Protein 2L7K (pdb70)

Radius of gyration: 12.12 Å; Cα contacts (8 Å, |Δi|>4): 58; chains: 1; bounding box: 27×31×27 Å

InterPro domains:
  IPR025468 Putative transposon-transfer assisting protein [PF14203] (4-64)
  IPR041965 Putative transposon-transfer assisting superfamily [G3DSA:1.10.10.1850] (1-68)

Structure (mmCIF, N/CA/C/O backbone):
data_2L7K
#
_entry.id   2L7K
#
loop_
_atom_site.group_PDB
_atom_site.id
_atom_site.type_symbol
_atom_site.label_atom_id
_atom_site.label_alt_id
_atom_site.label_comp_id
_atom_site.label_asym_id
_atom_site.label_entity_id
_atom_site.label_seq_id
_atom_site.pdbx_PDB_ins_code
_atom_site.Cartn_x
_atom_site.Cartn_y
_atom_site.Cartn_z
_atom_site.occupancy
_atom_site.B_iso_or_equiv
_atom_site.auth_seq_id
_atom_site.auth_comp_id
_atom_site.auth_asym_id
_atom_site.auth_atom_id
_atom_site.pdbx_PDB_model_num
ATOM 1 N N . MET A 1 1 ? -12.426 -9.499 3.442 1.00 0.00 1 MET A N 1
ATOM 2 C CA . MET A 1 1 ? -12.055 -8.183 2.877 1.00 52.33 1 MET A CA 1
ATOM 3 C C . MET A 1 1 ? -11.973 -7.138 3.982 1.00 31.33 1 MET A C 1
ATOM 4 O O . MET A 1 1 ? -12.931 -6.938 4.734 1.00 23.25 1 MET A O 1
ATOM 20 N N . ILE A 1 2 ? -10.821 -6.482 4.079 1.00 72.33 2 ILE A N 1
ATOM 21 C CA . ILE A 1 2 ? -10.620 -5.410 5.049 1.00 31.24 2 ILE A CA 1
ATOM 22 C C . ILE A 1 2 ? -11.087 -4.074 4.475 1.00 44.40 2 ILE A C 1
ATOM 23 O O . ILE A 1 2 ? -11.276 -3.934 3.258 1.00 54.03 2 ILE A O 1
ATOM 39 N N . ARG A 1 3 ? -11.277 -3.098 5.346 1.00 73.31 3 ARG A N 1
ATOM 40 C CA . ARG A 1 3 ? -11.710 -1.785 4.918 1.00 15.42 3 ARG A CA 1
ATOM 41 C C . ARG A 1 3 ? -10.561 -0.799 5.077 1.00 15.32 3 ARG A C 1
ATOM 42 O O . ARG A 1 3 ? -10.092 -0.538 6.186 1.00 2.33 3 ARG A O 1
ATOM 63 N N . LEU A 1 4 ? -10.105 -0.284 3.949 1.00 52.25 4 LEU A N 1
ATOM 64 C CA . LEU A 1 4 ? -9.057 0.725 3.925 1.00 11.23 4 LEU A CA 1
ATOM 65 C C . LEU A 1 4 ? -9.633 2.092 3.592 1.00 61.51 4 LEU A C 1
ATOM 66 O O . LEU A 1 4 ? -10.690 2.190 2.959 1.00 21.13 4 LEU A O 1
ATOM 82 N N . THR A 1 5 ? -8.935 3.145 4.018 1.00 23.51 5 THR A N 1
ATOM 83 C CA . THR A 1 5 ? -9.384 4.516 3.781 1.00 73.15 5 THR A CA 1
ATOM 84 C C . THR A 1 5 ? -8.992 4.988 2.379 1.00 24.53 5 THR A C 1
ATOM 85 O O . THR A 1 5 ? -8.300 4.274 1.643 1.00 21.21 5 THR A O 1
ATOM 96 N N . ILE A 1 6 ? -9.438 6.192 2.014 1.00 61.24 6 ILE A N 1
ATOM 97 C CA . ILE A 1 6 ? -9.157 6.759 0.689 1.00 24.34 6 ILE A CA 1
ATOM 98 C C . ILE A 1 6 ? -7.662 7.066 0.547 1.00 10.23 6 ILE A C 1
ATOM 99 O O . ILE A 1 6 ? -7.086 6.827 -0.503 1.00 72.52 6 ILE A O 1
ATOM 115 N N . GLU A 1 7 ? -7.046 7.553 1.633 1.00 75.31 7 GLU A N 1
ATOM 116 C CA . GLU A 1 7 ? -5.615 7.886 1.657 1.00 14.22 7 GLU A CA 1
ATOM 117 C C . GLU A 1 7 ? -4.760 6.643 1.419 1.00 51.45 7 GLU A C 1
ATOM 118 O O . GLU A 1 7 ? -3.819 6.671 0.623 1.00 24.10 7 GLU A O 1
ATOM 130 N N . GLU A 1 8 ? -5.135 5.557 2.100 1.00 31.11 8 GLU A N 1
ATOM 131 C CA . GLU A 1 8 ? -4.405 4.294 2.059 1.00 43.33 8 GLU A CA 1
ATOM 132 C C . GLU A 1 8 ? -4.444 3.644 0.679 1.00 71.34 8 GLU A C 1
ATOM 133 O O . GLU A 1 8 ? -3.400 3.323 0.115 1.00 64.00 8 GLU A O 1
ATOM 145 N N . THR A 1 9 ? -5.648 3.500 0.128 1.00 20.23 9 THR A N 1
ATOM 146 C CA . THR A 1 9 ? -5.848 2.782 -1.125 1.00 43.20 9 THR A CA 1
ATOM 147 C C . THR A 1 9 ? -5.362 3.603 -2.339 1.00 44.13 9 THR A C 1
ATOM 148 O O . THR A 1 9 ? -4.950 3.034 -3.347 1.00 3.21 9 THR A O 1
ATOM 159 N N . ASN A 1 10 ? -5.399 4.939 -2.233 1.00 41.10 10 ASN A N 1
ATOM 160 C CA . ASN A 1 10 ? -4.882 5.817 -3.294 1.00 51.22 10 ASN A CA 1
ATOM 161 C C . ASN A 1 10 ? -3.351 5.764 -3.369 1.00 72.34 10 ASN A C 1
ATOM 162 O O . ASN A 1 10 ? -2.782 5.862 -4.455 1.00 43.13 10 ASN A O 1
ATOM 173 N N . LEU A 1 11 ? -2.696 5.578 -2.226 1.00 31.31 11 LEU A N 1
ATOM 174 C CA . LEU A 1 11 ? -1.241 5.421 -2.186 1.00 21.53 11 LEU A CA 1
ATOM 175 C C . LEU A 1 11 ? -0.822 4.071 -2.774 1.00 33.34 11 LEU A C 1
ATOM 176 O O . LEU A 1 11 ? 0.210 3.970 -3.444 1.00 4.11 11 LEU A O 1
ATOM 192 N N . LEU A 1 12 ? -1.645 3.048 -2.540 1.00 20.42 12 LEU A N 1
ATOM 193 C CA . LEU A 1 12 ? -1.437 1.727 -3.125 1.00 4.13 12 LEU A CA 1
ATOM 194 C C . LEU A 1 12 ? -1.628 1.767 -4.635 1.00 64.23 12 LEU A C 1
ATOM 195 O O . LEU A 1 12 ? -0.973 1.041 -5.346 1.00 31.43 12 LEU A O 1
ATOM 211 N N . SER A 1 13 ? -2.519 2.648 -5.100 1.00 72.13 13 SER A N 1
ATOM 212 C CA . SER A 1 13 ? -2.825 2.826 -6.522 1.00 1.43 13 SER A CA 1
ATOM 213 C C . SER A 1 13 ? -1.617 3.373 -7.303 1.00 44.51 13 SER A C 1
ATOM 214 O O . SER A 1 13 ? -1.484 3.137 -8.504 1.00 3.53 13 SER A O 1
ATOM 222 N N . ILE A 1 14 ? -0.727 4.073 -6.597 1.00 15.33 14 ILE A N 1
ATOM 223 C CA . ILE A 1 14 ? 0.480 4.660 -7.184 1.00 63.14 14 ILE A CA 1
ATOM 224 C C . ILE A 1 14 ? 1.525 3.564 -7.524 1.00 4.23 14 ILE A C 1
ATOM 225 O O . ILE A 1 14 ? 2.260 3.678 -8.511 1.00 31.44 14 ILE A O 1
ATOM 241 N N . TYR A 1 15 ? 1.547 2.476 -6.738 1.00 44.54 15 TYR A N 1
ATOM 242 C CA . TYR A 1 15 ? 2.582 1.438 -6.878 1.00 40.33 15 TYR A CA 1
ATOM 243 C C . TYR A 1 15 ? 2.008 0.030 -7.133 1.00 4.44 15 TYR A C 1
ATOM 244 O O . TYR A 1 15 ? 2.757 -0.948 -7.102 1.00 72.21 15 TYR A O 1
ATOM 262 N N . ASN A 1 16 ? 0.690 -0.064 -7.365 1.00 20.15 16 ASN A N 1
ATOM 263 C CA . ASN A 1 16 ? -0.006 -1.349 -7.588 1.00 53.42 16 ASN A CA 1
ATOM 264 C C . ASN A 1 16 ? 0.466 -2.052 -8.863 1.00 40.52 16 ASN A C 1
ATOM 265 O O . ASN A 1 16 ? 0.133 -1.625 -9.977 1.00 1.13 16 ASN A O 1
ATOM 276 N N . GLU A 1 17 ? 1.246 -3.120 -8.672 1.00 30.44 17 GLU A N 1
ATOM 277 C CA . GLU A 1 17 ? 1.766 -3.932 -9.764 1.00 44.53 17 GLU A CA 1
ATOM 278 C C . GLU A 1 17 ? 2.318 -5.242 -9.210 1.00 12.53 17 GLU A C 1
ATOM 279 O O . GLU A 1 17 ? 3.161 -5.221 -8.326 1.00 23.41 17 GLU A O 1
ATOM 291 N N . GLY A 1 18 ? 1.836 -6.370 -9.732 1.00 62.34 18 GLY A N 1
ATOM 292 C CA . GLY A 1 18 ? 2.327 -7.676 -9.303 1.00 72.42 18 GLY A CA 1
ATOM 293 C C . GLY A 1 18 ? 1.737 -8.130 -7.975 1.00 32.00 18 GLY A C 1
ATOM 294 O O . GLY A 1 18 ? 2.442 -8.723 -7.149 1.00 34.52 18 GLY A O 1
ATOM 298 N N . GLY A 1 19 ? 0.452 -7.835 -7.769 1.00 23.02 19 GLY A N 1
ATOM 299 C CA . GLY A 1 19 ? -0.217 -8.185 -6.528 1.00 61.14 19 GLY A CA 1
ATOM 300 C C . GLY A 1 19 ? 0.188 -7.265 -5.395 1.00 0.44 19 GLY A C 1
ATOM 301 O O . GLY A 1 19 ? 0.483 -6.090 -5.622 1.00 11.33 19 GLY A O 1
ATOM 305 N N . LYS A 1 20 ? 0.220 -7.801 -4.180 1.00 25.23 20 LYS A N 1
ATOM 306 C CA . LYS A 1 20 ? 0.646 -7.026 -3.020 1.00 71.34 20 LYS A CA 1
ATOM 307 C C . LYS A 1 20 ? 2.135 -7.219 -2.763 1.00 75.02 20 LYS A C 1
ATOM 308 O O . LYS A 1 20 ? 2.752 -6.423 -2.070 1.00 74.13 20 LYS A O 1
ATOM 327 N N . ARG A 1 21 ? 2.692 -8.291 -3.327 1.00 74.51 21 ARG A N 1
ATOM 328 C CA . ARG A 1 21 ? 4.121 -8.557 -3.281 1.00 52.44 21 ARG A CA 1
ATOM 329 C C . ARG A 1 21 ? 4.883 -7.517 -4.055 1.00 33.34 21 ARG A C 1
ATOM 330 O O . ARG A 1 21 ? 5.720 -6.838 -3.483 1.00 35.13 21 ARG A O 1
ATOM 351 N N . GLY A 1 22 ? 4.550 -7.367 -5.337 1.00 33.44 22 GLY A N 1
ATOM 352 C CA . GLY A 1 22 ? 5.185 -6.367 -6.172 1.00 62.13 22 GLY A CA 1
ATOM 353 C C . GLY A 1 22 ? 4.871 -4.953 -5.730 1.00 12.34 22 GLY A C 1
ATOM 354 O O . GLY A 1 22 ? 5.667 -4.069 -5.946 1.00 30.53 22 GLY A O 1
ATOM 358 N N . LEU A 1 23 ? 3.700 -4.758 -5.123 1.00 14.14 23 LEU A N 1
ATOM 359 C CA . LEU A 1 23 ? 3.316 -3.482 -4.510 1.00 42.55 23 LEU A CA 1
ATOM 360 C C . LEU A 1 23 ? 4.257 -3.107 -3.357 1.00 14.24 23 LEU A C 1
ATOM 361 O O . LEU A 1 23 ? 4.695 -1.966 -3.268 1.00 42.01 23 LEU A O 1
ATOM 377 N N . MET A 1 24 ? 4.576 -4.078 -2.496 1.00 43.32 24 MET A N 1
ATOM 378 C CA . MET A 1 24 ? 5.487 -3.862 -1.365 1.00 61.44 24 MET A CA 1
ATOM 379 C C . MET A 1 24 ? 6.917 -3.645 -1.838 1.00 50.35 24 MET A C 1
ATOM 380 O O . MET A 1 24 ? 7.630 -2.833 -1.270 1.00 43.40 24 MET A O 1
ATOM 394 N N . GLU A 1 25 ? 7.315 -4.357 -2.892 1.00 15.34 25 GLU A N 1
ATOM 395 C CA . GLU A 1 25 ? 8.658 -4.230 -3.463 1.00 22.51 25 GLU A CA 1
ATOM 396 C C . GLU A 1 25 ? 8.807 -2.907 -4.232 1.00 54.24 25 GLU A C 1
ATOM 397 O O . GLU A 1 25 ? 9.890 -2.342 -4.282 1.00 5.20 25 GLU A O 1
ATOM 409 N N . ASN A 1 26 ? 7.700 -2.426 -4.814 1.00 31.11 26 ASN A N 1
ATOM 410 C CA . ASN A 1 26 ? 7.646 -1.117 -5.480 1.00 20.11 26 ASN A CA 1
ATOM 411 C C . ASN A 1 26 ? 7.770 0.017 -4.474 1.00 41.52 26 ASN A C 1
ATOM 412 O O . ASN A 1 26 ? 8.550 0.940 -4.676 1.00 20.34 26 ASN A O 1
ATOM 423 N N . ILE A 1 27 ? 6.991 -0.071 -3.391 1.00 44.31 27 ILE A N 1
ATOM 424 C CA . ILE A 1 27 ? 6.978 0.947 -2.343 1.00 63.34 27 ILE A CA 1
ATOM 425 C C . ILE A 1 27 ? 8.321 1.003 -1.603 1.00 2.20 27 ILE A C 1
ATOM 426 O O . ILE A 1 27 ? 8.888 2.077 -1.466 1.00 71.41 27 ILE A O 1
ATOM 442 N N . ASN A 1 28 ? 8.847 -0.154 -1.187 1.00 42.11 28 ASN A N 1
ATOM 443 C CA . ASN A 1 28 ? 10.073 -0.207 -0.381 1.00 72.52 28 ASN A CA 1
ATOM 444 C C . ASN A 1 28 ? 11.332 0.169 -1.170 1.00 24.01 28 ASN A C 1
ATOM 445 O O . ASN A 1 28 ? 12.296 0.658 -0.585 1.00 3.33 28 ASN A O 1
ATOM 456 N N . ALA A 1 29 ? 11.316 -0.026 -2.493 1.00 54.34 29 ALA A N 1
ATOM 457 C CA . ALA A 1 29 ? 12.435 0.393 -3.344 1.00 43.51 29 ALA A CA 1
ATOM 458 C C . ALA A 1 29 ? 12.384 1.893 -3.633 1.00 51.11 29 ALA A C 1
ATOM 459 O O . ALA A 1 29 ? 13.418 2.529 -3.837 1.00 44.01 29 ALA A O 1
ATOM 466 N N . ALA A 1 30 ? 11.183 2.456 -3.625 1.00 1.22 30 ALA A N 1
ATOM 467 C CA . ALA A 1 30 ? 10.988 3.857 -3.953 1.00 74.34 30 ALA A CA 1
ATOM 468 C C . ALA A 1 30 ? 10.708 4.708 -2.711 1.00 3.23 30 ALA A C 1
ATOM 469 O O . ALA A 1 30 ? 10.212 5.816 -2.841 1.00 71.24 30 ALA A O 1
ATOM 476 N N . LEU A 1 31 ? 11.040 4.190 -1.515 1.00 22.41 31 LEU A N 1
ATOM 477 C CA . LEU A 1 31 ? 10.890 4.944 -0.253 1.00 4.13 31 LEU A CA 1
ATOM 478 C C . LEU A 1 31 ? 11.722 6.256 -0.213 1.00 2.00 31 LEU A C 1
ATOM 479 O O . LEU A 1 31 ? 11.171 7.285 0.181 1.00 53.25 31 LEU A O 1
ATOM 495 N N . PRO A 1 32 ? 13.055 6.272 -0.589 1.00 61.42 32 PRO A N 1
ATOM 496 C CA . PRO A 1 32 ? 13.832 7.530 -0.656 1.00 40.24 32 PRO A CA 1
ATOM 497 C C . PRO A 1 32 ? 13.411 8.458 -1.810 1.00 54.01 32 PRO A C 1
ATOM 498 O O . PRO A 1 32 ? 13.767 9.634 -1.828 1.00 55.32 32 PRO A O 1
ATOM 509 N N . PHE A 1 33 ? 12.645 7.921 -2.761 1.00 25.52 33 PHE A N 1
ATOM 510 C CA . PHE A 1 33 ? 12.151 8.693 -3.902 1.00 73.42 33 PHE A CA 1
ATOM 511 C C . PHE A 1 33 ? 10.747 9.223 -3.619 1.00 32.43 33 PHE A C 1
ATOM 512 O O . PHE A 1 33 ? 10.215 10.037 -4.375 1.00 23.32 33 PHE A O 1
ATOM 529 N N . MET A 1 34 ? 10.167 8.766 -2.516 1.00 23.42 34 MET A N 1
ATOM 530 C CA . MET A 1 34 ? 8.811 9.124 -2.139 1.00 75.02 34 MET A CA 1
ATOM 531 C C . MET A 1 34 ? 8.822 10.318 -1.200 1.00 13.11 34 MET A C 1
ATOM 532 O O . MET A 1 34 ? 9.864 10.665 -0.632 1.00 75.03 34 MET A O 1
ATOM 546 N N . ASP A 1 35 ? 7.657 10.938 -1.050 1.00 74.40 35 ASP A N 1
ATOM 547 C CA . ASP A 1 35 ? 7.456 12.026 -0.092 1.00 13.21 35 ASP A CA 1
ATOM 548 C C . ASP A 1 35 ? 7.440 11.457 1.337 1.00 3.31 35 ASP A C 1
ATOM 549 O O . ASP A 1 35 ? 7.127 10.281 1.520 1.00 63.55 35 ASP A O 1
ATOM 558 N N . GLU A 1 36 ? 7.804 12.275 2.340 1.00 43.11 36 GLU A N 1
ATOM 559 C CA . GLU A 1 36 ? 7.844 11.833 3.742 1.00 74.14 36 GLU A CA 1
ATOM 560 C C . GLU A 1 36 ? 6.460 11.387 4.245 1.00 43.43 36 GLU A C 1
ATOM 561 O O . GLU A 1 36 ? 6.344 10.354 4.900 1.00 63.43 36 GLU A O 1
ATOM 573 N N . ASP A 1 37 ? 5.416 12.139 3.879 1.00 2.42 37 ASP A N 1
ATOM 574 C CA . ASP A 1 37 ? 4.043 11.847 4.312 1.00 23.33 37 ASP A CA 1
ATOM 575 C C . ASP A 1 37 ? 3.516 10.582 3.620 1.00 0.13 37 ASP A C 1
ATOM 576 O O . ASP A 1 37 ? 2.781 9.795 4.217 1.00 11.31 37 ASP A O 1
ATOM 585 N N . MET A 1 38 ? 3.935 10.392 2.361 1.00 54.22 38 MET A N 1
ATOM 586 C CA . MET A 1 38 ? 3.637 9.182 1.588 1.00 12.22 38 MET A CA 1
ATOM 587 C C . MET A 1 38 ? 4.310 7.939 2.172 1.00 73.24 38 MET A C 1
ATOM 588 O O . MET A 1 38 ? 3.727 6.872 2.169 1.00 23.01 38 MET A O 1
ATOM 602 N N . ARG A 1 39 ? 5.525 8.099 2.692 1.00 11.12 39 ARG A N 1
ATOM 603 C CA . ARG A 1 39 ? 6.309 6.987 3.229 1.00 52.42 39 ARG A CA 1
ATOM 604 C C . ARG A 1 39 ? 5.772 6.520 4.591 1.00 34.31 39 ARG A C 1
ATOM 605 O O . ARG A 1 39 ? 5.715 5.318 4.862 1.00 20.11 39 ARG A O 1
ATOM 626 N N . GLU A 1 40 ? 5.369 7.471 5.435 1.00 73.12 40 GLU A N 1
ATOM 627 C CA . GLU A 1 40 ? 4.812 7.151 6.754 1.00 10.05 40 GLU A CA 1
ATOM 628 C C . GLU A 1 40 ? 3.404 6.557 6.638 1.00 5.45 40 GLU A C 1
ATOM 629 O O . GLU A 1 40 ? 2.978 5.776 7.486 1.00 40.22 40 GLU A O 1
ATOM 641 N N . LEU A 1 41 ? 2.686 6.948 5.586 1.00 60.44 41 LEU A N 1
ATOM 642 C CA . LEU A 1 41 ? 1.396 6.351 5.251 1.00 21.54 41 LEU A CA 1
ATOM 643 C C . LEU A 1 41 ? 1.587 4.931 4.699 1.00 72.20 41 LEU A C 1
ATOM 644 O O . LEU A 1 41 ? 0.793 4.044 4.995 1.00 31.21 41 LEU A O 1
ATOM 660 N N . ALA A 1 42 ? 2.681 4.724 3.956 1.00 23.02 42 ALA A N 1
ATOM 661 C CA . ALA A 1 42 ? 2.972 3.452 3.282 1.00 13.20 42 ALA A CA 1
ATOM 662 C C . ALA A 1 42 ? 3.195 2.305 4.255 1.00 62.15 42 ALA A C 1
ATOM 663 O O . ALA A 1 42 ? 2.712 1.209 4.025 1.00 34.24 42 ALA A O 1
ATOM 670 N N . LYS A 1 43 ? 3.902 2.575 5.348 1.00 14.01 43 LYS A N 1
ATOM 671 C CA . LYS A 1 43 ? 4.201 1.549 6.352 1.00 14.31 43 LYS A CA 1
ATOM 672 C C . LYS A 1 43 ? 2.944 1.132 7.137 1.00 52.10 43 LYS A C 1
ATOM 673 O O . LYS A 1 43 ? 2.865 0.010 7.630 1.00 11.21 43 LYS A O 1
ATOM 692 N N . ARG A 1 44 ? 1.967 2.040 7.236 1.00 2.21 44 ARG A N 1
ATOM 693 C CA . ARG A 1 44 ? 0.679 1.742 7.864 1.00 65.11 44 ARG A CA 1
ATOM 694 C C . ARG A 1 44 ? -0.200 0.870 6.964 1.00 11.12 44 ARG A C 1
ATOM 695 O O . ARG A 1 44 ? -0.828 -0.074 7.438 1.00 10.13 44 ARG A O 1
ATOM 716 N N . THR A 1 45 ? -0.226 1.182 5.668 1.00 60.41 45 THR A N 1
ATOM 717 C CA . THR A 1 45 ? -1.098 0.494 4.722 1.00 13.21 45 THR A CA 1
ATOM 718 C C . THR A 1 45 ? -0.538 -0.873 4.305 1.00 73.05 45 THR A C 1
ATOM 719 O O . THR A 1 45 ? -1.297 -1.812 4.081 1.00 60.41 45 THR A O 1
ATOM 730 N N . LEU A 1 46 ? 0.788 -0.994 4.221 1.00 23.53 46 LEU A N 1
ATOM 731 C CA . LEU A 1 46 ? 1.424 -2.277 3.910 1.00 64.55 46 LEU A CA 1
ATOM 732 C C . LEU A 1 46 ? 1.283 -3.263 5.061 1.00 72.04 46 LEU A C 1
ATOM 733 O O . LEU A 1 46 ? 1.252 -4.463 4.838 1.00 1.12 46 LEU A O 1
ATOM 749 N N . ALA A 1 47 ? 1.180 -2.745 6.288 1.00 24.43 47 ALA A N 1
ATOM 750 C CA . ALA A 1 47 ? 0.931 -3.568 7.472 1.00 73.11 47 ALA A CA 1
ATOM 751 C C . ALA A 1 47 ? -0.505 -4.126 7.489 1.00 71.51 47 ALA A C 1
ATOM 752 O O . ALA A 1 47 ? -0.791 -5.080 8.205 1.00 64.32 47 ALA A O 1
ATOM 759 N N . LYS A 1 48 ? -1.397 -3.528 6.689 1.00 71.40 48 LYS A N 1
ATOM 760 C CA . LYS A 1 48 ? -2.766 -4.025 6.527 1.00 43.10 48 LYS A CA 1
ATOM 761 C C . LYS A 1 48 ? -2.792 -5.235 5.593 1.00 23.13 48 LYS A C 1
ATOM 762 O O . LYS A 1 48 ? -3.616 -6.133 5.752 1.00 23.23 48 LYS A O 1
ATOM 781 N N . ILE A 1 49 ? -1.876 -5.244 4.618 1.00 2.14 49 ILE A N 1
ATOM 782 C CA . ILE A 1 49 ? -1.845 -6.282 3.585 1.00 15.35 49 ILE A CA 1
ATOM 783 C C . ILE A 1 49 ? -0.795 -7.355 3.924 1.00 73.01 49 ILE A C 1
ATOM 784 O O . ILE A 1 49 ? -0.676 -8.369 3.233 1.00 51.10 49 ILE A O 1
ATOM 800 N N . ALA A 1 50 ? -0.011 -7.096 4.978 1.00 20.33 50 ALA A N 1
ATOM 801 C CA . ALA A 1 50 ? 0.909 -8.081 5.554 1.00 41.10 50 ALA A CA 1
ATOM 802 C C . ALA A 1 50 ? 0.209 -9.398 5.984 1.00 14.12 50 ALA A C 1
ATOM 803 O O . ALA A 1 50 ? 0.732 -10.463 5.663 1.00 43.54 50 ALA A O 1
ATOM 810 N N . PRO A 1 51 ? -0.961 -9.394 6.713 1.00 11.15 51 PRO A N 1
ATOM 811 C CA . PRO A 1 51 ? -1.704 -10.640 6.978 1.00 60.44 51 PRO A CA 1
ATOM 812 C C . PRO A 1 51 ? -2.573 -11.125 5.797 1.00 3.20 51 PRO A C 1
ATOM 813 O O . PRO A 1 51 ? -3.339 -12.076 5.947 1.00 13.20 51 PRO A O 1
ATOM 824 N N . LEU A 1 52 ? -2.443 -10.487 4.634 1.00 64.40 52 LEU A N 1
ATOM 825 C CA . LEU A 1 52 ? -3.220 -10.859 3.449 1.00 52.24 52 LEU A CA 1
ATOM 826 C C . LEU A 1 52 ? -2.328 -11.531 2.403 1.00 61.42 52 LEU A C 1
ATOM 827 O O . LEU A 1 52 ? -1.102 -11.533 2.528 1.00 32.32 52 LEU A O 1
ATOM 843 N N . THR A 1 53 ? -2.956 -12.120 1.387 1.00 11.03 53 THR A N 1
ATOM 844 C CA . THR A 1 53 ? -2.232 -12.701 0.254 1.00 63.22 53 THR A CA 1
ATOM 845 C C . THR A 1 53 ? -2.462 -11.871 -1.017 1.00 62.00 53 THR A C 1
ATOM 846 O O . THR A 1 53 ? -3.007 -10.762 -0.955 1.00 73.11 53 THR A O 1
ATOM 857 N N . GLU A 1 54 ? -2.044 -12.423 -2.168 1.00 22.43 54 GLU A N 1
ATOM 858 C CA . GLU A 1 54 ? -2.347 -11.848 -3.486 1.00 21.25 54 GLU A CA 1
ATOM 859 C C . GLU A 1 54 ? -3.840 -11.961 -3.790 1.00 40.32 54 GLU A C 1
ATOM 860 O O . GLU A 1 54 ? -4.391 -11.135 -4.509 1.00 50.10 54 GLU A O 1
ATOM 872 N N . ASN A 1 55 ? -4.477 -12.995 -3.224 1.00 63.42 55 ASN A N 1
ATOM 873 C CA . ASN A 1 55 ? -5.906 -13.263 -3.410 1.00 61.02 55 ASN A CA 1
ATOM 874 C C . ASN A 1 55 ? -6.763 -12.185 -2.735 1.00 11.15 55 ASN A C 1
ATOM 875 O O . ASN A 1 55 ? -7.694 -11.662 -3.346 1.00 2.22 55 ASN A O 1
ATOM 886 N N . GLU A 1 56 ? -6.415 -11.837 -1.489 1.00 74.21 56 GLU A N 1
ATOM 887 C CA . GLU A 1 56 ? -7.174 -10.856 -0.708 1.00 41.11 56 GLU A CA 1
ATOM 888 C C . GLU A 1 56 ? -6.977 -9.432 -1.217 1.00 22.53 56 GLU A C 1
ATOM 889 O O . GLU A 1 56 ? -7.901 -8.616 -1.148 1.00 53.22 56 GLU A O 1
ATOM 901 N N . TYR A 1 57 ? -5.779 -9.134 -1.719 1.00 44.23 57 TYR A N 1
ATOM 902 C CA . TYR A 1 57 ? -5.491 -7.816 -2.274 1.00 13.21 57 TYR A CA 1
ATOM 903 C C . TYR A 1 57 ? -6.128 -7.654 -3.666 1.00 40.12 57 TYR A C 1
ATOM 904 O O . TYR A 1 57 ? -6.423 -6.541 -4.085 1.00 60.13 57 TYR A O 1
ATOM 922 N N . ALA A 1 58 ? -6.361 -8.768 -4.368 1.00 12.14 58 ALA A N 1
ATOM 923 C CA . ALA A 1 58 ? -7.057 -8.741 -5.661 1.00 41.12 58 ALA A CA 1
ATOM 924 C C . ALA A 1 58 ? -8.562 -8.506 -5.486 1.00 70.25 58 ALA A C 1
ATOM 925 O O . ALA A 1 58 ? -9.244 -8.110 -6.430 1.00 63.21 58 ALA A O 1
ATOM 932 N N . GLU A 1 59 ? -9.074 -8.774 -4.279 1.00 35.31 59 GLU A N 1
ATOM 933 C CA . GLU A 1 59 ? -10.459 -8.455 -3.925 1.00 44.25 59 GLU A CA 1
ATOM 934 C C . GLU A 1 59 ? -10.618 -6.959 -3.643 1.00 2.31 59 GLU A C 1
ATOM 935 O O . GLU A 1 59 ? -11.669 -6.377 -3.923 1.00 12.42 59 GLU A O 1
ATOM 947 N N . LEU A 1 60 ? -9.562 -6.343 -3.093 1.00 30.14 60 LEU A N 1
ATOM 948 C CA . LEU A 1 60 ? -9.514 -4.890 -2.900 1.00 33.20 60 LEU A CA 1
ATOM 949 C C . LEU A 1 60 ? -9.372 -4.207 -4.260 1.00 33.34 60 LEU A C 1
ATOM 950 O O . LEU A 1 60 ? -10.236 -3.414 -4.646 1.00 53.14 60 LEU A O 1
ATOM 966 N N . ALA A 1 61 ? -8.265 -4.547 -4.961 1.00 14.35 61 ALA A N 1
ATOM 967 C CA . ALA A 1 61 ? -7.976 -4.162 -6.362 1.00 31.50 61 ALA A CA 1
ATOM 968 C C . ALA A 1 61 ? -8.012 -2.654 -6.608 1.00 73.10 61 ALA A C 1
ATOM 969 O O . ALA A 1 61 ? -8.253 -2.211 -7.734 1.00 44.23 61 ALA A O 1
ATOM 976 N N . ILE A 1 62 ? -7.699 -1.890 -5.553 1.00 70.45 62 ILE A N 1
ATOM 977 C CA . ILE A 1 62 ? -7.833 -0.430 -5.514 1.00 1.14 62 ILE A CA 1
ATOM 978 C C . ILE A 1 62 ? -9.296 -0.014 -5.692 1.00 34.30 62 ILE A C 1
ATOM 979 O O . ILE A 1 62 ? -9.799 0.161 -6.810 1.00 15.24 62 ILE A O 1
ATOM 995 N N . PHE A 1 63 ? -9.981 0.088 -4.569 1.00 40.24 63 PHE A N 1
ATOM 996 C CA . PHE A 1 63 ? -11.364 0.516 -4.553 1.00 60.24 63 PHE A CA 1
ATOM 997 C C . PHE A 1 63 ? -11.460 2.016 -4.238 1.00 3.30 63 PHE A C 1
ATOM 998 O O . PHE A 1 63 ? -12.237 2.740 -4.861 1.00 72.43 63 PHE A O 1
ATOM 1015 N N . ALA A 1 64 ? -10.618 2.490 -3.316 1.00 34.24 64 ALA A N 1
ATOM 1016 C CA . ALA A 1 64 ? -10.703 3.859 -2.829 1.00 42.24 64 ALA A CA 1
ATOM 1017 C C . ALA A 1 64 ? -9.583 4.746 -3.384 1.00 41.53 64 ALA A C 1
ATOM 1018 O O . ALA A 1 64 ? -8.591 5.026 -2.704 1.00 3.31 64 ALA A O 1
ATOM 1025 N N . ALA A 1 65 ? -9.743 5.136 -4.645 1.00 22.20 65 ALA A N 1
ATOM 1026 C CA . ALA A 1 65 ? -8.872 6.118 -5.299 1.00 50.23 65 ALA A CA 1
ATOM 1027 C C . ALA A 1 65 ? -9.644 6.862 -6.391 1.00 14.15 65 ALA A C 1
ATOM 1028 O O . ALA A 1 65 ? -9.070 7.614 -7.182 1.00 23.43 65 ALA A O 1
ATOM 1035 N N . ASP A 1 66 ? -10.960 6.664 -6.403 1.00 0.13 66 ASP A N 1
ATOM 1036 C CA . ASP A 1 66 ? -11.834 7.247 -7.423 1.00 74.21 66 ASP A CA 1
ATOM 1037 C C . ASP A 1 66 ? -12.492 8.515 -6.883 1.00 52.43 66 ASP A C 1
ATOM 1038 O O . ASP A 1 66 ? -12.953 9.375 -7.634 1.00 23.33 66 ASP A O 1
ATOM 1047 N N . GLU A 1 67 ? -12.467 8.636 -5.563 1.00 55.55 67 GLU A N 1
ATOM 1048 C CA . GLU A 1 67 ? -13.112 9.725 -4.842 1.00 33.43 67 GLU A CA 1
ATOM 1049 C C . GLU A 1 67 ? -12.282 11.009 -4.910 1.00 2.03 67 GLU A C 1
ATOM 1050 O O . GLU A 1 67 ? -12.817 12.107 -4.768 1.00 41.51 67 GLU A O 1
ATOM 1062 N N . VAL A 1 68 ? -10.972 10.858 -5.146 1.00 21.43 68 VAL A N 1
ATOM 1063 C CA . VAL A 1 68 ? -10.042 11.995 -5.210 1.00 54.11 68 VAL A CA 1
ATOM 1064 C C . VAL A 1 68 ? -9.857 12.511 -6.642 1.00 24.22 68 VAL A C 1
ATOM 1065 O O . VAL A 1 68 ? -9.134 13.487 -6.868 1.00 65.15 68 VAL A O 1
ATOM 1078 N N . LEU A 1 69 ? -10.531 11.873 -7.604 1.00 42.14 69 LEU A N 1
ATOM 1079 C CA . LEU A 1 69 ? -10.387 12.228 -9.015 1.00 55.13 69 LEU A CA 1
ATOM 1080 C C . LEU A 1 69 ? -11.162 13.494 -9.366 1.00 21.44 69 LEU A C 1
ATOM 1081 O O . LEU A 1 69 ? -10.793 14.204 -10.292 1.00 31.53 69 LEU A O 1
ATOM 1097 N N . GLU A 1 70 ? -12.191 13.807 -8.580 1.00 12.05 70 GLU A N 1
ATOM 1098 C CA . GLU A 1 70 ? -13.037 14.984 -8.802 1.00 11.44 70 GLU A CA 1
ATOM 1099 C C . GLU A 1 70 ? -12.372 16.287 -8.318 1.00 70.03 70 GLU A C 1
ATOM 1100 O O . GLU A 1 70 ? -12.879 17.377 -8.580 1.00 51.53 70 GLU A O 1
ATOM 1112 N N . HIS A 1 71 ? -11.228 16.162 -7.638 1.00 20.51 71 HIS A N 1
ATOM 1113 C CA . HIS A 1 71 ? -10.553 17.295 -7.011 1.00 44.41 71 HIS A CA 1
ATOM 1114 C C . HIS A 1 71 ? -9.676 18.061 -8.016 1.00 72.15 71 HIS A C 1
ATOM 1115 O O . HIS A 1 71 ? -9.541 19.283 -7.924 1.00 52.24 71 HIS A O 1
ATOM 1130 N N . HIS A 1 72 ? -9.095 17.346 -8.974 1.00 3.50 72 HIS A N 1
ATOM 1131 C CA . HIS A 1 72 ? -8.202 17.972 -9.953 1.00 23.43 72 HIS A CA 1
ATOM 1132 C C . HIS A 1 72 ? -8.548 17.500 -11.363 1.00 54.40 72 HIS A C 1
ATOM 1133 O O . HIS A 1 72 ? -8.674 18.324 -12.279 1.00 23.11 72 HIS A O 1
ATOM 1148 N N . HIS A 1 73 ? -8.716 16.173 -11.493 1.00 51.34 73 HIS A N 1
ATOM 1149 C CA . HIS A 1 73 ? -8.865 15.454 -12.773 1.00 62.45 73 HIS A CA 1
ATOM 1150 C C . HIS A 1 73 ? -7.564 15.453 -13.561 1.00 1.44 73 HIS A C 1
ATOM 1151 O O . HIS A 1 73 ? -7.226 16.415 -14.266 1.00 14.21 73 HIS A O 1
ATOM 1166 N N . HIS A 1 74 ? -6.814 14.367 -13.398 1.00 4.12 74 HIS A N 1
ATOM 1167 C CA . HIS A 1 74 ? -5.627 14.125 -14.208 1.00 4.23 74 HIS A CA 1
ATOM 1168 C C . HIS A 1 74 ? -6.075 13.520 -15.534 1.00 63.44 74 HIS A C 1
ATOM 1169 O O . HIS A 1 74 ? -6.768 12.501 -15.544 1.00 40.42 74 HIS A O 1
ATOM 1184 N N . HIS A 1 75 ? -5.696 14.174 -16.639 1.00 31.05 75 HIS A N 1
ATOM 1185 C CA . HIS A 1 75 ? -6.162 13.784 -17.975 1.00 43.04 75 HIS A CA 1
ATOM 1186 C C . HIS A 1 75 ? -5.585 12.440 -18.401 1.00 4.43 75 HIS A C 1
ATOM 1187 O O . HIS A 1 75 ? -4.387 12.309 -18.662 1.00 32.41 75 HIS A O 1
ATOM 1202 N N . HIS A 1 76 ? -6.468 11.455 -18.451 1.00 64.43 76 HIS A N 1
ATOM 1203 C CA . HIS A 1 76 ? -6.109 10.079 -18.747 1.00 43.31 76 HIS A CA 1
ATOM 1204 C C . HIS A 1 76 ? -7.016 9.528 -19.847 1.00 52.21 76 HIS A C 1
ATOM 1205 O O . HIS A 1 76 ? -8.181 9.914 -19.960 1.00 15.52 76 HIS A O 1
ATOM 1220 N N . MET A 1 1 ? -13.532 -7.681 5.434 1.00 62.11 1 MET A N 2
ATOM 1221 C CA . MET A 1 1 ? -12.845 -6.689 4.584 1.00 22.20 1 MET A CA 2
ATOM 1222 C C . MET A 1 1 ? -12.132 -5.675 5.469 1.00 23.51 1 MET A C 2
ATOM 1223 O O . MET A 1 1 ? -12.681 -5.223 6.478 1.00 64.41 1 MET A O 2
ATOM 1239 N N . ILE A 1 2 ? -10.902 -5.342 5.093 1.00 75.20 2 ILE A N 2
ATOM 1240 C CA . ILE A 1 2 ? -10.076 -4.426 5.866 1.00 35.13 2 ILE A CA 2
ATOM 1241 C C . ILE A 1 2 ? -10.483 -2.959 5.626 1.00 62.32 2 ILE A C 2
ATOM 1242 O O . ILE A 1 2 ? -10.877 -2.573 4.519 1.00 23.31 2 ILE A O 2
ATOM 1258 N N . ARG A 1 3 ? -10.431 -2.167 6.698 1.00 30.55 3 ARG A N 2
ATOM 1259 C CA . ARG A 1 3 ? -10.729 -0.750 6.629 1.00 63.43 3 ARG A CA 2
ATOM 1260 C C . ARG A 1 3 ? -9.516 0.048 6.182 1.00 42.24 3 ARG A C 2
ATOM 1261 O O . ARG A 1 3 ? -8.603 0.321 6.966 1.00 34.10 3 ARG A O 2
ATOM 1282 N N . LEU A 1 4 ? -9.499 0.373 4.902 1.00 21.12 4 LEU A N 2
ATOM 1283 C CA . LEU A 1 4 ? -8.474 1.230 4.333 1.00 53.02 4 LEU A CA 2
ATOM 1284 C C . LEU A 1 4 ? -9.078 2.573 3.976 1.00 20.13 4 LEU A C 2
ATOM 1285 O O . LEU A 1 4 ? -10.218 2.642 3.498 1.00 32.50 4 LEU A O 2
ATOM 1301 N N . THR A 1 5 ? -8.332 3.638 4.224 1.00 0.51 5 THR A N 2
ATOM 1302 C CA . THR A 1 5 ? -8.795 4.979 3.903 1.00 25.42 5 THR A CA 2
ATOM 1303 C C . THR A 1 5 ? -8.548 5.308 2.435 1.00 45.41 5 THR A C 2
ATOM 1304 O O . THR A 1 5 ? -7.924 4.524 1.717 1.00 73.43 5 THR A O 2
ATOM 1315 N N . ILE A 1 6 ? -9.039 6.475 2.013 1.00 73.54 6 ILE A N 2
ATOM 1316 C CA . ILE A 1 6 ? -8.891 6.955 0.633 1.00 53.24 6 ILE A CA 2
ATOM 1317 C C . ILE A 1 6 ? -7.410 7.164 0.273 1.00 11.41 6 ILE A C 2
ATOM 1318 O O . ILE A 1 6 ? -7.004 6.892 -0.850 1.00 40.52 6 ILE A O 2
ATOM 1334 N N . GLU A 1 7 ? -6.610 7.589 1.248 1.00 0.01 7 GLU A N 2
ATOM 1335 C CA . GLU A 1 7 ? -5.182 7.846 1.046 1.00 52.21 7 GLU A CA 2
ATOM 1336 C C . GLU A 1 7 ? -4.379 6.547 0.930 1.00 65.11 7 GLU A C 2
ATOM 1337 O O . GLU A 1 7 ? -3.399 6.484 0.186 1.00 55.11 7 GLU A O 2
ATOM 1349 N N . GLU A 1 8 ? -4.813 5.511 1.656 1.00 0.20 8 GLU A N 2
ATOM 1350 C CA . GLU A 1 8 ? -4.140 4.208 1.642 1.00 64.11 8 GLU A CA 2
ATOM 1351 C C . GLU A 1 8 ? -4.410 3.463 0.341 1.00 24.25 8 GLU A C 2
ATOM 1352 O O . GLU A 1 8 ? -3.522 2.815 -0.201 1.00 52.33 8 GLU A O 2
ATOM 1364 N N . THR A 1 9 ? -5.640 3.586 -0.160 1.00 4.15 9 THR A N 2
ATOM 1365 C CA . THR A 1 9 ? -6.022 3.023 -1.454 1.00 5.23 9 THR A CA 2
ATOM 1366 C C . THR A 1 9 ? -5.449 3.829 -2.625 1.00 12.43 9 THR A C 2
ATOM 1367 O O . THR A 1 9 ? -5.253 3.285 -3.706 1.00 61.34 9 THR A O 2
ATOM 1378 N N . ASN A 1 10 ? -5.212 5.130 -2.398 1.00 53.33 10 ASN A N 2
ATOM 1379 C CA . ASN A 1 10 ? -4.515 5.994 -3.359 1.00 1.12 10 ASN A CA 2
ATOM 1380 C C . ASN A 1 10 ? -3.046 5.588 -3.493 1.00 32.30 10 ASN A C 2
ATOM 1381 O O . ASN A 1 10 ? -2.506 5.609 -4.588 1.00 23.11 10 ASN A O 2
ATOM 1392 N N . LEU A 1 11 ? -2.433 5.195 -2.374 1.00 62.34 11 LEU A N 2
ATOM 1393 C CA . LEU A 1 11 ? -1.061 4.676 -2.343 1.00 62.21 11 LEU A CA 2
ATOM 1394 C C . LEU A 1 11 ? -0.943 3.367 -3.140 1.00 54.30 11 LEU A C 2
ATOM 1395 O O . LEU A 1 11 ? 0.048 3.133 -3.838 1.00 61.53 11 LEU A O 2
ATOM 1411 N N . LEU A 1 12 ? -1.984 2.540 -3.039 1.00 15.24 12 LEU A N 2
ATOM 1412 C CA . LEU A 1 12 ? -2.092 1.311 -3.818 1.00 32.23 12 LEU A CA 2
ATOM 1413 C C . LEU A 1 12 ? -2.290 1.630 -5.303 1.00 63.13 12 LEU A C 2
ATOM 1414 O O . LEU A 1 12 ? -1.760 0.941 -6.159 1.00 2.04 12 LEU A O 2
ATOM 1430 N N . SER A 1 13 ? -3.038 2.708 -5.575 1.00 55.34 13 SER A N 2
ATOM 1431 C CA . SER A 1 13 ? -3.346 3.170 -6.931 1.00 20.51 13 SER A CA 2
ATOM 1432 C C . SER A 1 13 ? -2.113 3.755 -7.643 1.00 45.14 13 SER A C 2
ATOM 1433 O O . SER A 1 13 ? -2.071 3.779 -8.876 1.00 1.45 13 SER A O 2
ATOM 1441 N N . ILE A 1 14 ? -1.123 4.232 -6.864 1.00 4.24 14 ILE A N 2
ATOM 1442 C CA . ILE A 1 14 ? 0.155 4.730 -7.404 1.00 3.44 14 ILE A CA 2
ATOM 1443 C C . ILE A 1 14 ? 0.883 3.606 -8.154 1.00 12.35 14 ILE A C 2
ATOM 1444 O O . ILE A 1 14 ? 1.354 3.793 -9.275 1.00 31.12 14 ILE A O 2
ATOM 1460 N N . TYR A 1 15 ? 0.917 2.428 -7.537 1.00 74.50 15 TYR A N 2
ATOM 1461 C CA . TYR A 1 15 ? 1.706 1.320 -8.045 1.00 14.42 15 TYR A CA 2
ATOM 1462 C C . TYR A 1 15 ? 0.816 0.268 -8.714 1.00 22.23 15 TYR A C 2
ATOM 1463 O O . TYR A 1 15 ? 0.747 0.226 -9.942 1.00 75.53 15 TYR A O 2
ATOM 1481 N N . ASN A 1 16 ? 0.120 -0.530 -7.885 1.00 54.24 16 ASN A N 2
ATOM 1482 C CA . ASN A 1 16 ? -0.795 -1.614 -8.310 1.00 22.41 16 ASN A CA 2
ATOM 1483 C C . ASN A 1 16 ? -0.120 -2.602 -9.271 1.00 0.32 16 ASN A C 2
ATOM 1484 O O . ASN A 1 16 ? -0.332 -2.558 -10.490 1.00 21.31 16 ASN A O 2
ATOM 1495 N N . GLU A 1 17 ? 0.718 -3.462 -8.702 1.00 0.10 17 GLU A N 2
ATOM 1496 C CA . GLU A 1 17 ? 1.483 -4.434 -9.473 1.00 54.55 17 GLU A CA 2
ATOM 1497 C C . GLU A 1 17 ? 1.815 -5.648 -8.610 1.00 43.33 17 GLU A C 2
ATOM 1498 O O . GLU A 1 17 ? 2.298 -5.494 -7.491 1.00 22.11 17 GLU A O 2
ATOM 1510 N N . GLY A 1 18 ? 1.504 -6.840 -9.135 1.00 15.53 18 GLY A N 2
ATOM 1511 C CA . GLY A 1 18 ? 1.906 -8.104 -8.520 1.00 64.33 18 GLY A CA 2
ATOM 1512 C C . GLY A 1 18 ? 1.246 -8.390 -7.184 1.00 20.45 18 GLY A C 2
ATOM 1513 O O . GLY A 1 18 ? 1.891 -8.922 -6.276 1.00 40.24 18 GLY A O 2
ATOM 1517 N N . GLY A 1 19 ? -0.033 -8.023 -7.070 1.00 22.21 19 GLY A N 2
ATOM 1518 C CA . GLY A 1 19 ? -0.752 -8.166 -5.818 1.00 54.33 19 GLY A CA 2
ATOM 1519 C C . GLY A 1 19 ? -0.267 -7.182 -4.770 1.00 73.13 19 GLY A C 2
ATOM 1520 O O . GLY A 1 19 ? 0.099 -6.054 -5.090 1.00 51.22 19 GLY A O 2
ATOM 1524 N N . LYS A 1 20 ? -0.244 -7.623 -3.522 1.00 21.25 20 LYS A N 2
ATOM 1525 C CA . LYS A 1 20 ? 0.234 -6.796 -2.424 1.00 42.30 20 LYS A CA 2
ATOM 1526 C C . LYS A 1 20 ? 1.731 -7.061 -2.194 1.00 52.04 20 LYS A C 2
ATOM 1527 O O . LYS A 1 20 ? 2.410 -6.302 -1.508 1.00 51.03 20 LYS A O 2
ATOM 1546 N N . ARG A 1 21 ? 2.206 -8.157 -2.781 1.00 51.44 21 ARG A N 2
ATOM 1547 C CA . ARG A 1 21 ? 3.600 -8.569 -2.733 1.00 15.25 21 ARG A CA 2
ATOM 1548 C C . ARG A 1 21 ? 4.461 -7.591 -3.518 1.00 3.43 21 ARG A C 2
ATOM 1549 O O . ARG A 1 21 ? 5.427 -7.041 -2.988 1.00 42.35 21 ARG A O 2
ATOM 1570 N N . GLY A 1 22 ? 4.060 -7.356 -4.769 1.00 32.31 22 GLY A N 2
ATOM 1571 C CA . GLY A 1 22 ? 4.704 -6.371 -5.618 1.00 50.43 22 GLY A CA 2
ATOM 1572 C C . GLY A 1 22 ? 4.463 -4.943 -5.150 1.00 11.11 22 GLY A C 2
ATOM 1573 O O . GLY A 1 22 ? 5.281 -4.069 -5.410 1.00 0.12 22 GLY A O 2
ATOM 1577 N N . LEU A 1 23 ? 3.326 -4.710 -4.474 1.00 24.43 23 LEU A N 2
ATOM 1578 C CA . LEU A 1 23 ? 3.048 -3.421 -3.822 1.00 12.44 23 LEU A CA 2
ATOM 1579 C C . LEU A 1 23 ? 4.107 -3.103 -2.767 1.00 42.31 23 LEU A C 2
ATOM 1580 O O . LEU A 1 23 ? 4.588 -1.983 -2.715 1.00 34.31 23 LEU A O 2
ATOM 1596 N N . MET A 1 24 ? 4.495 -4.107 -1.969 1.00 24.23 24 MET A N 2
ATOM 1597 C CA . MET A 1 24 ? 5.528 -3.933 -0.940 1.00 12.14 24 MET A CA 2
ATOM 1598 C C . MET A 1 24 ? 6.903 -3.715 -1.554 1.00 64.54 24 MET A C 2
ATOM 1599 O O . MET A 1 24 ? 7.678 -2.918 -1.042 1.00 5.52 24 MET A O 2
ATOM 1613 N N . GLU A 1 25 ? 7.184 -4.413 -2.655 1.00 62.02 25 GLU A N 2
ATOM 1614 C CA . GLU A 1 25 ? 8.466 -4.303 -3.356 1.00 74.20 25 GLU A CA 2
ATOM 1615 C C . GLU A 1 25 ? 8.649 -2.919 -3.992 1.00 71.34 25 GLU A C 2
ATOM 1616 O O . GLU A 1 25 ? 9.733 -2.347 -3.931 1.00 34.53 25 GLU A O 2
ATOM 1628 N N . ASN A 1 26 ? 7.569 -2.380 -4.561 1.00 64.42 26 ASN A N 2
ATOM 1629 C CA . ASN A 1 26 ? 7.593 -1.060 -5.194 1.00 13.45 26 ASN A CA 2
ATOM 1630 C C . ASN A 1 26 ? 7.585 0.068 -4.176 1.00 43.34 26 ASN A C 2
ATOM 1631 O O . ASN A 1 26 ? 8.172 1.110 -4.423 1.00 53.41 26 ASN A O 2
ATOM 1642 N N . ILE A 1 27 ? 6.918 -0.141 -3.040 1.00 72.33 27 ILE A N 2
ATOM 1643 C CA . ILE A 1 27 ? 6.875 0.856 -1.971 1.00 1.44 27 ILE A CA 2
ATOM 1644 C C . ILE A 1 27 ? 8.230 0.971 -1.262 1.00 73.51 27 ILE A C 2
ATOM 1645 O O . ILE A 1 27 ? 8.710 2.075 -1.069 1.00 73.01 27 ILE A O 2
ATOM 1661 N N . ASN A 1 28 ? 8.861 -0.167 -0.937 1.00 75.40 28 ASN A N 2
ATOM 1662 C CA . ASN A 1 28 ? 10.168 -0.174 -0.257 1.00 12.35 28 ASN A CA 2
ATOM 1663 C C . ASN A 1 28 ? 11.286 0.364 -1.147 1.00 32.03 28 ASN A C 2
ATOM 1664 O O . ASN A 1 28 ? 12.208 1.016 -0.656 1.00 41.52 28 ASN A O 2
ATOM 1675 N N . ALA A 1 29 ? 11.185 0.109 -2.450 1.00 73.13 29 ALA A N 2
ATOM 1676 C CA . ALA A 1 29 ? 12.158 0.613 -3.419 1.00 34.10 29 ALA A CA 2
ATOM 1677 C C . ALA A 1 29 ? 12.000 2.118 -3.642 1.00 63.34 29 ALA A C 2
ATOM 1678 O O . ALA A 1 29 ? 12.977 2.825 -3.870 1.00 63.10 29 ALA A O 2
ATOM 1685 N N . ALA A 1 30 ? 10.767 2.609 -3.528 1.00 72.12 30 ALA A N 2
ATOM 1686 C CA . ALA A 1 30 ? 10.456 4.008 -3.789 1.00 11.33 30 ALA A CA 2
ATOM 1687 C C . ALA A 1 30 ? 10.161 4.801 -2.513 1.00 43.51 30 ALA A C 2
ATOM 1688 O O . ALA A 1 30 ? 9.531 5.844 -2.591 1.00 34.01 30 ALA A O 2
ATOM 1695 N N . LEU A 1 31 ? 10.604 4.308 -1.345 1.00 64.44 31 LEU A N 2
ATOM 1696 C CA . LEU A 1 31 ? 10.459 5.048 -0.070 1.00 34.41 31 LEU A CA 2
ATOM 1697 C C . LEU A 1 31 ? 11.086 6.470 -0.110 1.00 45.00 31 LEU A C 2
ATOM 1698 O O . LEU A 1 31 ? 10.427 7.420 0.312 1.00 71.54 31 LEU A O 2
ATOM 1714 N N . PRO A 1 32 ? 12.356 6.676 -0.605 1.00 5.01 32 PRO A N 2
ATOM 1715 C CA . PRO A 1 32 ? 12.900 8.036 -0.766 1.00 44.42 32 PRO A CA 2
ATOM 1716 C C . PRO A 1 32 ? 12.484 8.734 -2.079 1.00 71.40 32 PRO A C 2
ATOM 1717 O O . PRO A 1 32 ? 12.918 9.854 -2.350 1.00 41.22 32 PRO A O 2
ATOM 1728 N N . PHE A 1 33 ? 11.637 8.082 -2.876 1.00 11.52 33 PHE A N 2
ATOM 1729 C CA . PHE A 1 33 ? 11.201 8.631 -4.159 1.00 3.23 33 PHE A CA 2
ATOM 1730 C C . PHE A 1 33 ? 9.782 9.187 -4.056 1.00 71.34 33 PHE A C 2
ATOM 1731 O O . PHE A 1 33 ? 9.425 10.137 -4.758 1.00 32.33 33 PHE A O 2
ATOM 1748 N N . MET A 1 34 ? 8.984 8.597 -3.164 1.00 2.03 34 MET A N 2
ATOM 1749 C CA . MET A 1 34 ? 7.683 9.153 -2.795 1.00 11.33 34 MET A CA 2
ATOM 1750 C C . MET A 1 34 ? 7.892 10.250 -1.746 1.00 21.31 34 MET A C 2
ATOM 1751 O O . MET A 1 34 ? 9.001 10.408 -1.225 1.00 60.11 34 MET A O 2
ATOM 1765 N N . ASP A 1 35 ? 6.832 10.992 -1.441 1.00 35.11 35 ASP A N 2
ATOM 1766 C CA . ASP A 1 35 ? 6.882 12.057 -0.430 1.00 34.22 35 ASP A CA 2
ATOM 1767 C C . ASP A 1 35 ? 7.075 11.457 0.974 1.00 0.24 35 ASP A C 2
ATOM 1768 O O . ASP A 1 35 ? 6.724 10.306 1.192 1.00 43.14 35 ASP A O 2
ATOM 1777 N N . GLU A 1 36 ? 7.638 12.230 1.917 1.00 35.32 36 GLU A N 2
ATOM 1778 C CA . GLU A 1 36 ? 7.920 11.732 3.273 1.00 1.52 36 GLU A CA 2
ATOM 1779 C C . GLU A 1 36 ? 6.626 11.453 4.067 1.00 23.41 36 GLU A C 2
ATOM 1780 O O . GLU A 1 36 ? 6.575 10.513 4.861 1.00 5.23 36 GLU A O 2
ATOM 1792 N N . ASP A 1 37 ? 5.575 12.244 3.811 1.00 22.24 37 ASP A N 2
ATOM 1793 C CA . ASP A 1 37 ? 4.260 12.015 4.426 1.00 54.41 37 ASP A CA 2
ATOM 1794 C C . ASP A 1 37 ? 3.597 10.769 3.854 1.00 43.33 37 ASP A C 2
ATOM 1795 O O . ASP A 1 37 ? 2.925 10.018 4.567 1.00 13.11 37 ASP A O 2
ATOM 1804 N N . MET A 1 38 ? 3.818 10.560 2.561 1.00 72.03 38 MET A N 2
ATOM 1805 C CA . MET A 1 38 ? 3.305 9.401 1.852 1.00 34.01 38 MET A CA 2
ATOM 1806 C C . MET A 1 38 ? 4.068 8.131 2.255 1.00 43.22 38 MET A C 2
ATOM 1807 O O . MET A 1 38 ? 3.528 7.042 2.191 1.00 30.52 38 MET A O 2
ATOM 1821 N N . ARG A 1 39 ? 5.325 8.312 2.674 1.00 14.24 39 ARG A N 2
ATOM 1822 C CA . ARG A 1 39 ? 6.203 7.234 3.137 1.00 73.43 39 ARG A CA 2
ATOM 1823 C C . ARG A 1 39 ? 5.789 6.734 4.521 1.00 40.15 39 ARG A C 2
ATOM 1824 O O . ARG A 1 39 ? 5.822 5.528 4.785 1.00 1.01 39 ARG A O 2
ATOM 1845 N N . GLU A 1 40 ? 5.392 7.664 5.397 1.00 41.23 40 GLU A N 2
ATOM 1846 C CA . GLU A 1 40 ? 4.898 7.314 6.730 1.00 4.24 40 GLU A CA 2
ATOM 1847 C C . GLU A 1 40 ? 3.573 6.574 6.648 1.00 21.41 40 GLU A C 2
ATOM 1848 O O . GLU A 1 40 ? 3.326 5.650 7.419 1.00 62.31 40 GLU A O 2
ATOM 1860 N N . LEU A 1 41 ? 2.756 6.963 5.674 1.00 62.20 41 LEU A N 2
ATOM 1861 C CA . LEU A 1 41 ? 1.510 6.275 5.376 1.00 4.35 41 LEU A CA 2
ATOM 1862 C C . LEU A 1 41 ? 1.781 4.898 4.772 1.00 24.13 41 LEU A C 2
ATOM 1863 O O . LEU A 1 41 ? 1.117 3.937 5.124 1.00 65.44 41 LEU A O 2
ATOM 1879 N N . ALA A 1 42 ? 2.788 4.826 3.891 1.00 11.41 42 ALA A N 2
ATOM 1880 C CA . ALA A 1 42 ? 3.139 3.616 3.142 1.00 13.30 42 ALA A CA 2
ATOM 1881 C C . ALA A 1 42 ? 3.489 2.434 4.031 1.00 62.10 42 ALA A C 2
ATOM 1882 O O . ALA A 1 42 ? 3.000 1.340 3.807 1.00 55.23 42 ALA A O 2
ATOM 1889 N N . LYS A 1 43 ? 4.303 2.681 5.056 1.00 21.33 43 LYS A N 2
ATOM 1890 C CA . LYS A 1 43 ? 4.721 1.643 6.002 1.00 74.25 43 LYS A CA 2
ATOM 1891 C C . LYS A 1 43 ? 3.549 1.143 6.854 1.00 74.32 43 LYS A C 2
ATOM 1892 O O . LYS A 1 43 ? 3.519 -0.019 7.255 1.00 2.53 43 LYS A O 2
ATOM 1911 N N . ARG A 1 44 ? 2.571 2.016 7.084 1.00 21.33 44 ARG A N 2
ATOM 1912 C CA . ARG A 1 44 ? 1.379 1.665 7.850 1.00 45.31 44 ARG A CA 2
ATOM 1913 C C . ARG A 1 44 ? 0.383 0.876 7.006 1.00 24.52 44 ARG A C 2
ATOM 1914 O O . ARG A 1 44 ? -0.285 -0.012 7.522 1.00 33.43 44 ARG A O 2
ATOM 1935 N N . THR A 1 45 ? 0.315 1.184 5.705 1.00 63.12 45 THR A N 2
ATOM 1936 C CA . THR A 1 45 ? -0.525 0.450 4.761 1.00 2.12 45 THR A CA 2
ATOM 1937 C C . THR A 1 45 ? 0.090 -0.926 4.451 1.00 14.34 45 THR A C 2
ATOM 1938 O O . THR A 1 45 ? -0.625 -1.871 4.136 1.00 51.24 45 THR A O 2
ATOM 1949 N N . LEU A 1 46 ? 1.419 -1.035 4.564 1.00 4.01 46 LEU A N 2
ATOM 1950 C CA . LEU A 1 46 ? 2.099 -2.329 4.461 1.00 1.50 46 LEU A CA 2
ATOM 1951 C C . LEU A 1 46 ? 1.778 -3.224 5.656 1.00 12.43 46 LEU A C 2
ATOM 1952 O O . LEU A 1 46 ? 1.724 -4.437 5.516 1.00 35.41 46 LEU A O 2
ATOM 1968 N N . ALA A 1 47 ? 1.536 -2.615 6.822 1.00 51.23 47 ALA A N 2
ATOM 1969 C CA . ALA A 1 47 ? 1.086 -3.351 8.007 1.00 2.40 47 ALA A CA 2
ATOM 1970 C C . ALA A 1 47 ? -0.383 -3.774 7.879 1.00 72.43 47 ALA A C 2
ATOM 1971 O O . ALA A 1 47 ? -0.834 -4.701 8.552 1.00 33.32 47 ALA A O 2
ATOM 1978 N N . LYS A 1 48 ? -1.111 -3.094 6.991 1.00 63.02 48 LYS A N 2
ATOM 1979 C CA . LYS A 1 48 ? -2.503 -3.412 6.703 1.00 50.33 48 LYS A CA 2
ATOM 1980 C C . LYS A 1 48 ? -2.588 -4.623 5.781 1.00 22.42 48 LYS A C 2
ATOM 1981 O O . LYS A 1 48 ? -3.330 -5.565 6.055 1.00 14.42 48 LYS A O 2
ATOM 2000 N N . ILE A 1 49 ? -1.808 -4.609 4.694 1.00 2.20 49 ILE A N 2
ATOM 2001 C CA . ILE A 1 49 ? -1.855 -5.684 3.703 1.00 23.24 49 ILE A CA 2
ATOM 2002 C C . ILE A 1 49 ? -1.027 -6.904 4.099 1.00 53.22 49 ILE A C 2
ATOM 2003 O O . ILE A 1 49 ? -1.179 -7.936 3.477 1.00 3.30 49 ILE A O 2
ATOM 2019 N N . ALA A 1 50 ? -0.157 -6.774 5.118 1.00 24.10 50 ALA A N 2
ATOM 2020 C CA . ALA A 1 50 ? 0.683 -7.881 5.645 1.00 31.11 50 ALA A CA 2
ATOM 2021 C C . ALA A 1 50 ? -0.021 -9.260 5.820 1.00 54.13 50 ALA A C 2
ATOM 2022 O O . ALA A 1 50 ? 0.542 -10.251 5.372 1.00 65.31 50 ALA A O 2
ATOM 2029 N N . PRO A 1 51 ? -1.236 -9.390 6.451 1.00 63.20 51 PRO A N 2
ATOM 2030 C CA . PRO A 1 51 ? -1.929 -10.696 6.538 1.00 40.24 51 PRO A CA 2
ATOM 2031 C C . PRO A 1 51 ? -2.754 -11.094 5.290 1.00 51.11 51 PRO A C 2
ATOM 2032 O O . PRO A 1 51 ? -3.715 -11.855 5.402 1.00 30.40 51 PRO A O 2
ATOM 2043 N N . LEU A 1 52 ? -2.370 -10.609 4.108 1.00 65.00 52 LEU A N 2
ATOM 2044 C CA . LEU A 1 52 ? -3.067 -10.973 2.875 1.00 1.42 52 LEU A CA 2
ATOM 2045 C C . LEU A 1 52 ? -2.303 -12.014 2.080 1.00 61.23 52 LEU A C 2
ATOM 2046 O O . LEU A 1 52 ? -1.074 -12.008 2.017 1.00 74.21 52 LEU A O 2
ATOM 2062 N N . THR A 1 53 ? -3.075 -12.899 1.469 1.00 2.23 53 THR A N 2
ATOM 2063 C CA . THR A 1 53 ? -2.570 -14.060 0.748 1.00 43.42 53 THR A CA 2
ATOM 2064 C C . THR A 1 53 ? -2.589 -13.809 -0.792 1.00 4.03 53 THR A C 2
ATOM 2065 O O . THR A 1 53 ? -2.668 -14.739 -1.597 1.00 70.23 53 THR A O 2
ATOM 2076 N N . GLU A 1 54 ? -2.505 -12.508 -1.166 1.00 4.25 54 GLU A N 2
ATOM 2077 C CA . GLU A 1 54 ? -2.360 -12.002 -2.571 1.00 44.30 54 GLU A CA 2
ATOM 2078 C C . GLU A 1 54 ? -3.677 -12.029 -3.345 1.00 35.14 54 GLU A C 2
ATOM 2079 O O . GLU A 1 54 ? -4.068 -11.025 -3.929 1.00 62.41 54 GLU A O 2
ATOM 2091 N N . ASN A 1 55 ? -4.349 -13.184 -3.338 1.00 53.24 55 ASN A N 2
ATOM 2092 C CA . ASN A 1 55 ? -5.604 -13.397 -4.058 1.00 42.44 55 ASN A CA 2
ATOM 2093 C C . ASN A 1 55 ? -6.747 -12.612 -3.411 1.00 33.33 55 ASN A C 2
ATOM 2094 O O . ASN A 1 55 ? -7.653 -12.150 -4.099 1.00 52.32 55 ASN A O 2
ATOM 2105 N N . GLU A 1 56 ? -6.661 -12.439 -2.093 1.00 13.44 56 GLU A N 2
ATOM 2106 C CA . GLU A 1 56 ? -7.603 -11.621 -1.331 1.00 52.34 56 GLU A CA 2
ATOM 2107 C C . GLU A 1 56 ? -7.462 -10.138 -1.694 1.00 24.22 56 GLU A C 2
ATOM 2108 O O . GLU A 1 56 ? -8.451 -9.409 -1.758 1.00 14.32 56 GLU A O 2
ATOM 2120 N N . TYR A 1 57 ? -6.218 -9.719 -1.963 1.00 50.40 57 TYR A N 2
ATOM 2121 C CA . TYR A 1 57 ? -5.939 -8.361 -2.427 1.00 20.43 57 TYR A CA 2
ATOM 2122 C C . TYR A 1 57 ? -6.343 -8.207 -3.899 1.00 34.42 57 TYR A C 2
ATOM 2123 O O . TYR A 1 57 ? -6.693 -7.125 -4.317 1.00 45.21 57 TYR A O 2
ATOM 2141 N N . ALA A 1 58 ? -6.328 -9.297 -4.667 1.00 73.11 58 ALA A N 2
ATOM 2142 C CA . ALA A 1 58 ? -6.698 -9.249 -6.086 1.00 71.04 58 ALA A CA 2
ATOM 2143 C C . ALA A 1 58 ? -8.213 -9.073 -6.266 1.00 71.33 58 ALA A C 2
ATOM 2144 O O . ALA A 1 58 ? -8.672 -8.609 -7.307 1.00 24.14 58 ALA A O 2
ATOM 2151 N N . GLU A 1 59 ? -8.975 -9.455 -5.238 1.00 20.42 59 GLU A N 2
ATOM 2152 C CA . GLU A 1 59 ? -10.425 -9.266 -5.209 1.00 2.43 59 GLU A CA 2
ATOM 2153 C C . GLU A 1 59 ? -10.801 -7.821 -4.843 1.00 63.32 59 GLU A C 2
ATOM 2154 O O . GLU A 1 59 ? -11.821 -7.303 -5.307 1.00 73.53 59 GLU A O 2
ATOM 2166 N N . LEU A 1 60 ? -9.965 -7.175 -4.027 1.00 63.14 60 LEU A N 2
ATOM 2167 C CA . LEU A 1 60 ? -10.221 -5.809 -3.562 1.00 50.23 60 LEU A CA 2
ATOM 2168 C C . LEU A 1 60 ? -9.628 -4.790 -4.535 1.00 54.14 60 LEU A C 2
ATOM 2169 O O . LEU A 1 60 ? -10.321 -3.874 -4.986 1.00 34.34 60 LEU A O 2
ATOM 2185 N N . ALA A 1 61 ? -8.338 -4.998 -4.836 1.00 23.22 61 ALA A N 2
ATOM 2186 C CA . ALA A 1 61 ? -7.522 -4.197 -5.756 1.00 51.11 61 ALA A CA 2
ATOM 2187 C C . ALA A 1 61 ? -7.534 -2.709 -5.383 1.00 73.44 61 ALA A C 2
ATOM 2188 O O . ALA A 1 61 ? -7.152 -2.352 -4.265 1.00 30.13 61 ALA A O 2
ATOM 2195 N N . ILE A 1 62 ? -7.967 -1.851 -6.303 1.00 50.15 62 ILE A N 2
ATOM 2196 C CA . ILE A 1 62 ? -8.135 -0.443 -5.998 1.00 54.11 62 ILE A CA 2
ATOM 2197 C C . ILE A 1 62 ? -9.593 -0.228 -5.635 1.00 23.04 62 ILE A C 2
ATOM 2198 O O . ILE A 1 62 ? -10.464 -0.181 -6.506 1.00 65.22 62 ILE A O 2
ATOM 2214 N N . PHE A 1 63 ? -9.856 -0.150 -4.341 1.00 51.15 63 PHE A N 2
ATOM 2215 C CA . PHE A 1 63 ? -11.219 -0.171 -3.849 1.00 11.31 63 PHE A CA 2
ATOM 2216 C C . PHE A 1 63 ? -11.801 1.239 -3.702 1.00 14.12 63 PHE A C 2
ATOM 2217 O O . PHE A 1 63 ? -13.013 1.411 -3.799 1.00 15.11 63 PHE A O 2
ATOM 2234 N N . ALA A 1 64 ? -10.943 2.241 -3.497 1.00 1.25 64 ALA A N 2
ATOM 2235 C CA . ALA A 1 64 ? -11.410 3.615 -3.327 1.00 12.13 64 ALA A CA 2
ATOM 2236 C C . ALA A 1 64 ? -10.505 4.619 -4.049 1.00 42.20 64 ALA A C 2
ATOM 2237 O O . ALA A 1 64 ? -9.546 5.143 -3.484 1.00 5.23 64 ALA A O 2
ATOM 2244 N N . ALA A 1 65 ? -10.804 4.865 -5.316 1.00 11.54 65 ALA A N 2
ATOM 2245 C CA . ALA A 1 65 ? -10.092 5.876 -6.091 1.00 42.04 65 ALA A CA 2
ATOM 2246 C C . ALA A 1 65 ? -11.070 6.912 -6.647 1.00 71.44 65 ALA A C 2
ATOM 2247 O O . ALA A 1 65 ? -10.745 7.685 -7.552 1.00 74.24 65 ALA A O 2
ATOM 2254 N N . ASP A 1 66 ? -12.267 6.936 -6.074 1.00 42.43 66 ASP A N 2
ATOM 2255 C CA . ASP A 1 66 ? -13.301 7.878 -6.477 1.00 44.22 66 ASP A CA 2
ATOM 2256 C C . ASP A 1 66 ? -13.140 9.209 -5.757 1.00 24.53 66 ASP A C 2
ATOM 2257 O O . ASP A 1 66 ? -13.421 10.259 -6.323 1.00 60.12 66 ASP A O 2
ATOM 2266 N N . GLU A 1 67 ? -12.639 9.160 -4.525 1.00 63.45 67 GLU A N 2
ATOM 2267 C CA . GLU A 1 67 ? -12.495 10.359 -3.710 1.00 3.54 67 GLU A CA 2
ATOM 2268 C C . GLU A 1 67 ? -11.102 10.984 -3.852 1.00 42.22 67 GLU A C 2
ATOM 2269 O O . GLU A 1 67 ? -10.810 11.983 -3.208 1.00 62.21 67 GLU A O 2
ATOM 2281 N N . VAL A 1 68 ? -10.238 10.392 -4.689 1.00 34.02 68 VAL A N 2
ATOM 2282 C CA . VAL A 1 68 ? -8.900 10.948 -4.914 1.00 20.11 68 VAL A CA 2
ATOM 2283 C C . VAL A 1 68 ? -8.954 12.002 -6.028 1.00 72.20 68 VAL A C 2
ATOM 2284 O O . VAL A 1 68 ? -8.250 13.011 -5.971 1.00 20.30 68 VAL A O 2
ATOM 2297 N N . LEU A 1 69 ? -9.823 11.769 -7.013 1.00 73.12 69 LEU A N 2
ATOM 2298 C CA . LEU A 1 69 ? -10.075 12.729 -8.072 1.00 0.05 69 LEU A CA 2
ATOM 2299 C C . LEU A 1 69 ? -11.247 13.584 -7.655 1.00 73.43 69 LEU A C 2
ATOM 2300 O O . LEU A 1 69 ? -12.369 13.068 -7.522 1.00 13.43 69 LEU A O 2
ATOM 2316 N N . GLU A 1 70 ? -10.944 14.883 -7.430 1.00 74.13 70 GLU A N 2
ATOM 2317 C CA . GLU A 1 70 ? -11.801 15.840 -6.698 1.00 14.00 70 GLU A CA 2
ATOM 2318 C C . GLU A 1 70 ? -11.794 15.499 -5.197 1.00 74.42 70 GLU A C 2
ATOM 2319 O O . GLU A 1 70 ? -11.445 14.379 -4.814 1.00 73.20 70 GLU A O 2
ATOM 2331 N N . HIS A 1 71 ? -12.104 16.510 -4.362 1.00 63.42 71 HIS A N 2
ATOM 2332 C CA . HIS A 1 71 ? -12.204 16.403 -2.877 1.00 10.03 71 HIS A CA 2
ATOM 2333 C C . HIS A 1 71 ? -10.838 16.395 -2.180 1.00 34.12 71 HIS A C 2
ATOM 2334 O O . HIS A 1 71 ? -10.652 17.087 -1.185 1.00 43.35 71 HIS A O 2
ATOM 2349 N N . HIS A 1 72 ? -9.899 15.603 -2.687 1.00 20.42 72 HIS A N 2
ATOM 2350 C CA . HIS A 1 72 ? -8.522 15.623 -2.199 1.00 1.30 72 HIS A CA 2
ATOM 2351 C C . HIS A 1 72 ? -7.601 16.328 -3.199 1.00 33.42 72 HIS A C 2
ATOM 2352 O O . HIS A 1 72 ? -6.446 16.602 -2.894 1.00 42.41 72 HIS A O 2
ATOM 2367 N N . HIS A 1 73 ? -8.129 16.629 -4.387 1.00 13.22 73 HIS A N 2
ATOM 2368 C CA . HIS A 1 73 ? -7.368 17.333 -5.410 1.00 10.11 73 HIS A CA 2
ATOM 2369 C C . HIS A 1 73 ? -7.824 18.794 -5.478 1.00 0.44 73 HIS A C 2
ATOM 2370 O O . HIS A 1 73 ? -8.845 19.113 -6.109 1.00 54.41 73 HIS A O 2
ATOM 2385 N N . HIS A 1 74 ? -7.075 19.659 -4.794 1.00 53.31 74 HIS A N 2
ATOM 2386 C CA . HIS A 1 74 ? -7.310 21.102 -4.824 1.00 11.12 74 HIS A CA 2
ATOM 2387 C C . HIS A 1 74 ? -6.041 21.841 -4.375 1.00 3.24 74 HIS A C 2
ATOM 2388 O O . HIS A 1 74 ? -5.240 21.300 -3.605 1.00 24.51 74 HIS A O 2
ATOM 2403 N N . HIS A 1 75 ? -5.856 23.062 -4.870 1.00 55.24 75 HIS A N 2
ATOM 2404 C CA . HIS A 1 75 ? -4.727 23.904 -4.468 1.00 64.44 75 HIS A CA 2
ATOM 2405 C C . HIS A 1 75 ? -5.101 24.773 -3.263 1.00 54.34 75 HIS A C 2
ATOM 2406 O O . HIS A 1 75 ? -6.281 24.921 -2.937 1.00 63.34 75 HIS A O 2
ATOM 2421 N N . HIS A 1 76 ? -4.092 25.338 -2.607 1.00 41.31 76 HIS A N 2
ATOM 2422 C CA . HIS A 1 76 ? -4.301 26.144 -1.404 1.00 41.40 76 HIS A CA 2
ATOM 2423 C C . HIS A 1 76 ? -3.557 27.476 -1.523 1.00 71.31 76 HIS A C 2
ATOM 2424 O O . HIS A 1 76 ? -3.801 28.251 -2.446 1.00 74.03 76 HIS A O 2
ATOM 2439 N N . MET A 1 1 ? -13.600 -1.872 3.381 1.00 71.01 1 MET A N 3
ATOM 2440 C CA . MET A 1 1 ? -12.424 -2.751 3.213 1.00 25.12 1 MET A CA 3
ATOM 2441 C C . MET A 1 1 ? -11.362 -2.353 4.234 1.00 71.14 1 MET A C 3
ATOM 2442 O O . MET A 1 1 ? -10.638 -1.366 4.035 1.00 50.52 1 MET A O 3
ATOM 2458 N N . ILE A 1 2 ? -11.320 -3.131 5.346 1.00 12.33 2 ILE A N 3
ATOM 2459 C CA . ILE A 1 2 ? -10.477 -2.860 6.537 1.00 13.33 2 ILE A CA 3
ATOM 2460 C C . ILE A 1 2 ? -10.827 -1.444 7.085 1.00 33.11 2 ILE A C 3
ATOM 2461 O O . ILE A 1 2 ? -11.954 -0.975 6.902 1.00 43.45 2 ILE A O 3
ATOM 2477 N N . ARG A 1 3 ? -9.926 -0.786 7.800 1.00 15.41 3 ARG A N 3
ATOM 2478 C CA . ARG A 1 3 ? -10.104 0.619 8.149 1.00 71.44 3 ARG A CA 3
ATOM 2479 C C . ARG A 1 3 ? -9.082 1.467 7.399 1.00 74.11 3 ARG A C 3
ATOM 2480 O O . ARG A 1 3 ? -8.639 2.519 7.874 1.00 2.30 3 ARG A O 3
ATOM 2501 N N . LEU A 1 4 ? -8.736 0.992 6.198 1.00 44.31 4 LEU A N 3
ATOM 2502 C CA . LEU A 1 4 ? -7.852 1.701 5.291 1.00 33.54 4 LEU A CA 3
ATOM 2503 C C . LEU A 1 4 ? -8.545 2.930 4.742 1.00 63.41 4 LEU A C 3
ATOM 2504 O O . LEU A 1 4 ? -9.654 2.847 4.207 1.00 4.30 4 LEU A O 3
ATOM 2520 N N . THR A 1 5 ? -7.887 4.062 4.896 1.00 73.44 5 THR A N 3
ATOM 2521 C CA . THR A 1 5 ? -8.432 5.336 4.482 1.00 31.42 5 THR A CA 3
ATOM 2522 C C . THR A 1 5 ? -8.245 5.516 2.969 1.00 14.25 5 THR A C 3
ATOM 2523 O O . THR A 1 5 ? -7.502 4.765 2.345 1.00 63.15 5 THR A O 3
ATOM 2534 N N . ILE A 1 6 ? -8.926 6.508 2.393 1.00 55.41 6 ILE A N 3
ATOM 2535 C CA . ILE A 1 6 ? -8.940 6.738 0.934 1.00 64.55 6 ILE A CA 3
ATOM 2536 C C . ILE A 1 6 ? -7.560 7.199 0.407 1.00 51.11 6 ILE A C 3
ATOM 2537 O O . ILE A 1 6 ? -7.216 6.980 -0.756 1.00 65.30 6 ILE A O 3
ATOM 2553 N N . GLU A 1 7 ? -6.766 7.786 1.297 1.00 3.52 7 GLU A N 3
ATOM 2554 C CA . GLU A 1 7 ? -5.385 8.175 1.001 1.00 12.45 7 GLU A CA 3
ATOM 2555 C C . GLU A 1 7 ? -4.481 6.944 0.929 1.00 32.42 7 GLU A C 3
ATOM 2556 O O . GLU A 1 7 ? -3.556 6.903 0.125 1.00 0.31 7 GLU A O 3
ATOM 2568 N N . GLU A 1 8 ? -4.780 5.940 1.761 1.00 52.40 8 GLU A N 3
ATOM 2569 C CA . GLU A 1 8 ? -3.994 4.705 1.829 1.00 34.13 8 GLU A CA 3
ATOM 2570 C C . GLU A 1 8 ? -4.242 3.822 0.613 1.00 33.13 8 GLU A C 3
ATOM 2571 O O . GLU A 1 8 ? -3.317 3.200 0.106 1.00 34.21 8 GLU A O 3
ATOM 2583 N N . THR A 1 9 ? -5.486 3.799 0.144 1.00 34.31 9 THR A N 3
ATOM 2584 C CA . THR A 1 9 ? -5.858 3.096 -1.082 1.00 50.40 9 THR A CA 3
ATOM 2585 C C . THR A 1 9 ? -5.360 3.832 -2.330 1.00 35.41 9 THR A C 3
ATOM 2586 O O . THR A 1 9 ? -5.130 3.212 -3.372 1.00 61.30 9 THR A O 3
ATOM 2597 N N . ASN A 1 10 ? -5.215 5.160 -2.218 1.00 44.03 10 ASN A N 3
ATOM 2598 C CA . ASN A 1 10 ? -4.583 5.986 -3.255 1.00 54.32 10 ASN A CA 3
ATOM 2599 C C . ASN A 1 10 ? -3.105 5.620 -3.425 1.00 14.31 10 ASN A C 3
ATOM 2600 O O . ASN A 1 10 ? -2.617 5.552 -4.544 1.00 24.41 10 ASN A O 3
ATOM 2611 N N . LEU A 1 11 ? -2.426 5.365 -2.299 1.00 52.45 11 LEU A N 3
ATOM 2612 C CA . LEU A 1 11 ? -1.025 4.915 -2.265 1.00 45.13 11 LEU A CA 3
ATOM 2613 C C . LEU A 1 11 ? -0.845 3.569 -2.992 1.00 51.05 11 LEU A C 3
ATOM 2614 O O . LEU A 1 11 ? 0.175 3.329 -3.649 1.00 73.31 11 LEU A O 3
ATOM 2630 N N . LEU A 1 12 ? -1.863 2.723 -2.894 1.00 71.24 12 LEU A N 3
ATOM 2631 C CA . LEU A 1 12 ? -1.877 1.419 -3.552 1.00 4.10 12 LEU A CA 3
ATOM 2632 C C . LEU A 1 12 ? -2.030 1.582 -5.064 1.00 65.24 12 LEU A C 3
ATOM 2633 O O . LEU A 1 12 ? -1.431 0.844 -5.839 1.00 53.33 12 LEU A O 3
ATOM 2649 N N . SER A 1 13 ? -2.816 2.588 -5.453 1.00 30.13 13 SER A N 3
ATOM 2650 C CA . SER A 1 13 ? -3.058 2.933 -6.852 1.00 42.04 13 SER A CA 3
ATOM 2651 C C . SER A 1 13 ? -1.833 3.564 -7.533 1.00 63.34 13 SER A C 3
ATOM 2652 O O . SER A 1 13 ? -1.733 3.522 -8.762 1.00 21.13 13 SER A O 3
ATOM 2660 N N . ILE A 1 14 ? -0.925 4.165 -6.738 1.00 15.14 14 ILE A N 3
ATOM 2661 C CA . ILE A 1 14 ? 0.315 4.770 -7.255 1.00 53.44 14 ILE A CA 3
ATOM 2662 C C . ILE A 1 14 ? 1.187 3.699 -7.922 1.00 72.42 14 ILE A C 3
ATOM 2663 O O . ILE A 1 14 ? 1.680 3.885 -9.036 1.00 45.24 14 ILE A O 3
ATOM 2679 N N . TYR A 1 15 ? 1.331 2.562 -7.247 1.00 23.11 15 TYR A N 3
ATOM 2680 C CA . TYR A 1 15 ? 2.221 1.516 -7.712 1.00 21.24 15 TYR A CA 3
ATOM 2681 C C . TYR A 1 15 ? 1.438 0.338 -8.288 1.00 62.14 15 TYR A C 3
ATOM 2682 O O . TYR A 1 15 ? 1.200 0.323 -9.491 1.00 72.12 15 TYR A O 3
ATOM 2700 N N . ASN A 1 16 ? 0.991 -0.579 -7.410 1.00 54.33 16 ASN A N 3
ATOM 2701 C CA . ASN A 1 16 ? 0.320 -1.855 -7.770 1.00 35.40 16 ASN A CA 3
ATOM 2702 C C . ASN A 1 16 ? 1.053 -2.624 -8.894 1.00 23.22 16 ASN A C 3
ATOM 2703 O O . ASN A 1 16 ? 0.761 -2.451 -10.080 1.00 65.35 16 ASN A O 3
ATOM 2714 N N . GLU A 1 17 ? 2.027 -3.447 -8.521 1.00 3.35 17 GLU A N 3
ATOM 2715 C CA . GLU A 1 17 ? 2.795 -4.207 -9.511 1.00 44.41 17 GLU A CA 3
ATOM 2716 C C . GLU A 1 17 ? 2.176 -5.595 -9.724 1.00 4.34 17 GLU A C 3
ATOM 2717 O O . GLU A 1 17 ? 1.389 -5.793 -10.652 1.00 24.35 17 GLU A O 3
ATOM 2729 N N . GLY A 1 18 ? 2.533 -6.535 -8.857 1.00 14.23 18 GLY A N 3
ATOM 2730 C CA . GLY A 1 18 ? 1.982 -7.863 -8.913 1.00 73.43 18 GLY A CA 3
ATOM 2731 C C . GLY A 1 18 ? 1.273 -8.179 -7.628 1.00 72.30 18 GLY A C 3
ATOM 2732 O O . GLY A 1 18 ? 1.874 -8.752 -6.712 1.00 50.13 18 GLY A O 3
ATOM 2736 N N . GLY A 1 19 ? 0.018 -7.741 -7.546 1.00 31.11 19 GLY A N 3
ATOM 2737 C CA . GLY A 1 19 ? -0.765 -7.907 -6.338 1.00 24.30 19 GLY A CA 3
ATOM 2738 C C . GLY A 1 19 ? -0.303 -6.971 -5.249 1.00 44.31 19 GLY A C 3
ATOM 2739 O O . GLY A 1 19 ? -0.035 -5.798 -5.511 1.00 24.23 19 GLY A O 3
ATOM 2743 N N . LYS A 1 20 ? -0.172 -7.505 -4.045 1.00 13.23 20 LYS A N 3
ATOM 2744 C CA . LYS A 1 20 ? 0.299 -6.732 -2.910 1.00 74.30 20 LYS A CA 3
ATOM 2745 C C . LYS A 1 20 ? 1.781 -6.957 -2.671 1.00 62.11 20 LYS A C 3
ATOM 2746 O O . LYS A 1 20 ? 2.421 -6.135 -2.045 1.00 64.34 20 LYS A O 3
ATOM 2765 N N . ARG A 1 21 ? 2.303 -8.077 -3.161 1.00 2.13 21 ARG A N 3
ATOM 2766 C CA . ARG A 1 21 ? 3.709 -8.433 -2.970 1.00 55.41 21 ARG A CA 3
ATOM 2767 C C . ARG A 1 21 ? 4.603 -7.511 -3.785 1.00 71.13 21 ARG A C 3
ATOM 2768 O O . ARG A 1 21 ? 5.528 -6.913 -3.239 1.00 65.54 21 ARG A O 3
ATOM 2789 N N . GLY A 1 22 ? 4.284 -7.382 -5.076 1.00 42.32 22 GLY A N 3
ATOM 2790 C CA . GLY A 1 22 ? 4.992 -6.466 -5.960 1.00 3.51 22 GLY A CA 3
ATOM 2791 C C . GLY A 1 22 ? 4.716 -5.010 -5.633 1.00 5.43 22 GLY A C 3
ATOM 2792 O O . GLY A 1 22 ? 5.551 -4.150 -5.875 1.00 23.34 22 GLY A O 3
ATOM 2796 N N . LEU A 1 23 ? 3.525 -4.749 -5.093 1.00 42.34 23 LEU A N 3
ATOM 2797 C CA . LEU A 1 23 ? 3.152 -3.434 -4.568 1.00 53.00 23 LEU A CA 3
ATOM 2798 C C . LEU A 1 23 ? 4.046 -3.042 -3.380 1.00 71.43 23 LEU A C 3
ATOM 2799 O O . LEU A 1 23 ? 4.495 -1.907 -3.307 1.00 21.34 23 LEU A O 3
ATOM 2815 N N . MET A 1 24 ? 4.324 -4.003 -2.490 1.00 1.12 24 MET A N 3
ATOM 2816 C CA . MET A 1 24 ? 5.207 -3.793 -1.338 1.00 22.25 24 MET A CA 3
ATOM 2817 C C . MET A 1 24 ? 6.646 -3.567 -1.769 1.00 64.32 24 MET A C 3
ATOM 2818 O O . MET A 1 24 ? 7.331 -2.740 -1.183 1.00 41.45 24 MET A O 3
ATOM 2832 N N . GLU A 1 25 ? 7.089 -4.290 -2.809 1.00 30.13 25 GLU A N 3
ATOM 2833 C CA . GLU A 1 25 ? 8.443 -4.127 -3.354 1.00 71.43 25 GLU A CA 3
ATOM 2834 C C . GLU A 1 25 ? 8.609 -2.753 -4.007 1.00 64.11 25 GLU A C 3
ATOM 2835 O O . GLU A 1 25 ? 9.651 -2.133 -3.887 1.00 43.41 25 GLU A O 3
ATOM 2847 N N . ASN A 1 26 ? 7.553 -2.291 -4.677 1.00 62.21 26 ASN A N 3
ATOM 2848 C CA . ASN A 1 26 ? 7.543 -0.988 -5.344 1.00 43.12 26 ASN A CA 3
ATOM 2849 C C . ASN A 1 26 ? 7.504 0.165 -4.359 1.00 62.13 26 ASN A C 3
ATOM 2850 O O . ASN A 1 26 ? 8.078 1.207 -4.619 1.00 23.10 26 ASN A O 3
ATOM 2861 N N . ILE A 1 27 ? 6.824 -0.030 -3.233 1.00 32.32 27 ILE A N 3
ATOM 2862 C CA . ILE A 1 27 ? 6.769 0.971 -2.172 1.00 43.23 27 ILE A CA 3
ATOM 2863 C C . ILE A 1 27 ? 8.119 1.078 -1.443 1.00 2.23 27 ILE A C 3
ATOM 2864 O O . ILE A 1 27 ? 8.632 2.176 -1.270 1.00 14.42 27 ILE A O 3
ATOM 2880 N N . ASN A 1 28 ? 8.710 -0.069 -1.082 1.00 0.21 28 ASN A N 3
ATOM 2881 C CA . ASN A 1 28 ? 9.959 -0.094 -0.305 1.00 13.33 28 ASN A CA 3
ATOM 2882 C C . ASN A 1 28 ? 11.181 0.339 -1.120 1.00 12.32 28 ASN A C 3
ATOM 2883 O O . ASN A 1 28 ? 12.113 0.925 -0.568 1.00 65.25 28 ASN A O 3
ATOM 2894 N N . ALA A 1 29 ? 11.172 0.069 -2.428 1.00 50.41 29 ALA A N 3
ATOM 2895 C CA . ALA A 1 29 ? 12.259 0.506 -3.314 1.00 14.32 29 ALA A CA 3
ATOM 2896 C C . ALA A 1 29 ? 12.138 1.989 -3.661 1.00 72.43 29 ALA A C 3
ATOM 2897 O O . ALA A 1 29 ? 13.145 2.668 -3.860 1.00 70.14 29 ALA A O 3
ATOM 2904 N N . ALA A 1 30 ? 10.904 2.492 -3.702 1.00 3.54 30 ALA A N 3
ATOM 2905 C CA . ALA A 1 30 ? 10.657 3.883 -4.052 1.00 35.40 30 ALA A CA 3
ATOM 2906 C C . ALA A 1 30 ? 10.401 4.756 -2.826 1.00 32.41 30 ALA A C 3
ATOM 2907 O O . ALA A 1 30 ? 9.858 5.840 -2.963 1.00 2.13 30 ALA A O 3
ATOM 2914 N N . LEU A 1 31 ? 10.796 4.278 -1.635 1.00 31.01 31 LEU A N 3
ATOM 2915 C CA . LEU A 1 31 ? 10.768 5.088 -0.399 1.00 54.45 31 LEU A CA 3
ATOM 2916 C C . LEU A 1 31 ? 11.605 6.393 -0.494 1.00 13.11 31 LEU A C 3
ATOM 2917 O O . LEU A 1 31 ? 11.097 7.444 -0.105 1.00 63.22 31 LEU A O 3
ATOM 2933 N N . PRO A 1 32 ? 12.887 6.397 -1.012 1.00 73.40 32 PRO A N 3
ATOM 2934 C CA . PRO A 1 32 ? 13.640 7.656 -1.206 1.00 35.54 32 PRO A CA 3
ATOM 2935 C C . PRO A 1 32 ? 13.051 8.557 -2.305 1.00 0.13 32 PRO A C 3
ATOM 2936 O O . PRO A 1 32 ? 13.329 9.754 -2.347 1.00 35.43 32 PRO A O 3
ATOM 2947 N N . PHE A 1 33 ? 12.222 7.978 -3.176 1.00 53.22 33 PHE A N 3
ATOM 2948 C CA . PHE A 1 33 ? 11.657 8.697 -4.314 1.00 51.24 33 PHE A CA 3
ATOM 2949 C C . PHE A 1 33 ? 10.325 9.354 -3.958 1.00 74.21 33 PHE A C 3
ATOM 2950 O O . PHE A 1 33 ? 10.008 10.418 -4.476 1.00 53.03 33 PHE A O 3
ATOM 2967 N N . MET A 1 34 ? 9.554 8.726 -3.070 1.00 23.40 34 MET A N 3
ATOM 2968 C CA . MET A 1 34 ? 8.261 9.267 -2.640 1.00 41.45 34 MET A CA 3
ATOM 2969 C C . MET A 1 34 ? 8.452 10.334 -1.552 1.00 21.44 34 MET A C 3
ATOM 2970 O O . MET A 1 34 ? 9.547 10.484 -1.005 1.00 1.22 34 MET A O 3
ATOM 2984 N N . ASP A 1 35 ? 7.374 11.057 -1.248 1.00 45.13 35 ASP A N 3
ATOM 2985 C CA . ASP A 1 35 ? 7.409 12.156 -0.277 1.00 2.22 35 ASP A CA 3
ATOM 2986 C C . ASP A 1 35 ? 7.387 11.652 1.154 1.00 64.25 35 ASP A C 3
ATOM 2987 O O . ASP A 1 35 ? 7.170 10.473 1.398 1.00 22.13 35 ASP A O 3
ATOM 2996 N N . GLU A 1 36 ? 7.587 12.575 2.091 1.00 25.15 36 GLU A N 3
ATOM 2997 C CA . GLU A 1 36 ? 7.592 12.280 3.525 1.00 35.15 36 GLU A CA 3
ATOM 2998 C C . GLU A 1 36 ? 6.233 11.790 4.039 1.00 11.33 36 GLU A C 3
ATOM 2999 O O . GLU A 1 36 ? 6.178 10.905 4.886 1.00 64.52 36 GLU A O 3
ATOM 3011 N N . ASP A 1 37 ? 5.153 12.356 3.497 1.00 5.11 37 ASP A N 3
ATOM 3012 C CA . ASP A 1 37 ? 3.792 11.990 3.885 1.00 55.34 37 ASP A CA 3
ATOM 3013 C C . ASP A 1 37 ? 3.422 10.622 3.329 1.00 62.10 37 ASP A C 3
ATOM 3014 O O . ASP A 1 37 ? 2.745 9.843 3.997 1.00 21.55 37 ASP A O 3
ATOM 3023 N N . MET A 1 38 ? 3.909 10.325 2.121 1.00 42.22 38 MET A N 3
ATOM 3024 C CA . MET A 1 38 ? 3.656 9.043 1.471 1.00 72.14 38 MET A CA 3
ATOM 3025 C C . MET A 1 38 ? 4.483 7.918 2.124 1.00 40.15 38 MET A C 3
ATOM 3026 O O . MET A 1 38 ? 4.028 6.783 2.173 1.00 2.03 38 MET A O 3
ATOM 3040 N N . ARG A 1 39 ? 5.673 8.253 2.658 1.00 42.12 39 ARG A N 3
ATOM 3041 C CA . ARG A 1 39 ? 6.499 7.287 3.410 1.00 73.13 39 ARG A CA 3
ATOM 3042 C C . ARG A 1 39 ? 5.861 6.913 4.736 1.00 33.30 39 ARG A C 3
ATOM 3043 O O . ARG A 1 39 ? 5.889 5.747 5.130 1.00 1.41 39 ARG A O 3
ATOM 3064 N N . GLU A 1 40 ? 5.305 7.918 5.422 1.00 32.31 40 GLU A N 3
ATOM 3065 C CA . GLU A 1 40 ? 4.565 7.713 6.662 1.00 64.04 40 GLU A CA 3
ATOM 3066 C C . GLU A 1 40 ? 3.356 6.826 6.435 1.00 20.24 40 GLU A C 3
ATOM 3067 O O . GLU A 1 40 ? 3.157 5.856 7.159 1.00 12.44 40 GLU A O 3
ATOM 3079 N N . LEU A 1 41 ? 2.603 7.154 5.389 1.00 12.01 41 LEU A N 3
ATOM 3080 C CA . LEU A 1 41 ? 1.381 6.451 5.015 1.00 52.32 41 LEU A CA 3
ATOM 3081 C C . LEU A 1 41 ? 1.656 4.989 4.676 1.00 65.30 41 LEU A C 3
ATOM 3082 O O . LEU A 1 41 ? 0.931 4.108 5.125 1.00 62.34 41 LEU A O 3
ATOM 3098 N N . ALA A 1 42 ? 2.757 4.767 3.943 1.00 30.40 42 ALA A N 3
ATOM 3099 C CA . ALA A 1 42 ? 3.176 3.448 3.456 1.00 24.55 42 ALA A CA 3
ATOM 3100 C C . ALA A 1 42 ? 3.331 2.414 4.563 1.00 70.10 42 ALA A C 3
ATOM 3101 O O . ALA A 1 42 ? 2.853 1.299 4.423 1.00 74.41 42 ALA A O 3
ATOM 3108 N N . LYS A 1 43 ? 3.956 2.822 5.669 1.00 61.42 43 LYS A N 3
ATOM 3109 C CA . LYS A 1 43 ? 4.248 1.928 6.796 1.00 30.54 43 LYS A CA 3
ATOM 3110 C C . LYS A 1 43 ? 2.973 1.397 7.469 1.00 43.41 43 LYS A C 3
ATOM 3111 O O . LYS A 1 43 ? 2.918 0.238 7.878 1.00 1.13 43 LYS A O 3
ATOM 3130 N N . ARG A 1 44 ? 1.944 2.242 7.540 1.00 1.14 44 ARG A N 3
ATOM 3131 C CA . ARG A 1 44 ? 0.677 1.876 8.177 1.00 23.25 44 ARG A CA 3
ATOM 3132 C C . ARG A 1 44 ? -0.207 1.033 7.252 1.00 1.13 44 ARG A C 3
ATOM 3133 O O . ARG A 1 44 ? -0.906 0.131 7.718 1.00 50.10 44 ARG A O 3
ATOM 3154 N N . THR A 1 45 ? -0.155 1.318 5.946 1.00 34.52 45 THR A N 3
ATOM 3155 C CA . THR A 1 45 ? -0.959 0.610 4.952 1.00 32.13 45 THR A CA 3
ATOM 3156 C C . THR A 1 45 ? -0.446 -0.818 4.723 1.00 32.44 45 THR A C 3
ATOM 3157 O O . THR A 1 45 ? -1.241 -1.752 4.616 1.00 32.52 45 THR A O 3
ATOM 3168 N N . LEU A 1 46 ? 0.890 -0.985 4.693 1.00 71.12 46 LEU A N 3
ATOM 3169 C CA . LEU A 1 46 ? 1.522 -2.300 4.479 1.00 40.23 46 LEU A CA 3
ATOM 3170 C C . LEU A 1 46 ? 1.252 -3.261 5.627 1.00 71.14 46 LEU A C 3
ATOM 3171 O O . LEU A 1 46 ? 1.200 -4.462 5.411 1.00 73.12 46 LEU A O 3
ATOM 3187 N N . ALA A 1 47 ? 1.064 -2.719 6.836 1.00 11.01 47 ALA A N 3
ATOM 3188 C CA . ALA A 1 47 ? 0.741 -3.518 8.021 1.00 3.30 47 ALA A CA 3
ATOM 3189 C C . ALA A 1 47 ? -0.675 -4.123 7.947 1.00 1.34 47 ALA A C 3
ATOM 3190 O O . ALA A 1 47 ? -0.960 -5.135 8.590 1.00 41.03 47 ALA A O 3
ATOM 3197 N N . LYS A 1 48 ? -1.546 -3.507 7.147 1.00 24.05 48 LYS A N 3
ATOM 3198 C CA . LYS A 1 48 ? -2.930 -3.956 7.001 1.00 1.44 48 LYS A CA 3
ATOM 3199 C C . LYS A 1 48 ? -3.066 -5.020 5.913 1.00 71.23 48 LYS A C 3
ATOM 3200 O O . LYS A 1 48 ? -3.963 -5.864 5.976 1.00 32.23 48 LYS A O 3
ATOM 3219 N N . ILE A 1 49 ? -2.169 -4.981 4.921 1.00 41.53 49 ILE A N 3
ATOM 3220 C CA . ILE A 1 49 ? -2.230 -5.903 3.778 1.00 63.02 49 ILE A CA 3
ATOM 3221 C C . ILE A 1 49 ? -1.264 -7.089 3.982 1.00 73.12 49 ILE A C 3
ATOM 3222 O O . ILE A 1 49 ? -1.313 -8.085 3.254 1.00 3.43 49 ILE A O 3
ATOM 3238 N N . ALA A 1 50 ? -0.378 -6.960 4.979 1.00 3.31 50 ALA A N 3
ATOM 3239 C CA . ALA A 1 50 ? 0.527 -8.040 5.401 1.00 50.22 50 ALA A CA 3
ATOM 3240 C C . ALA A 1 50 ? -0.186 -9.373 5.761 1.00 60.51 50 ALA A C 3
ATOM 3241 O O . ALA A 1 50 ? 0.290 -10.418 5.321 1.00 31.40 50 ALA A O 3
ATOM 3248 N N . PRO A 1 51 ? -1.315 -9.405 6.563 1.00 51.42 51 PRO A N 3
ATOM 3249 C CA . PRO A 1 51 ? -2.055 -10.661 6.796 1.00 64.11 51 PRO A CA 3
ATOM 3250 C C . PRO A 1 51 ? -2.875 -11.150 5.588 1.00 11.02 51 PRO A C 3
ATOM 3251 O O . PRO A 1 51 ? -3.318 -12.302 5.570 1.00 15.12 51 PRO A O 3
ATOM 3262 N N . LEU A 1 52 ? -3.049 -10.297 4.576 1.00 74.13 52 LEU A N 3
ATOM 3263 C CA . LEU A 1 52 ? -3.876 -10.626 3.416 1.00 2.43 52 LEU A CA 3
ATOM 3264 C C . LEU A 1 52 ? -3.061 -11.432 2.421 1.00 62.55 52 LEU A C 3
ATOM 3265 O O . LEU A 1 52 ? -1.885 -11.143 2.209 1.00 74.02 52 LEU A O 3
ATOM 3281 N N . THR A 1 53 ? -3.677 -12.451 1.825 1.00 74.21 53 THR A N 3
ATOM 3282 C CA . THR A 1 53 ? -2.979 -13.278 0.843 1.00 53.44 53 THR A CA 3
ATOM 3283 C C . THR A 1 53 ? -3.011 -12.601 -0.546 1.00 42.10 53 THR A C 3
ATOM 3284 O O . THR A 1 53 ? -3.731 -11.615 -0.749 1.00 12.43 53 THR A O 3
ATOM 3295 N N . GLU A 1 54 ? -2.209 -13.128 -1.478 1.00 23.23 54 GLU A N 3
ATOM 3296 C CA . GLU A 1 54 ? -2.019 -12.554 -2.814 1.00 12.11 54 GLU A CA 3
ATOM 3297 C C . GLU A 1 54 ? -3.322 -12.581 -3.626 1.00 74.41 54 GLU A C 3
ATOM 3298 O O . GLU A 1 54 ? -3.661 -11.613 -4.307 1.00 62.23 54 GLU A O 3
ATOM 3310 N N . ASN A 1 55 ? -4.063 -13.687 -3.503 1.00 70.43 55 ASN A N 3
ATOM 3311 C CA . ASN A 1 55 ? -5.333 -13.881 -4.216 1.00 13.35 55 ASN A CA 3
ATOM 3312 C C . ASN A 1 55 ? -6.468 -13.038 -3.595 1.00 35.21 55 ASN A C 3
ATOM 3313 O O . ASN A 1 55 ? -7.392 -12.616 -4.286 1.00 33.34 55 ASN A O 3
ATOM 3324 N N . GLU A 1 56 ? -6.373 -12.794 -2.289 1.00 72.43 56 GLU A N 3
ATOM 3325 C CA . GLU A 1 56 ? -7.352 -11.987 -1.560 1.00 34.12 56 GLU A CA 3
ATOM 3326 C C . GLU A 1 56 ? -7.225 -10.505 -1.914 1.00 71.43 56 GLU A C 3
ATOM 3327 O O . GLU A 1 56 ? -8.229 -9.798 -2.020 1.00 11.35 56 GLU A O 3
ATOM 3339 N N . TYR A 1 57 ? -5.987 -10.051 -2.127 1.00 61.23 57 TYR A N 3
ATOM 3340 C CA . TYR A 1 57 ? -5.741 -8.682 -2.549 1.00 21.32 57 TYR A CA 3
ATOM 3341 C C . TYR A 1 57 ? -6.114 -8.493 -4.026 1.00 2.02 57 TYR A C 3
ATOM 3342 O O . TYR A 1 57 ? -6.391 -7.385 -4.443 1.00 30.40 57 TYR A O 3
ATOM 3360 N N . ALA A 1 58 ? -6.129 -9.580 -4.809 1.00 43.03 58 ALA A N 3
ATOM 3361 C CA . ALA A 1 58 ? -6.586 -9.536 -6.206 1.00 70.44 58 ALA A CA 3
ATOM 3362 C C . ALA A 1 58 ? -8.087 -9.207 -6.311 1.00 72.25 58 ALA A C 3
ATOM 3363 O O . ALA A 1 58 ? -8.536 -8.663 -7.322 1.00 0.11 58 ALA A O 3
ATOM 3370 N N . GLU A 1 59 ? -8.841 -9.510 -5.245 1.00 14.11 59 GLU A N 3
ATOM 3371 C CA . GLU A 1 59 ? -10.265 -9.166 -5.151 1.00 62.21 59 GLU A CA 3
ATOM 3372 C C . GLU A 1 59 ? -10.467 -7.675 -4.844 1.00 45.11 59 GLU A C 3
ATOM 3373 O O . GLU A 1 59 ? -11.499 -7.095 -5.179 1.00 72.45 59 GLU A O 3
ATOM 3385 N N . LEU A 1 60 ? -9.471 -7.065 -4.205 1.00 44.30 60 LEU A N 3
ATOM 3386 C CA . LEU A 1 60 ? -9.560 -5.679 -3.752 1.00 52.12 60 LEU A CA 3
ATOM 3387 C C . LEU A 1 60 ? -8.988 -4.740 -4.802 1.00 50.13 60 LEU A C 3
ATOM 3388 O O . LEU A 1 60 ? -9.668 -3.805 -5.232 1.00 74.43 60 LEU A O 3
ATOM 3404 N N . ALA A 1 61 ? -7.734 -5.045 -5.201 1.00 33.24 61 ALA A N 3
ATOM 3405 C CA . ALA A 1 61 ? -6.940 -4.330 -6.210 1.00 53.54 61 ALA A CA 3
ATOM 3406 C C . ALA A 1 61 ? -6.620 -2.893 -5.796 1.00 70.13 61 ALA A C 3
ATOM 3407 O O . ALA A 1 61 ? -5.559 -2.632 -5.240 1.00 45.34 61 ALA A O 3
ATOM 3414 N N . ILE A 1 62 ? -7.541 -1.974 -6.066 1.00 60.20 62 ILE A N 3
ATOM 3415 C CA . ILE A 1 62 ? -7.358 -0.563 -5.760 1.00 31.31 62 ILE A CA 3
ATOM 3416 C C . ILE A 1 62 ? -8.464 -0.118 -4.799 1.00 62.40 62 ILE A C 3
ATOM 3417 O O . ILE A 1 62 ? -8.196 0.574 -3.809 1.00 13.24 62 ILE A O 3
ATOM 3433 N N . PHE A 1 63 ? -9.694 -0.553 -5.133 1.00 45.44 63 PHE A N 3
ATOM 3434 C CA . PHE A 1 63 ? -10.920 -0.383 -4.337 1.00 30.11 63 PHE A CA 3
ATOM 3435 C C . PHE A 1 63 ? -11.430 1.067 -4.337 1.00 31.33 63 PHE A C 3
ATOM 3436 O O . PHE A 1 63 ? -12.342 1.388 -5.101 1.00 31.55 63 PHE A O 3
ATOM 3453 N N . ALA A 1 64 ? -10.839 1.945 -3.519 1.00 34.03 64 ALA A N 3
ATOM 3454 C CA . ALA A 1 64 ? -11.369 3.293 -3.342 1.00 70.14 64 ALA A CA 3
ATOM 3455 C C . ALA A 1 64 ? -10.276 4.359 -3.434 1.00 72.24 64 ALA A C 3
ATOM 3456 O O . ALA A 1 64 ? -9.913 4.983 -2.444 1.00 20.34 64 ALA A O 3
ATOM 3463 N N . ALA A 1 65 ? -9.733 4.550 -4.626 1.00 62.40 65 ALA A N 3
ATOM 3464 C CA . ALA A 1 65 ? -8.735 5.598 -4.857 1.00 13.42 65 ALA A CA 3
ATOM 3465 C C . ALA A 1 65 ? -9.221 6.604 -5.891 1.00 4.12 65 ALA A C 3
ATOM 3466 O O . ALA A 1 65 ? -8.585 7.634 -6.132 1.00 22.33 65 ALA A O 3
ATOM 3473 N N . ASP A 1 66 ? -10.378 6.316 -6.477 1.00 34.22 66 ASP A N 3
ATOM 3474 C CA . ASP A 1 66 ? -11.004 7.205 -7.456 1.00 13.41 66 ASP A CA 3
ATOM 3475 C C . ASP A 1 66 ? -11.830 8.295 -6.761 1.00 14.12 66 ASP A C 3
ATOM 3476 O O . ASP A 1 66 ? -12.428 9.140 -7.414 1.00 23.15 66 ASP A O 3
ATOM 3485 N N . GLU A 1 67 ? -11.826 8.274 -5.430 1.00 2.20 67 GLU A N 3
ATOM 3486 C CA . GLU A 1 67 ? -12.516 9.268 -4.629 1.00 13.04 67 GLU A CA 3
ATOM 3487 C C . GLU A 1 67 ? -11.627 10.473 -4.329 1.00 2.40 67 GLU A C 3
ATOM 3488 O O . GLU A 1 67 ? -12.127 11.582 -4.171 1.00 54.15 67 GLU A O 3
ATOM 3500 N N . VAL A 1 68 ? -10.312 10.263 -4.259 1.00 3.42 68 VAL A N 3
ATOM 3501 C CA . VAL A 1 68 ? -9.372 11.378 -4.076 1.00 34.52 68 VAL A CA 3
ATOM 3502 C C . VAL A 1 68 ? -8.976 11.991 -5.411 1.00 1.22 68 VAL A C 3
ATOM 3503 O O . VAL A 1 68 ? -8.737 13.197 -5.473 1.00 63.15 68 VAL A O 3
ATOM 3516 N N . LEU A 1 69 ? -8.937 11.139 -6.466 1.00 3.30 69 LEU A N 3
ATOM 3517 C CA . LEU A 1 69 ? -8.564 11.514 -7.847 1.00 32.54 69 LEU A CA 3
ATOM 3518 C C . LEU A 1 69 ? -7.103 11.968 -7.946 1.00 61.34 69 LEU A C 3
ATOM 3519 O O . LEU A 1 69 ? -6.222 11.172 -8.274 1.00 74.21 69 LEU A O 3
ATOM 3535 N N . GLU A 1 70 ? -6.846 13.239 -7.645 1.00 52.14 70 GLU A N 3
ATOM 3536 C CA . GLU A 1 70 ? -5.519 13.795 -7.742 1.00 34.02 70 GLU A CA 3
ATOM 3537 C C . GLU A 1 70 ? -4.953 14.059 -6.347 1.00 12.53 70 GLU A C 3
ATOM 3538 O O . GLU A 1 70 ? -5.648 14.559 -5.463 1.00 14.31 70 GLU A O 3
ATOM 3550 N N . HIS A 1 71 ? -3.690 13.698 -6.169 1.00 71.13 71 HIS A N 3
ATOM 3551 C CA . HIS A 1 71 ? -3.016 13.811 -4.886 1.00 21.03 71 HIS A CA 3
ATOM 3552 C C . HIS A 1 71 ? -1.617 14.421 -5.056 1.00 70.11 71 HIS A C 3
ATOM 3553 O O . HIS A 1 71 ? -1.056 14.955 -4.105 1.00 51.23 71 HIS A O 3
ATOM 3568 N N . HIS A 1 72 ? -1.063 14.365 -6.269 1.00 64.21 72 HIS A N 3
ATOM 3569 C CA . HIS A 1 72 ? 0.328 14.767 -6.475 1.00 72.44 72 HIS A CA 3
ATOM 3570 C C . HIS A 1 72 ? 0.493 15.651 -7.728 1.00 51.45 72 HIS A C 3
ATOM 3571 O O . HIS A 1 72 ? 1.614 15.829 -8.208 1.00 24.30 72 HIS A O 3
ATOM 3586 N N . HIS A 1 73 ? -0.635 16.213 -8.220 1.00 23.32 73 HIS A N 3
ATOM 3587 C CA . HIS A 1 73 ? -0.712 17.120 -9.405 1.00 20.42 73 HIS A CA 3
ATOM 3588 C C . HIS A 1 73 ? -0.559 16.376 -10.750 1.00 14.43 73 HIS A C 3
ATOM 3589 O O . HIS A 1 73 ? -1.414 16.539 -11.617 1.00 4.30 73 HIS A O 3
ATOM 3604 N N . HIS A 1 74 ? 0.539 15.604 -10.912 1.00 32.45 74 HIS A N 3
ATOM 3605 C CA . HIS A 1 74 ? 0.878 14.833 -12.137 1.00 42.12 74 HIS A CA 3
ATOM 3606 C C . HIS A 1 74 ? 1.233 15.732 -13.331 1.00 30.14 74 HIS A C 3
ATOM 3607 O O . HIS A 1 74 ? 1.082 16.957 -13.295 1.00 30.22 74 HIS A O 3
ATOM 3622 N N . HIS A 1 75 ? 1.759 15.108 -14.371 1.00 10.45 75 HIS A N 3
ATOM 3623 C CA . HIS A 1 75 ? 2.062 15.789 -15.615 1.00 74.14 75 HIS A CA 3
ATOM 3624 C C . HIS A 1 75 ? 1.554 14.933 -16.765 1.00 42.23 75 HIS A C 3
ATOM 3625 O O . HIS A 1 75 ? 2.197 13.941 -17.130 1.00 54.02 75 HIS A O 3
ATOM 3640 N N . HIS A 1 76 ? 0.364 15.314 -17.279 1.00 72.32 76 HIS A N 3
ATOM 3641 C CA . HIS A 1 76 ? -0.362 14.575 -18.335 1.00 3.24 76 HIS A CA 3
ATOM 3642 C C . HIS A 1 76 ? -0.758 13.169 -17.844 1.00 3.45 76 HIS A C 3
ATOM 3643 O O . HIS A 1 76 ? -1.157 12.991 -16.692 1.00 64.11 76 HIS A O 3
ATOM 3658 N N . MET A 1 1 ? -12.952 -8.854 4.808 1.00 42.33 1 MET A N 4
ATOM 3659 C CA . MET A 1 1 ? -12.123 -7.809 4.173 1.00 51.33 1 MET A CA 4
ATOM 3660 C C . MET A 1 1 ? -11.844 -6.673 5.153 1.00 11.40 1 MET A C 4
ATOM 3661 O O . MET A 1 1 ? -12.680 -6.353 6.006 1.00 12.13 1 MET A O 4
ATOM 3677 N N . ILE A 1 2 ? -10.654 -6.091 5.042 1.00 62.14 2 ILE A N 4
ATOM 3678 C CA . ILE A 1 2 ? -10.277 -4.940 5.856 1.00 12.44 2 ILE A CA 4
ATOM 3679 C C . ILE A 1 2 ? -10.692 -3.656 5.124 1.00 63.02 2 ILE A C 4
ATOM 3680 O O . ILE A 1 2 ? -10.769 -3.629 3.888 1.00 61.13 2 ILE A O 4
ATOM 3696 N N . ARG A 1 3 ? -11.016 -2.618 5.880 1.00 72.24 3 ARG A N 4
ATOM 3697 C CA . ARG A 1 3 ? -11.355 -1.338 5.291 1.00 21.43 3 ARG A CA 4
ATOM 3698 C C . ARG A 1 3 ? -10.160 -0.407 5.377 1.00 14.24 3 ARG A C 4
ATOM 3699 O O . ARG A 1 3 ? -9.828 0.124 6.439 1.00 12.14 3 ARG A O 4
ATOM 3720 N N . LEU A 1 4 ? -9.489 -0.274 4.241 1.00 35.11 4 LEU A N 4
ATOM 3721 C CA . LEU A 1 4 ? -8.360 0.636 4.088 1.00 75.04 4 LEU A CA 4
ATOM 3722 C C . LEU A 1 4 ? -8.881 2.053 3.897 1.00 73.24 4 LEU A C 4
ATOM 3723 O O . LEU A 1 4 ? -9.975 2.231 3.344 1.00 40.23 4 LEU A O 4
ATOM 3739 N N . THR A 1 5 ? -8.128 3.067 4.339 1.00 3.33 5 THR A N 4
ATOM 3740 C CA . THR A 1 5 ? -8.529 4.445 4.075 1.00 31.30 5 THR A CA 4
ATOM 3741 C C . THR A 1 5 ? -8.293 4.756 2.590 1.00 61.41 5 THR A C 4
ATOM 3742 O O . THR A 1 5 ? -7.490 4.092 1.922 1.00 23.35 5 THR A O 4
ATOM 3753 N N . ILE A 1 6 ? -9.031 5.739 2.086 1.00 14.31 6 ILE A N 4
ATOM 3754 C CA . ILE A 1 6 ? -9.049 6.101 0.665 1.00 32.12 6 ILE A CA 4
ATOM 3755 C C . ILE A 1 6 ? -7.660 6.576 0.184 1.00 64.54 6 ILE A C 4
ATOM 3756 O O . ILE A 1 6 ? -7.303 6.389 -0.976 1.00 21.31 6 ILE A O 4
ATOM 3772 N N . GLU A 1 7 ? -6.866 7.121 1.112 1.00 4.22 7 GLU A N 4
ATOM 3773 C CA . GLU A 1 7 ? -5.495 7.556 0.831 1.00 63.05 7 GLU A CA 4
ATOM 3774 C C . GLU A 1 7 ? -4.541 6.366 0.661 1.00 44.15 7 GLU A C 4
ATOM 3775 O O . GLU A 1 7 ? -3.633 6.424 -0.170 1.00 12.01 7 GLU A O 4
ATOM 3787 N N . GLU A 1 8 ? -4.767 5.284 1.425 1.00 24.32 8 GLU A N 4
ATOM 3788 C CA . GLU A 1 8 ? -3.943 4.072 1.331 1.00 22.52 8 GLU A CA 4
ATOM 3789 C C . GLU A 1 8 ? -4.246 3.308 0.060 1.00 23.31 8 GLU A C 4
ATOM 3790 O O . GLU A 1 8 ? -3.346 2.740 -0.540 1.00 22.30 8 GLU A O 4
ATOM 3802 N N . THR A 1 9 ? -5.513 3.325 -0.347 1.00 44.04 9 THR A N 4
ATOM 3803 C CA . THR A 1 9 ? -5.949 2.674 -1.570 1.00 12.03 9 THR A CA 4
ATOM 3804 C C . THR A 1 9 ? -5.484 3.474 -2.807 1.00 24.23 9 THR A C 4
ATOM 3805 O O . THR A 1 9 ? -5.247 2.908 -3.874 1.00 34.22 9 THR A O 4
ATOM 3816 N N . ASN A 1 10 ? -5.346 4.792 -2.632 1.00 63.44 10 ASN A N 4
ATOM 3817 C CA . ASN A 1 10 ? -4.722 5.669 -3.629 1.00 45.32 10 ASN A CA 4
ATOM 3818 C C . ASN A 1 10 ? -3.237 5.344 -3.787 1.00 62.00 10 ASN A C 4
ATOM 3819 O O . ASN A 1 10 ? -2.730 5.333 -4.893 1.00 11.10 10 ASN A O 4
ATOM 3830 N N . LEU A 1 11 ? -2.565 5.058 -2.674 1.00 43.32 11 LEU A N 4
ATOM 3831 C CA . LEU A 1 11 ? -1.146 4.685 -2.675 1.00 3.23 11 LEU A CA 4
ATOM 3832 C C . LEU A 1 11 ? -0.933 3.324 -3.357 1.00 43.44 11 LEU A C 4
ATOM 3833 O O . LEU A 1 11 ? 0.072 3.110 -4.045 1.00 12.52 11 LEU A O 4
ATOM 3849 N N . LEU A 1 12 ? -1.913 2.433 -3.185 1.00 54.10 12 LEU A N 4
ATOM 3850 C CA . LEU A 1 12 ? -1.942 1.136 -3.856 1.00 73.34 12 LEU A CA 4
ATOM 3851 C C . LEU A 1 12 ? -2.156 1.300 -5.362 1.00 23.03 12 LEU A C 4
ATOM 3852 O O . LEU A 1 12 ? -1.657 0.503 -6.139 1.00 71.50 12 LEU A O 4
ATOM 3868 N N . SER A 1 13 ? -2.916 2.333 -5.744 1.00 65.31 13 SER A N 4
ATOM 3869 C CA . SER A 1 13 ? -3.146 2.692 -7.144 1.00 51.52 13 SER A CA 4
ATOM 3870 C C . SER A 1 13 ? -1.900 3.310 -7.806 1.00 33.12 13 SER A C 4
ATOM 3871 O O . SER A 1 13 ? -1.641 3.055 -8.984 1.00 24.42 13 SER A O 4
ATOM 3879 N N . ILE A 1 14 ? -1.140 4.122 -7.049 1.00 50.21 14 ILE A N 4
ATOM 3880 C CA . ILE A 1 14 ? 0.060 4.804 -7.569 1.00 24.24 14 ILE A CA 4
ATOM 3881 C C . ILE A 1 14 ? 1.181 3.794 -7.854 1.00 2.52 14 ILE A C 4
ATOM 3882 O O . ILE A 1 14 ? 1.801 3.818 -8.920 1.00 62.32 14 ILE A O 4
ATOM 3898 N N . TYR A 1 15 ? 1.401 2.884 -6.913 1.00 51.20 15 TYR A N 4
ATOM 3899 C CA . TYR A 1 15 ? 2.474 1.906 -7.023 1.00 72.44 15 TYR A CA 4
ATOM 3900 C C . TYR A 1 15 ? 1.945 0.539 -7.449 1.00 62.20 15 TYR A C 4
ATOM 3901 O O . TYR A 1 15 ? 2.561 -0.490 -7.150 1.00 2.23 15 TYR A O 4
ATOM 3919 N N . ASN A 1 16 ? 0.824 0.546 -8.190 1.00 44.41 16 ASN A N 4
ATOM 3920 C CA . ASN A 1 16 ? 0.183 -0.680 -8.674 1.00 35.12 16 ASN A CA 4
ATOM 3921 C C . ASN A 1 16 ? 0.998 -1.289 -9.805 1.00 2.03 16 ASN A C 4
ATOM 3922 O O . ASN A 1 16 ? 0.958 -0.819 -10.941 1.00 4.50 16 ASN A O 4
ATOM 3933 N N . GLU A 1 17 ? 1.774 -2.305 -9.461 1.00 52.34 17 GLU A N 4
ATOM 3934 C CA . GLU A 1 17 ? 2.699 -2.912 -10.393 1.00 12.42 17 GLU A CA 4
ATOM 3935 C C . GLU A 1 17 ? 2.299 -4.351 -10.722 1.00 42.33 17 GLU A C 4
ATOM 3936 O O . GLU A 1 17 ? 1.874 -4.639 -11.842 1.00 53.33 17 GLU A O 4
ATOM 3948 N N . GLY A 1 18 ? 2.427 -5.243 -9.744 1.00 32.32 18 GLY A N 4
ATOM 3949 C CA . GLY A 1 18 ? 2.171 -6.647 -9.981 1.00 21.20 18 GLY A CA 4
ATOM 3950 C C . GLY A 1 18 ? 1.587 -7.323 -8.769 1.00 10.14 18 GLY A C 4
ATOM 3951 O O . GLY A 1 18 ? 2.223 -8.192 -8.173 1.00 34.13 18 GLY A O 4
ATOM 3955 N N . GLY A 1 19 ? 0.394 -6.891 -8.387 1.00 13.31 19 GLY A N 4
ATOM 3956 C CA . GLY A 1 19 ? -0.295 -7.475 -7.248 1.00 13.10 19 GLY A CA 4
ATOM 3957 C C . GLY A 1 19 ? 0.219 -6.933 -5.933 1.00 23.41 19 GLY A C 4
ATOM 3958 O O . GLY A 1 19 ? 0.808 -5.859 -5.903 1.00 51.32 19 GLY A O 4
ATOM 3962 N N . LYS A 1 20 ? 0.021 -7.688 -4.851 1.00 3.02 20 LYS A N 4
ATOM 3963 C CA . LYS A 1 20 ? 0.458 -7.281 -3.515 1.00 50.51 20 LYS A CA 4
ATOM 3964 C C . LYS A 1 20 ? 1.983 -7.300 -3.394 1.00 11.42 20 LYS A C 4
ATOM 3965 O O . LYS A 1 20 ? 2.556 -6.465 -2.698 1.00 63.40 20 LYS A O 4
ATOM 3984 N N . ARG A 1 21 ? 2.641 -8.237 -4.081 1.00 25.21 21 ARG A N 4
ATOM 3985 C CA . ARG A 1 21 ? 4.094 -8.297 -4.070 1.00 0.41 21 ARG A CA 4
ATOM 3986 C C . ARG A 1 21 ? 4.716 -7.191 -4.892 1.00 42.45 21 ARG A C 4
ATOM 3987 O O . ARG A 1 21 ? 5.650 -6.573 -4.428 1.00 55.15 21 ARG A O 4
ATOM 4008 N N . GLY A 1 22 ? 4.182 -6.918 -6.080 1.00 1.15 22 GLY A N 4
ATOM 4009 C CA . GLY A 1 22 ? 4.649 -5.777 -6.873 1.00 33.25 22 GLY A CA 4
ATOM 4010 C C . GLY A 1 22 ? 4.388 -4.435 -6.194 1.00 20.34 22 GLY A C 4
ATOM 4011 O O . GLY A 1 22 ? 5.111 -3.476 -6.430 1.00 54.13 22 GLY A O 4
ATOM 4015 N N . LEU A 1 23 ? 3.348 -4.379 -5.357 1.00 5.24 23 LEU A N 4
ATOM 4016 C CA . LEU A 1 23 ? 3.091 -3.232 -4.487 1.00 44.31 23 LEU A CA 4
ATOM 4017 C C . LEU A 1 23 ? 4.167 -3.102 -3.408 1.00 11.13 23 LEU A C 4
ATOM 4018 O O . LEU A 1 23 ? 4.799 -2.061 -3.311 1.00 52.44 23 LEU A O 4
ATOM 4034 N N . MET A 1 24 ? 4.388 -4.180 -2.642 1.00 73.31 24 MET A N 4
ATOM 4035 C CA . MET A 1 24 ? 5.310 -4.182 -1.493 1.00 13.43 24 MET A CA 4
ATOM 4036 C C . MET A 1 24 ? 6.756 -3.949 -1.892 1.00 20.14 24 MET A C 4
ATOM 4037 O O . MET A 1 24 ? 7.435 -3.157 -1.258 1.00 21.15 24 MET A O 4
ATOM 4051 N N . GLU A 1 25 ? 7.210 -4.617 -2.950 1.00 31.55 25 GLU A N 4
ATOM 4052 C CA . GLU A 1 25 ? 8.601 -4.532 -3.403 1.00 31.14 25 GLU A CA 4
ATOM 4053 C C . GLU A 1 25 ? 8.929 -3.147 -3.981 1.00 14.13 25 GLU A C 4
ATOM 4054 O O . GLU A 1 25 ? 10.028 -2.629 -3.767 1.00 13.13 25 GLU A O 4
ATOM 4066 N N . ASN A 1 26 ? 7.959 -2.547 -4.678 1.00 22.54 26 ASN A N 4
ATOM 4067 C CA . ASN A 1 26 ? 8.119 -1.202 -5.247 1.00 64.20 26 ASN A CA 4
ATOM 4068 C C . ASN A 1 26 ? 8.124 -0.158 -4.127 1.00 52.42 26 ASN A C 4
ATOM 4069 O O . ASN A 1 26 ? 9.001 0.691 -4.094 1.00 54.42 26 ASN A O 4
ATOM 4080 N N . ILE A 1 27 ? 7.171 -0.278 -3.195 1.00 74.55 27 ILE A N 4
ATOM 4081 C CA . ILE A 1 27 ? 7.034 0.643 -2.056 1.00 31.13 27 ILE A CA 4
ATOM 4082 C C . ILE A 1 27 ? 8.268 0.619 -1.131 1.00 2.31 27 ILE A C 4
ATOM 4083 O O . ILE A 1 27 ? 8.742 1.681 -0.728 1.00 30.12 27 ILE A O 4
ATOM 4099 N N . ASN A 1 28 ? 8.805 -0.581 -0.857 1.00 71.22 28 ASN A N 4
ATOM 4100 C CA . ASN A 1 28 ? 9.979 -0.763 0.021 1.00 24.51 28 ASN A CA 4
ATOM 4101 C C . ASN A 1 28 ? 11.208 -0.029 -0.502 1.00 43.52 28 ASN A C 4
ATOM 4102 O O . ASN A 1 28 ? 11.913 0.626 0.262 1.00 33.23 28 ASN A O 4
ATOM 4113 N N . ALA A 1 29 ? 11.431 -0.117 -1.809 1.00 30.24 29 ALA A N 4
ATOM 4114 C CA . ALA A 1 29 ? 12.604 0.482 -2.436 1.00 45.41 29 ALA A CA 4
ATOM 4115 C C . ALA A 1 29 ? 12.422 1.981 -2.682 1.00 72.35 29 ALA A C 4
ATOM 4116 O O . ALA A 1 29 ? 13.394 2.737 -2.682 1.00 23.13 29 ALA A O 4
ATOM 4123 N N . ALA A 1 30 ? 11.171 2.410 -2.850 1.00 31.13 30 ALA A N 4
ATOM 4124 C CA . ALA A 1 30 ? 10.865 3.794 -3.199 1.00 62.11 30 ALA A CA 4
ATOM 4125 C C . ALA A 1 30 ? 10.490 4.651 -1.989 1.00 22.41 30 ALA A C 4
ATOM 4126 O O . ALA A 1 30 ? 10.044 5.774 -2.170 1.00 63.35 30 ALA A O 4
ATOM 4133 N N . LEU A 1 31 ? 10.706 4.136 -0.768 1.00 12.42 31 LEU A N 4
ATOM 4134 C CA . LEU A 1 31 ? 10.438 4.890 0.476 1.00 12.31 31 LEU A CA 4
ATOM 4135 C C . LEU A 1 31 ? 11.211 6.236 0.593 1.00 73.00 31 LEU A C 4
ATOM 4136 O O . LEU A 1 31 ? 10.594 7.235 0.967 1.00 62.12 31 LEU A O 4
ATOM 4152 N N . PRO A 1 32 ? 12.560 6.323 0.298 1.00 23.12 32 PRO A N 4
ATOM 4153 C CA . PRO A 1 32 ? 13.269 7.619 0.269 1.00 22.23 32 PRO A CA 4
ATOM 4154 C C . PRO A 1 32 ? 12.877 8.521 -0.916 1.00 43.20 32 PRO A C 4
ATOM 4155 O O . PRO A 1 32 ? 13.213 9.704 -0.934 1.00 61.21 32 PRO A O 4
ATOM 4166 N N . PHE A 1 33 ? 12.163 7.959 -1.894 1.00 11.12 33 PHE A N 4
ATOM 4167 C CA . PHE A 1 33 ? 11.759 8.695 -3.089 1.00 60.11 33 PHE A CA 4
ATOM 4168 C C . PHE A 1 33 ? 10.332 9.231 -2.954 1.00 4.02 33 PHE A C 4
ATOM 4169 O O . PHE A 1 33 ? 9.874 10.006 -3.796 1.00 75.51 33 PHE A O 4
ATOM 4186 N N . MET A 1 34 ? 9.641 8.823 -1.887 1.00 52.42 34 MET A N 4
ATOM 4187 C CA . MET A 1 34 ? 8.262 9.239 -1.635 1.00 44.12 34 MET A CA 4
ATOM 4188 C C . MET A 1 34 ? 8.196 10.599 -0.956 1.00 41.22 34 MET A C 4
ATOM 4189 O O . MET A 1 34 ? 9.135 11.022 -0.272 1.00 44.34 34 MET A O 4
ATOM 4203 N N . ASP A 1 35 ? 7.063 11.261 -1.163 1.00 11.52 35 ASP A N 4
ATOM 4204 C CA . ASP A 1 35 ? 6.710 12.499 -0.468 1.00 34.20 35 ASP A CA 4
ATOM 4205 C C . ASP A 1 35 ? 6.372 12.174 0.994 1.00 43.45 35 ASP A C 4
ATOM 4206 O O . ASP A 1 35 ? 6.054 11.035 1.284 1.00 12.12 35 ASP A O 4
ATOM 4215 N N . GLU A 1 36 ? 6.446 13.177 1.891 1.00 5.11 36 GLU A N 4
ATOM 4216 C CA . GLU A 1 36 ? 6.119 13.048 3.335 1.00 64.34 36 GLU A CA 4
ATOM 4217 C C . GLU A 1 36 ? 4.787 12.333 3.608 1.00 74.32 36 GLU A C 4
ATOM 4218 O O . GLU A 1 36 ? 4.693 11.541 4.552 1.00 22.23 36 GLU A O 4
ATOM 4230 N N . ASP A 1 37 ? 3.775 12.611 2.777 1.00 11.35 37 ASP A N 4
ATOM 4231 C CA . ASP A 1 37 ? 2.468 11.974 2.908 1.00 64.24 37 ASP A CA 4
ATOM 4232 C C . ASP A 1 37 ? 2.529 10.494 2.575 1.00 13.22 37 ASP A C 4
ATOM 4233 O O . ASP A 1 37 ? 2.137 9.677 3.387 1.00 61.43 37 ASP A O 4
ATOM 4242 N N . MET A 1 38 ? 3.093 10.169 1.411 1.00 61.32 38 MET A N 4
ATOM 4243 C CA . MET A 1 38 ? 3.107 8.796 0.884 1.00 21.31 38 MET A CA 4
ATOM 4244 C C . MET A 1 38 ? 4.087 7.888 1.621 1.00 50.43 38 MET A C 4
ATOM 4245 O O . MET A 1 38 ? 3.866 6.688 1.697 1.00 33.25 38 MET A O 4
ATOM 4259 N N . ARG A 1 39 ? 5.148 8.482 2.166 1.00 70.13 39 ARG A N 4
ATOM 4260 C CA . ARG A 1 39 ? 6.217 7.760 2.855 1.00 75.30 39 ARG A CA 4
ATOM 4261 C C . ARG A 1 39 ? 5.725 7.143 4.165 1.00 11.34 39 ARG A C 4
ATOM 4262 O O . ARG A 1 39 ? 5.827 5.939 4.339 1.00 11.10 39 ARG A O 4
ATOM 4283 N N . GLU A 1 40 ? 5.164 7.969 5.052 1.00 30.21 40 GLU A N 4
ATOM 4284 C CA . GLU A 1 40 ? 4.613 7.492 6.331 1.00 61.22 40 GLU A CA 4
ATOM 4285 C C . GLU A 1 40 ? 3.331 6.683 6.159 1.00 1.35 40 GLU A C 4
ATOM 4286 O O . GLU A 1 40 ? 3.046 5.789 6.961 1.00 22.23 40 GLU A O 4
ATOM 4298 N N . LEU A 1 41 ? 2.578 6.999 5.102 1.00 22.11 41 LEU A N 4
ATOM 4299 C CA . LEU A 1 41 ? 1.364 6.271 4.748 1.00 4.23 41 LEU A CA 4
ATOM 4300 C C . LEU A 1 41 ? 1.688 4.830 4.384 1.00 75.42 41 LEU A C 4
ATOM 4301 O O . LEU A 1 41 ? 0.968 3.930 4.784 1.00 14.44 41 LEU A O 4
ATOM 4317 N N . ALA A 1 42 ? 2.812 4.640 3.678 1.00 42.01 42 ALA A N 4
ATOM 4318 C CA . ALA A 1 42 ? 3.240 3.339 3.160 1.00 75.21 42 ALA A CA 4
ATOM 4319 C C . ALA A 1 42 ? 3.479 2.298 4.243 1.00 75.14 42 ALA A C 4
ATOM 4320 O O . ALA A 1 42 ? 3.137 1.148 4.050 1.00 2.52 42 ALA A O 4
ATOM 4327 N N . LYS A 1 43 ? 4.021 2.721 5.387 1.00 14.14 43 LYS A N 4
ATOM 4328 C CA . LYS A 1 43 ? 4.281 1.817 6.523 1.00 23.10 43 LYS A CA 4
ATOM 4329 C C . LYS A 1 43 ? 2.969 1.262 7.086 1.00 21.03 43 LYS A C 4
ATOM 4330 O O . LYS A 1 43 ? 2.892 0.096 7.454 1.00 51.11 43 LYS A O 4
ATOM 4349 N N . ARG A 1 44 ? 1.945 2.108 7.099 1.00 74.14 44 ARG A N 4
ATOM 4350 C CA . ARG A 1 44 ? 0.630 1.759 7.626 1.00 75.25 44 ARG A CA 4
ATOM 4351 C C . ARG A 1 44 ? -0.180 0.948 6.610 1.00 51.15 44 ARG A C 4
ATOM 4352 O O . ARG A 1 44 ? -0.966 0.091 7.000 1.00 44.44 44 ARG A O 4
ATOM 4373 N N . THR A 1 45 ? 0.037 1.211 5.311 1.00 42.10 45 THR A N 4
ATOM 4374 C CA . THR A 1 45 ? -0.628 0.478 4.229 1.00 51.11 45 THR A CA 4
ATOM 4375 C C . THR A 1 45 ? -0.106 -0.958 4.160 1.00 25.42 45 THR A C 4
ATOM 4376 O O . THR A 1 45 ? -0.886 -1.904 4.033 1.00 21.05 45 THR A O 4
ATOM 4387 N N . LEU A 1 46 ? 1.221 -1.100 4.288 1.00 32.32 46 LEU A N 4
ATOM 4388 C CA . LEU A 1 46 ? 1.881 -2.403 4.279 1.00 1.54 46 LEU A CA 4
ATOM 4389 C C . LEU A 1 46 ? 1.548 -3.210 5.520 1.00 20.31 46 LEU A C 4
ATOM 4390 O O . LEU A 1 46 ? 1.524 -4.422 5.453 1.00 72.31 46 LEU A O 4
ATOM 4406 N N . ALA A 1 47 ? 1.279 -2.527 6.641 1.00 44.52 47 ALA A N 4
ATOM 4407 C CA . ALA A 1 47 ? 0.890 -3.188 7.887 1.00 60.11 47 ALA A CA 4
ATOM 4408 C C . ALA A 1 47 ? -0.532 -3.756 7.801 1.00 11.04 47 ALA A C 4
ATOM 4409 O O . ALA A 1 47 ? -0.877 -4.692 8.524 1.00 73.41 47 ALA A O 4
ATOM 4416 N N . LYS A 1 48 ? -1.348 -3.186 6.917 1.00 52.13 48 LYS A N 4
ATOM 4417 C CA . LYS A 1 48 ? -2.713 -3.645 6.716 1.00 4.14 48 LYS A CA 4
ATOM 4418 C C . LYS A 1 48 ? -2.802 -4.770 5.685 1.00 2.11 48 LYS A C 4
ATOM 4419 O O . LYS A 1 48 ? -3.642 -5.660 5.824 1.00 3.41 48 LYS A O 4
ATOM 4438 N N . ILE A 1 49 ? -1.931 -4.755 4.666 1.00 14.33 49 ILE A N 4
ATOM 4439 C CA . ILE A 1 49 ? -1.953 -5.811 3.642 1.00 23.23 49 ILE A CA 4
ATOM 4440 C C . ILE A 1 49 ? -1.036 -6.990 3.982 1.00 24.02 49 ILE A C 4
ATOM 4441 O O . ILE A 1 49 ? -1.144 -8.036 3.345 1.00 20.21 49 ILE A O 4
ATOM 4457 N N . ALA A 1 50 ? -0.134 -6.815 4.967 1.00 13.34 50 ALA A N 4
ATOM 4458 C CA . ALA A 1 50 ? 0.759 -7.895 5.444 1.00 4.23 50 ALA A CA 4
ATOM 4459 C C . ALA A 1 50 ? 0.003 -9.148 5.946 1.00 23.52 50 ALA A C 4
ATOM 4460 O O . ALA A 1 50 ? 0.350 -10.242 5.505 1.00 34.43 50 ALA A O 4
ATOM 4467 N N . PRO A 1 51 ? -1.039 -9.050 6.852 1.00 44.32 51 PRO A N 4
ATOM 4468 C CA . PRO A 1 51 ? -1.797 -10.234 7.291 1.00 41.15 51 PRO A CA 4
ATOM 4469 C C . PRO A 1 51 ? -2.757 -10.768 6.221 1.00 14.50 51 PRO A C 4
ATOM 4470 O O . PRO A 1 51 ? -3.284 -11.870 6.357 1.00 43.32 51 PRO A O 4
ATOM 4481 N N . LEU A 1 52 ? -2.954 -9.997 5.148 1.00 41.21 52 LEU A N 4
ATOM 4482 C CA . LEU A 1 52 ? -3.822 -10.399 4.046 1.00 5.31 52 LEU A CA 4
ATOM 4483 C C . LEU A 1 52 ? -3.067 -11.335 3.115 1.00 42.54 52 LEU A C 4
ATOM 4484 O O . LEU A 1 52 ? -1.852 -11.217 2.973 1.00 25.31 52 LEU A O 4
ATOM 4500 N N . THR A 1 53 ? -3.784 -12.262 2.491 1.00 22.20 53 THR A N 4
ATOM 4501 C CA . THR A 1 53 ? -3.216 -13.076 1.423 1.00 24.03 53 THR A CA 4
ATOM 4502 C C . THR A 1 53 ? -3.167 -12.251 0.121 1.00 34.53 53 THR A C 4
ATOM 4503 O O . THR A 1 53 ? -3.759 -11.163 0.042 1.00 42.41 53 THR A O 4
ATOM 4514 N N . GLU A 1 54 ? -2.446 -12.752 -0.882 1.00 3.25 54 GLU A N 4
ATOM 4515 C CA . GLU A 1 54 ? -2.287 -12.066 -2.169 1.00 51.32 54 GLU A CA 4
ATOM 4516 C C . GLU A 1 54 ? -3.630 -12.009 -2.916 1.00 14.30 54 GLU A C 4
ATOM 4517 O O . GLU 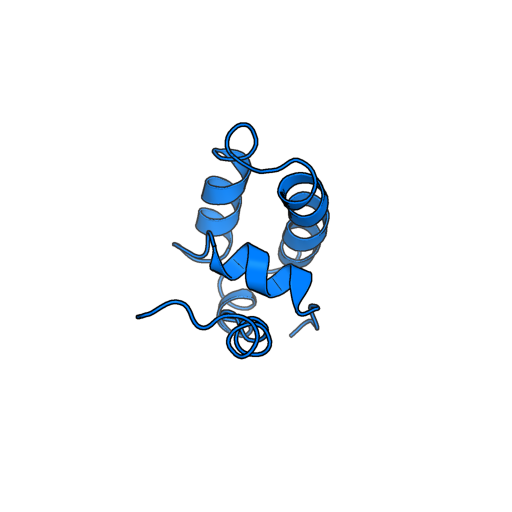A 1 54 ? -3.917 -11.051 -3.627 1.00 70.22 54 GLU A O 4
ATOM 4529 N N . ASN A 1 55 ? -4.451 -13.042 -2.698 1.00 11.21 55 ASN A N 4
ATOM 4530 C CA . ASN A 1 55 ? -5.778 -13.160 -3.316 1.00 63.13 55 ASN A CA 4
ATOM 4531 C C . ASN A 1 55 ? -6.770 -12.182 -2.678 1.00 32.32 55 ASN A C 4
ATOM 4532 O O . ASN A 1 55 ? -7.708 -11.732 -3.334 1.00 74.13 55 ASN A O 4
ATOM 4543 N N . GLU A 1 56 ? -6.552 -11.871 -1.388 1.00 32.22 56 GLU A N 4
ATOM 4544 C CA . GLU A 1 56 ? -7.388 -10.921 -0.646 1.00 31.14 56 GLU A CA 4
ATOM 4545 C C . GLU A 1 56 ? -7.209 -9.518 -1.219 1.00 31.02 56 GLU A C 4
ATOM 4546 O O . GLU A 1 56 ? -8.190 -8.825 -1.486 1.00 53.00 56 GLU A O 4
ATOM 4558 N N . TYR A 1 57 ? -5.940 -9.134 -1.441 1.00 54.25 57 TYR A N 4
ATOM 4559 C CA . TYR A 1 57 ? -5.604 -7.841 -2.029 1.00 53.02 57 TYR A CA 4
ATOM 4560 C C . TYR A 1 57 ? -6.059 -7.752 -3.498 1.00 23.35 57 TYR A C 4
ATOM 4561 O O . TYR A 1 57 ? -6.367 -6.672 -3.968 1.00 21.11 57 TYR A O 4
ATOM 4579 N N . ALA A 1 58 ? -6.113 -8.886 -4.209 1.00 20.35 58 ALA A N 4
ATOM 4580 C CA . ALA A 1 58 ? -6.516 -8.909 -5.624 1.00 1.01 58 ALA A CA 4
ATOM 4581 C C . ALA A 1 58 ? -7.943 -8.384 -5.835 1.00 45.03 58 ALA A C 4
ATOM 4582 O O . ALA A 1 58 ? -8.232 -7.752 -6.852 1.00 52.34 58 ALA A O 4
ATOM 4589 N N . GLU A 1 59 ? -8.814 -8.634 -4.860 1.00 44.32 59 GLU A N 4
ATOM 4590 C CA . GLU A 1 59 ? -10.183 -8.114 -4.879 1.00 2.23 59 GLU A CA 4
ATOM 4591 C C . GLU A 1 59 ? -10.237 -6.643 -4.409 1.00 53.31 59 GLU A C 4
ATOM 4592 O O . GLU A 1 59 ? -11.086 -5.870 -4.851 1.00 13.43 59 GLU A O 4
ATOM 4604 N N . LEU A 1 60 ? -9.300 -6.260 -3.530 1.00 53.53 60 LEU A N 4
ATOM 4605 C CA . LEU A 1 60 ? -9.321 -4.948 -2.855 1.00 22.00 60 LEU A CA 4
ATOM 4606 C C . LEU A 1 60 ? -8.302 -3.965 -3.441 1.00 22.22 60 LEU A C 4
ATOM 4607 O O . LEU A 1 60 ? -8.008 -2.946 -2.808 1.00 20.40 60 LEU A O 4
ATOM 4623 N N . ALA A 1 61 ? -7.810 -4.281 -4.651 1.00 13.13 61 ALA A N 4
ATOM 4624 C CA . ALA A 1 61 ? -6.667 -3.598 -5.297 1.00 51.33 61 ALA A CA 4
ATOM 4625 C C . ALA A 1 61 ? -6.829 -2.080 -5.363 1.00 12.41 61 ALA A C 4
ATOM 4626 O O . ALA A 1 61 ? -6.112 -1.345 -4.676 1.00 43.14 61 ALA A O 4
ATOM 4633 N N . ILE A 1 62 ? -7.755 -1.612 -6.194 1.00 70.03 62 ILE A N 4
ATOM 4634 C CA . ILE A 1 62 ? -8.154 -0.219 -6.173 1.00 71.40 62 ILE A CA 4
ATOM 4635 C C . ILE A 1 62 ? -9.653 -0.183 -5.902 1.00 30.42 62 ILE A C 4
ATOM 4636 O O . ILE A 1 62 ? -10.483 -0.296 -6.808 1.00 43.23 62 ILE A O 4
ATOM 4652 N N . PHE A 1 63 ? -9.966 -0.136 -4.620 1.00 64.05 63 PHE A N 4
ATOM 4653 C CA . PHE A 1 63 ? -11.333 -0.134 -4.141 1.00 53.05 63 PHE A CA 4
ATOM 4654 C C . PHE A 1 63 ? -11.843 1.303 -4.025 1.00 20.33 63 PHE A C 4
ATOM 4655 O O . PHE A 1 63 ? -12.744 1.705 -4.754 1.00 33.41 63 PHE A O 4
ATOM 4672 N N . ALA A 1 64 ? -11.238 2.074 -3.125 1.00 54.24 64 ALA A N 4
ATOM 4673 C CA . ALA A 1 64 ? -11.636 3.454 -2.898 1.00 64.43 64 ALA A CA 4
ATOM 4674 C C . ALA A 1 64 ? -10.470 4.401 -3.141 1.00 2.03 64 ALA A C 4
ATOM 4675 O O . ALA A 1 64 ? -9.620 4.581 -2.278 1.00 52.22 64 ALA A O 4
ATOM 4682 N N . ALA A 1 65 ? -10.408 4.965 -4.335 1.00 40.34 65 ALA A N 4
ATOM 4683 C CA . ALA A 1 65 ? -9.403 5.974 -4.665 1.00 62.23 65 ALA A CA 4
ATOM 4684 C C . ALA A 1 65 ? -10.056 7.182 -5.337 1.00 73.00 65 ALA A C 4
ATOM 4685 O O . ALA A 1 65 ? -9.374 8.111 -5.767 1.00 42.42 65 ALA A O 4
ATOM 4692 N N . ASP A 1 66 ? -11.388 7.167 -5.384 1.00 31.41 66 ASP A N 4
ATOM 4693 C CA . ASP A 1 66 ? -12.178 8.211 -6.051 1.00 54.21 66 ASP A CA 4
ATOM 4694 C C . ASP A 1 66 ? -12.217 9.492 -5.229 1.00 0.03 66 ASP A C 4
ATOM 4695 O O . ASP A 1 66 ? -12.185 10.596 -5.769 1.00 31.25 66 ASP A O 4
ATOM 4704 N N . GLU A 1 67 ? -12.256 9.319 -3.909 1.00 52.41 67 GLU A N 4
ATOM 4705 C CA . GLU A 1 67 ? -12.507 10.412 -2.975 1.00 22.24 67 GLU A CA 4
ATOM 4706 C C . GLU A 1 67 ? -11.208 11.068 -2.480 1.00 33.15 67 GLU A C 4
ATOM 4707 O O . GLU A 1 67 ? -11.222 11.864 -1.543 1.00 13.41 67 GLU A O 4
ATOM 4719 N N . VAL A 1 68 ? -10.096 10.733 -3.125 1.00 22.41 68 VAL A N 4
ATOM 4720 C CA . VAL A 1 68 ? -8.824 11.430 -2.914 1.00 33.14 68 VAL A CA 4
ATOM 4721 C C . VAL A 1 68 ? -8.333 12.069 -4.212 1.00 21.55 68 VAL A C 4
ATOM 4722 O O . VAL A 1 68 ? -7.249 12.660 -4.251 1.00 62.23 68 VAL A O 4
ATOM 4735 N N . LEU A 1 69 ? -9.138 11.949 -5.275 1.00 51.35 69 LEU A N 4
ATOM 4736 C CA . LEU A 1 69 ? -8.847 12.619 -6.538 1.00 13.14 69 LEU A CA 4
ATOM 4737 C C . LEU A 1 69 ? -9.223 14.092 -6.432 1.00 2.22 69 LEU A C 4
ATOM 4738 O O . LEU A 1 69 ? -10.062 14.453 -5.599 1.00 72.30 69 LEU A O 4
ATOM 4754 N N . GLU A 1 70 ? -8.544 14.922 -7.256 1.00 42.21 70 GLU A N 4
ATOM 4755 C CA . GLU A 1 70 ? -8.654 16.403 -7.253 1.00 2.50 70 GLU A CA 4
ATOM 4756 C C . GLU A 1 70 ? -7.980 17.019 -5.996 1.00 4.52 70 GLU A C 4
ATOM 4757 O O . GLU A 1 70 ? -8.072 18.229 -5.745 1.00 24.11 70 GLU A O 4
ATOM 4769 N N . HIS A 1 71 ? -7.243 16.195 -5.227 1.00 45.54 71 HIS A N 4
ATOM 4770 C CA . HIS A 1 71 ? -6.492 16.688 -4.071 1.00 24.45 71 HIS A CA 4
ATOM 4771 C C . HIS A 1 71 ? -5.120 17.191 -4.545 1.00 54.53 71 HIS A C 4
ATOM 4772 O O . HIS A 1 71 ? -4.089 16.539 -4.389 1.00 10.33 71 HIS A O 4
ATOM 4787 N N . HIS A 1 72 ? -5.173 18.346 -5.187 1.00 3.33 72 HIS A N 4
ATOM 4788 C CA . HIS A 1 72 ? -4.014 19.006 -5.759 1.00 33.11 72 HIS A CA 4
ATOM 4789 C C . HIS A 1 72 ? -4.233 20.512 -5.650 1.00 11.44 72 HIS A C 4
ATOM 4790 O O . HIS A 1 72 ? -3.276 21.280 -5.513 1.00 72.34 72 HIS A O 4
ATOM 4805 N N . HIS A 1 73 ? -5.513 20.923 -5.706 1.00 2.13 73 HIS A N 4
ATOM 4806 C CA . HIS A 1 73 ? -5.874 22.320 -5.512 1.00 73.31 73 HIS A CA 4
ATOM 4807 C C . HIS A 1 73 ? -5.771 22.662 -4.023 1.00 33.11 73 HIS A C 4
ATOM 4808 O O . HIS A 1 73 ? -6.213 21.871 -3.178 1.00 53.24 73 HIS A O 4
ATOM 4823 N N . HIS A 1 74 ? -5.163 23.819 -3.738 1.00 61.44 74 HIS A N 4
ATOM 4824 C CA . HIS A 1 74 ? -4.913 24.302 -2.366 1.00 63.22 74 HIS A CA 4
ATOM 4825 C C . HIS A 1 74 ? -4.139 23.278 -1.525 1.00 4.23 74 HIS A C 4
ATOM 4826 O O . HIS A 1 74 ? -4.680 22.650 -0.609 1.00 4.10 74 HIS A O 4
ATOM 4841 N N . HIS A 1 75 ? -2.877 23.084 -1.884 1.00 23.24 75 HIS A N 4
ATOM 4842 C CA . HIS A 1 75 ? -1.998 22.172 -1.169 1.00 5.22 75 HIS A CA 4
ATOM 4843 C C . HIS A 1 75 ? -1.325 22.912 -0.006 1.00 13.43 75 HIS A C 4
ATOM 4844 O O . HIS A 1 75 ? -0.407 23.715 -0.204 1.00 23.22 75 HIS A O 4
ATOM 4859 N N . HIS A 1 76 ? -1.819 22.644 1.200 1.00 63.35 76 HIS A N 4
ATOM 4860 C CA . HIS A 1 76 ? -1.316 23.280 2.413 1.00 73.41 76 HIS A CA 4
ATOM 4861 C C . HIS A 1 76 ? -0.173 22.449 3.005 1.00 71.35 76 HIS A C 4
ATOM 4862 O O . HIS A 1 76 ? -0.103 21.234 2.790 1.00 12.41 76 HIS A O 4
ATOM 4877 N N . MET A 1 1 ? -11.217 -9.627 3.363 1.00 70.31 1 MET A N 5
ATOM 4878 C CA . MET A 1 1 ? -11.030 -8.256 2.841 1.00 55.40 1 MET A CA 5
ATOM 4879 C C . MET A 1 1 ? -10.944 -7.267 3.999 1.00 70.41 1 MET A C 5
ATOM 4880 O O . MET A 1 1 ? -11.741 -7.326 4.935 1.00 55.44 1 MET A O 5
ATOM 4896 N N . ILE A 1 2 ? -9.957 -6.376 3.941 1.00 53.51 2 ILE A N 5
ATOM 4897 C CA . ILE A 1 2 ? -9.760 -5.366 4.979 1.00 52.25 2 ILE A CA 5
ATOM 4898 C C . ILE A 1 2 ? -10.493 -4.069 4.650 1.00 10.44 2 ILE A C 5
ATOM 4899 O O . ILE A 1 2 ? -10.889 -3.833 3.501 1.00 10.34 2 ILE A O 5
ATOM 4915 N N . ARG A 1 3 ? -10.663 -3.237 5.671 1.00 74.42 3 ARG A N 5
ATOM 4916 C CA . ARG A 1 3 ? -11.239 -1.916 5.509 1.00 1.30 3 ARG A CA 5
ATOM 4917 C C . ARG A 1 3 ? -10.108 -0.894 5.590 1.00 72.02 3 ARG A C 5
ATOM 4918 O O . ARG A 1 3 ? -9.445 -0.764 6.623 1.00 62.41 3 ARG A O 5
ATOM 4939 N N . LEU A 1 4 ? -9.884 -0.199 4.491 1.00 13.14 4 LEU A N 5
ATOM 4940 C CA . LEU A 1 4 ? -8.865 0.838 4.423 1.00 12.24 4 LEU A CA 5
ATOM 4941 C C . LEU A 1 4 ? -9.503 2.210 4.308 1.00 5.15 4 LEU A C 5
ATOM 4942 O O . LEU A 1 4 ? -10.646 2.333 3.860 1.00 32.41 4 LEU A O 5
ATOM 4958 N N . THR A 1 5 ? -8.770 3.235 4.729 1.00 24.13 5 THR A N 5
ATOM 4959 C CA . THR A 1 5 ? -9.203 4.607 4.538 1.00 40.04 5 THR A CA 5
ATOM 4960 C C . THR A 1 5 ? -8.699 5.106 3.174 1.00 3.03 5 THR A C 5
ATOM 4961 O O . THR A 1 5 ? -7.903 4.418 2.519 1.00 44.31 5 THR A O 5
ATOM 4972 N N . ILE A 1 6 ? -9.167 6.285 2.749 1.00 72.33 6 ILE A N 5
ATOM 4973 C CA . ILE A 1 6 ? -8.907 6.812 1.401 1.00 51.22 6 ILE A CA 5
ATOM 4974 C C . ILE A 1 6 ? -7.418 7.141 1.211 1.00 22.14 6 ILE A C 5
ATOM 4975 O O . ILE A 1 6 ? -6.890 6.999 0.116 1.00 10.14 6 ILE A O 5
ATOM 4991 N N . GLU A 1 7 ? -6.755 7.531 2.304 1.00 13.41 7 GLU A N 5
ATOM 4992 C CA . GLU A 1 7 ? -5.323 7.837 2.308 1.00 1.43 7 GLU A CA 5
ATOM 4993 C C . GLU A 1 7 ? -4.480 6.609 1.948 1.00 64.44 7 GLU A C 5
ATOM 4994 O O . GLU A 1 7 ? -3.637 6.679 1.054 1.00 11.12 7 GLU A O 5
ATOM 5006 N N . GLU A 1 8 ? -4.757 5.481 2.626 1.00 60.11 8 GLU A N 5
ATOM 5007 C CA . GLU A 1 8 ? -3.988 4.231 2.473 1.00 70.24 8 GLU A CA 5
ATOM 5008 C C . GLU A 1 8 ? -4.150 3.630 1.076 1.00 60.41 8 GLU A C 5
ATOM 5009 O O . GLU A 1 8 ? -3.187 3.146 0.481 1.00 75.11 8 GLU A O 5
ATOM 5021 N N . THR A 1 9 ? -5.370 3.705 0.552 1.00 12.52 9 THR A N 5
ATOM 5022 C CA . THR A 1 9 ? -5.688 3.202 -0.781 1.00 13.23 9 THR A CA 5
ATOM 5023 C C . THR A 1 9 ? -5.160 4.104 -1.898 1.00 25.23 9 THR A C 5
ATOM 5024 O O . THR A 1 9 ? -4.943 3.637 -3.012 1.00 2.25 9 THR A O 5
ATOM 5035 N N . ASN A 1 10 ? -4.996 5.404 -1.603 1.00 64.31 10 ASN A N 5
ATOM 5036 C CA . ASN A 1 10 ? -4.448 6.382 -2.559 1.00 60.30 10 ASN A CA 5
ATOM 5037 C C . ASN A 1 10 ? -2.963 6.098 -2.845 1.00 14.00 10 ASN A C 5
ATOM 5038 O O . ASN A 1 10 ? -2.484 6.316 -3.956 1.00 54.34 10 ASN A O 5
ATOM 5049 N N . LEU A 1 11 ? -2.261 5.584 -1.834 1.00 52.51 11 LEU A N 5
ATOM 5050 C CA . LEU A 1 11 ? -0.880 5.109 -1.969 1.00 45.40 11 LEU A CA 5
ATOM 5051 C C . LEU A 1 11 ? -0.802 3.901 -2.915 1.00 1.02 11 LEU A C 5
ATOM 5052 O O . LEU A 1 11 ? 0.119 3.787 -3.730 1.00 5.32 11 LEU A O 5
ATOM 5068 N N . LEU A 1 12 ? -1.796 3.020 -2.800 1.00 4.14 12 LEU A N 5
ATOM 5069 C CA . LEU A 1 12 ? -1.911 1.829 -3.642 1.00 53.33 12 LEU A CA 5
ATOM 5070 C C . LEU A 1 12 ? -2.255 2.207 -5.084 1.00 13.45 12 LEU A C 5
ATOM 5071 O O . LEU A 1 12 ? -1.832 1.535 -6.024 1.00 4.24 12 LEU A O 5
ATOM 5087 N N . SER A 1 13 ? -3.014 3.302 -5.228 1.00 5.40 13 SER A N 5
ATOM 5088 C CA . SER A 1 13 ? -3.423 3.847 -6.521 1.00 11.14 13 SER A CA 5
ATOM 5089 C C . SER A 1 13 ? -2.237 4.449 -7.289 1.00 22.40 13 SER A C 5
ATOM 5090 O O . SER A 1 13 ? -2.271 4.519 -8.517 1.00 30.44 13 SER A O 5
ATOM 5098 N N . ILE A 1 14 ? -1.191 4.868 -6.565 1.00 63.11 14 ILE A N 5
ATOM 5099 C CA . ILE A 1 14 ? 0.050 5.361 -7.176 1.00 34.32 14 ILE A CA 5
ATOM 5100 C C . ILE A 1 14 ? 0.778 4.219 -7.903 1.00 64.43 14 ILE A C 5
ATOM 5101 O O . ILE A 1 14 ? 1.221 4.377 -9.044 1.00 72.15 14 ILE A O 5
ATOM 5117 N N . TYR A 1 15 ? 0.852 3.060 -7.252 1.00 31.22 15 TYR A N 5
ATOM 5118 C CA . TYR A 1 15 ? 1.598 1.931 -7.794 1.00 23.24 15 TYR A CA 5
ATOM 5119 C C . TYR A 1 15 ? 0.699 0.952 -8.557 1.00 31.41 15 TYR A C 5
ATOM 5120 O O . TYR A 1 15 ? 0.527 1.102 -9.768 1.00 41.45 15 TYR A O 5
ATOM 5138 N N . ASN A 1 16 ? 0.105 -0.006 -7.818 1.00 64.05 16 ASN A N 5
ATOM 5139 C CA . ASN A 1 16 ? -0.656 -1.147 -8.367 1.00 12.41 16 ASN A CA 5
ATOM 5140 C C . ASN A 1 16 ? 0.166 -1.948 -9.403 1.00 21.10 16 ASN A C 5
ATOM 5141 O O . ASN A 1 16 ? 0.096 -1.701 -10.610 1.00 33.31 16 ASN A O 5
ATOM 5152 N N . GLU A 1 17 ? 0.972 -2.890 -8.913 1.00 44.44 17 GLU A N 5
ATOM 5153 C CA . GLU A 1 17 ? 1.838 -3.691 -9.781 1.00 41.22 17 GLU A CA 5
ATOM 5154 C C . GLU A 1 17 ? 1.111 -4.948 -10.279 1.00 30.05 17 GLU A C 5
ATOM 5155 O O . GLU A 1 17 ? 0.575 -4.963 -11.388 1.00 43.42 17 GLU A O 5
ATOM 5167 N N . GLY A 1 18 ? 1.082 -5.980 -9.450 1.00 33.40 18 GLY A N 5
ATOM 5168 C CA . GLY A 1 18 ? 0.518 -7.251 -9.847 1.00 40.33 18 GLY A CA 5
ATOM 5169 C C . GLY A 1 18 ? 0.243 -8.102 -8.644 1.00 73.10 18 GLY A C 5
ATOM 5170 O O . GLY A 1 18 ? 0.713 -9.236 -8.546 1.00 43.23 18 GLY A O 5
ATOM 5174 N N . GLY A 1 19 ? -0.499 -7.525 -7.715 1.00 65.52 19 GLY A N 5
ATOM 5175 C CA . GLY A 1 19 ? -0.778 -8.173 -6.453 1.00 3.25 19 GLY A CA 5
ATOM 5176 C C . GLY A 1 19 ? -0.134 -7.425 -5.316 1.00 40.31 19 GLY A C 5
ATOM 5177 O O . GLY A 1 19 ? 0.483 -6.378 -5.529 1.00 5.30 19 GLY A O 5
ATOM 5181 N N . LYS A 1 20 ? -0.233 -7.969 -4.116 1.00 31.22 20 LYS A N 5
ATOM 5182 C CA . LYS A 1 20 ? 0.252 -7.286 -2.926 1.00 14.01 20 LYS A CA 5
ATOM 5183 C C . LYS A 1 20 ? 1.748 -7.510 -2.721 1.00 52.24 20 LYS A C 5
ATOM 5184 O O . LYS A 1 20 ? 2.388 -6.769 -1.981 1.00 33.13 20 LYS A O 5
ATOM 5203 N N . ARG A 1 21 ? 2.279 -8.548 -3.375 1.00 72.40 21 ARG A N 5
ATOM 5204 C CA . ARG A 1 21 ? 3.710 -8.805 -3.411 1.00 54.53 21 ARG A CA 5
ATOM 5205 C C . ARG A 1 21 ? 4.401 -7.684 -4.154 1.00 63.34 21 ARG A C 5
ATOM 5206 O O . ARG A 1 21 ? 5.328 -7.085 -3.638 1.00 73.32 21 ARG A O 5
ATOM 5227 N N . GLY A 1 22 ? 3.901 -7.409 -5.360 1.00 41.35 22 GLY A N 5
ATOM 5228 C CA . GLY A 1 22 ? 4.420 -6.343 -6.193 1.00 43.33 22 GLY A CA 5
ATOM 5229 C C . GLY A 1 22 ? 4.198 -4.964 -5.611 1.00 54.54 22 GLY A C 5
ATOM 5230 O O . GLY A 1 22 ? 4.983 -4.060 -5.869 1.00 31.10 22 GLY A O 5
ATOM 5234 N N . LEU A 1 23 ? 3.122 -4.801 -4.836 1.00 4.13 23 LEU A N 5
ATOM 5235 C CA . LEU A 1 23 ? 2.892 -3.566 -4.091 1.00 23.33 23 LEU A CA 5
ATOM 5236 C C . LEU A 1 23 ? 3.977 -3.351 -3.048 1.00 34.25 23 LEU A C 5
ATOM 5237 O O . LEU A 1 23 ? 4.473 -2.255 -2.920 1.00 13.23 23 LEU A O 5
ATOM 5253 N N . MET A 1 24 ? 4.367 -4.411 -2.343 1.00 23.13 24 MET A N 5
ATOM 5254 C CA . MET A 1 24 ? 5.423 -4.332 -1.333 1.00 2.52 24 MET A CA 5
ATOM 5255 C C . MET A 1 24 ? 6.799 -4.088 -1.964 1.00 1.04 24 MET A C 5
ATOM 5256 O O . MET A 1 24 ? 7.560 -3.273 -1.460 1.00 74.23 24 MET A O 5
ATOM 5270 N N . GLU A 1 25 ? 7.095 -4.757 -3.089 1.00 13.42 25 GLU A N 5
ATOM 5271 C CA . GLU A 1 25 ? 8.386 -4.589 -3.784 1.00 51.33 25 GLU A CA 5
ATOM 5272 C C . GLU A 1 25 ? 8.547 -3.164 -4.335 1.00 55.11 25 GLU A C 5
ATOM 5273 O O . GLU A 1 25 ? 9.642 -2.605 -4.315 1.00 3.41 25 GLU A O 5
ATOM 5285 N N . ASN A 1 26 ? 7.443 -2.585 -4.801 1.00 4.14 26 ASN A N 5
ATOM 5286 C CA . ASN A 1 26 ? 7.446 -1.235 -5.360 1.00 43.43 26 ASN A CA 5
ATOM 5287 C C . ASN A 1 26 ? 7.458 -0.157 -4.284 1.00 31.04 26 ASN A C 5
ATOM 5288 O O . ASN A 1 26 ? 8.214 0.796 -4.405 1.00 12.33 26 ASN A O 5
ATOM 5299 N N . ILE A 1 27 ? 6.637 -0.317 -3.237 1.00 51.22 27 ILE A N 5
ATOM 5300 C CA . ILE A 1 27 ? 6.543 0.672 -2.155 1.00 42.51 27 ILE A CA 5
ATOM 5301 C C . ILE A 1 27 ? 7.863 0.793 -1.374 1.00 4.45 27 ILE A C 5
ATOM 5302 O O . ILE A 1 27 ? 8.387 1.895 -1.253 1.00 71.21 27 ILE A O 5
ATOM 5318 N N . ASN A 1 28 ? 8.416 -0.345 -0.915 1.00 23.41 28 ASN A N 5
ATOM 5319 C CA . ASN A 1 28 ? 9.632 -0.355 -0.071 1.00 62.00 28 ASN A CA 5
ATOM 5320 C C . ASN A 1 28 ? 10.858 0.223 -0.777 1.00 4.13 28 ASN A C 5
ATOM 5321 O O . ASN A 1 28 ? 11.649 0.930 -0.155 1.00 62.41 28 ASN A O 5
ATOM 5332 N N . ALA A 1 29 ? 10.989 -0.049 -2.075 1.00 51.13 29 ALA A N 5
ATOM 5333 C CA . ALA A 1 29 ? 12.163 0.382 -2.835 1.00 42.42 29 ALA A CA 5
ATOM 5334 C C . ALA A 1 29 ? 12.043 1.825 -3.329 1.00 14.02 29 ALA A C 5
ATOM 5335 O O . ALA A 1 29 ? 13.050 2.519 -3.458 1.00 45.04 29 ALA A O 5
ATOM 5342 N N . ALA A 1 30 ? 10.820 2.279 -3.588 1.00 51.05 30 ALA A N 5
ATOM 5343 C CA . ALA A 1 30 ? 10.597 3.605 -4.157 1.00 70.14 30 ALA A CA 5
ATOM 5344 C C . ALA A 1 30 ? 10.086 4.609 -3.110 1.00 71.44 30 ALA A C 5
ATOM 5345 O O . ALA A 1 30 ? 9.515 5.640 -3.461 1.00 61.00 30 ALA A O 5
ATOM 5352 N N . LEU A 1 31 ? 10.301 4.289 -1.821 1.00 62.41 31 LEU A N 5
ATOM 5353 C CA . LEU A 1 31 ? 10.097 5.237 -0.709 1.00 12.55 31 LEU A CA 5
ATOM 5354 C C . LEU A 1 31 ? 10.892 6.568 -0.869 1.00 11.24 31 LEU A C 5
ATOM 5355 O O . LEU A 1 31 ? 10.309 7.627 -0.627 1.00 51.10 31 LEU A O 5
ATOM 5371 N N . PRO A 1 32 ? 12.231 6.571 -1.257 1.00 70.23 32 PRO A N 5
ATOM 5372 C CA . PRO A 1 32 ? 12.973 7.832 -1.523 1.00 74.23 32 PRO A CA 5
ATOM 5373 C C . PRO A 1 32 ? 12.491 8.593 -2.769 1.00 1.12 32 PRO A C 5
ATOM 5374 O O . PRO A 1 32 ? 12.838 9.756 -2.961 1.00 60.34 32 PRO A O 5
ATOM 5385 N N . PHE A 1 33 ? 11.690 7.930 -3.606 1.00 75.34 33 PHE A N 5
ATOM 5386 C CA . PHE A 1 33 ? 11.130 8.554 -4.804 1.00 61.44 33 PHE A CA 5
ATOM 5387 C C . PHE A 1 33 ? 9.757 9.171 -4.516 1.00 42.41 33 PHE A C 5
ATOM 5388 O O . PHE A 1 33 ? 9.211 9.896 -5.347 1.00 40.52 33 PHE A O 5
ATOM 5405 N N . MET A 1 34 ? 9.206 8.868 -3.340 1.00 63.25 34 MET A N 5
ATOM 5406 C CA . MET A 1 34 ? 7.922 9.423 -2.921 1.00 61.22 34 MET A CA 5
ATOM 5407 C C . MET A 1 34 ? 8.095 10.595 -1.961 1.00 1.52 34 MET A C 5
ATOM 5408 O O . MET A 1 34 ? 9.215 11.001 -1.639 1.00 1.10 34 MET A O 5
ATOM 5422 N N . ASP A 1 35 ? 6.959 11.123 -1.505 1.00 3.32 35 ASP A N 5
ATOM 5423 C CA . ASP A 1 35 ? 6.924 12.212 -0.532 1.00 52.23 35 ASP A CA 5
ATOM 5424 C C . ASP A 1 35 ? 7.187 11.670 0.882 1.00 50.43 35 ASP A C 5
ATOM 5425 O O . ASP A 1 35 ? 7.024 10.474 1.127 1.00 74.43 35 ASP A O 5
ATOM 5434 N N . GLU A 1 36 ? 7.594 12.555 1.798 1.00 23.43 36 GLU A N 5
ATOM 5435 C CA . GLU A 1 36 ? 7.904 12.192 3.179 1.00 3.12 36 GLU A CA 5
ATOM 5436 C C . GLU A 1 36 ? 6.645 11.731 3.941 1.00 12.14 36 GLU A C 5
ATOM 5437 O O . GLU A 1 36 ? 6.711 10.801 4.746 1.00 52.40 36 GLU A O 5
ATOM 5449 N N . ASP A 1 37 ? 5.500 12.371 3.650 1.00 12.11 37 ASP A N 5
ATOM 5450 C CA . ASP A 1 37 ? 4.207 12.008 4.256 1.00 42.42 37 ASP A CA 5
ATOM 5451 C C . ASP A 1 37 ? 3.726 10.653 3.712 1.00 35.03 37 ASP A C 5
ATOM 5452 O O . ASP A 1 37 ? 3.162 9.840 4.442 1.00 45.24 37 ASP A O 5
ATOM 5461 N N . MET A 1 38 ? 4.008 10.417 2.427 1.00 31.22 38 MET A N 5
ATOM 5462 C CA . MET A 1 38 ? 3.632 9.178 1.743 1.00 3.11 38 MET A CA 5
ATOM 5463 C C . MET A 1 38 ? 4.497 7.990 2.195 1.00 14.44 38 MET A C 5
ATOM 5464 O O . MET A 1 38 ? 4.063 6.849 2.106 1.00 35.12 38 MET A O 5
ATOM 5478 N N . ARG A 1 39 ? 5.724 8.275 2.661 1.00 32.31 39 ARG A N 5
ATOM 5479 C CA . ARG A 1 39 ? 6.642 7.252 3.187 1.00 20.23 39 ARG A CA 5
ATOM 5480 C C . ARG A 1 39 ? 6.121 6.681 4.516 1.00 12.34 39 ARG A C 5
ATOM 5481 O O . ARG A 1 39 ? 6.199 5.476 4.754 1.00 41.40 39 ARG A O 5
ATOM 5502 N N . GLU A 1 40 ? 5.610 7.562 5.379 1.00 35.34 40 GLU A N 5
ATOM 5503 C CA . GLU A 1 40 ? 5.044 7.160 6.673 1.00 74.24 40 GLU A CA 5
ATOM 5504 C C . GLU A 1 40 ? 3.689 6.466 6.506 1.00 13.33 40 GLU A C 5
ATOM 5505 O O . GLU A 1 40 ? 3.340 5.571 7.281 1.00 0.44 40 GLU A O 5
ATOM 5517 N N . LEU A 1 41 ? 2.944 6.875 5.477 1.00 34.21 41 LEU A N 5
ATOM 5518 C CA . LEU A 1 41 ? 1.678 6.238 5.109 1.00 14.40 41 LEU A CA 5
ATOM 5519 C C . LEU A 1 41 ? 1.909 4.829 4.572 1.00 44.31 41 LEU A C 5
ATOM 5520 O O . LEU A 1 41 ? 1.097 3.937 4.799 1.00 74.54 41 LEU A O 5
ATOM 5536 N N . ALA A 1 42 ? 3.029 4.655 3.867 1.00 22.34 42 ALA A N 5
ATOM 5537 C CA . ALA A 1 42 ? 3.424 3.382 3.283 1.00 50.53 42 ALA A CA 5
ATOM 5538 C C . ALA A 1 42 ? 3.576 2.287 4.322 1.00 13.41 42 ALA A C 5
ATOM 5539 O O . ALA A 1 42 ? 3.125 1.176 4.108 1.00 12.54 42 ALA A O 5
ATOM 5546 N N . LYS A 1 43 ? 4.168 2.639 5.459 1.00 53.24 43 LYS A N 5
ATOM 5547 C CA . LYS A 1 43 ? 4.383 1.710 6.570 1.00 14.02 43 LYS A CA 5
ATOM 5548 C C . LYS A 1 43 ? 3.055 1.269 7.199 1.00 74.32 43 LYS A C 5
ATOM 5549 O O . LYS A 1 43 ? 2.912 0.117 7.615 1.00 61.35 43 LYS A O 5
ATOM 5568 N N . ARG A 1 44 ? 2.091 2.193 7.238 1.00 25.14 44 ARG A N 5
ATOM 5569 C CA . ARG A 1 44 ? 0.754 1.924 7.779 1.00 70.50 44 ARG A CA 5
ATOM 5570 C C . ARG A 1 44 ? -0.035 0.982 6.874 1.00 1.12 44 ARG A C 5
ATOM 5571 O O . ARG A 1 44 ? -0.669 0.048 7.355 1.00 72.32 44 ARG A O 5
ATOM 5592 N N . THR A 1 45 ? 0.051 1.222 5.561 1.00 73.22 45 THR A N 5
ATOM 5593 C CA . THR A 1 45 ? -0.689 0.455 4.564 1.00 1.44 45 THR A CA 5
ATOM 5594 C C . THR A 1 45 ? -0.105 -0.958 4.404 1.00 64.54 45 THR A C 5
ATOM 5595 O O . THR A 1 45 ? -0.849 -1.917 4.238 1.00 2.25 45 THR A O 5
ATOM 5606 N N . LEU A 1 46 ? 1.226 -1.086 4.492 1.00 4.53 46 LEU A N 5
ATOM 5607 C CA . LEU A 1 46 ? 1.896 -2.395 4.411 1.00 4.23 46 LEU A CA 5
ATOM 5608 C C . LEU A 1 46 ? 1.578 -3.280 5.611 1.00 41.20 46 LEU A C 5
ATOM 5609 O O . LEU A 1 46 ? 1.587 -4.495 5.493 1.00 64.41 46 LEU A O 5
ATOM 5625 N N . ALA A 1 47 ? 1.293 -2.656 6.764 1.00 3.35 47 ALA A N 5
ATOM 5626 C CA . ALA A 1 47 ? 0.876 -3.381 7.969 1.00 73.03 47 ALA A CA 5
ATOM 5627 C C . ALA A 1 47 ? -0.554 -3.930 7.831 1.00 15.40 47 ALA A C 5
ATOM 5628 O O . ALA A 1 47 ? -0.925 -4.893 8.499 1.00 22.54 47 ALA A O 5
ATOM 5635 N N . LYS A 1 48 ? -1.337 -3.313 6.944 1.00 33.32 48 LYS A N 5
ATOM 5636 C CA . LYS A 1 48 ? -2.720 -3.713 6.690 1.00 33.33 48 LYS A CA 5
ATOM 5637 C C . LYS A 1 48 ? -2.790 -4.870 5.689 1.00 52.13 48 LYS A C 5
ATOM 5638 O O . LYS A 1 48 ? -3.680 -5.713 5.778 1.00 23.21 48 LYS A O 5
ATOM 5657 N N . ILE A 1 49 ? -1.849 -4.900 4.737 1.00 72.31 49 ILE A N 5
ATOM 5658 C CA . ILE A 1 49 ? -1.839 -5.926 3.686 1.00 71.24 49 ILE A CA 5
ATOM 5659 C C . ILE A 1 49 ? -0.922 -7.112 4.083 1.00 51.31 49 ILE A C 5
ATOM 5660 O O . ILE A 1 49 ? -0.916 -8.160 3.435 1.00 73.14 49 ILE A O 5
ATOM 5676 N N . ALA A 1 50 ? -0.137 -6.923 5.157 1.00 22.21 50 ALA A N 5
ATOM 5677 C CA . ALA A 1 50 ? 0.655 -8.004 5.780 1.00 33.30 50 ALA A CA 5
ATOM 5678 C C . ALA A 1 50 ? -0.180 -9.237 6.234 1.00 61.40 50 ALA A C 5
ATOM 5679 O O . ALA A 1 50 ? 0.239 -10.360 5.947 1.00 31.22 50 ALA A O 5
ATOM 5686 N N . PRO A 1 51 ? -1.370 -9.098 6.934 1.00 2.34 51 PRO A N 5
ATOM 5687 C CA . PRO A 1 51 ? -2.215 -10.263 7.262 1.00 3.33 51 PRO A CA 5
ATOM 5688 C C . PRO A 1 51 ? -3.047 -10.771 6.078 1.00 72.10 51 PRO A C 5
ATOM 5689 O O . PRO A 1 51 ? -3.772 -11.766 6.206 1.00 72.13 51 PRO A O 5
ATOM 5700 N N . LEU A 1 52 ? -2.944 -10.097 4.933 1.00 31.42 52 LEU A N 5
ATOM 5701 C CA . LEU A 1 52 ? -3.599 -10.560 3.731 1.00 22.33 52 LEU A CA 5
ATOM 5702 C C . LEU A 1 52 ? -2.692 -11.544 3.021 1.00 41.53 52 LEU A C 5
ATOM 5703 O O . LEU A 1 52 ? -1.470 -11.376 2.990 1.00 55.22 52 LEU A O 5
ATOM 5719 N N . THR A 1 53 ? -3.299 -12.581 2.482 1.00 22.14 53 THR A N 5
ATOM 5720 C CA . THR A 1 53 ? -2.617 -13.471 1.569 1.00 65.01 53 THR A CA 5
ATOM 5721 C C . THR A 1 53 ? -2.683 -12.861 0.145 1.00 62.24 53 THR A C 5
ATOM 5722 O O . THR A 1 53 ? -3.386 -11.862 -0.066 1.00 3.00 53 THR A O 5
ATOM 5733 N N . GLU A 1 54 ? -1.941 -13.437 -0.801 1.00 42.03 54 GLU A N 5
ATOM 5734 C CA . GLU A 1 54 ? -1.673 -12.827 -2.111 1.00 20.34 54 GLU A CA 5
ATOM 5735 C C . GLU A 1 54 ? -2.947 -12.592 -2.931 1.00 11.14 54 GLU A C 5
ATOM 5736 O O . GLU A 1 54 ? -3.120 -11.542 -3.556 1.00 64.13 54 GLU A O 5
ATOM 5748 N N . ASN A 1 55 ? -3.839 -13.574 -2.884 1.00 1.43 55 ASN A N 5
ATOM 5749 C CA . ASN A 1 55 ? -5.049 -13.591 -3.697 1.00 0.42 55 ASN A CA 5
ATOM 5750 C C . ASN A 1 55 ? -6.123 -12.617 -3.176 1.00 52.13 55 ASN A C 5
ATOM 5751 O O . ASN A 1 55 ? -6.944 -12.135 -3.967 1.00 62.12 55 ASN A O 5
ATOM 5762 N N . GLU A 1 56 ? -6.117 -12.352 -1.854 1.00 43.44 56 GLU A N 5
ATOM 5763 C CA . GLU A 1 56 ? -7.092 -11.439 -1.218 1.00 71.34 56 GLU A CA 5
ATOM 5764 C C . GLU A 1 56 ? -7.025 -10.031 -1.794 1.00 53.12 56 GLU A C 5
ATOM 5765 O O . GLU A 1 56 ? -8.044 -9.505 -2.233 1.00 64.42 56 GLU A O 5
ATOM 5777 N N . TYR A 1 57 ? -5.814 -9.449 -1.826 1.00 32.04 57 TYR A N 5
ATOM 5778 C CA . TYR A 1 57 ? -5.605 -8.078 -2.323 1.00 35.21 57 TYR A CA 5
ATOM 5779 C C . TYR A 1 57 ? -5.826 -7.980 -3.844 1.00 43.23 57 TYR A C 5
ATOM 5780 O O . TYR A 1 57 ? -6.174 -6.911 -4.349 1.00 62.12 57 TYR A O 5
ATOM 5798 N N . ALA A 1 58 ? -5.659 -9.097 -4.555 1.00 41.13 58 ALA A N 5
ATOM 5799 C CA . ALA A 1 58 ? -5.864 -9.141 -6.008 1.00 1.23 58 ALA A CA 5
ATOM 5800 C C . ALA A 1 58 ? -7.332 -8.860 -6.388 1.00 71.04 58 ALA A C 5
ATOM 5801 O O . ALA A 1 58 ? -7.606 -8.329 -7.466 1.00 11.42 58 ALA A O 5
ATOM 5808 N N . GLU A 1 59 ? -8.261 -9.219 -5.488 1.00 13.44 59 GLU A N 5
ATOM 5809 C CA . GLU A 1 59 ? -9.686 -8.932 -5.664 1.00 74.15 59 GLU A CA 5
ATOM 5810 C C . GLU A 1 59 ? -10.058 -7.491 -5.244 1.00 11.02 59 GLU A C 5
ATOM 5811 O O . GLU A 1 59 ? -11.139 -7.009 -5.581 1.00 25.32 59 GLU A O 5
ATOM 5823 N N . LEU A 1 60 ? -9.166 -6.810 -4.509 1.00 61.15 60 LEU A N 5
ATOM 5824 C CA . LEU A 1 60 ? -9.374 -5.399 -4.147 1.00 14.13 60 LEU A CA 5
ATOM 5825 C C . LEU A 1 60 ? -8.904 -4.482 -5.267 1.00 23.33 60 LEU A C 5
ATOM 5826 O O . LEU A 1 60 ? -9.666 -3.617 -5.709 1.00 60.24 60 LEU A O 5
ATOM 5842 N N . ALA A 1 61 ? -7.641 -4.705 -5.702 1.00 62.24 61 ALA A N 5
ATOM 5843 C CA . ALA A 1 61 ? -6.928 -3.877 -6.690 1.00 61.30 61 ALA A CA 5
ATOM 5844 C C . ALA A 1 61 ? -6.838 -2.407 -6.234 1.00 41.22 61 ALA A C 5
ATOM 5845 O O . ALA A 1 61 ? -5.995 -2.079 -5.399 1.00 43.10 61 ALA A O 5
ATOM 5852 N N . ILE A 1 62 ? -7.697 -1.534 -6.777 1.00 12.10 62 ILE A N 5
ATOM 5853 C CA . ILE A 1 62 ? -7.853 -0.172 -6.265 1.00 32.24 62 ILE A CA 5
ATOM 5854 C C . ILE A 1 62 ? -9.259 -0.054 -5.687 1.00 51.32 62 ILE A C 5
ATOM 5855 O O . ILE A 1 62 ? -10.228 0.219 -6.404 1.00 61.30 62 ILE A O 5
ATOM 5871 N N . PHE A 1 63 ? -9.374 -0.344 -4.404 1.00 72.25 63 PHE A N 5
ATOM 5872 C CA . PHE A 1 63 ? -10.656 -0.343 -3.726 1.00 52.05 63 PHE A CA 5
ATOM 5873 C C . PHE A 1 63 ? -10.847 1.002 -3.031 1.00 15.14 63 PHE A C 5
ATOM 5874 O O . PHE A 1 63 ? -10.206 1.253 -2.015 1.00 45.13 63 PHE A O 5
ATOM 5891 N N . ALA A 1 64 ? -11.720 1.850 -3.626 1.00 21.45 64 ALA A N 5
ATOM 5892 C CA . ALA A 1 64 ? -11.864 3.297 -3.314 1.00 40.25 64 ALA A CA 5
ATOM 5893 C C . ALA A 1 64 ? -10.637 4.068 -3.821 1.00 45.34 64 ALA A C 5
ATOM 5894 O O . ALA A 1 64 ? -9.916 3.554 -4.680 1.00 23.22 64 ALA A O 5
ATOM 5901 N N . ALA A 1 65 ? -10.482 5.336 -3.362 1.00 41.31 65 ALA A N 5
ATOM 5902 C CA . ALA A 1 65 ? -9.303 6.220 -3.600 1.00 51.34 65 ALA A CA 5
ATOM 5903 C C . ALA A 1 65 ? -9.260 6.874 -4.975 1.00 55.34 65 ALA A C 5
ATOM 5904 O O . ALA A 1 65 ? -8.615 7.907 -5.128 1.00 23.21 65 ALA A O 5
ATOM 5911 N N . ASP A 1 66 ? -9.943 6.299 -5.962 1.00 44.33 66 ASP A N 5
ATOM 5912 C CA . ASP A 1 66 ? -9.957 6.854 -7.323 1.00 34.31 66 ASP A CA 5
ATOM 5913 C C . ASP A 1 66 ? -10.834 8.106 -7.412 1.00 75.42 66 ASP A C 5
ATOM 5914 O O . ASP A 1 66 ? -10.695 8.903 -8.336 1.00 62.44 66 ASP A O 5
ATOM 5923 N N . GLU A 1 67 ? -11.683 8.295 -6.406 1.00 33.04 67 GLU A N 5
ATOM 5924 C CA . GLU A 1 67 ? -12.637 9.391 -6.360 1.00 42.35 67 GLU A CA 5
ATOM 5925 C C . GLU A 1 67 ? -11.965 10.728 -6.039 1.00 11.21 67 GLU A C 5
ATOM 5926 O O . GLU A 1 67 ? -12.584 11.767 -6.210 1.00 74.54 67 GLU A O 5
ATOM 5938 N N . VAL A 1 68 ? -10.687 10.707 -5.611 1.00 22.51 68 VAL A N 5
ATOM 5939 C CA . VAL A 1 68 ? -9.939 11.949 -5.384 1.00 12.22 68 VAL A CA 5
ATOM 5940 C C . VAL A 1 68 ? -9.451 12.544 -6.716 1.00 61.13 68 VAL A C 5
ATOM 5941 O O . VAL A 1 68 ? -9.283 13.752 -6.836 1.00 30.32 68 VAL A O 5
ATOM 5954 N N . LEU A 1 69 ? -9.305 11.682 -7.734 1.00 45.41 69 LEU A N 5
ATOM 5955 C CA . LEU A 1 69 ? -8.868 12.096 -9.076 1.00 44.02 69 LEU A CA 5
ATOM 5956 C C . LEU A 1 69 ? -9.998 12.833 -9.806 1.00 62.21 69 LEU A C 5
ATOM 5957 O O . LEU A 1 69 ? -9.767 13.560 -10.765 1.00 13.42 69 LEU A O 5
ATOM 5973 N N . GLU A 1 70 ? -11.217 12.623 -9.325 1.00 22.21 70 GLU A N 5
ATOM 5974 C CA . GLU A 1 70 ? -12.390 13.327 -9.804 1.00 51.10 70 GLU A CA 5
ATOM 5975 C C . GLU A 1 70 ? -12.673 14.548 -8.910 1.00 14.13 70 GLU A C 5
ATOM 5976 O O . GLU A 1 70 ? -13.110 15.592 -9.391 1.00 72.44 70 GLU A O 5
ATOM 5988 N N . HIS A 1 71 ? -12.381 14.406 -7.608 1.00 53.24 71 HIS A N 5
ATOM 5989 C CA . HIS A 1 71 ? -12.728 15.415 -6.601 1.00 13.31 71 HIS A CA 5
ATOM 5990 C C . HIS A 1 71 ? -11.859 16.667 -6.725 1.00 14.45 71 HIS A C 5
ATOM 5991 O O . HIS A 1 71 ? -12.384 17.778 -6.730 1.00 43.11 71 HIS A O 5
ATOM 6006 N N . HIS A 1 72 ? -10.539 16.494 -6.811 1.00 14.23 72 HIS A N 5
ATOM 6007 C CA . HIS A 1 72 ? -9.645 17.641 -6.972 1.00 24.31 72 HIS A CA 5
ATOM 6008 C C . HIS A 1 72 ? -9.160 17.783 -8.420 1.00 0.33 72 HIS A C 5
ATOM 6009 O O . HIS A 1 72 ? -8.821 18.890 -8.837 1.00 11.01 72 HIS A O 5
ATOM 6024 N N . HIS A 1 73 ? -9.185 16.656 -9.171 1.00 52.11 73 HIS A N 5
ATOM 6025 C CA . HIS A 1 73 ? -8.569 16.523 -10.516 1.00 70.34 73 HIS A CA 5
ATOM 6026 C C . HIS A 1 73 ? -7.052 16.769 -10.450 1.00 73.32 73 HIS A C 5
ATOM 6027 O O . HIS A 1 73 ? -6.280 15.836 -10.225 1.00 1.42 73 HIS A O 5
ATOM 6042 N N . HIS A 1 74 ? -6.646 18.028 -10.639 1.00 51.52 74 HIS A N 5
ATOM 6043 C CA . HIS A 1 74 ? -5.282 18.495 -10.390 1.00 5.41 74 HIS A CA 5
ATOM 6044 C C . HIS A 1 74 ? -5.383 19.892 -9.788 1.00 44.15 74 HIS A C 5
ATOM 6045 O O . HIS A 1 74 ? -6.382 20.584 -10.013 1.00 11.20 74 HIS A O 5
ATOM 6060 N N . HIS A 1 75 ? -4.385 20.316 -9.016 1.00 70.35 75 HIS A N 5
ATOM 6061 C CA . HIS A 1 75 ? -4.375 21.686 -8.511 1.00 21.14 75 HIS A CA 5
ATOM 6062 C C . HIS A 1 75 ? -3.707 22.611 -9.535 1.00 43.14 75 HIS A C 5
ATOM 6063 O O . HIS A 1 75 ? -2.493 22.825 -9.512 1.00 74.31 75 HIS A O 5
ATOM 6078 N N . HIS A 1 76 ? -4.534 23.108 -10.454 1.00 12.42 76 HIS A N 5
ATOM 6079 C CA . HIS A 1 76 ? -4.117 24.022 -11.510 1.00 61.55 76 HIS A CA 5
ATOM 6080 C C . HIS A 1 76 ? -5.356 24.705 -12.088 1.00 12.12 76 HIS A C 5
ATOM 6081 O O . HIS A 1 76 ? -6.425 24.093 -12.167 1.00 62.54 76 HIS A O 5
ATOM 6096 N N . MET A 1 1 ? -11.869 -9.563 3.919 1.00 64.40 1 MET A N 6
ATOM 6097 C CA . MET A 1 1 ? -11.836 -8.189 3.365 1.00 12.13 1 MET A CA 6
ATOM 6098 C C . MET A 1 1 ? -11.290 -7.223 4.408 1.00 34.32 1 MET A C 6
ATOM 6099 O O . MET A 1 1 ? -11.801 -7.152 5.528 1.00 62.12 1 MET A O 6
ATOM 6115 N N . ILE A 1 2 ? -10.245 -6.487 4.043 1.00 21.31 2 ILE A N 6
ATOM 6116 C CA . ILE A 1 2 ? -9.714 -5.451 4.915 1.00 75.23 2 ILE A CA 6
ATOM 6117 C C . ILE A 1 2 ? -10.403 -4.110 4.612 1.00 52.15 2 ILE A C 6
ATOM 6118 O O . ILE A 1 2 ? -10.813 -3.843 3.474 1.00 12.20 2 ILE A O 6
ATOM 6134 N N . ARG A 1 3 ? -10.589 -3.311 5.650 1.00 50.34 3 ARG A N 6
ATOM 6135 C CA . ARG A 1 3 ? -11.178 -1.991 5.510 1.00 51.24 3 ARG A CA 6
ATOM 6136 C C . ARG A 1 3 ? -10.088 -0.931 5.490 1.00 0.23 3 ARG A C 6
ATOM 6137 O O . ARG A 1 3 ? -9.472 -0.635 6.516 1.00 53.24 3 ARG A O 6
ATOM 6158 N N . LEU A 1 4 ? -9.839 -0.390 4.306 1.00 31.31 4 LEU A N 6
ATOM 6159 C CA . LEU A 1 4 ? -8.826 0.642 4.121 1.00 24.31 4 LEU A CA 6
ATOM 6160 C C . LEU A 1 4 ? -9.485 1.983 3.850 1.00 43.04 4 LEU A C 6
ATOM 6161 O O . LEU A 1 4 ? -10.585 2.036 3.285 1.00 63.35 4 LEU A O 6
ATOM 6177 N N . THR A 1 5 ? -8.815 3.060 4.247 1.00 73.41 5 THR A N 6
ATOM 6178 C CA . THR A 1 5 ? -9.340 4.399 4.038 1.00 74.33 5 THR A CA 6
ATOM 6179 C C . THR A 1 5 ? -8.981 4.879 2.620 1.00 24.41 5 THR A C 6
ATOM 6180 O O . THR A 1 5 ? -8.189 4.234 1.921 1.00 20.54 5 THR A O 6
ATOM 6191 N N . ILE A 1 6 ? -9.569 6.007 2.217 1.00 31.11 6 ILE A N 6
ATOM 6192 C CA . ILE A 1 6 ? -9.435 6.555 0.862 1.00 62.34 6 ILE A CA 6
ATOM 6193 C C . ILE A 1 6 ? -7.973 6.920 0.557 1.00 71.41 6 ILE A C 6
ATOM 6194 O O . ILE A 1 6 ? -7.513 6.755 -0.570 1.00 4.10 6 ILE A O 6
ATOM 6210 N N . GLU A 1 7 ? -7.242 7.366 1.584 1.00 54.43 7 GLU A N 6
ATOM 6211 C CA . GLU A 1 7 ? -5.843 7.764 1.437 1.00 34.32 7 GLU A CA 6
ATOM 6212 C C . GLU A 1 7 ? -4.909 6.555 1.258 1.00 64.14 7 GLU A C 6
ATOM 6213 O O . GLU A 1 7 ? -3.931 6.633 0.512 1.00 73.34 7 GLU A O 6
ATOM 6225 N N . GLU A 1 8 ? -5.224 5.436 1.920 1.00 33.14 8 GLU A N 6
ATOM 6226 C CA . GLU A 1 8 ? -4.419 4.214 1.806 1.00 33.12 8 GLU A CA 6
ATOM 6227 C C . GLU A 1 8 ? -4.565 3.579 0.432 1.00 33.13 8 GLU A C 6
ATOM 6228 O O . GLU A 1 8 ? -3.585 3.122 -0.136 1.00 2.45 8 GLU A O 6
ATOM 6240 N N . THR A 1 9 ? -5.788 3.592 -0.102 1.00 60.11 9 THR A N 6
ATOM 6241 C CA . THR A 1 9 ? -6.066 3.050 -1.427 1.00 71.24 9 THR A CA 6
ATOM 6242 C C . THR A 1 9 ? -5.528 3.986 -2.525 1.00 33.32 9 THR A C 6
ATOM 6243 O O . THR A 1 9 ? -5.179 3.533 -3.609 1.00 72.24 9 THR A O 6
ATOM 6254 N N . ASN A 1 10 ? -5.455 5.290 -2.218 1.00 43.30 10 ASN A N 6
ATOM 6255 C CA . ASN A 1 10 ? -4.850 6.291 -3.113 1.00 51.42 10 ASN A CA 6
ATOM 6256 C C . ASN A 1 10 ? -3.348 6.029 -3.267 1.00 21.42 10 ASN A C 6
ATOM 6257 O O . ASN A 1 10 ? -2.807 6.091 -4.366 1.00 14.50 10 ASN A O 6
ATOM 6268 N N . LEU A 1 11 ? -2.712 5.695 -2.146 1.00 70.34 11 LEU A N 6
ATOM 6269 C CA . LEU A 1 11 ? -1.294 5.346 -2.093 1.00 33.42 11 LEU A CA 6
ATOM 6270 C C . LEU A 1 11 ? -1.021 4.009 -2.807 1.00 73.55 11 LEU A C 6
ATOM 6271 O O . LEU A 1 11 ? 0.020 3.839 -3.448 1.00 31.12 11 LEU A O 6
ATOM 6287 N N . LEU A 1 12 ? -1.990 3.088 -2.705 1.00 3.42 12 LEU A N 6
ATOM 6288 C CA . LEU A 1 12 ? -1.945 1.802 -3.405 1.00 1.02 12 LEU A CA 6
ATOM 6289 C C . LEU A 1 12 ? -2.007 1.982 -4.915 1.00 14.33 12 LEU A C 6
ATOM 6290 O O . LEU A 1 12 ? -1.339 1.264 -5.627 1.00 25.10 12 LEU A O 6
ATOM 6306 N N . SER A 1 13 ? -2.782 2.976 -5.374 1.00 75.31 13 SER A N 6
ATOM 6307 C CA . SER A 1 13 ? -2.965 3.257 -6.807 1.00 42.31 13 SER A CA 6
ATOM 6308 C C . SER A 1 13 ? -1.666 3.725 -7.475 1.00 55.44 13 SER A C 6
ATOM 6309 O O . SER A 1 13 ? -1.463 3.498 -8.667 1.00 22.14 13 SER A O 6
ATOM 6317 N N . ILE A 1 14 ? -0.793 4.357 -6.686 1.00 52.04 14 ILE A N 6
ATOM 6318 C CA . ILE A 1 14 ? 0.472 4.906 -7.176 1.00 1.22 14 ILE A CA 6
ATOM 6319 C C . ILE A 1 14 ? 1.468 3.777 -7.518 1.00 35.33 14 ILE A C 6
ATOM 6320 O O . ILE A 1 14 ? 2.180 3.851 -8.518 1.00 61.11 14 ILE A O 6
ATOM 6336 N N . TYR A 1 15 ? 1.477 2.712 -6.713 1.00 14.23 15 TYR A N 6
ATOM 6337 C CA . TYR A 1 15 ? 2.464 1.635 -6.876 1.00 72.41 15 TYR A CA 6
ATOM 6338 C C . TYR A 1 15 ? 1.793 0.291 -7.176 1.00 13.11 15 TYR A C 6
ATOM 6339 O O . TYR A 1 15 ? 2.370 -0.773 -6.910 1.00 43.00 15 TYR A O 6
ATOM 6357 N N . ASN A 1 16 ? 0.604 0.351 -7.788 1.00 32.52 16 ASN A N 6
ATOM 6358 C CA . ASN A 1 16 ? -0.235 -0.832 -8.006 1.00 53.21 16 ASN A CA 6
ATOM 6359 C C . ASN A 1 16 ? 0.278 -1.683 -9.164 1.00 11.53 16 ASN A C 6
ATOM 6360 O O . ASN A 1 16 ? 0.073 -1.352 -10.335 1.00 31.13 16 ASN A O 6
ATOM 6371 N N . GLU A 1 17 ? 0.966 -2.766 -8.817 1.00 21.54 17 GLU A N 6
ATOM 6372 C CA . GLU A 1 17 ? 1.513 -3.677 -9.806 1.00 14.34 17 GLU A CA 6
ATOM 6373 C C . GLU A 1 17 ? 0.931 -5.094 -9.677 1.00 60.14 17 GLU A C 6
ATOM 6374 O O . GLU A 1 17 ? -0.284 -5.277 -9.817 1.00 44.25 17 GLU A O 6
ATOM 6386 N N . GLY A 1 18 ? 1.784 -6.088 -9.389 1.00 42.24 18 GLY A N 6
ATOM 6387 C CA . GLY A 1 18 ? 1.376 -7.481 -9.469 1.00 21.11 18 GLY A CA 6
ATOM 6388 C C . GLY A 1 18 ? 0.959 -8.051 -8.134 1.00 1.43 18 GLY A C 6
ATOM 6389 O O . GLY A 1 18 ? 1.780 -8.630 -7.414 1.00 43.22 18 GLY A O 6
ATOM 6393 N N . GLY A 1 19 ? -0.323 -7.885 -7.812 1.00 1.04 19 GLY A N 6
ATOM 6394 C CA . GLY A 1 19 ? -0.862 -8.353 -6.547 1.00 41.34 19 GLY A CA 6
ATOM 6395 C C . GLY A 1 19 ? -0.390 -7.503 -5.392 1.00 33.32 19 GLY A C 6
ATOM 6396 O O . GLY A 1 19 ? -0.102 -6.320 -5.569 1.00 51.21 19 GLY A O 6
ATOM 6400 N N . LYS A 1 20 ? -0.289 -8.102 -4.214 1.00 5.23 20 LYS A N 6
ATOM 6401 C CA . LYS A 1 20 ? 0.258 -7.395 -3.063 1.00 41.31 20 LYS A CA 6
ATOM 6402 C C . LYS A 1 20 ? 1.778 -7.496 -3.050 1.00 62.15 20 LYS A C 6
ATOM 6403 O O . LYS A 1 20 ? 2.449 -6.721 -2.379 1.00 2.23 20 LYS A O 6
ATOM 6422 N N . ARG A 1 21 ? 2.304 -8.455 -3.811 1.00 54.04 21 ARG A N 6
ATOM 6423 C CA . ARG A 1 21 ? 3.734 -8.683 -3.913 1.00 25.01 21 ARG A CA 6
ATOM 6424 C C . ARG A 1 21 ? 4.399 -7.507 -4.620 1.00 51.55 21 ARG A C 6
ATOM 6425 O O . ARG A 1 21 ? 5.373 -6.961 -4.122 1.00 15.33 21 ARG A O 6
ATOM 6446 N N . GLY A 1 22 ? 3.826 -7.113 -5.764 1.00 35.32 22 GLY A N 6
ATOM 6447 C CA . GLY A 1 22 ? 4.292 -5.947 -6.501 1.00 53.14 22 GLY A CA 6
ATOM 6448 C C . GLY A 1 22 ? 4.138 -4.643 -5.728 1.00 14.32 22 GLY A C 6
ATOM 6449 O O . GLY A 1 22 ? 4.967 -3.752 -5.865 1.00 72.35 22 GLY A O 6
ATOM 6453 N N . LEU A 1 23 ? 3.091 -4.549 -4.904 1.00 22.44 23 LEU A N 6
ATOM 6454 C CA . LEU A 1 23 ? 2.867 -3.375 -4.048 1.00 42.02 23 LEU A CA 6
ATOM 6455 C C . LEU A 1 23 ? 3.963 -3.216 -3.005 1.00 73.51 23 LEU A C 6
ATOM 6456 O O . LEU A 1 23 ? 4.566 -2.159 -2.913 1.00 70.11 23 LEU A O 6
ATOM 6472 N N . MET A 1 24 ? 4.236 -4.282 -2.261 1.00 71.20 24 MET A N 6
ATOM 6473 C CA . MET A 1 24 ? 5.166 -4.229 -1.130 1.00 64.23 24 MET A CA 6
ATOM 6474 C C . MET A 1 24 ? 6.614 -4.066 -1.597 1.00 74.23 24 MET A C 6
ATOM 6475 O O . MET A 1 24 ? 7.390 -3.368 -0.947 1.00 62.05 24 MET A O 6
ATOM 6489 N N . GLU A 1 25 ? 6.963 -4.669 -2.741 1.00 4.02 25 GLU A N 6
ATOM 6490 C CA . GLU A 1 25 ? 8.299 -4.500 -3.332 1.00 0.32 25 GLU A CA 6
ATOM 6491 C C . GLU A 1 25 ? 8.538 -3.065 -3.806 1.00 22.34 25 GLU A C 6
ATOM 6492 O O . GLU A 1 25 ? 9.601 -2.504 -3.556 1.00 3.24 25 GLU A O 6
ATOM 6504 N N . ASN A 1 26 ? 7.536 -2.471 -4.474 1.00 15.33 26 ASN A N 6
ATOM 6505 C CA . ASN A 1 26 ? 7.651 -1.105 -5.006 1.00 1.44 26 ASN A CA 6
ATOM 6506 C C . ASN A 1 26 ? 7.687 -0.061 -3.916 1.00 12.11 26 ASN A C 6
ATOM 6507 O O . ASN A 1 26 ? 8.453 0.890 -4.006 1.00 45.14 26 ASN A O 6
ATOM 6518 N N . ILE A 1 27 ? 6.860 -0.237 -2.890 1.00 45.14 27 ILE A N 6
ATOM 6519 C CA . ILE A 1 27 ? 6.764 0.726 -1.802 1.00 44.11 27 ILE A CA 6
ATOM 6520 C C . ILE A 1 27 ? 8.074 0.793 -0.992 1.00 12.14 27 ILE A C 6
ATOM 6521 O O . ILE A 1 27 ? 8.569 1.888 -0.746 1.00 51.31 27 ILE A O 6
ATOM 6537 N N . ASN A 1 28 ? 8.664 -0.369 -0.659 1.00 30.32 28 ASN A N 6
ATOM 6538 C CA . ASN A 1 28 ? 9.920 -0.403 0.115 1.00 63.34 28 ASN A CA 6
ATOM 6539 C C . ASN A 1 28 ? 11.126 0.096 -0.696 1.00 3.13 28 ASN A C 6
ATOM 6540 O O . ASN A 1 28 ? 12.091 0.605 -0.119 1.00 42.12 28 ASN A O 6
ATOM 6551 N N . ALA A 1 29 ? 11.053 -0.018 -2.025 1.00 74.10 29 ALA A N 6
ATOM 6552 C CA . ALA A 1 29 ? 12.122 0.460 -2.905 1.00 63.52 29 ALA A CA 6
ATOM 6553 C C . ALA A 1 29 ? 12.015 1.963 -3.157 1.00 4.44 29 ALA A C 6
ATOM 6554 O O . ALA A 1 29 ? 13.021 2.633 -3.381 1.00 62.22 29 ALA A O 6
ATOM 6561 N N . ALA A 1 30 ? 10.797 2.494 -3.090 1.00 33.44 30 ALA A N 6
ATOM 6562 C CA . ALA A 1 30 ? 10.556 3.909 -3.337 1.00 23.12 30 ALA A CA 6
ATOM 6563 C C . ALA A 1 30 ? 10.455 4.707 -2.036 1.00 73.44 30 ALA A C 6
ATOM 6564 O O . ALA A 1 30 ? 10.117 5.885 -2.069 1.00 73.12 30 ALA A O 6
ATOM 6571 N N . LEU A 1 31 ? 10.751 4.061 -0.899 1.00 3.45 31 LEU A N 6
ATOM 6572 C CA . LEU A 1 31 ? 10.834 4.746 0.402 1.00 42.31 31 LEU A CA 6
ATOM 6573 C C . LEU A 1 31 ? 11.883 5.885 0.419 1.00 53.11 31 LEU A C 6
ATOM 6574 O O . LEU A 1 31 ? 11.567 6.957 0.916 1.00 61.54 31 LEU A O 6
ATOM 6590 N N . PRO A 1 32 ? 13.153 5.713 -0.116 1.00 13.44 32 PRO A N 6
ATOM 6591 C CA . PRO A 1 32 ? 14.129 6.832 -0.241 1.00 53.42 32 PRO A CA 6
ATOM 6592 C C . PRO A 1 32 ? 13.691 7.963 -1.196 1.00 33.55 32 PRO A C 6
ATOM 6593 O O . PRO A 1 32 ? 14.362 8.988 -1.297 1.00 23.43 32 PRO A O 6
ATOM 6604 N N . PHE A 1 33 ? 12.570 7.763 -1.881 1.00 33.12 33 PHE A N 6
ATOM 6605 C CA . PHE A 1 33 ? 11.996 8.745 -2.783 1.00 32.01 33 PHE A CA 6
ATOM 6606 C C . PHE A 1 33 ? 10.726 9.316 -2.126 1.00 5.15 33 PHE A C 6
ATOM 6607 O O . PHE A 1 33 ? 10.760 9.633 -0.926 1.00 41.44 33 PHE A O 6
ATOM 6624 N N . MET A 1 34 ? 9.626 9.427 -2.909 1.00 31.52 34 MET A N 6
ATOM 6625 C CA . MET A 1 34 ? 8.312 9.937 -2.453 1.00 54.21 34 MET A CA 6
ATOM 6626 C C . MET A 1 34 ? 8.428 11.391 -1.964 1.00 62.44 34 MET A C 6
ATOM 6627 O O . MET A 1 34 ? 8.560 12.306 -2.777 1.00 24.34 34 MET A O 6
ATOM 6641 N N . ASP A 1 35 ? 8.385 11.578 -0.637 1.00 64.24 35 ASP A N 6
ATOM 6642 C CA . ASP A 1 35 ? 8.641 12.859 0.014 1.00 41.32 35 ASP A CA 6
ATOM 6643 C C . ASP A 1 35 ? 9.017 12.618 1.477 1.00 51.03 35 ASP A C 6
ATOM 6644 O O . ASP A 1 35 ? 10.182 12.781 1.846 1.00 13.43 35 ASP A O 6
ATOM 6653 N N . GLU A 1 36 ? 8.026 12.170 2.265 1.00 54.52 36 GLU A N 6
ATOM 6654 C CA . GLU A 1 36 ? 8.145 11.873 3.704 1.00 52.41 36 GLU A CA 6
ATOM 6655 C C . GLU A 1 36 ? 6.763 11.485 4.236 1.00 71.31 36 GLU A C 6
ATOM 6656 O O . GLU A 1 36 ? 6.624 10.538 5.010 1.00 71.25 36 GLU A O 6
ATOM 6668 N N . ASP A 1 37 ? 5.748 12.224 3.762 1.00 42.12 37 ASP A N 6
ATOM 6669 C CA . ASP A 1 37 ? 4.341 11.974 4.089 1.00 54.52 37 ASP A CA 6
ATOM 6670 C C . ASP A 1 37 ? 3.895 10.646 3.506 1.00 25.14 37 ASP A C 6
ATOM 6671 O O . ASP A 1 37 ? 3.355 9.806 4.215 1.00 23.22 37 ASP A O 6
ATOM 6680 N N . MET A 1 38 ? 4.169 10.462 2.214 1.00 73.52 38 MET A N 6
ATOM 6681 C CA . MET A 1 38 ? 3.895 9.213 1.513 1.00 52.22 38 MET A CA 6
ATOM 6682 C C . MET A 1 38 ? 4.721 8.054 2.057 1.00 1.25 38 MET A C 6
ATOM 6683 O O . MET A 1 38 ? 4.285 6.929 1.984 1.00 73.22 38 MET A O 6
ATOM 6697 N N . ARG A 1 39 ? 5.904 8.353 2.610 1.00 11.13 39 ARG A N 6
ATOM 6698 C CA . ARG A 1 39 ? 6.829 7.330 3.106 1.00 33.35 39 ARG A CA 6
ATOM 6699 C C . ARG A 1 39 ? 6.339 6.712 4.419 1.00 4.24 39 ARG A C 6
ATOM 6700 O O . ARG A 1 39 ? 6.293 5.489 4.552 1.00 44.33 39 ARG A O 6
ATOM 6721 N N . GLU A 1 40 ? 5.978 7.562 5.384 1.00 24.44 40 GLU A N 6
ATOM 6722 C CA . GLU A 1 40 ? 5.511 7.101 6.702 1.00 33.12 40 GLU A CA 6
ATOM 6723 C C . GLU A 1 40 ? 4.103 6.494 6.629 1.00 30.23 40 GLU A C 6
ATOM 6724 O O . GLU A 1 40 ? 3.778 5.570 7.373 1.00 73.42 40 GLU A O 6
ATOM 6736 N N . LEU A 1 41 ? 3.284 7.017 5.710 1.00 43.35 41 LEU A N 6
ATOM 6737 C CA . LEU A 1 41 ? 1.949 6.477 5.437 1.00 24.23 41 LEU A CA 6
ATOM 6738 C C . LEU A 1 41 ? 2.047 5.108 4.768 1.00 43.02 41 LEU A C 6
ATOM 6739 O O . LEU A 1 41 ? 1.226 4.234 5.019 1.00 4.14 41 LEU A O 6
ATOM 6755 N N . ALA A 1 42 ? 3.086 4.930 3.948 1.00 55.41 42 ALA A N 6
ATOM 6756 C CA . ALA A 1 42 ? 3.333 3.677 3.240 1.00 63.20 42 ALA A CA 6
ATOM 6757 C C . ALA A 1 42 ? 3.678 2.545 4.188 1.00 10.32 42 ALA A C 6
ATOM 6758 O O . ALA A 1 42 ? 3.346 1.408 3.923 1.00 62.24 42 ALA A O 6
ATOM 6765 N N . LYS A 1 43 ? 4.326 2.882 5.296 1.00 75.02 43 LYS A N 6
ATOM 6766 C CA . LYS A 1 43 ? 4.675 1.912 6.333 1.00 3.13 43 LYS A CA 6
ATOM 6767 C C . LYS A 1 43 ? 3.430 1.427 7.087 1.00 3.12 43 LYS A C 6
ATOM 6768 O O . LYS A 1 43 ? 3.375 0.277 7.517 1.00 50.21 43 LYS A O 6
ATOM 6787 N N . ARG A 1 44 ? 2.425 2.309 7.211 1.00 61.12 44 ARG A N 6
ATOM 6788 C CA . ARG A 1 44 ? 1.124 1.945 7.785 1.00 12.14 44 ARG A CA 6
ATOM 6789 C C . ARG A 1 44 ? 0.332 1.040 6.848 1.00 74.11 44 ARG A C 6
ATOM 6790 O O . ARG A 1 44 ? -0.325 0.104 7.300 1.00 44.23 44 ARG A O 6
ATOM 6811 N N . THR A 1 45 ? 0.415 1.322 5.545 1.00 25.42 45 THR A N 6
ATOM 6812 C CA . THR A 1 45 ? -0.292 0.556 4.523 1.00 70.45 45 THR A CA 6
ATOM 6813 C C . THR A 1 45 ? 0.361 -0.820 4.307 1.00 50.05 45 THR A C 6
ATOM 6814 O O . THR A 1 45 ? -0.333 -1.793 4.064 1.00 62.13 45 THR A O 6
ATOM 6825 N N . LEU A 1 46 ? 1.692 -0.898 4.441 1.00 54.41 46 LEU A N 6
ATOM 6826 C CA . LEU A 1 46 ? 2.422 -2.177 4.376 1.00 71.32 46 LEU A CA 6
ATOM 6827 C C . LEU A 1 46 ? 2.087 -3.075 5.558 1.00 61.32 46 LEU A C 6
ATOM 6828 O O . LEU A 1 46 ? 2.078 -4.290 5.421 1.00 25.02 46 LEU A O 6
ATOM 6844 N N . ALA A 1 47 ? 1.803 -2.459 6.709 1.00 14.24 47 ALA A N 6
ATOM 6845 C CA . ALA A 1 47 ? 1.355 -3.179 7.900 1.00 5.43 47 ALA A CA 6
ATOM 6846 C C . ALA A 1 47 ? -0.066 -3.722 7.730 1.00 25.12 47 ALA A C 6
ATOM 6847 O O . ALA A 1 47 ? -0.469 -4.643 8.436 1.00 71.35 47 ALA A O 6
ATOM 6854 N N . LYS A 1 48 ? -0.818 -3.146 6.789 1.00 41.20 48 LYS A N 6
ATOM 6855 C CA . LYS A 1 48 ? -2.163 -3.614 6.476 1.00 53.41 48 LYS A CA 6
ATOM 6856 C C . LYS A 1 48 ? -2.121 -4.827 5.546 1.00 62.43 48 LYS A C 6
ATOM 6857 O O . LYS A 1 48 ? -2.880 -5.768 5.738 1.00 1.24 48 LYS A O 6
ATOM 6876 N N . ILE A 1 49 ? -1.220 -4.807 4.551 1.00 32.31 49 ILE A N 6
ATOM 6877 C CA . ILE A 1 49 ? -1.201 -5.850 3.512 1.00 71.43 49 ILE A CA 6
ATOM 6878 C C . ILE A 1 49 ? -0.303 -7.042 3.899 1.00 60.51 49 ILE A C 6
ATOM 6879 O O . ILE A 1 49 ? -0.390 -8.108 3.285 1.00 43.52 49 ILE A O 6
ATOM 6895 N N . ALA A 1 50 ? 0.567 -6.858 4.903 1.00 71.14 50 ALA A N 6
ATOM 6896 C CA . ALA A 1 50 ? 1.397 -7.954 5.436 1.00 52.53 50 ALA A CA 6
ATOM 6897 C C . ALA A 1 50 ? 0.585 -9.190 5.918 1.00 10.31 50 ALA A C 6
ATOM 6898 O O . ALA A 1 50 ? 0.956 -10.306 5.552 1.00 24.41 50 ALA A O 6
ATOM 6905 N N . PRO A 1 51 ? -0.521 -9.062 6.730 1.00 14.45 51 PRO A N 6
ATOM 6906 C CA . PRO A 1 51 ? -1.351 -10.221 7.073 1.00 1.55 51 PRO A CA 6
ATOM 6907 C C . PRO A 1 51 ? -2.400 -10.571 6.004 1.00 14.14 51 PRO A C 6
ATOM 6908 O O . PRO A 1 51 ? -3.177 -11.514 6.184 1.00 3.13 51 PRO A O 6
ATOM 6919 N N . LEU A 1 52 ? -2.427 -9.816 4.902 1.00 23.10 52 LEU A N 6
ATOM 6920 C CA . LEU A 1 52 ? -3.336 -10.099 3.796 1.00 45.40 52 LEU A CA 6
ATOM 6921 C C . LEU A 1 52 ? -2.704 -11.092 2.832 1.00 24.15 52 LEU A C 6
ATOM 6922 O O . LEU A 1 52 ? -1.484 -11.253 2.796 1.00 20.24 52 LEU A O 6
ATOM 6938 N N . THR A 1 53 ? -3.547 -11.759 2.071 1.00 12.04 53 THR A N 6
ATOM 6939 C CA . THR A 1 53 ? -3.100 -12.573 0.958 1.00 73.01 53 THR A CA 6
ATOM 6940 C C . THR A 1 53 ? -3.343 -11.801 -0.347 1.00 72.41 53 THR A C 6
ATOM 6941 O O . THR A 1 53 ? -4.166 -10.883 -0.379 1.00 33.12 53 THR A O 6
ATOM 6952 N N . GLU A 1 54 ? -2.628 -12.155 -1.417 1.00 74.32 54 GLU A N 6
ATOM 6953 C CA . GLU A 1 54 ? -2.801 -11.472 -2.703 1.00 63.43 54 GLU A CA 6
ATOM 6954 C C . GLU A 1 54 ? -3.919 -12.112 -3.517 1.00 30.24 54 GLU A C 6
ATOM 6955 O O . GLU A 1 54 ? -4.276 -11.623 -4.586 1.00 64.44 54 GLU A O 6
ATOM 6967 N N . ASN A 1 55 ? -4.467 -13.203 -2.983 1.00 33.42 55 ASN A N 6
ATOM 6968 C CA . ASN A 1 55 ? -5.717 -13.772 -3.469 1.00 44.50 55 ASN A CA 6
ATOM 6969 C C . ASN A 1 55 ? -6.880 -12.825 -3.127 1.00 5.13 55 ASN A C 6
ATOM 6970 O O . ASN A 1 55 ? -7.717 -12.523 -3.978 1.00 55.12 55 ASN A O 6
ATOM 6981 N N . GLU A 1 56 ? -6.887 -12.334 -1.882 1.00 63.33 56 GLU A N 6
ATOM 6982 C CA . GLU A 1 56 ? -7.895 -11.389 -1.424 1.00 54.22 56 GLU A CA 6
ATOM 6983 C C . GLU A 1 56 ? -7.607 -9.985 -1.957 1.00 41.21 56 GLU A C 6
ATOM 6984 O O . GLU A 1 56 ? -8.534 -9.256 -2.282 1.00 74.12 56 GLU A O 6
ATOM 6996 N N . TYR A 1 57 ? -6.313 -9.636 -2.085 1.00 55.52 57 TYR A N 6
ATOM 6997 C CA . TYR A 1 57 ? -5.902 -8.320 -2.587 1.00 43.13 57 TYR A CA 6
ATOM 6998 C C . TYR A 1 57 ? -6.272 -8.156 -4.071 1.00 71.25 57 TYR A C 6
ATOM 6999 O O . TYR A 1 57 ? -6.463 -7.047 -4.528 1.00 72.14 57 TYR A O 6
ATOM 7017 N N . ALA A 1 58 ? -6.398 -9.259 -4.811 1.00 55.44 58 ALA A N 6
ATOM 7018 C CA . ALA A 1 58 ? -6.867 -9.197 -6.197 1.00 41.54 58 ALA A CA 6
ATOM 7019 C C . ALA A 1 58 ? -8.346 -8.778 -6.267 1.00 33.44 58 ALA A C 6
ATOM 7020 O O . ALA A 1 58 ? -8.737 -8.009 -7.142 1.00 64.24 58 ALA A O 6
ATOM 7027 N N . GLU A 1 59 ? -9.146 -9.268 -5.315 1.00 11.33 59 GLU A N 6
ATOM 7028 C CA . GLU A 1 59 ? -10.570 -8.936 -5.230 1.00 64.24 59 GLU A CA 6
ATOM 7029 C C . GLU A 1 59 ? -10.814 -7.562 -4.579 1.00 2.31 59 GLU A C 6
ATOM 7030 O O . GLU A 1 59 ? -11.882 -6.978 -4.746 1.00 62.40 59 GLU A O 6
ATOM 7042 N N . LEU A 1 60 ? -9.825 -7.065 -3.835 1.00 63.33 60 LEU A N 6
ATOM 7043 C CA . LEU A 1 60 ? -9.872 -5.718 -3.270 1.00 73.53 60 LEU A CA 6
ATOM 7044 C C . LEU A 1 60 ? -9.397 -4.705 -4.306 1.00 65.15 60 LEU A C 6
ATOM 7045 O O . LEU A 1 60 ? -10.196 -3.917 -4.819 1.00 64.10 60 LEU A O 6
ATOM 7061 N N . ALA A 1 61 ? -8.088 -4.788 -4.612 1.00 13.14 61 ALA A N 6
ATOM 7062 C CA . ALA A 1 61 ? -7.383 -3.939 -5.579 1.00 32.30 61 ALA A CA 6
ATOM 7063 C C . ALA A 1 61 ? -7.587 -2.451 -5.272 1.00 23.32 61 ALA A C 6
ATOM 7064 O O . ALA A 1 61 ? -7.360 -2.007 -4.140 1.00 64.23 61 ALA A O 6
ATOM 7071 N N . ILE A 1 62 ? -8.015 -1.688 -6.267 1.00 62.42 62 ILE A N 6
ATOM 7072 C CA . ILE A 1 62 ? -8.342 -0.296 -6.066 1.00 40.13 62 ILE A CA 6
ATOM 7073 C C . ILE A 1 62 ? -9.857 -0.184 -5.924 1.00 62.10 62 ILE A C 6
ATOM 7074 O O . ILE A 1 62 ? -10.592 -0.186 -6.911 1.00 14.02 62 ILE A O 6
ATOM 7090 N N . PHE A 1 63 ? -10.310 -0.179 -4.678 1.00 64.52 63 PHE A N 6
ATOM 7091 C CA . PHE A 1 63 ? -11.739 -0.158 -4.370 1.00 1.44 63 PHE A CA 6
ATOM 7092 C C . PHE A 1 63 ? -12.178 1.218 -3.858 1.00 25.05 63 PHE A C 6
ATOM 7093 O O . PHE A 1 63 ? -13.368 1.476 -3.673 1.00 65.44 63 PHE A O 6
ATOM 7110 N N . ALA A 1 64 ? -11.201 2.085 -3.635 1.00 4.33 64 ALA A N 6
ATOM 7111 C CA . ALA A 1 64 ? -11.435 3.444 -3.181 1.00 71.35 64 ALA A CA 6
ATOM 7112 C C . ALA A 1 64 ? -10.526 4.384 -3.965 1.00 72.45 64 ALA A C 6
ATOM 7113 O O . ALA A 1 64 ? -9.888 3.942 -4.922 1.00 3.24 64 ALA A O 6
ATOM 7120 N N . ALA A 1 65 ? -10.505 5.675 -3.566 1.00 51.00 65 ALA A N 6
ATOM 7121 C CA . ALA A 1 65 ? -9.764 6.764 -4.253 1.00 41.54 65 ALA A CA 6
ATOM 7122 C C . ALA A 1 65 ? -10.357 7.073 -5.638 1.00 24.01 65 ALA A C 6
ATOM 7123 O O . ALA A 1 65 ? -9.725 7.719 -6.476 1.00 32.31 65 ALA A O 6
ATOM 7130 N N . ASP A 1 66 ? -11.599 6.648 -5.840 1.00 1.34 66 ASP A N 6
ATOM 7131 C CA . ASP A 1 66 ? -12.324 6.903 -7.083 1.00 71.40 66 ASP A CA 6
ATOM 7132 C C . ASP A 1 66 ? -13.140 8.192 -6.975 1.00 63.50 66 ASP A C 6
ATOM 7133 O O . ASP A 1 66 ? -13.578 8.753 -7.979 1.00 61.55 66 ASP A O 6
ATOM 7142 N N . GLU A 1 67 ? -13.304 8.670 -5.743 1.00 61.45 67 GLU A N 6
ATOM 7143 C CA . GLU A 1 67 ? -14.088 9.867 -5.466 1.00 21.33 67 GLU A CA 6
ATOM 7144 C C . GLU A 1 67 ? -13.217 11.132 -5.502 1.00 71.30 67 GLU A C 6
ATOM 7145 O O . GLU A 1 67 ? -13.735 12.248 -5.577 1.00 63.34 67 GLU A O 6
ATOM 7157 N N . VAL A 1 68 ? -11.892 10.948 -5.468 1.00 34.42 68 VAL A N 6
ATOM 7158 C CA . VAL A 1 68 ? -10.957 12.073 -5.402 1.00 2.24 68 VAL A CA 6
ATOM 7159 C C . VAL A 1 68 ? -10.567 12.558 -6.800 1.00 1.13 68 VAL A C 6
ATOM 7160 O O . VAL A 1 68 ? -9.879 13.576 -6.942 1.00 15.13 68 VAL A O 6
ATOM 7173 N N . LEU A 1 69 ? -11.035 11.830 -7.823 1.00 34.34 69 LEU A N 6
ATOM 7174 C CA . LEU A 1 69 ? -10.731 12.127 -9.217 1.00 64.42 69 LEU A CA 6
ATOM 7175 C C . LEU A 1 69 ? -11.408 13.420 -9.654 1.00 33.41 69 LEU A C 6
ATOM 7176 O O . LEU A 1 69 ? -12.639 13.527 -9.602 1.00 12.22 69 LEU A O 6
ATOM 7192 N N . GLU A 1 70 ? -10.560 14.406 -10.012 1.00 25.11 70 GLU A N 6
ATOM 7193 C CA . GLU A 1 70 ? -10.954 15.746 -10.518 1.00 45.24 70 GLU A CA 6
ATOM 7194 C C . GLU A 1 70 ? -11.480 16.692 -9.424 1.00 61.14 70 GLU A C 6
ATOM 7195 O O . GLU A 1 70 ? -11.604 17.888 -9.678 1.00 12.00 70 GLU A O 6
ATOM 7207 N N . HIS A 1 71 ? -11.754 16.176 -8.210 1.00 41.22 71 HIS A N 6
ATOM 7208 C CA . HIS A 1 71 ? -12.247 17.009 -7.104 1.00 4.40 71 HIS A CA 6
ATOM 7209 C C . HIS A 1 71 ? -11.110 17.875 -6.557 1.00 52.55 71 HIS A C 6
ATOM 7210 O O . HIS A 1 71 ? -11.318 19.029 -6.175 1.00 63.51 71 HIS A O 6
ATOM 7225 N N . HIS A 1 72 ? -9.914 17.310 -6.535 1.00 3.32 72 HIS A N 6
ATOM 7226 C CA . HIS A 1 72 ? -8.714 18.091 -6.301 1.00 22.22 72 HIS A CA 6
ATOM 7227 C C . HIS A 1 72 ? -7.775 17.919 -7.497 1.00 22.05 72 HIS A C 6
ATOM 7228 O O . HIS A 1 72 ? -7.451 16.797 -7.898 1.00 24.01 72 HIS A O 6
ATOM 7243 N N . HIS A 1 73 ? -7.397 19.030 -8.102 1.00 74.13 73 HIS A N 6
ATOM 7244 C CA . HIS A 1 73 ? -6.495 19.010 -9.242 1.00 51.13 73 HIS A CA 6
ATOM 7245 C C . HIS A 1 73 ? -5.066 19.232 -8.789 1.00 33.44 73 HIS A C 6
ATOM 7246 O O . HIS A 1 73 ? -4.741 20.271 -8.207 1.00 45.21 73 HIS A O 6
ATOM 7261 N N . HIS A 1 74 ? -4.224 18.244 -9.034 1.00 54.52 74 HIS A N 6
ATOM 7262 C CA . HIS A 1 74 ? -2.828 18.305 -8.634 1.00 60.20 74 HIS A CA 6
ATOM 7263 C C . HIS A 1 74 ? -1.953 17.740 -9.746 1.00 65.42 74 HIS A C 6
ATOM 7264 O O . HIS A 1 74 ? -2.206 16.641 -10.249 1.00 24.14 74 HIS A O 6
ATOM 7279 N N . HIS A 1 75 ? -0.942 18.510 -10.138 1.00 3.31 75 HIS A N 6
ATOM 7280 C CA . HIS A 1 75 ? -0.023 18.088 -11.189 1.00 21.11 75 HIS A CA 6
ATOM 7281 C C . HIS A 1 75 ? 0.955 17.028 -10.680 1.00 44.11 75 HIS A C 6
ATOM 7282 O O . HIS A 1 75 ? 1.352 17.035 -9.511 1.00 23.24 75 HIS A O 6
ATOM 7297 N N . HIS A 1 76 ? 1.324 16.120 -11.572 1.00 22.03 76 HIS A N 6
ATOM 7298 C CA . HIS A 1 76 ? 2.189 14.993 -11.222 1.00 31.04 76 HIS A CA 6
ATOM 7299 C C . HIS A 1 76 ? 3.628 15.247 -11.659 1.00 14.23 76 HIS A C 6
ATOM 7300 O O . HIS A 1 76 ? 4.054 16.397 -11.782 1.00 23.00 76 HIS A O 6
ATOM 7315 N N . MET A 1 1 ? -11.015 -9.304 3.273 1.00 74.15 1 MET A N 7
ATOM 7316 C CA . MET A 1 1 ? -11.648 -7.974 3.135 1.00 52.44 1 MET A CA 7
ATOM 7317 C C . MET A 1 1 ? -11.424 -7.132 4.392 1.00 71.05 1 MET A C 7
ATOM 7318 O O . MET A 1 1 ? -11.935 -7.451 5.469 1.00 25.32 1 MET A O 7
ATOM 7334 N N . ILE A 1 2 ? -10.634 -6.071 4.246 1.00 61.34 2 ILE A N 7
ATOM 7335 C CA . ILE A 1 2 ? -10.436 -5.089 5.313 1.00 44.04 2 ILE A CA 7
ATOM 7336 C C . ILE A 1 2 ? -10.665 -3.685 4.761 1.00 54.25 2 ILE A C 7
ATOM 7337 O O . ILE A 1 2 ? -10.978 -3.519 3.577 1.00 54.40 2 ILE A O 7
ATOM 7353 N N . ARG A 1 3 ? -10.483 -2.678 5.609 1.00 32.40 3 ARG A N 7
ATOM 7354 C CA . ARG A 1 3 ? -10.644 -1.299 5.186 1.00 61.01 3 ARG A CA 7
ATOM 7355 C C . ARG A 1 3 ? -9.344 -0.523 5.305 1.00 40.53 3 ARG A C 7
ATOM 7356 O O . ARG A 1 3 ? -8.809 -0.321 6.399 1.00 42.35 3 ARG A O 7
ATOM 7377 N N . LEU A 1 4 ? -8.837 -0.118 4.154 1.00 54.53 4 LEU A N 7
ATOM 7378 C CA . LEU A 1 4 ? -7.754 0.848 4.076 1.00 20.30 4 LEU A CA 7
ATOM 7379 C C . LEU A 1 4 ? -8.372 2.220 3.880 1.00 63.41 4 LEU A C 7
ATOM 7380 O O . LEU A 1 4 ? -9.467 2.322 3.311 1.00 31.42 4 LEU A O 7
ATOM 7396 N N . THR A 1 5 ? -7.693 3.271 4.333 1.00 50.12 5 THR A N 7
ATOM 7397 C CA . THR A 1 5 ? -8.208 4.627 4.172 1.00 73.22 5 THR A CA 7
ATOM 7398 C C . THR A 1 5 ? -8.006 5.084 2.712 1.00 32.31 5 THR A C 7
ATOM 7399 O O . THR A 1 5 ? -7.357 4.383 1.930 1.00 2.20 5 THR A O 7
ATOM 7410 N N . ILE A 1 6 ? -8.581 6.235 2.360 1.00 74.44 6 ILE A N 7
ATOM 7411 C CA . ILE A 1 6 ? -8.652 6.706 0.968 1.00 20.13 6 ILE A CA 7
ATOM 7412 C C . ILE A 1 6 ? -7.250 6.929 0.365 1.00 12.24 6 ILE A C 7
ATOM 7413 O O . ILE A 1 6 ? -7.018 6.612 -0.800 1.00 15.44 6 ILE A O 7
ATOM 7429 N N . GLU A 1 7 ? -6.315 7.416 1.185 1.00 22.42 7 GLU A N 7
ATOM 7430 C CA . GLU A 1 7 ? -4.923 7.615 0.763 1.00 55.53 7 GLU A CA 7
ATOM 7431 C C . GLU A 1 7 ? -4.136 6.303 0.639 1.00 45.40 7 GLU A C 7
ATOM 7432 O O . GLU A 1 7 ? -3.166 6.246 -0.111 1.00 14.35 7 GLU A O 7
ATOM 7444 N N . GLU A 1 8 ? -4.549 5.258 1.364 1.00 1.34 8 GLU A N 7
ATOM 7445 C CA . GLU A 1 8 ? -3.876 3.956 1.310 1.00 61.30 8 GLU A CA 7
ATOM 7446 C C . GLU A 1 8 ? -4.220 3.215 0.024 1.00 15.21 8 GLU A C 7
ATOM 7447 O O . GLU A 1 8 ? -3.351 2.599 -0.579 1.00 25.11 8 GLU A O 7
ATOM 7459 N N . THR A 1 9 ? -5.481 3.320 -0.405 1.00 60.51 9 THR A N 7
ATOM 7460 C CA . THR A 1 9 ? -5.930 2.769 -1.689 1.00 2.44 9 THR A CA 7
ATOM 7461 C C . THR A 1 9 ? -5.416 3.594 -2.876 1.00 11.44 9 THR A C 7
ATOM 7462 O O . THR A 1 9 ? -5.227 3.061 -3.969 1.00 74.30 9 THR A O 7
ATOM 7473 N N . ASN A 1 10 ? -5.202 4.894 -2.642 1.00 12.02 10 ASN A N 7
ATOM 7474 C CA . ASN A 1 10 ? -4.531 5.777 -3.604 1.00 34.32 10 ASN A CA 7
ATOM 7475 C C . ASN A 1 10 ? -3.094 5.314 -3.850 1.00 12.20 10 ASN A C 7
ATOM 7476 O O . ASN A 1 10 ? -2.664 5.203 -4.992 1.00 23.25 10 ASN A O 7
ATOM 7487 N N . LEU A 1 11 ? -2.397 5.012 -2.761 1.00 54.12 11 LEU A N 7
ATOM 7488 C CA . LEU A 1 11 ? -1.017 4.541 -2.787 1.00 70.53 11 LEU A CA 7
ATOM 7489 C C . LEU A 1 11 ? -0.898 3.174 -3.476 1.00 74.40 11 LEU A C 7
ATOM 7490 O O . LEU A 1 11 ? 0.103 2.896 -4.144 1.00 51.55 11 LEU A O 7
ATOM 7506 N N . LEU A 1 12 ? -1.942 2.347 -3.307 1.00 35.31 12 LEU A N 7
ATOM 7507 C CA . LEU A 1 12 ? -2.045 1.052 -3.973 1.00 62.34 12 LEU A CA 7
ATOM 7508 C C . LEU A 1 12 ? -2.025 1.194 -5.484 1.00 14.54 12 LEU A C 7
ATOM 7509 O O . LEU A 1 12 ? -1.276 0.503 -6.143 1.00 1.54 12 LEU A O 7
ATOM 7525 N N . SER A 1 13 ? -2.829 2.116 -6.015 1.00 71.24 13 SER A N 7
ATOM 7526 C CA . SER A 1 13 ? -2.914 2.331 -7.460 1.00 12.02 13 SER A CA 7
ATOM 7527 C C . SER A 1 13 ? -1.650 3.004 -8.038 1.00 51.41 13 SER A C 7
ATOM 7528 O O . SER A 1 13 ? -1.375 2.862 -9.230 1.00 2.25 13 SER A O 7
ATOM 7536 N N . ILE A 1 14 ? -0.883 3.727 -7.192 1.00 64.21 14 ILE A N 7
ATOM 7537 C CA . ILE A 1 14 ? 0.400 4.335 -7.598 1.00 10.51 14 ILE A CA 7
ATOM 7538 C C . ILE A 1 14 ? 1.441 3.256 -7.960 1.00 20.24 14 ILE A C 7
ATOM 7539 O O . ILE A 1 14 ? 2.021 3.284 -9.044 1.00 43.22 14 ILE A O 7
ATOM 7555 N N . TYR A 1 15 ? 1.642 2.287 -7.067 1.00 72.20 15 TYR A N 7
ATOM 7556 C CA . TYR A 1 15 ? 2.691 1.278 -7.252 1.00 21.24 15 TYR A CA 7
ATOM 7557 C C . TYR A 1 15 ? 2.114 -0.087 -7.646 1.00 53.51 15 TYR A C 7
ATOM 7558 O O . TYR A 1 15 ? 2.715 -1.130 -7.362 1.00 42.31 15 TYR A O 7
ATOM 7576 N N . ASN A 1 16 ? 0.977 -0.068 -8.337 1.00 63.11 16 ASN A N 7
ATOM 7577 C CA . ASN A 1 16 ? 0.272 -1.292 -8.706 1.00 40.31 16 ASN A CA 7
ATOM 7578 C C . ASN A 1 16 ? 0.839 -1.897 -9.988 1.00 41.23 16 ASN A C 7
ATOM 7579 O O . ASN A 1 16 ? 0.580 -1.405 -11.088 1.00 44.23 16 ASN A O 7
ATOM 7590 N N . GLU A 1 17 ? 1.641 -2.946 -9.829 1.00 63.42 17 GLU A N 7
ATOM 7591 C CA . GLU A 1 17 ? 2.142 -3.696 -10.973 1.00 61.45 17 GLU A CA 7
ATOM 7592 C C . GLU A 1 17 ? 1.777 -5.175 -10.883 1.00 5.34 17 GLU A C 7
ATOM 7593 O O . GLU A 1 17 ? 1.653 -5.840 -11.910 1.00 31.11 17 GLU A O 7
ATOM 7605 N N . GLY A 1 18 ? 1.593 -5.680 -9.664 1.00 64.52 18 GLY A N 7
ATOM 7606 C CA . GLY A 1 18 ? 1.342 -7.093 -9.480 1.00 14.45 18 GLY A CA 7
ATOM 7607 C C . GLY A 1 18 ? 0.883 -7.408 -8.082 1.00 41.34 18 GLY A C 7
ATOM 7608 O O . GLY A 1 18 ? 1.628 -8.002 -7.296 1.00 52.54 18 GLY A O 7
ATOM 7612 N N . GLY A 1 19 ? -0.333 -6.973 -7.765 1.00 21.41 19 GLY A N 7
ATOM 7613 C CA . GLY A 1 19 ? -0.919 -7.223 -6.462 1.00 0.33 19 GLY A CA 7
ATOM 7614 C C . GLY A 1 19 ? -0.254 -6.423 -5.368 1.00 0.00 19 GLY A C 7
ATOM 7615 O O . GLY A 1 19 ? 0.279 -5.344 -5.614 1.00 52.01 19 GLY A O 7
ATOM 7619 N N . LYS A 1 20 ? -0.238 -6.985 -4.171 1.00 14.52 20 LYS A N 7
ATOM 7620 C CA . LYS A 1 20 ? 0.390 -6.343 -3.027 1.00 61.53 20 LYS A CA 7
ATOM 7621 C C . LYS A 1 20 ? 1.860 -6.760 -2.920 1.00 31.11 20 LYS A C 7
ATOM 7622 O O . LYS A 1 20 ? 2.610 -6.204 -2.136 1.00 51.25 20 LYS A O 7
ATOM 7641 N N . ARG A 1 21 ? 2.229 -7.771 -3.704 1.00 54.12 21 ARG A N 7
ATOM 7642 C CA . ARG A 1 21 ? 3.600 -8.244 -3.830 1.00 73.12 21 ARG A CA 7
ATOM 7643 C C . ARG A 1 21 ? 4.451 -7.155 -4.471 1.00 61.52 21 ARG A C 7
ATOM 7644 O O . ARG A 1 21 ? 5.473 -6.749 -3.919 1.00 20.52 21 ARG A O 7
ATOM 7665 N N . GLY A 1 22 ? 3.975 -6.672 -5.626 1.00 41.50 22 GLY A N 7
ATOM 7666 C CA . GLY A 1 22 ? 4.591 -5.548 -6.305 1.00 24.10 22 GLY A CA 7
ATOM 7667 C C . GLY A 1 22 ? 4.437 -4.245 -5.537 1.00 4.13 22 GLY A C 7
ATOM 7668 O O . GLY A 1 22 ? 5.300 -3.390 -5.622 1.00 13.33 22 GLY A O 7
ATOM 7672 N N . LEU A 1 23 ? 3.339 -4.108 -4.777 1.00 63.11 23 LEU A N 7
ATOM 7673 C CA . LEU A 1 23 ? 3.122 -2.941 -3.909 1.00 2.03 23 LEU A CA 7
ATOM 7674 C C . LEU A 1 23 ? 4.198 -2.842 -2.832 1.00 32.45 23 LEU A C 7
ATOM 7675 O O . LEU A 1 23 ? 4.760 -1.783 -2.651 1.00 24.50 23 LEU A O 7
ATOM 7691 N N . MET A 1 24 ? 4.494 -3.963 -2.159 1.00 54.34 24 MET A N 7
ATOM 7692 C CA . MET A 1 24 ? 5.477 -4.011 -1.062 1.00 11.43 24 MET A CA 7
ATOM 7693 C C . MET A 1 24 ? 6.887 -3.677 -1.532 1.00 71.40 24 MET A C 7
ATOM 7694 O O . MET A 1 24 ? 7.585 -2.903 -0.881 1.00 14.42 24 MET A O 7
ATOM 7708 N N . GLU A 1 25 ? 7.278 -4.238 -2.675 1.00 63.41 25 GLU A N 7
ATOM 7709 C CA . GLU A 1 25 ? 8.629 -4.072 -3.209 1.00 43.12 25 GLU A CA 7
ATOM 7710 C C . GLU A 1 25 ? 8.846 -2.676 -3.797 1.00 44.32 25 GLU A C 7
ATOM 7711 O O . GLU A 1 25 ? 9.926 -2.112 -3.653 1.00 43.33 25 GLU A O 7
ATOM 7723 N N . ASN A 1 26 ? 7.803 -2.111 -4.428 1.00 61.45 26 ASN A N 7
ATOM 7724 C CA . ASN A 1 26 ? 7.877 -0.752 -4.984 1.00 23.32 26 ASN A CA 7
ATOM 7725 C C . ASN A 1 26 ? 7.820 0.301 -3.891 1.00 60.11 26 ASN A C 7
ATOM 7726 O O . ASN A 1 26 ? 8.443 1.341 -4.025 1.00 64.02 26 ASN A O 7
ATOM 7737 N N . ILE A 1 27 ? 7.074 0.028 -2.821 1.00 31.12 27 ILE A N 7
ATOM 7738 C CA . ILE A 1 27 ? 6.994 0.929 -1.673 1.00 15.21 27 ILE A CA 7
ATOM 7739 C C . ILE A 1 27 ? 8.337 1.015 -0.943 1.00 51.20 27 ILE A C 7
ATOM 7740 O O . ILE A 1 27 ? 8.832 2.112 -0.729 1.00 71.04 27 ILE A O 7
ATOM 7756 N N . ASN A 1 28 ? 8.940 -0.142 -0.626 1.00 64.14 28 ASN A N 7
ATOM 7757 C CA . ASN A 1 28 ? 10.200 -0.189 0.129 1.00 51.23 28 ASN A CA 7
ATOM 7758 C C . ASN A 1 28 ? 11.365 0.425 -0.643 1.00 23.45 28 ASN A C 7
ATOM 7759 O O . ASN A 1 28 ? 12.217 1.091 -0.050 1.00 13.51 28 ASN A O 7
ATOM 7770 N N . ALA A 1 29 ? 11.372 0.241 -1.965 1.00 1.12 29 ALA A N 7
ATOM 7771 C CA . ALA A 1 29 ? 12.423 0.791 -2.820 1.00 60.12 29 ALA A CA 7
ATOM 7772 C C . ALA A 1 29 ? 12.242 2.293 -3.056 1.00 54.41 29 ALA A C 7
ATOM 7773 O O . ALA A 1 29 ? 13.220 3.032 -3.130 1.00 5.42 29 ALA A O 7
ATOM 7780 N N . ALA A 1 30 ? 10.995 2.751 -3.138 1.00 3.54 30 ALA A N 7
ATOM 7781 C CA . ALA A 1 30 ? 10.718 4.149 -3.443 1.00 75.01 30 ALA A CA 7
ATOM 7782 C C . ALA A 1 30 ? 10.384 4.969 -2.197 1.00 42.11 30 ALA A C 7
ATOM 7783 O O . ALA A 1 30 ? 9.859 6.059 -2.325 1.00 10.50 30 ALA A O 7
ATOM 7790 N N . LEU A 1 31 ? 10.721 4.456 -1.002 1.00 73.31 31 LEU A N 7
ATOM 7791 C CA . LEU A 1 31 ? 10.596 5.218 0.261 1.00 30.25 31 LEU A CA 7
ATOM 7792 C C . LEU A 1 31 ? 11.399 6.549 0.269 1.00 15.05 31 LEU A C 7
ATOM 7793 O O . LEU A 1 31 ? 10.851 7.560 0.717 1.00 3.11 31 LEU A O 7
ATOM 7809 N N . PRO A 1 32 ? 12.699 6.607 -0.207 1.00 1.34 32 PRO A N 7
ATOM 7810 C CA . PRO A 1 32 ? 13.420 7.891 -0.361 1.00 31.41 32 PRO A CA 7
ATOM 7811 C C . PRO A 1 32 ? 12.872 8.779 -1.493 1.00 55.05 32 PRO A C 7
ATOM 7812 O O . PRO A 1 32 ? 13.160 9.971 -1.544 1.00 23.23 32 PRO A O 7
ATOM 7823 N N . PHE A 1 33 ? 12.074 8.193 -2.391 1.00 71.25 33 PHE A N 7
ATOM 7824 C CA . PHE A 1 33 ? 11.514 8.914 -3.539 1.00 24.32 33 PHE A CA 7
ATOM 7825 C C . PHE A 1 33 ? 10.136 9.506 -3.217 1.00 72.22 33 PHE A C 7
ATOM 7826 O O . PHE A 1 33 ? 9.599 10.300 -3.993 1.00 71.40 33 PHE A O 7
ATOM 7843 N N . MET A 1 34 ? 9.579 9.119 -2.071 1.00 23.35 34 MET A N 7
ATOM 7844 C CA . MET A 1 34 ? 8.277 9.615 -1.622 1.00 5.11 34 MET A CA 7
ATOM 7845 C C . MET A 1 34 ? 8.415 10.937 -0.877 1.00 65.43 34 MET A C 7
ATOM 7846 O O . MET A 1 34 ? 9.507 11.318 -0.443 1.00 42.31 34 MET A O 7
ATOM 7860 N N . ASP A 1 35 ? 7.290 11.634 -0.748 1.00 50.04 35 ASP A N 7
ATOM 7861 C CA . ASP A 1 35 ? 7.141 12.681 0.254 1.00 3.01 35 ASP A CA 7
ATOM 7862 C C . ASP A 1 35 ? 6.942 11.988 1.600 1.00 74.11 35 ASP A C 7
ATOM 7863 O O . ASP A 1 35 ? 6.389 10.894 1.623 1.00 0.53 35 ASP A O 7
ATOM 7872 N N . GLU A 1 36 ? 7.376 12.613 2.704 1.00 4.45 36 GLU A N 7
ATOM 7873 C CA . GLU A 1 36 ? 7.346 11.998 4.049 1.00 1.11 36 GLU A CA 7
ATOM 7874 C C . GLU A 1 36 ? 5.930 11.631 4.511 1.00 51.54 36 GLU A C 7
ATOM 7875 O O . GLU A 1 36 ? 5.758 10.715 5.318 1.00 62.22 36 GLU A O 7
ATOM 7887 N N . ASP A 1 37 ? 4.932 12.334 3.962 1.00 60.02 37 ASP A N 7
ATOM 7888 C CA . ASP A 1 37 ? 3.524 12.073 4.242 1.00 23.34 37 ASP A CA 7
ATOM 7889 C C . ASP A 1 37 ? 3.096 10.701 3.695 1.00 11.33 37 ASP A C 7
ATOM 7890 O O . ASP A 1 37 ? 2.506 9.896 4.406 1.00 75.11 37 ASP A O 7
ATOM 7899 N N . MET A 1 38 ? 3.449 10.450 2.430 1.00 2.54 38 MET A N 7
ATOM 7900 C CA . MET A 1 38 ? 3.121 9.200 1.730 1.00 41.42 38 MET A CA 7
ATOM 7901 C C . MET A 1 38 ? 4.051 8.059 2.168 1.00 50.04 38 MET A C 7
ATOM 7902 O O . MET A 1 38 ? 3.706 6.898 2.044 1.00 11.41 38 MET A O 7
ATOM 7916 N N . ARG A 1 39 ? 5.235 8.429 2.652 1.00 43.12 39 ARG A N 7
ATOM 7917 C CA . ARG A 1 39 ? 6.259 7.505 3.160 1.00 64.32 39 ARG A CA 7
ATOM 7918 C C . ARG A 1 39 ? 5.772 6.735 4.401 1.00 65.40 39 ARG A C 7
ATOM 7919 O O . ARG A 1 39 ? 5.842 5.509 4.446 1.00 21.24 39 ARG A O 7
ATOM 7940 N N . GLU A 1 40 ? 5.295 7.471 5.412 1.00 3.05 40 GLU A N 7
ATOM 7941 C CA . GLU A 1 40 ? 4.695 6.874 6.616 1.00 21.14 40 GLU A CA 7
ATOM 7942 C C . GLU A 1 40 ? 3.307 6.301 6.341 1.00 5.21 40 GLU A C 7
ATOM 7943 O O . GLU A 1 40 ? 2.849 5.418 7.062 1.00 1.01 40 GLU A O 7
ATOM 7955 N N . LEU A 1 41 ? 2.617 6.854 5.338 1.00 44.21 41 LEU A N 7
ATOM 7956 C CA . LEU A 1 41 ? 1.350 6.299 4.853 1.00 70.03 41 LEU A CA 7
ATOM 7957 C C . LEU A 1 41 ? 1.554 4.884 4.302 1.00 20.23 41 LEU A C 7
ATOM 7958 O O . LEU A 1 41 ? 0.737 4.008 4.527 1.00 35.44 41 LEU A O 7
ATOM 7974 N N . ALA A 1 42 ? 2.682 4.692 3.610 1.00 22.43 42 ALA A N 7
ATOM 7975 C CA . ALA A 1 42 ? 3.091 3.406 3.045 1.00 12.14 42 ALA A CA 7
ATOM 7976 C C . ALA A 1 42 ? 3.405 2.378 4.118 1.00 1.13 42 ALA A C 7
ATOM 7977 O O . ALA A 1 42 ? 3.221 1.180 3.911 1.00 0.12 42 ALA A O 7
ATOM 7984 N N . LYS A 1 43 ? 3.874 2.873 5.262 1.00 70.10 43 LYS A N 7
ATOM 7985 C CA . LYS A 1 43 ? 4.136 2.053 6.436 1.00 3.23 43 LYS A CA 7
ATOM 7986 C C . LYS A 1 43 ? 2.822 1.466 6.987 1.00 0.20 43 LYS A C 7
ATOM 7987 O O . LYS A 1 43 ? 2.768 0.299 7.381 1.00 63.10 43 LYS A O 7
ATOM 8006 N N . ARG A 1 44 ? 1.768 2.287 6.966 1.00 50.24 44 ARG A N 7
ATOM 8007 C CA . ARG A 1 44 ? 0.424 1.877 7.384 1.00 35.23 44 ARG A CA 7
ATOM 8008 C C . ARG A 1 44 ? -0.212 0.914 6.386 1.00 3.44 44 ARG A C 7
ATOM 8009 O O . ARG A 1 44 ? -0.877 -0.033 6.789 1.00 3.41 44 ARG A O 7
ATOM 8030 N N . THR A 1 45 ? 0.017 1.162 5.091 1.00 11.53 45 THR A N 7
ATOM 8031 C CA . THR A 1 45 ? -0.564 0.369 4.010 1.00 0.14 45 THR A CA 7
ATOM 8032 C C . THR A 1 45 ? 0.005 -1.051 3.983 1.00 74.20 45 THR A C 7
ATOM 8033 O O . THR A 1 45 ? -0.739 -2.006 3.806 1.00 24.24 45 THR A O 7
ATOM 8044 N N . LEU A 1 46 ? 1.314 -1.190 4.213 1.00 32.10 46 LEU A N 7
ATOM 8045 C CA . LEU A 1 46 ? 1.955 -2.511 4.247 1.00 14.51 46 LEU A CA 7
ATOM 8046 C C . LEU A 1 46 ? 1.541 -3.313 5.473 1.00 20.44 46 LEU A C 7
ATOM 8047 O O . LEU A 1 46 ? 1.523 -4.539 5.427 1.00 25.01 46 LEU A O 7
ATOM 8063 N N . ALA A 1 47 ? 1.212 -2.612 6.563 1.00 72.22 47 ALA A N 7
ATOM 8064 C CA . ALA A 1 47 ? 0.695 -3.244 7.773 1.00 4.35 47 ALA A CA 7
ATOM 8065 C C . ALA A 1 47 ? -0.737 -3.767 7.566 1.00 43.41 47 ALA A C 7
ATOM 8066 O O . ALA A 1 47 ? -1.162 -4.703 8.242 1.00 62.31 47 ALA A O 7
ATOM 8073 N N . LYS A 1 48 ? -1.469 -3.156 6.621 1.00 0.22 48 LYS A N 7
ATOM 8074 C CA . LYS A 1 48 ? -2.817 -3.599 6.264 1.00 23.34 48 LYS A CA 7
ATOM 8075 C C . LYS A 1 48 ? -2.780 -4.894 5.453 1.00 14.53 48 LYS A C 7
ATOM 8076 O O . LYS A 1 48 ? -3.485 -5.844 5.772 1.00 15.34 48 LYS A O 7
ATOM 8095 N N . ILE A 1 49 ? -1.945 -4.929 4.409 1.00 4.32 49 ILE A N 7
ATOM 8096 C CA . ILE A 1 49 ? -1.986 -6.024 3.426 1.00 45.44 49 ILE A CA 7
ATOM 8097 C C . ILE A 1 49 ? -0.965 -7.130 3.742 1.00 22.54 49 ILE A C 7
ATOM 8098 O O . ILE A 1 49 ? -0.809 -8.067 2.959 1.00 62.43 49 ILE A O 7
ATOM 8114 N N . ALA A 1 50 ? -0.248 -6.999 4.866 1.00 11.41 50 ALA A N 7
ATOM 8115 C CA . ALA A 1 50 ? 0.618 -8.074 5.382 1.00 44.24 50 ALA A CA 7
ATOM 8116 C C . ALA A 1 50 ? -0.100 -9.446 5.538 1.00 71.25 50 ALA A C 7
ATOM 8117 O O . ALA A 1 50 ? 0.449 -10.443 5.067 1.00 72.55 50 ALA A O 7
ATOM 8124 N N . PRO A 1 51 ? -1.319 -9.563 6.172 1.00 74.20 51 PRO A N 7
ATOM 8125 C CA . PRO A 1 51 ? -2.061 -10.838 6.191 1.00 12.45 51 PRO A CA 7
ATOM 8126 C C . PRO A 1 51 ? -2.854 -11.120 4.901 1.00 0.10 51 PRO A C 7
ATOM 8127 O O . PRO A 1 51 ? -3.434 -12.198 4.756 1.00 51.42 51 PRO A O 7
ATOM 8138 N N . LEU A 1 52 ? -2.856 -10.173 3.953 1.00 14.20 52 LEU A N 7
ATOM 8139 C CA . LEU A 1 52 ? -3.629 -10.325 2.724 1.00 41.55 52 LEU A CA 7
ATOM 8140 C C . LEU A 1 52 ? -2.704 -10.658 1.558 1.00 64.43 52 LEU A C 7
ATOM 8141 O O . LEU A 1 52 ? -2.318 -9.783 0.783 1.00 53.23 52 LEU A O 7
ATOM 8157 N N . THR A 1 53 ? -2.348 -11.927 1.444 1.00 13.42 53 THR A N 7
ATOM 8158 C CA . THR A 1 53 ? -1.358 -12.359 0.467 1.00 74.41 53 THR A CA 7
ATOM 8159 C C . THR A 1 53 ? -1.969 -12.676 -0.920 1.00 51.33 53 THR A C 7
ATOM 8160 O O . THR A 1 53 ? -2.440 -13.788 -1.175 1.00 11.00 53 THR A O 7
ATOM 8171 N N . GLU A 1 54 ? -2.065 -11.610 -1.751 1.00 1.13 54 GLU A N 7
ATOM 8172 C CA . GLU A 1 54 ? -2.252 -11.692 -3.232 1.00 72.11 54 GLU A CA 7
ATOM 8173 C C . GLU A 1 54 ? -3.701 -11.965 -3.648 1.00 73.25 54 GLU A C 7
ATOM 8174 O O . GLU A 1 54 ? -4.336 -11.104 -4.252 1.00 21.22 54 GLU A O 7
ATOM 8186 N N . ASN A 1 55 ? -4.211 -13.151 -3.314 1.00 70.24 55 ASN A N 7
ATOM 8187 C CA . ASN A 1 55 ? -5.598 -13.550 -3.606 1.00 73.42 55 ASN A CA 7
ATOM 8188 C C . ASN A 1 55 ? -6.576 -12.766 -2.715 1.00 14.02 55 ASN A C 7
ATOM 8189 O O . ASN A 1 55 ? -7.693 -12.449 -3.113 1.00 31.33 55 ASN A O 7
ATOM 8200 N N . GLU A 1 56 ? -6.113 -12.428 -1.511 1.00 1.02 56 GLU A N 7
ATOM 8201 C CA . GLU A 1 56 ? -6.903 -11.658 -0.547 1.00 72.21 56 GLU A CA 7
ATOM 8202 C C . GLU A 1 56 ? -6.936 -10.169 -0.943 1.00 42.24 56 GLU A C 7
ATOM 8203 O O . GLU A 1 56 ? -7.874 -9.443 -0.618 1.00 52.34 56 GLU A O 7
ATOM 8215 N N . TYR A 1 57 ? -5.874 -9.728 -1.628 1.00 13.11 57 TYR A N 7
ATOM 8216 C CA . TYR A 1 57 ? -5.778 -8.379 -2.190 1.00 51.20 57 TYR A CA 7
ATOM 8217 C C . TYR A 1 57 ? -6.711 -8.226 -3.403 1.00 71.25 57 TYR A C 7
ATOM 8218 O O . TYR A 1 57 ? -7.163 -7.121 -3.700 1.00 13.32 57 TYR A O 7
ATOM 8236 N N . ALA A 1 58 ? -7.022 -9.348 -4.072 1.00 42.41 58 ALA A N 7
ATOM 8237 C CA . ALA A 1 58 ? -7.881 -9.345 -5.264 1.00 20.13 58 ALA A CA 7
ATOM 8238 C C . ALA A 1 58 ? -9.354 -9.079 -4.911 1.00 53.11 58 ALA A C 7
ATOM 8239 O O . ALA A 1 58 ? -10.134 -8.681 -5.780 1.00 5.11 58 ALA A O 7
ATOM 8246 N N . GLU A 1 59 ? -9.729 -9.316 -3.632 1.00 4.52 59 GLU A N 7
ATOM 8247 C CA . GLU A 1 59 ? -11.031 -8.885 -3.088 1.00 25.32 59 GLU A CA 7
ATOM 8248 C C . GLU A 1 59 ? -11.197 -7.377 -3.216 1.00 71.23 59 GLU A C 7
ATOM 8249 O O . GLU A 1 59 ? -12.263 -6.882 -3.579 1.00 51.21 59 GLU A O 7
ATOM 8261 N N . LEU A 1 60 ? -10.111 -6.670 -2.926 1.00 40.40 60 LEU A N 7
ATOM 8262 C CA . LEU A 1 60 ? -10.121 -5.227 -2.824 1.00 55.11 60 LEU A CA 7
ATOM 8263 C C . LEU A 1 60 ? -9.919 -4.592 -4.192 1.00 73.43 60 LEU A C 7
ATOM 8264 O O . LEU A 1 60 ? -10.802 -3.878 -4.665 1.00 52.15 60 LEU A O 7
ATOM 8280 N N . ALA A 1 61 ? -8.746 -4.882 -4.804 1.00 41.55 61 ALA A N 7
ATOM 8281 C CA . ALA A 1 61 ? -8.342 -4.390 -6.141 1.00 22.25 61 ALA A CA 7
ATOM 8282 C C . ALA A 1 61 ? -8.440 -2.861 -6.267 1.00 73.32 61 ALA A C 7
ATOM 8283 O O . ALA A 1 61 ? -8.716 -2.338 -7.354 1.00 2.40 61 ALA A O 7
ATOM 8290 N N . ILE A 1 62 ? -8.131 -2.166 -5.148 1.00 53.42 62 ILE A N 7
ATOM 8291 C CA . ILE A 1 62 ? -8.313 -0.710 -4.979 1.00 25.02 62 ILE A CA 7
ATOM 8292 C C . ILE A 1 62 ? -9.809 -0.335 -5.038 1.00 23.13 62 ILE A C 7
ATOM 8293 O O . ILE A 1 62 ? -10.438 -0.342 -6.099 1.00 21.42 62 ILE A O 7
ATOM 8309 N N . PHE A 1 63 ? -10.376 -0.042 -3.874 1.00 30.52 63 PHE A N 7
ATOM 8310 C CA . PHE A 1 63 ? -11.767 0.390 -3.790 1.00 35.14 63 PHE A CA 7
ATOM 8311 C C . PHE A 1 63 ? -11.887 1.905 -3.818 1.00 51.32 63 PHE A C 7
ATOM 8312 O O . PHE A 1 63 ? -12.499 2.466 -4.729 1.00 41.05 63 PHE A O 7
ATOM 8329 N N . ALA A 1 64 ? -11.285 2.563 -2.825 1.00 72.31 64 ALA A N 7
ATOM 8330 C CA . ALA A 1 64 ? -11.460 3.993 -2.629 1.00 55.35 64 ALA A CA 7
ATOM 8331 C C . ALA A 1 64 ? -10.458 4.814 -3.446 1.00 52.30 64 ALA A C 7
ATOM 8332 O O . ALA A 1 64 ? -9.420 5.260 -2.947 1.00 14.23 64 ALA A O 7
ATOM 8339 N N . ALA A 1 65 ? -10.770 4.972 -4.722 1.00 24.42 65 ALA A N 7
ATOM 8340 C CA . ALA A 1 65 ? -9.959 5.764 -5.626 1.00 4.32 65 ALA A CA 7
ATOM 8341 C C . ALA A 1 65 ? -10.798 6.856 -6.286 1.00 0.22 65 ALA A C 7
ATOM 8342 O O . ALA A 1 65 ? -10.333 7.564 -7.185 1.00 43.41 65 ALA A O 7
ATOM 8349 N N . ASP A 1 66 ? -12.025 7.006 -5.804 1.00 43.02 66 ASP A N 7
ATOM 8350 C CA . ASP A 1 66 ? -12.961 7.979 -6.346 1.00 71.32 66 ASP A CA 7
ATOM 8351 C C . ASP A 1 66 ? -12.796 9.323 -5.640 1.00 12.22 66 ASP A C 7
ATOM 8352 O O . ASP A 1 66 ? -12.946 10.381 -6.247 1.00 61.00 66 ASP A O 7
ATOM 8361 N N . GLU A 1 67 ? -12.459 9.272 -4.358 1.00 22.30 67 GLU A N 7
ATOM 8362 C CA . GLU A 1 67 ? -12.362 10.472 -3.537 1.00 50.03 67 GLU A CA 7
ATOM 8363 C C . GLU A 1 67 ? -10.966 11.100 -3.578 1.00 74.41 67 GLU A C 7
ATOM 8364 O O . GLU A 1 67 ? -10.799 12.249 -3.182 1.00 52.31 67 GLU A O 7
ATOM 8376 N N . VAL A 1 68 ? -9.971 10.375 -4.107 1.00 64.01 68 VAL A N 7
ATOM 8377 C CA . VAL A 1 68 ? -8.598 10.901 -4.190 1.00 34.35 68 VAL A CA 7
ATOM 8378 C C . VAL A 1 68 ? -8.351 11.723 -5.441 1.00 12.05 68 VAL A C 7
ATOM 8379 O O . VAL A 1 68 ? -7.252 12.260 -5.607 1.00 32.31 68 VAL A O 7
ATOM 8392 N N . LEU A 1 69 ? -9.382 11.841 -6.294 1.00 11.14 69 LEU A N 7
ATOM 8393 C CA . LEU A 1 69 ? -9.309 12.608 -7.540 1.00 73.53 69 LEU A CA 7
ATOM 8394 C C . LEU A 1 69 ? -9.027 14.089 -7.271 1.00 23.22 69 LEU A C 7
ATOM 8395 O O . LEU A 1 69 ? -8.276 14.718 -8.011 1.00 64.20 69 LEU A O 7
ATOM 8411 N N . GLU A 1 70 ? -9.606 14.622 -6.194 1.00 45.32 70 GLU A N 7
ATOM 8412 C CA . GLU A 1 70 ? -9.353 16.001 -5.798 1.00 44.45 70 GLU A CA 7
ATOM 8413 C C . GLU A 1 70 ? -8.955 16.080 -4.304 1.00 2.51 70 GLU A C 7
ATOM 8414 O O . GLU A 1 70 ? -9.051 17.129 -3.664 1.00 40.14 70 GLU A O 7
ATOM 8426 N N . HIS A 1 71 ? -8.485 14.961 -3.741 1.00 54.22 71 HIS A N 7
ATOM 8427 C CA . HIS A 1 71 ? -8.018 14.965 -2.347 1.00 42.04 71 HIS A CA 7
ATOM 8428 C C . HIS A 1 71 ? -6.518 15.252 -2.294 1.00 72.33 71 HIS A C 7
ATOM 8429 O O . HIS A 1 71 ? -5.988 15.661 -1.262 1.00 40.42 71 HIS A O 7
ATOM 8444 N N . HIS A 1 72 ? -5.842 15.034 -3.413 1.00 12.53 72 HIS A N 7
ATOM 8445 C CA . HIS A 1 72 ? -4.430 15.354 -3.525 1.00 22.33 72 HIS A CA 7
ATOM 8446 C C . HIS A 1 72 ? -4.281 16.674 -4.256 1.00 24.22 72 HIS A C 7
ATOM 8447 O O . HIS A 1 72 ? -4.306 16.731 -5.485 1.00 40.11 72 HIS A O 7
ATOM 8462 N N . HIS A 1 73 ? -4.203 17.741 -3.474 1.00 10.30 73 HIS A N 7
ATOM 8463 C CA . HIS A 1 73 ? -4.109 19.086 -4.009 1.00 51.41 73 HIS A CA 7
ATOM 8464 C C . HIS A 1 73 ? -2.632 19.450 -4.176 1.00 3.14 73 HIS A C 7
ATOM 8465 O O . HIS A 1 73 ? -1.790 19.007 -3.387 1.00 23.11 73 HIS A O 7
ATOM 8480 N N . HIS A 1 74 ? -2.331 20.233 -5.218 1.00 61.34 74 HIS A N 7
ATOM 8481 C CA . HIS A 1 74 ? -0.948 20.561 -5.577 1.00 23.22 74 HIS A CA 7
ATOM 8482 C C . HIS A 1 74 ? -0.274 21.449 -4.514 1.00 4.31 74 HIS A C 7
ATOM 8483 O O . HIS A 1 74 ? -0.853 22.430 -4.034 1.00 12.20 74 HIS A O 7
ATOM 8498 N N . HIS A 1 75 ? 0.931 21.064 -4.124 1.00 62.44 75 HIS A N 7
ATOM 8499 C CA . HIS A 1 75 ? 1.762 21.908 -3.281 1.00 75.14 75 HIS A CA 7
ATOM 8500 C C . HIS A 1 75 ? 2.954 22.422 -4.104 1.00 74.53 75 HIS A C 7
ATOM 8501 O O . HIS A 1 75 ? 3.689 23.308 -3.678 1.00 31.14 75 HIS A O 7
ATOM 8516 N N . HIS A 1 76 ? 3.135 21.840 -5.293 1.00 43.41 76 HIS A N 7
ATOM 8517 C CA . HIS A 1 76 ? 4.128 22.305 -6.263 1.00 62.05 76 HIS A CA 7
ATOM 8518 C C . HIS A 1 76 ? 3.492 22.438 -7.641 1.00 63.11 76 HIS A C 7
ATOM 8519 O O . HIS A 1 76 ? 2.333 22.054 -7.839 1.00 1.31 76 HIS A O 7
ATOM 8534 N N . MET A 1 1 ? -12.073 -8.930 2.285 1.00 31.01 1 MET A N 8
ATOM 8535 C CA . MET A 1 1 ? -11.703 -7.493 2.258 1.00 0.50 1 MET A CA 8
ATOM 8536 C C . MET A 1 1 ? -10.996 -7.097 3.553 1.00 63.14 1 MET A C 8
ATOM 8537 O O . MET A 1 1 ? -11.031 -7.833 4.536 1.00 22.13 1 MET A O 8
ATOM 8553 N N . ILE A 1 2 ? -10.348 -5.935 3.534 1.00 10.54 2 ILE A N 8
ATOM 8554 C CA . ILE A 1 2 ? -9.833 -5.309 4.748 1.00 32.43 2 ILE A CA 8
ATOM 8555 C C . ILE A 1 2 ? -10.248 -3.828 4.737 1.00 61.24 2 ILE A C 8
ATOM 8556 O O . ILE A 1 2 ? -10.372 -3.224 3.663 1.00 64.02 2 ILE A O 8
ATOM 8572 N N . ARG A 1 3 ? -10.513 -3.268 5.914 1.00 61.03 3 ARG A N 8
ATOM 8573 C CA . ARG A 1 3 ? -10.977 -1.887 6.027 1.00 63.23 3 ARG A CA 8
ATOM 8574 C C . ARG A 1 3 ? -9.802 -0.926 5.969 1.00 50.02 3 ARG A C 8
ATOM 8575 O O . ARG A 1 3 ? -9.093 -0.706 6.956 1.00 43.05 3 ARG A O 8
ATOM 8596 N N . LEU A 1 4 ? -9.576 -0.405 4.778 1.00 32.42 4 LEU A N 8
ATOM 8597 C CA . LEU A 1 4 ? -8.516 0.550 4.543 1.00 62.13 4 LEU A CA 8
ATOM 8598 C C . LEU A 1 4 ? -9.100 1.937 4.345 1.00 14.24 4 LEU A C 8
ATOM 8599 O O . LEU A 1 4 ? -10.236 2.079 3.887 1.00 43.40 4 LEU A O 8
ATOM 8615 N N . THR A 1 5 ? -8.332 2.953 4.709 1.00 14.25 5 THR A N 8
ATOM 8616 C CA . THR A 1 5 ? -8.662 4.322 4.342 1.00 33.23 5 THR A CA 8
ATOM 8617 C C . THR A 1 5 ? -8.367 4.538 2.857 1.00 5.41 5 THR A C 8
ATOM 8618 O O . THR A 1 5 ? -7.636 3.757 2.236 1.00 3.13 5 THR A O 8
ATOM 8629 N N . ILE A 1 6 ? -8.941 5.580 2.278 1.00 33.44 6 ILE A N 8
ATOM 8630 C CA . ILE A 1 6 ? -8.799 5.812 0.843 1.00 2.11 6 ILE A CA 8
ATOM 8631 C C . ILE A 1 6 ? -7.443 6.475 0.524 1.00 1.15 6 ILE A C 8
ATOM 8632 O O . ILE A 1 6 ? -7.029 6.556 -0.628 1.00 51.53 6 ILE A O 8
ATOM 8648 N N . GLU A 1 7 ? -6.723 6.899 1.563 1.00 33.33 7 GLU A N 8
ATOM 8649 C CA . GLU A 1 7 ? -5.339 7.328 1.404 1.00 71.32 7 GLU A CA 8
ATOM 8650 C C . GLU A 1 7 ? -4.440 6.135 1.094 1.00 33.00 7 GLU A C 8
ATOM 8651 O O . GLU A 1 7 ? -3.503 6.257 0.302 1.00 71.43 7 GLU A O 8
ATOM 8663 N N . GLU A 1 8 ? -4.771 4.973 1.688 1.00 11.43 8 GLU A N 8
ATOM 8664 C CA . GLU A 1 8 ? -4.021 3.736 1.457 1.00 54.24 8 GLU A CA 8
ATOM 8665 C C . GLU A 1 8 ? -4.199 3.302 0.012 1.00 30.43 8 GLU A C 8
ATOM 8666 O O . GLU A 1 8 ? -3.226 3.068 -0.677 1.00 23.41 8 GLU A O 8
ATOM 8678 N N . THR A 1 9 ? -5.458 3.273 -0.439 1.00 60.41 9 THR A N 8
ATOM 8679 C CA . THR A 1 9 ? -5.817 2.838 -1.789 1.00 51.14 9 THR A CA 8
ATOM 8680 C C . THR A 1 9 ? -5.367 3.825 -2.873 1.00 31.11 9 THR A C 8
ATOM 8681 O O . THR A 1 9 ? -5.156 3.427 -4.010 1.00 20.45 9 THR A O 8
ATOM 8692 N N . ASN A 1 10 ? -5.241 5.110 -2.525 1.00 10.23 10 ASN A N 8
ATOM 8693 C CA . ASN A 1 10 ? -4.712 6.123 -3.450 1.00 10.33 10 ASN A CA 8
ATOM 8694 C C . ASN A 1 10 ? -3.210 5.905 -3.709 1.00 0.33 10 ASN A C 8
ATOM 8695 O O . ASN A 1 10 ? -2.748 6.024 -4.843 1.00 25.22 10 ASN A O 8
ATOM 8706 N N . LEU A 1 11 ? -2.473 5.558 -2.648 1.00 63.32 11 LEU A N 8
ATOM 8707 C CA . LEU A 1 11 ? -1.047 5.207 -2.737 1.00 64.10 11 LEU A CA 8
ATOM 8708 C C . LEU A 1 11 ? -0.856 3.895 -3.504 1.00 4.44 11 LEU A C 8
ATOM 8709 O O . LEU A 1 11 ? 0.076 3.753 -4.297 1.00 31.33 11 LEU A O 8
ATOM 8725 N N . LEU A 1 12 ? -1.769 2.956 -3.256 1.00 73.34 12 LEU A N 8
ATOM 8726 C CA . LEU A 1 12 ? -1.795 1.662 -3.933 1.00 75.25 12 LEU A CA 8
ATOM 8727 C C . LEU A 1 12 ? -2.093 1.802 -5.421 1.00 72.25 12 LEU A C 8
ATOM 8728 O O . LEU A 1 12 ? -1.628 1.006 -6.210 1.00 54.13 12 LEU A O 8
ATOM 8744 N N . SER A 1 13 ? -2.885 2.812 -5.779 1.00 71.30 13 SER A N 8
ATOM 8745 C CA . SER A 1 13 ? -3.201 3.130 -7.165 1.00 30.32 13 SER A CA 8
ATOM 8746 C C . SER A 1 13 ? -1.978 3.686 -7.916 1.00 15.45 13 SER A C 8
ATOM 8747 O O . SER A 1 13 ? -1.834 3.449 -9.120 1.00 42.35 13 SER A O 8
ATOM 8755 N N . ILE A 1 14 ? -1.098 4.408 -7.200 1.00 73.21 14 ILE A N 8
ATOM 8756 C CA . ILE A 1 14 ? 0.130 4.964 -7.790 1.00 63.12 14 ILE A CA 8
ATOM 8757 C C . ILE A 1 14 ? 1.109 3.834 -8.146 1.00 23.22 14 ILE A C 8
ATOM 8758 O O . ILE A 1 14 ? 1.634 3.778 -9.258 1.00 24.01 14 ILE A O 8
ATOM 8774 N N . TYR A 1 15 ? 1.297 2.910 -7.205 1.00 40.25 15 TYR A N 8
ATOM 8775 C CA . TYR A 1 15 ? 2.300 1.856 -7.338 1.00 13.41 15 TYR A CA 8
ATOM 8776 C C . TYR A 1 15 ? 1.691 0.496 -7.661 1.00 11.21 15 TYR A C 8
ATOM 8777 O O . TYR A 1 15 ? 2.303 -0.531 -7.367 1.00 63.34 15 TYR A O 8
ATOM 8795 N N . ASN A 1 16 ? 0.518 0.492 -8.309 1.00 3.23 16 ASN A N 8
ATOM 8796 C CA . ASN A 1 16 ? -0.205 -0.753 -8.591 1.00 12.14 16 ASN A CA 8
ATOM 8797 C C . ASN A 1 16 ? 0.501 -1.570 -9.658 1.00 51.35 16 ASN A C 8
ATOM 8798 O O . ASN A 1 16 ? 0.475 -1.235 -10.842 1.00 45.44 16 ASN A O 8
ATOM 8809 N N . GLU A 1 17 ? 1.168 -2.613 -9.201 1.00 40.43 17 GLU A N 8
ATOM 8810 C CA . GLU A 1 17 ? 1.849 -3.541 -10.069 1.00 34.41 17 GLU A CA 8
ATOM 8811 C C . GLU A 1 17 ? 0.901 -4.691 -10.453 1.00 73.42 17 GLU A C 8
ATOM 8812 O O . GLU A 1 17 ? 1.084 -5.341 -11.488 1.00 43.11 17 GLU A O 8
ATOM 8824 N N . GLY A 1 18 ? -0.124 -4.919 -9.627 1.00 54.24 18 GLY A N 8
ATOM 8825 C CA . GLY A 1 18 ? -1.111 -5.938 -9.930 1.00 12.54 18 GLY A CA 8
ATOM 8826 C C . GLY A 1 18 ? -1.548 -6.727 -8.715 1.00 42.12 18 GLY A C 8
ATOM 8827 O O . GLY A 1 18 ? -2.726 -7.062 -8.580 1.00 45.31 18 GLY A O 8
ATOM 8831 N N . GLY A 1 19 ? -0.606 -7.017 -7.827 1.00 54.24 19 GLY A N 8
ATOM 8832 C CA . GLY A 1 19 ? -0.899 -7.821 -6.659 1.00 32.11 19 GLY A CA 8
ATOM 8833 C C . GLY A 1 19 ? -0.251 -7.269 -5.419 1.00 43.21 19 GLY A C 8
ATOM 8834 O O . GLY A 1 19 ? 0.464 -6.274 -5.493 1.00 4.35 19 GLY A O 8
ATOM 8838 N N . LYS A 1 20 ? -0.463 -7.932 -4.281 1.00 24.43 20 LYS A N 8
ATOM 8839 C CA . LYS A 1 20 ? -0.019 -7.401 -2.994 1.00 0.40 20 LYS A CA 8
ATOM 8840 C C . LYS A 1 20 ? 1.481 -7.608 -2.808 1.00 44.31 20 LYS A C 8
ATOM 8841 O O . LYS A 1 20 ? 2.137 -6.816 -2.142 1.00 63.03 20 LYS A O 8
ATOM 8860 N N . ARG A 1 21 ? 2.001 -8.666 -3.425 1.00 4.14 21 ARG A N 8
ATOM 8861 C CA . ARG A 1 21 ? 3.410 -9.013 -3.364 1.00 64.30 21 ARG A CA 8
ATOM 8862 C C . ARG A 1 21 ? 4.251 -7.952 -4.076 1.00 54.52 21 ARG A C 8
ATOM 8863 O O . ARG A 1 21 ? 5.240 -7.468 -3.531 1.00 50.53 21 ARG A O 8
ATOM 8884 N N . GLY A 1 22 ? 3.818 -7.588 -5.290 1.00 64.35 22 GLY A N 8
ATOM 8885 C CA . GLY A 1 22 ? 4.467 -6.535 -6.065 1.00 63.55 22 GLY A CA 8
ATOM 8886 C C . GLY A 1 22 ? 4.331 -5.156 -5.437 1.00 11.13 22 GLY A C 8
ATOM 8887 O O . GLY A 1 22 ? 5.234 -4.336 -5.557 1.00 41.35 22 GLY A O 8
ATOM 8891 N N . LEU A 1 23 ? 3.202 -4.916 -4.762 1.00 14.33 23 LEU A N 8
ATOM 8892 C CA . LEU A 1 23 ? 2.957 -3.649 -4.060 1.00 34.43 23 LEU A CA 8
ATOM 8893 C C . LEU A 1 23 ? 3.875 -3.464 -2.866 1.00 44.41 23 LEU A C 8
ATOM 8894 O O . LEU A 1 23 ? 4.369 -2.369 -2.645 1.00 22.12 23 LEU A O 8
ATOM 8910 N N . MET A 1 24 ? 4.111 -4.533 -2.109 1.00 52.04 24 MET A N 8
ATOM 8911 C CA . MET A 1 24 ? 4.982 -4.463 -0.932 1.00 71.55 24 MET A CA 8
ATOM 8912 C C . MET A 1 24 ? 6.440 -4.255 -1.325 1.00 14.31 24 MET A C 8
ATOM 8913 O O . MET A 1 24 ? 7.187 -3.645 -0.580 1.00 73.11 24 MET A O 8
ATOM 8927 N N . GLU A 1 25 ? 6.827 -4.737 -2.506 1.00 22.01 25 GLU A N 8
ATOM 8928 C CA . GLU A 1 25 ? 8.163 -4.479 -3.056 1.00 30.44 25 GLU A CA 8
ATOM 8929 C C . GLU A 1 25 ? 8.294 -3.033 -3.550 1.00 53.24 25 GLU A C 8
ATOM 8930 O O . GLU A 1 25 ? 9.308 -2.384 -3.295 1.00 14.45 25 GLU A O 8
ATOM 8942 N N . ASN A 1 26 ? 7.250 -2.547 -4.253 1.00 41.13 26 ASN A N 8
ATOM 8943 C CA . ASN A 1 26 ? 7.217 -1.181 -4.822 1.00 2.24 26 ASN A CA 8
ATOM 8944 C C . ASN A 1 26 ? 7.269 -0.114 -3.738 1.00 1.32 26 ASN A C 8
ATOM 8945 O O . ASN A 1 26 ? 7.986 0.870 -3.869 1.00 73.43 26 ASN A O 8
ATOM 8956 N N . ILE A 1 27 ? 6.518 -0.334 -2.668 1.00 63.14 27 ILE A N 8
ATOM 8957 C CA . ILE A 1 27 ? 6.461 0.591 -1.544 1.00 1.11 27 ILE A CA 8
ATOM 8958 C C . ILE A 1 27 ? 7.765 0.564 -0.723 1.00 25.24 27 ILE A C 8
ATOM 8959 O O . ILE A 1 27 ? 8.294 1.622 -0.377 1.00 12.04 27 ILE A O 8
ATOM 8975 N N . ASN A 1 28 ? 8.297 -0.645 -0.476 1.00 43.24 28 ASN A N 8
ATOM 8976 C CA . ASN A 1 28 ? 9.496 -0.844 0.360 1.00 63.13 28 ASN A CA 8
ATOM 8977 C C . ASN A 1 28 ? 10.734 -0.162 -0.240 1.00 24.51 28 ASN A C 8
ATOM 8978 O O . ASN A 1 28 ? 11.519 0.463 0.477 1.00 74.50 28 ASN A O 8
ATOM 8989 N N . ALA A 1 29 ? 10.880 -0.277 -1.559 1.00 3.13 29 ALA A N 8
ATOM 8990 C CA . ALA A 1 29 ? 12.029 0.278 -2.269 1.00 74.21 29 ALA A CA 8
ATOM 8991 C C . ALA A 1 29 ? 11.903 1.789 -2.473 1.00 41.13 29 ALA A C 8
ATOM 8992 O O . ALA A 1 29 ? 12.893 2.510 -2.392 1.00 34.10 29 ALA A O 8
ATOM 8999 N N . ALA A 1 30 ? 10.680 2.267 -2.681 1.00 20.35 30 ALA A N 8
ATOM 9000 C CA . ALA A 1 30 ? 10.461 3.651 -3.073 1.00 3.51 30 ALA A CA 8
ATOM 9001 C C . ALA A 1 30 ? 10.112 4.563 -1.897 1.00 4.24 30 ALA A C 8
ATOM 9002 O O . ALA A 1 30 ? 9.614 5.653 -2.124 1.00 41.34 30 ALA A O 8
ATOM 9009 N N . LEU A 1 31 ? 10.396 4.138 -0.655 1.00 15.51 31 LEU A N 8
ATOM 9010 C CA . LEU A 1 31 ? 10.147 4.967 0.543 1.00 44.21 31 LEU A CA 8
ATOM 9011 C C . LEU A 1 31 ? 10.804 6.378 0.470 1.00 21.04 31 LEU A C 8
ATOM 9012 O O . LEU A 1 31 ? 10.087 7.371 0.642 1.00 5.13 31 LEU A O 8
ATOM 9028 N N . PRO A 1 32 ? 12.151 6.527 0.198 1.00 51.45 32 PRO A N 8
ATOM 9029 C CA . PRO A 1 32 ? 12.760 7.867 0.035 1.00 10.10 32 PRO A CA 8
ATOM 9030 C C . PRO A 1 32 ? 12.453 8.533 -1.320 1.00 23.11 32 PRO A C 8
ATOM 9031 O O . PRO A 1 32 ? 12.753 9.707 -1.516 1.00 73.20 32 PRO A O 8
ATOM 9042 N N . PHE A 1 33 ? 11.830 7.783 -2.233 1.00 3.14 33 PHE A N 8
ATOM 9043 C CA . PHE A 1 33 ? 11.570 8.254 -3.592 1.00 54.44 33 PHE A CA 8
ATOM 9044 C C . PHE A 1 33 ? 10.219 8.962 -3.698 1.00 23.44 33 PHE A C 8
ATOM 9045 O O . PHE A 1 33 ? 10.070 9.870 -4.519 1.00 61.55 33 PHE A O 8
ATOM 9062 N N . MET A 1 34 ? 9.243 8.540 -2.872 1.00 61.02 34 MET A N 8
ATOM 9063 C CA . MET A 1 34 ? 7.871 9.086 -2.904 1.00 64.01 34 MET A CA 8
ATOM 9064 C C . MET A 1 34 ? 7.829 10.543 -2.447 1.00 54.22 34 MET A C 8
ATOM 9065 O O . MET A 1 34 ? 7.714 11.464 -3.261 1.00 54.32 34 MET A O 8
ATOM 9079 N N . ASP A 1 35 ? 7.943 10.707 -1.128 1.00 24.14 35 ASP A N 8
ATOM 9080 C CA . ASP A 1 35 ? 7.773 11.968 -0.417 1.00 11.53 35 ASP A CA 8
ATOM 9081 C C . ASP A 1 35 ? 7.994 11.625 1.050 1.00 44.12 35 ASP A C 8
ATOM 9082 O O . ASP A 1 35 ? 8.092 10.446 1.372 1.00 31.50 35 ASP A O 8
ATOM 9091 N N . GLU A 1 36 ? 8.107 12.608 1.930 1.00 24.21 36 GLU A N 8
ATOM 9092 C CA . GLU A 1 36 ? 8.217 12.336 3.357 1.00 35.21 36 GLU A CA 8
ATOM 9093 C C . GLU A 1 36 ? 6.847 11.973 3.952 1.00 41.04 36 GLU A C 8
ATOM 9094 O O . GLU A 1 36 ? 6.747 11.048 4.755 1.00 23.13 36 GLU A O 8
ATOM 9106 N N . ASP A 1 37 ? 5.797 12.678 3.508 1.00 40.44 37 ASP A N 8
ATOM 9107 C CA . ASP A 1 37 ? 4.417 12.431 3.962 1.00 44.44 37 ASP A CA 8
ATOM 9108 C C . ASP A 1 37 ? 3.888 11.104 3.414 1.00 21.21 37 ASP A C 8
ATOM 9109 O O . ASP A 1 37 ? 3.249 10.325 4.129 1.00 12.55 37 ASP A O 8
ATOM 9118 N N . MET A 1 38 ? 4.197 10.858 2.141 1.00 72.51 38 MET A N 8
ATOM 9119 C CA . MET A 1 38 ? 3.779 9.645 1.446 1.00 24.34 38 MET A CA 8
ATOM 9120 C C . MET A 1 38 ? 4.524 8.413 1.981 1.00 33.50 38 MET A C 8
ATOM 9121 O O . MET A 1 38 ? 4.016 7.309 1.904 1.00 13.23 38 MET A O 8
ATOM 9135 N N . ARG A 1 39 ? 5.734 8.629 2.513 1.00 24.32 39 ARG A N 8
ATOM 9136 C CA . ARG A 1 39 ? 6.544 7.573 3.146 1.00 74.44 39 ARG A CA 8
ATOM 9137 C C . ARG A 1 39 ? 5.927 7.105 4.457 1.00 71.31 39 ARG A C 8
ATOM 9138 O O . ARG A 1 39 ? 5.895 5.903 4.731 1.00 34.11 39 ARG A O 8
ATOM 9159 N N . GLU A 1 40 ? 5.448 8.061 5.263 1.00 61.44 40 GLU A N 8
ATOM 9160 C CA . GLU A 1 40 ? 4.804 7.751 6.546 1.00 54.02 40 GLU A CA 8
ATOM 9161 C C . GLU A 1 40 ? 3.509 6.975 6.337 1.00 2.11 40 GLU A C 8
ATOM 9162 O O . GLU A 1 40 ? 3.177 6.093 7.124 1.00 15.24 40 GLU A O 8
ATOM 9174 N N . LEU A 1 41 ? 2.814 7.298 5.246 1.00 53.31 41 LEU A N 8
ATOM 9175 C CA . LEU A 1 41 ? 1.630 6.570 4.818 1.00 62.02 41 LEU A CA 8
ATOM 9176 C C . LEU A 1 41 ? 1.999 5.151 4.402 1.00 71.02 41 LEU A C 8
ATOM 9177 O O . LEU A 1 41 ? 1.418 4.201 4.890 1.00 64.42 41 LEU A O 8
ATOM 9193 N N . ALA A 1 42 ? 3.030 5.051 3.560 1.00 44.13 42 ALA A N 8
ATOM 9194 C CA . ALA A 1 42 ? 3.476 3.806 2.937 1.00 0.13 42 ALA A CA 8
ATOM 9195 C C . ALA A 1 42 ? 3.874 2.718 3.934 1.00 60.01 42 ALA A C 8
ATOM 9196 O O . ALA A 1 42 ? 3.537 1.550 3.742 1.00 10.23 42 ALA A O 8
ATOM 9203 N N . LYS A 1 43 ? 4.569 3.114 5.000 1.00 13.03 43 LYS A N 8
ATOM 9204 C CA . LYS A 1 43 ? 5.009 2.186 6.049 1.00 4.34 43 LYS A CA 8
ATOM 9205 C C . LYS A 1 43 ? 3.824 1.614 6.832 1.00 41.44 43 LYS A C 8
ATOM 9206 O O . LYS A 1 43 ? 3.834 0.448 7.221 1.00 23.23 43 LYS A O 8
ATOM 9225 N N . ARG A 1 44 ? 2.793 2.436 7.020 1.00 5.35 44 ARG A N 8
ATOM 9226 C CA . ARG A 1 44 ? 1.577 2.024 7.725 1.00 52.03 44 ARG A CA 8
ATOM 9227 C C . ARG A 1 44 ? 0.691 1.139 6.843 1.00 40.42 44 ARG A C 8
ATOM 9228 O O . ARG A 1 44 ? 0.058 0.212 7.345 1.00 74.01 44 ARG A O 8
ATOM 9249 N N . THR A 1 45 ? 0.685 1.417 5.528 1.00 44.32 45 THR A N 8
ATOM 9250 C CA . THR A 1 45 ? -0.067 0.631 4.549 1.00 61.14 45 THR A CA 8
ATOM 9251 C C . THR A 1 45 ? 0.500 -0.798 4.445 1.00 5.11 45 THR A C 8
ATOM 9252 O O . THR A 1 45 ? -0.262 -1.750 4.333 1.00 22.32 45 THR A O 8
ATOM 9263 N N . LEU A 1 46 ? 1.837 -0.928 4.543 1.00 42.20 46 LEU A N 8
ATOM 9264 C CA . LEU A 1 46 ? 2.528 -2.234 4.490 1.00 64.51 46 LEU A CA 8
ATOM 9265 C C . LEU A 1 46 ? 2.127 -3.176 5.620 1.00 53.35 46 LEU A C 8
ATOM 9266 O O . LEU A 1 46 ? 2.058 -4.379 5.412 1.00 52.44 46 LEU A O 8
ATOM 9282 N N . ALA A 1 47 ? 1.844 -2.622 6.804 1.00 55.21 47 ALA A N 8
ATOM 9283 C CA . ALA A 1 47 ? 1.426 -3.415 7.966 1.00 45.21 47 ALA A CA 8
ATOM 9284 C C . ALA A 1 47 ? 0.007 -3.969 7.791 1.00 14.10 47 ALA A C 8
ATOM 9285 O O . ALA A 1 47 ? -0.371 -4.955 8.428 1.00 24.22 47 ALA A O 8
ATOM 9292 N N . LYS A 1 48 ? -0.768 -3.327 6.923 1.00 73.41 48 LYS A N 8
ATOM 9293 C CA . LYS A 1 48 ? -2.140 -3.721 6.647 1.00 71.14 48 LYS A CA 8
ATOM 9294 C C . LYS A 1 48 ? -2.211 -4.761 5.521 1.00 63.54 48 LYS A C 8
ATOM 9295 O O . LYS A 1 48 ? -3.109 -5.599 5.512 1.00 52.44 48 LYS A O 8
ATOM 9314 N N . ILE A 1 49 ? -1.251 -4.715 4.585 1.00 41.24 49 ILE A N 8
ATOM 9315 C CA . ILE A 1 49 ? -1.261 -5.606 3.413 1.00 65.42 49 ILE A CA 8
ATOM 9316 C C . ILE A 1 49 ? -0.464 -6.895 3.682 1.00 51.33 49 ILE A C 8
ATOM 9317 O O . ILE A 1 49 ? -0.726 -7.926 3.066 1.00 11.31 49 ILE A O 8
ATOM 9333 N N . ALA A 1 50 ? 0.496 -6.832 4.620 1.00 55.10 50 ALA A N 8
ATOM 9334 C CA . ALA A 1 50 ? 1.304 -7.999 5.029 1.00 25.33 50 ALA A CA 8
ATOM 9335 C C . ALA A 1 50 ? 0.476 -9.248 5.450 1.00 23.23 50 ALA A C 8
ATOM 9336 O O . ALA A 1 50 ? 0.806 -10.346 4.993 1.00 73.53 50 ALA A O 8
ATOM 9343 N N . PRO A 1 51 ? -0.601 -9.142 6.306 1.00 4.43 51 PRO A N 8
ATOM 9344 C CA . PRO A 1 51 ? -1.433 -10.313 6.654 1.00 74.43 51 PRO A CA 8
ATOM 9345 C C . PRO A 1 51 ? -2.487 -10.692 5.597 1.00 0.50 51 PRO A C 8
ATOM 9346 O O . PRO A 1 51 ? -3.283 -11.612 5.816 1.00 32.41 51 PRO A O 8
ATOM 9357 N N . LEU A 1 52 ? -2.491 -9.993 4.462 1.00 2.35 52 LEU A N 8
ATOM 9358 C CA . LEU A 1 52 ? -3.408 -10.305 3.373 1.00 52.25 52 LEU A CA 8
ATOM 9359 C C . LEU A 1 52 ? -2.772 -11.333 2.456 1.00 22.04 52 LEU A C 8
ATOM 9360 O O . LEU A 1 52 ? -1.587 -11.648 2.583 1.00 33.33 52 LEU A O 8
ATOM 9376 N N . THR A 1 53 ? -3.562 -11.880 1.551 1.00 22.42 53 THR A N 8
ATOM 9377 C CA . THR A 1 53 ? -3.034 -12.775 0.538 1.00 40.31 53 THR A CA 8
ATOM 9378 C C . THR A 1 53 ? -2.933 -12.056 -0.803 1.00 73.51 53 THR A C 8
ATOM 9379 O O . THR A 1 53 ? -3.373 -10.906 -0.938 1.00 33.23 53 THR A O 8
ATOM 9390 N N . GLU A 1 54 ? -2.351 -12.738 -1.785 1.00 2.31 54 GLU A N 8
ATOM 9391 C CA . GLU A 1 54 ? -2.257 -12.235 -3.157 1.00 64.10 54 GLU A CA 8
ATOM 9392 C C . GLU A 1 54 ? -3.653 -12.132 -3.791 1.00 43.34 54 GLU A C 8
ATOM 9393 O O . GLU A 1 54 ? -3.943 -11.181 -4.519 1.00 74.43 54 GLU A O 8
ATOM 9405 N N . ASN A 1 55 ? -4.518 -13.095 -3.455 1.00 1.24 55 ASN A N 8
ATOM 9406 C CA . ASN A 1 55 ? -5.899 -13.120 -3.939 1.00 21.22 55 ASN A CA 8
ATOM 9407 C C . ASN A 1 55 ? -6.763 -12.074 -3.244 1.00 65.20 55 ASN A C 8
ATOM 9408 O O . ASN A 1 55 ? -7.653 -11.531 -3.869 1.00 12.32 55 ASN A O 8
ATOM 9419 N N . GLU A 1 56 ? -6.476 -11.781 -1.965 1.00 52.34 56 GLU A N 8
ATOM 9420 C CA . GLU A 1 56 ? -7.240 -10.789 -1.180 1.00 72.15 56 GLU A CA 8
ATOM 9421 C C . GLU A 1 56 ? -7.069 -9.368 -1.737 1.00 30.42 56 GLU A C 8
ATOM 9422 O O . GLU A 1 56 ? -8.017 -8.580 -1.754 1.00 1.43 56 GLU A O 8
ATOM 9434 N N . TYR A 1 57 ? -5.861 -9.057 -2.207 1.00 31.44 57 TYR A N 8
ATOM 9435 C CA . TYR A 1 57 ? -5.587 -7.768 -2.830 1.00 12.40 57 TYR A CA 8
ATOM 9436 C C . TYR A 1 57 ? -6.291 -7.663 -4.187 1.00 24.14 57 TYR A C 8
ATOM 9437 O O . TYR A 1 57 ? -6.720 -6.588 -4.583 1.00 53.33 57 TYR A O 8
ATOM 9455 N N . ALA A 1 58 ? -6.414 -8.798 -4.879 1.00 63.21 58 ALA A N 8
ATOM 9456 C CA . ALA A 1 58 ? -7.087 -8.856 -6.176 1.00 32.43 58 ALA A CA 8
ATOM 9457 C C . ALA A 1 58 ? -8.613 -8.779 -6.039 1.00 50.14 58 ALA A C 8
ATOM 9458 O O . ALA A 1 58 ? -9.299 -8.391 -6.988 1.00 12.02 58 ALA A O 8
ATOM 9465 N N . GLU A 1 59 ? -9.136 -9.143 -4.855 1.00 44.50 59 GLU A N 8
ATOM 9466 C CA . GLU A 1 59 ? -10.557 -8.952 -4.537 1.00 41.14 59 GLU A CA 8
ATOM 9467 C C . GLU A 1 59 ? -10.865 -7.464 -4.420 1.00 43.42 59 GLU A C 8
ATOM 9468 O O . GLU A 1 59 ? -11.917 -7.008 -4.859 1.00 65.34 59 GLU A O 8
ATOM 9480 N N . LEU A 1 60 ? -9.925 -6.727 -3.825 1.00 32.35 60 LEU A N 8
ATOM 9481 C CA . LEU A 1 60 ? -10.041 -5.283 -3.663 1.00 35.35 60 LEU A CA 8
ATOM 9482 C C . LEU A 1 60 ? -9.872 -4.575 -5.007 1.00 31.35 60 LEU A C 8
ATOM 9483 O O . LEU A 1 60 ? -10.750 -3.824 -5.421 1.00 4.41 60 LEU A O 8
ATOM 9499 N N . ALA A 1 61 ? -8.715 -4.829 -5.656 1.00 15.15 61 ALA A N 8
ATOM 9500 C CA . ALA A 1 61 ? -8.326 -4.256 -6.964 1.00 1.35 61 ALA A CA 8
ATOM 9501 C C . ALA A 1 61 ? -8.266 -2.721 -6.947 1.00 73.15 61 ALA A C 8
ATOM 9502 O O . ALA A 1 61 ? -8.245 -2.090 -8.011 1.00 42.54 61 ALA A O 8
ATOM 9509 N N . ILE A 1 62 ? -8.140 -2.150 -5.728 1.00 31.03 62 ILE A N 8
ATOM 9510 C CA . ILE A 1 62 ? -8.328 -0.718 -5.449 1.00 23.34 62 ILE A CA 8
ATOM 9511 C C . ILE A 1 62 ? -9.734 -0.269 -5.906 1.00 42.44 62 ILE A C 8
ATOM 9512 O O . ILE A 1 62 ? -9.940 0.136 -7.055 1.00 72.11 62 ILE A O 8
ATOM 9528 N N . PHE A 1 63 ? -10.702 -0.404 -4.998 1.00 71.55 63 PHE A N 8
ATOM 9529 C CA . PHE A 1 63 ? -12.082 0.032 -5.257 1.00 12.23 63 PHE A CA 8
ATOM 9530 C C . PHE A 1 63 ? -12.176 1.548 -5.348 1.00 21.50 63 PHE A C 8
ATOM 9531 O O . PHE A 1 63 ? -12.853 2.085 -6.221 1.00 33.34 63 PHE A O 8
ATOM 9548 N N . ALA A 1 64 ? -11.476 2.223 -4.450 1.00 33.14 64 ALA A N 8
ATOM 9549 C CA . ALA A 1 64 ? -11.600 3.655 -4.296 1.00 12.41 64 ALA A CA 8
ATOM 9550 C C . ALA A 1 64 ? -10.271 4.362 -4.483 1.00 14.55 64 ALA A C 8
ATOM 9551 O O . ALA A 1 64 ? -9.377 4.252 -3.653 1.00 51.44 64 ALA A O 8
ATOM 9558 N N . ALA A 1 65 ? -10.134 5.032 -5.610 1.00 61.42 65 ALA A N 8
ATOM 9559 C CA . ALA A 1 65 ? -9.021 5.938 -5.850 1.00 63.23 65 ALA A CA 8
ATOM 9560 C C . ALA A 1 65 ? -9.496 7.144 -6.645 1.00 0.21 65 ALA A C 8
ATOM 9561 O O . ALA A 1 65 ? -8.730 8.071 -6.897 1.00 54.54 65 ALA A O 8
ATOM 9568 N N . ASP A 1 66 ? -10.784 7.137 -6.995 1.00 44.14 66 ASP A N 8
ATOM 9569 C CA . ASP A 1 66 ? -11.334 8.096 -7.948 1.00 11.43 66 ASP A CA 8
ATOM 9570 C C . ASP A 1 66 ? -12.076 9.235 -7.244 1.00 40.51 66 ASP A C 8
ATOM 9571 O O . ASP A 1 66 ? -12.049 10.374 -7.705 1.00 11.12 66 ASP A O 8
ATOM 9580 N N . GLU A 1 67 ? -12.696 8.940 -6.113 1.00 35.44 67 GLU A N 8
ATOM 9581 C CA . GLU A 1 67 ? -13.454 9.945 -5.361 1.00 24.15 67 GLU A CA 8
ATOM 9582 C C . GLU A 1 67 ? -12.539 10.862 -4.539 1.00 12.21 67 GLU A C 8
ATOM 9583 O O . GLU A 1 67 ? -12.946 11.954 -4.145 1.00 15.22 67 GLU A O 8
ATOM 9595 N N . VAL A 1 68 ? -11.298 10.426 -4.307 1.00 20.31 68 VAL A N 8
ATOM 9596 C CA . VAL A 1 68 ? -10.285 11.278 -3.677 1.00 54.43 68 VAL A CA 8
ATOM 9597 C C . VAL A 1 68 ? -9.536 12.131 -4.709 1.00 73.54 68 VAL A C 8
ATOM 9598 O O . VAL A 1 68 ? -8.637 12.896 -4.360 1.00 50.55 68 VAL A O 8
ATOM 9611 N N . LEU A 1 69 ? -9.942 12.015 -5.978 1.00 75.41 69 LEU A N 8
ATOM 9612 C CA . LEU A 1 69 ? -9.422 12.874 -7.040 1.00 3.42 69 LEU A CA 8
ATOM 9613 C C . LEU A 1 69 ? -10.307 14.113 -7.216 1.00 42.42 69 LEU A C 8
ATOM 9614 O O . LEU A 1 69 ? -10.091 14.914 -8.121 1.00 33.33 69 LEU A O 8
ATOM 9630 N N . GLU A 1 70 ? -11.306 14.249 -6.336 1.00 35.51 70 GLU A N 8
ATOM 9631 C CA . GLU A 1 70 ? -12.124 15.460 -6.227 1.00 23.42 70 GLU A CA 8
ATOM 9632 C C . GLU A 1 70 ? -11.284 16.597 -5.619 1.00 2.20 70 GLU A C 8
ATOM 9633 O O . GLU A 1 70 ? -11.462 17.773 -5.956 1.00 75.55 70 GLU A O 8
ATOM 9645 N N . HIS A 1 71 ? -10.354 16.203 -4.735 1.00 60.34 71 HIS A N 8
ATOM 9646 C CA . HIS A 1 71 ? -9.365 17.095 -4.130 1.00 75.11 71 HIS A CA 8
ATOM 9647 C C . HIS A 1 71 ? -8.501 17.750 -5.217 1.00 21.30 71 HIS A C 8
ATOM 9648 O O . HIS A 1 71 ? -7.877 17.057 -6.031 1.00 5.22 71 HIS A O 8
ATOM 9663 N N . HIS A 1 72 ? -8.494 19.082 -5.220 1.00 12.25 72 HIS A N 8
ATOM 9664 C CA . HIS A 1 72 ? -7.719 19.863 -6.187 1.00 51.44 72 HIS A CA 8
ATOM 9665 C C . HIS A 1 72 ? -6.243 19.838 -5.821 1.00 35.01 72 HIS A C 8
ATOM 9666 O O . HIS A 1 72 ? -5.910 19.837 -4.629 1.00 23.31 72 HIS A O 8
ATOM 9681 N N . HIS A 1 73 ? -5.391 19.826 -6.863 1.00 1.41 73 HIS A N 8
ATOM 9682 C CA . HIS A 1 73 ? -3.914 19.691 -6.762 1.00 75.04 73 HIS A CA 8
ATOM 9683 C C . HIS A 1 73 ? -3.516 18.265 -6.380 1.00 60.31 73 HIS A C 8
ATOM 9684 O O . HIS A 1 73 ? -3.832 17.772 -5.292 1.00 53.24 73 HIS A O 8
ATOM 9699 N N . HIS A 1 74 ? -2.821 17.605 -7.298 1.00 13.13 74 HIS A N 8
ATOM 9700 C CA . HIS A 1 74 ? -2.342 16.242 -7.078 1.00 52.10 74 HIS A CA 8
ATOM 9701 C C . HIS A 1 74 ? -0.955 16.253 -6.443 1.00 31.32 74 HIS A C 8
ATOM 9702 O O . HIS A 1 74 ? -0.356 17.307 -6.239 1.00 73.53 74 HIS A O 8
ATOM 9717 N N . HIS A 1 75 ? -0.455 15.063 -6.143 1.00 51.33 75 HIS A N 8
ATOM 9718 C CA . HIS A 1 75 ? 0.872 14.883 -5.548 1.00 55.22 75 HIS A CA 8
ATOM 9719 C C . HIS A 1 75 ? 1.727 13.950 -6.418 1.00 14.43 75 HIS A C 8
ATOM 9720 O O . HIS A 1 75 ? 2.379 13.026 -5.907 1.00 21.21 75 HIS A O 8
ATOM 9735 N N . HIS A 1 76 ? 1.707 14.237 -7.739 1.00 72.34 76 HIS A N 8
ATOM 9736 C CA . HIS A 1 76 ? 2.403 13.454 -8.790 1.00 41.11 76 HIS A CA 8
ATOM 9737 C C . HIS A 1 76 ? 1.818 12.035 -8.887 1.00 34.11 76 HIS A C 8
ATOM 9738 O O . HIS A 1 76 ? 0.603 11.845 -8.766 1.00 34.41 76 HIS A O 8
ATOM 9753 N N . MET A 1 1 ? -11.124 -8.985 4.368 1.00 10.42 1 MET A N 9
ATOM 9754 C CA . MET A 1 1 ? -11.113 -7.659 3.715 1.00 33.55 1 MET A CA 9
ATOM 9755 C C . MET A 1 1 ? -10.671 -6.593 4.708 1.00 63.41 1 MET A C 9
ATOM 9756 O O . MET A 1 1 ? -11.349 -6.349 5.706 1.00 33.33 1 MET A O 9
ATOM 9772 N N . ILE A 1 2 ? -9.519 -5.981 4.449 1.00 45.43 2 ILE A N 9
ATOM 9773 C CA . ILE A 1 2 ? -9.075 -4.844 5.249 1.00 52.32 2 ILE A CA 9
ATOM 9774 C C . ILE A 1 2 ? -9.795 -3.580 4.781 1.00 61.12 2 ILE A C 9
ATOM 9775 O O . ILE A 1 2 ? -9.945 -3.341 3.573 1.00 63.42 2 ILE A O 9
ATOM 9791 N N . ARG A 1 3 ? -10.282 -2.800 5.730 1.00 55.40 3 ARG A N 9
ATOM 9792 C CA . ARG A 1 3 ? -11.023 -1.598 5.401 1.00 22.44 3 ARG A CA 9
ATOM 9793 C C . ARG A 1 3 ? -10.087 -0.397 5.468 1.00 63.25 3 ARG A C 9
ATOM 9794 O O . ARG A 1 3 ? -9.803 0.136 6.545 1.00 53.02 3 ARG A O 9
ATOM 9815 N N . LEU A 1 4 ? -9.592 -0.011 4.307 1.00 53.14 4 LEU A N 9
ATOM 9816 C CA . LEU A 1 4 ? -8.714 1.136 4.179 1.00 54.44 4 LEU A CA 9
ATOM 9817 C C . LEU A 1 4 ? -9.518 2.347 3.728 1.00 53.42 4 LEU A C 9
ATOM 9818 O O . LEU A 1 4 ? -10.630 2.199 3.212 1.00 11.11 4 LEU A O 9
ATOM 9834 N N . THR A 1 5 ? -8.964 3.530 3.923 1.00 72.22 5 THR A N 9
ATOM 9835 C CA . THR A 1 5 ? -9.607 4.747 3.464 1.00 61.24 5 THR A CA 9
ATOM 9836 C C . THR A 1 5 ? -8.964 5.180 2.132 1.00 23.42 5 THR A C 9
ATOM 9837 O O . THR A 1 5 ? -8.135 4.448 1.576 1.00 12.13 5 THR A O 9
ATOM 9848 N N . ILE A 1 6 ? -9.362 6.348 1.626 1.00 52.35 6 ILE A N 9
ATOM 9849 C CA . ILE A 1 6 ? -8.991 6.823 0.289 1.00 22.43 6 ILE A CA 9
ATOM 9850 C C . ILE A 1 6 ? -7.478 7.052 0.150 1.00 43.24 6 ILE A C 9
ATOM 9851 O O . ILE A 1 6 ? -6.921 6.835 -0.920 1.00 22.43 6 ILE A O 9
ATOM 9867 N N . GLU A 1 7 ? -6.825 7.424 1.249 1.00 22.11 7 GLU A N 9
ATOM 9868 C CA . GLU A 1 7 ? -5.381 7.683 1.262 1.00 15.14 7 GLU A CA 9
ATOM 9869 C C . GLU A 1 7 ? -4.583 6.412 0.982 1.00 24.14 7 GLU A C 9
ATOM 9870 O O . GLU A 1 7 ? -3.694 6.416 0.126 1.00 24.53 7 GLU A O 9
ATOM 9882 N N . GLU A 1 8 ? -4.940 5.324 1.664 1.00 44.14 8 GLU A N 9
ATOM 9883 C CA . GLU A 1 8 ? -4.263 4.038 1.493 1.00 65.42 8 GLU A CA 9
ATOM 9884 C C . GLU A 1 8 ? -4.535 3.442 0.121 1.00 10.34 8 GLU A C 9
ATOM 9885 O O . GLU A 1 8 ? -3.648 2.851 -0.469 1.00 11.32 8 GLU A O 9
ATOM 9897 N N . THR A 1 9 ? -5.760 3.617 -0.382 1.00 55.25 9 THR A N 9
ATOM 9898 C CA . THR A 1 9 ? -6.155 3.071 -1.680 1.00 54.50 9 THR A CA 9
ATOM 9899 C C . THR A 1 9 ? -5.522 3.863 -2.842 1.00 15.24 9 THR A C 9
ATOM 9900 O O . THR A 1 9 ? -5.259 3.307 -3.909 1.00 41.12 9 THR A O 9
ATOM 9911 N N . ASN A 1 10 ? -5.270 5.159 -2.624 1.00 23.45 10 ASN A N 9
ATOM 9912 C CA . ASN A 1 10 ? -4.542 6.003 -3.584 1.00 21.42 10 ASN A CA 9
ATOM 9913 C C . ASN A 1 10 ? -3.064 5.591 -3.648 1.00 4.43 10 ASN A C 9
ATOM 9914 O O . ASN A 1 10 ? -2.455 5.612 -4.712 1.00 23.53 10 ASN A O 9
ATOM 9925 N N . LEU A 1 11 ? -2.516 5.186 -2.501 1.00 44.00 11 LEU A N 9
ATOM 9926 C CA . LEU A 1 11 ? -1.154 4.649 -2.416 1.00 52.30 11 LEU A CA 9
ATOM 9927 C C . LEU A 1 11 ? -1.054 3.299 -3.139 1.00 24.02 11 LEU A C 9
ATOM 9928 O O . LEU A 1 11 ? -0.069 3.033 -3.833 1.00 72.02 11 LEU A O 9
ATOM 9944 N N . LEU A 1 12 ? -2.097 2.469 -2.974 1.00 31.10 12 LEU A N 9
ATOM 9945 C CA . LEU A 1 12 ? -2.219 1.185 -3.679 1.00 73.15 12 LEU A CA 9
ATOM 9946 C C . LEU A 1 12 ? -2.270 1.398 -5.189 1.00 13.33 12 LEU A C 9
ATOM 9947 O O . LEU A 1 12 ? -1.659 0.655 -5.936 1.00 42.33 12 LEU A O 9
ATOM 9963 N N . SER A 1 13 ? -2.973 2.458 -5.601 1.00 45.54 13 SER A N 9
ATOM 9964 C CA . SER A 1 13 ? -3.173 2.814 -7.005 1.00 53.33 13 SER A CA 9
ATOM 9965 C C . SER A 1 13 ? -1.859 3.180 -7.704 1.00 23.01 13 SER A C 9
ATOM 9966 O O . SER A 1 13 ? -1.682 2.874 -8.884 1.00 32.54 13 SER A O 9
ATOM 9974 N N . ILE A 1 14 ? -0.938 3.798 -6.961 1.00 22.12 14 ILE A N 9
ATOM 9975 C CA . ILE A 1 14 ? 0.355 4.220 -7.502 1.00 23.42 14 ILE A CA 9
ATOM 9976 C C . ILE A 1 14 ? 1.292 3.015 -7.712 1.00 33.50 14 ILE A C 9
ATOM 9977 O O . ILE A 1 14 ? 1.921 2.890 -8.765 1.00 53.44 14 ILE A O 9
ATOM 9993 N N . TYR A 1 15 ? 1.337 2.106 -6.737 1.00 12.12 15 TYR A N 9
ATOM 9994 C CA . TYR A 1 15 ? 2.382 1.077 -6.697 1.00 33.14 15 TYR A CA 9
ATOM 9995 C C . TYR A 1 15 ? 1.855 -0.338 -7.003 1.00 14.41 15 TYR A C 9
ATOM 9996 O O . TYR A 1 15 ? 2.508 -1.329 -6.664 1.00 2.13 15 TYR A O 9
ATOM 10014 N N . ASN A 1 16 ? 0.710 -0.432 -7.679 1.00 5.14 16 ASN A N 9
ATOM 10015 C CA . ASN A 1 16 ? 0.086 -1.732 -7.967 1.00 41.42 16 ASN A CA 9
ATOM 10016 C C . ASN A 1 16 ? 0.629 -2.335 -9.259 1.00 74.52 16 ASN A C 9
ATOM 10017 O O . ASN A 1 16 ? 0.431 -1.794 -10.352 1.00 63.43 16 ASN A O 9
ATOM 10028 N N . GLU A 1 17 ? 1.322 -3.464 -9.115 1.00 65.03 17 GLU A N 9
ATOM 10029 C CA . GLU A 1 17 ? 1.852 -4.215 -10.258 1.00 62.43 17 GLU A CA 9
ATOM 10030 C C . GLU A 1 17 ? 0.935 -5.377 -10.643 1.00 1.15 17 GLU A C 9
ATOM 10031 O O . GLU A 1 17 ? 1.273 -6.184 -11.513 1.00 14.14 17 GLU A O 9
ATOM 10043 N N . GLY A 1 18 ? -0.218 -5.445 -9.993 1.00 61.13 18 GLY A N 9
ATOM 10044 C CA . GLY A 1 18 ? -1.133 -6.547 -10.183 1.00 2.44 18 GLY A CA 9
ATOM 10045 C C . GLY A 1 18 ? -1.016 -7.546 -9.055 1.00 12.41 18 GLY A C 9
ATOM 10046 O O . GLY A 1 18 ? -0.829 -8.742 -9.283 1.00 1.42 18 GLY A O 9
ATOM 10050 N N . GLY A 1 19 ? -1.109 -7.039 -7.833 1.00 45.22 19 GLY A N 9
ATOM 10051 C CA . GLY A 1 19 ? -0.935 -7.870 -6.660 1.00 22.54 19 GLY A CA 9
ATOM 10052 C C . GLY A 1 19 ? -0.225 -7.132 -5.549 1.00 11.23 19 GLY A C 9
ATOM 10053 O O . GLY A 1 19 ? 0.362 -6.071 -5.777 1.00 64.20 19 GLY A O 9
ATOM 10057 N N . LYS A 1 20 ? -0.249 -7.720 -4.347 1.00 13.21 20 LYS A N 9
ATOM 10058 C CA . LYS A 1 20 ? 0.334 -7.091 -3.155 1.00 63.33 20 LYS A CA 9
ATOM 10059 C C . LYS A 1 20 ? 1.854 -7.209 -3.135 1.00 1.44 20 LYS A C 9
ATOM 10060 O O . LYS A 1 20 ? 2.529 -6.509 -2.378 1.00 72.23 20 LYS A O 9
ATOM 10079 N N . ARG A 1 21 ? 2.368 -8.141 -3.937 1.00 12.10 21 ARG A N 9
ATOM 10080 C CA . ARG A 1 21 ? 3.800 -8.330 -4.094 1.00 62.53 21 ARG A CA 9
ATOM 10081 C C . ARG A 1 21 ? 4.415 -7.095 -4.736 1.00 10.24 21 ARG A C 9
ATOM 10082 O O . ARG A 1 21 ? 5.433 -6.608 -4.266 1.00 24.43 21 ARG A O 9
ATOM 10103 N N . GLY A 1 22 ? 3.746 -6.576 -5.776 1.00 43.25 22 GLY A N 9
ATOM 10104 C CA . GLY A 1 22 ? 4.157 -5.332 -6.419 1.00 21.04 22 GLY A CA 9
ATOM 10105 C C . GLY A 1 22 ? 4.135 -4.131 -5.490 1.00 41.32 22 GLY A C 9
ATOM 10106 O O . GLY A 1 22 ? 4.942 -3.229 -5.641 1.00 62.41 22 GLY A O 9
ATOM 10110 N N . LEU A 1 23 ? 3.214 -4.145 -4.529 1.00 14.53 23 LEU A N 9
ATOM 10111 C CA . LEU A 1 23 ? 3.128 -3.101 -3.504 1.00 23.24 23 LEU A CA 9
ATOM 10112 C C . LEU A 1 23 ? 4.347 -3.105 -2.593 1.00 44.11 23 LEU A C 9
ATOM 10113 O O . LEU A 1 23 ? 4.895 -2.056 -2.299 1.00 42.31 23 LEU A O 9
ATOM 10129 N N . MET A 1 24 ? 4.777 -4.290 -2.174 1.00 15.35 24 MET A N 9
ATOM 10130 C CA . MET A 1 24 ? 5.912 -4.424 -1.267 1.00 4.44 24 MET A CA 9
ATOM 10131 C C . MET A 1 24 ? 7.244 -4.151 -1.966 1.00 51.44 24 MET A C 9
ATOM 10132 O O . MET A 1 24 ? 8.137 -3.563 -1.361 1.00 1.24 24 MET A O 9
ATOM 10146 N N . GLU A 1 25 ? 7.364 -4.541 -3.242 1.00 2.45 25 GLU A N 9
ATOM 10147 C CA . GLU A 1 25 ? 8.560 -4.233 -4.036 1.00 21.01 25 GLU A CA 9
ATOM 10148 C C . GLU A 1 25 ? 8.705 -2.735 -4.264 1.00 4.30 25 GLU A C 9
ATOM 10149 O O . GLU A 1 25 ? 9.763 -2.160 -4.005 1.00 25.13 25 GLU A O 9
ATOM 10161 N N . ASN A 1 26 ? 7.623 -2.114 -4.726 1.00 12.20 26 ASN A N 9
ATOM 10162 C CA . ASN A 1 26 ? 7.633 -0.707 -5.113 1.00 43.13 26 ASN A CA 9
ATOM 10163 C C . ASN A 1 26 ? 7.778 0.234 -3.935 1.00 63.35 26 ASN A C 9
ATOM 10164 O O . ASN A 1 26 ? 8.523 1.192 -4.024 1.00 3.55 26 ASN A O 9
ATOM 10175 N N . ILE A 1 27 ? 7.072 -0.041 -2.841 1.00 55.13 27 ILE A N 9
ATOM 10176 C CA . ILE A 1 27 ? 7.118 0.819 -1.665 1.00 74.33 27 ILE A CA 9
ATOM 10177 C C . ILE A 1 27 ? 8.483 0.760 -0.971 1.00 72.32 27 ILE A C 9
ATOM 10178 O O . ILE A 1 27 ? 9.067 1.802 -0.734 1.00 45.34 27 ILE A O 9
ATOM 10194 N N . ASN A 1 28 ? 9.013 -0.446 -0.721 1.00 40.44 28 ASN A N 9
ATOM 10195 C CA . ASN A 1 28 ? 10.274 -0.599 0.032 1.00 72.31 28 ASN A CA 9
ATOM 10196 C C . ASN A 1 28 ? 11.496 -0.043 -0.709 1.00 31.23 28 ASN A C 9
ATOM 10197 O O . ASN A 1 28 ? 12.442 0.423 -0.073 1.00 5.00 28 ASN A O 9
ATOM 10208 N N . ALA A 1 29 ? 11.464 -0.080 -2.040 1.00 14.23 29 ALA A N 9
ATOM 10209 C CA . ALA A 1 29 ? 12.554 0.470 -2.850 1.00 1.13 29 ALA A CA 9
ATOM 10210 C C . ALA A 1 29 ? 12.421 1.986 -3.023 1.00 4.02 29 ALA A C 9
ATOM 10211 O O . ALA A 1 29 ? 13.415 2.707 -2.976 1.00 2.32 29 ALA A O 9
ATOM 10218 N N . ALA A 1 30 ? 11.185 2.461 -3.178 1.00 62.43 30 ALA A N 9
ATOM 10219 C CA . ALA A 1 30 ? 10.925 3.866 -3.462 1.00 73.14 30 ALA A CA 9
ATOM 10220 C C . ALA A 1 30 ? 10.546 4.659 -2.208 1.00 42.31 30 ALA A C 9
ATOM 10221 O O . ALA A 1 30 ? 9.969 5.730 -2.329 1.00 4.31 30 ALA A O 9
ATOM 10228 N N . LEU A 1 31 ? 10.870 4.129 -1.014 1.00 13.33 31 LEU A N 9
ATOM 10229 C CA . LEU A 1 31 ? 10.679 4.855 0.257 1.00 61.50 31 LEU A CA 9
ATOM 10230 C C . LEU A 1 31 ? 11.407 6.224 0.273 1.00 15.31 31 LEU A C 9
ATOM 10231 O O . LEU A 1 31 ? 10.751 7.224 0.541 1.00 35.45 31 LEU A O 9
ATOM 10247 N N . PRO A 1 32 ? 12.750 6.323 -0.048 1.00 71.52 32 PRO A N 9
ATOM 10248 C CA . PRO A 1 32 ? 13.438 7.632 -0.157 1.00 34.24 32 PRO A CA 9
ATOM 10249 C C . PRO A 1 32 ? 12.963 8.494 -1.344 1.00 34.42 32 PRO A C 9
ATOM 10250 O O . PRO A 1 32 ? 13.208 9.696 -1.377 1.00 32.20 32 PRO A O 9
ATOM 10261 N N . PHE A 1 33 ? 12.259 7.868 -2.293 1.00 42.02 33 PHE A N 9
ATOM 10262 C CA . PHE A 1 33 ? 11.763 8.544 -3.492 1.00 61.33 33 PHE A CA 9
ATOM 10263 C C . PHE A 1 33 ? 10.352 9.108 -3.270 1.00 13.30 33 PHE A C 9
ATOM 10264 O O . PHE A 1 33 ? 9.803 9.779 -4.143 1.00 53.14 33 PHE A O 9
ATOM 10281 N N . MET A 1 34 ? 9.768 8.818 -2.103 1.00 4.50 34 MET A N 9
ATOM 10282 C CA . MET A 1 34 ? 8.483 9.397 -1.699 1.00 64.05 34 MET A CA 9
ATOM 10283 C C . MET A 1 34 ? 8.704 10.770 -1.065 1.00 4.24 34 MET A C 9
ATOM 10284 O O . MET A 1 34 ? 9.847 11.175 -0.823 1.00 64.52 34 MET A O 9
ATOM 10298 N N . ASP A 1 35 ? 7.611 11.485 -0.806 1.00 50.33 35 ASP A N 9
ATOM 10299 C CA . ASP A 1 35 ? 7.673 12.798 -0.168 1.00 54.12 35 ASP A CA 9
ATOM 10300 C C . ASP A 1 35 ? 7.938 12.671 1.345 1.00 40.13 35 ASP A C 9
ATOM 10301 O O . ASP A 1 35 ? 9.073 12.852 1.783 1.00 70.33 35 ASP A O 9
ATOM 10310 N N . GLU A 1 36 ? 6.899 12.319 2.110 1.00 32.11 36 GLU A N 9
ATOM 10311 C CA . GLU A 1 36 ? 6.969 12.150 3.565 1.00 21.53 36 GLU A CA 9
ATOM 10312 C C . GLU A 1 36 ? 5.623 11.651 4.065 1.00 22.32 36 GLU A C 9
ATOM 10313 O O . GLU A 1 36 ? 5.549 10.691 4.825 1.00 33.40 36 GLU A O 9
ATOM 10325 N N . ASP A 1 37 ? 4.559 12.311 3.588 1.00 23.20 37 ASP A N 9
ATOM 10326 C CA . ASP A 1 37 ? 3.179 11.960 3.930 1.00 40.41 37 ASP A CA 9
ATOM 10327 C C . ASP A 1 37 ? 2.824 10.602 3.330 1.00 54.11 37 ASP A C 9
ATOM 10328 O O . ASP A 1 37 ? 2.229 9.757 3.994 1.00 22.33 37 ASP A O 9
ATOM 10337 N N . MET A 1 38 ? 3.246 10.396 2.078 1.00 64.15 38 MET A N 9
ATOM 10338 C CA . MET A 1 38 ? 3.037 9.136 1.366 1.00 25.50 38 MET A CA 9
ATOM 10339 C C . MET A 1 38 ? 3.928 8.016 1.926 1.00 61.53 38 MET A C 9
ATOM 10340 O O . MET A 1 38 ? 3.574 6.851 1.837 1.00 30.13 38 MET A O 9
ATOM 10354 N N . ARG A 1 39 ? 5.078 8.388 2.505 1.00 34.54 39 ARG A N 9
ATOM 10355 C CA . ARG A 1 39 ? 6.031 7.428 3.086 1.00 61.13 39 ARG A CA 9
ATOM 10356 C C . ARG A 1 39 ? 5.531 6.878 4.427 1.00 5.35 39 ARG A C 9
ATOM 10357 O O . ARG A 1 39 ? 5.584 5.669 4.663 1.00 61.55 39 ARG A O 9
ATOM 10378 N N . GLU A 1 40 ? 5.057 7.776 5.303 1.00 62.23 40 GLU A N 9
ATOM 10379 C CA . GLU A 1 40 ? 4.452 7.393 6.592 1.00 50.04 40 GLU A CA 9
ATOM 10380 C C . GLU A 1 40 ? 3.183 6.559 6.390 1.00 73.02 40 GLU A C 9
ATOM 10381 O O . GLU A 1 40 ? 2.885 5.656 7.172 1.00 4.23 40 GLU A O 9
ATOM 10393 N N . LEU A 1 41 ? 2.454 6.884 5.324 1.00 71.41 41 LEU A N 9
ATOM 10394 C CA . LEU A 1 41 ? 1.270 6.150 4.904 1.00 12.33 41 LEU A CA 9
ATOM 10395 C C . LEU A 1 41 ? 1.639 4.743 4.433 1.00 71.31 41 LEU A C 9
ATOM 10396 O O . LEU A 1 41 ? 0.974 3.784 4.785 1.00 12.21 41 LEU A O 9
ATOM 10412 N N . ALA A 1 42 ? 2.739 4.648 3.681 1.00 72.15 42 ALA A N 9
ATOM 10413 C CA . ALA A 1 42 ? 3.194 3.402 3.062 1.00 4.42 42 ALA A CA 9
ATOM 10414 C C . ALA A 1 42 ? 3.574 2.323 4.075 1.00 40.01 42 ALA A C 9
ATOM 10415 O O . ALA A 1 42 ? 3.297 1.145 3.851 1.00 43.15 42 ALA A O 9
ATOM 10422 N N . LYS A 1 43 ? 4.199 2.739 5.180 1.00 21.15 43 LYS A N 9
ATOM 10423 C CA . LYS A 1 43 ? 4.577 1.834 6.271 1.00 51.41 43 LYS A CA 9
ATOM 10424 C C . LYS A 1 43 ? 3.335 1.216 6.936 1.00 51.43 43 LYS A C 9
ATOM 10425 O O . LYS A 1 43 ? 3.292 0.010 7.204 1.00 3.03 43 LYS A O 9
ATOM 10444 N N . ARG A 1 44 ? 2.323 2.052 7.159 1.00 22.32 44 ARG A N 9
ATOM 10445 C CA . ARG A 1 44 ? 1.087 1.635 7.814 1.00 71.34 44 ARG A CA 9
ATOM 10446 C C . ARG A 1 44 ? 0.212 0.763 6.906 1.00 60.11 44 ARG A C 9
ATOM 10447 O O . ARG A 1 44 ? -0.447 -0.164 7.382 1.00 3.04 44 ARG A O 9
ATOM 10468 N N . THR A 1 45 ? 0.229 1.052 5.603 1.00 72.51 45 THR A N 9
ATOM 10469 C CA . THR A 1 45 ? -0.567 0.311 4.628 1.00 63.32 45 THR A CA 9
ATOM 10470 C C . THR A 1 45 ? -0.003 -1.102 4.418 1.00 41.01 45 THR A C 9
ATOM 10471 O O . THR A 1 45 ? -0.766 -2.061 4.379 1.00 22.53 45 THR A O 9
ATOM 10482 N N . LEU A 1 46 ? 1.334 -1.226 4.346 1.00 3.33 46 LEU A N 9
ATOM 10483 C CA . LEU A 1 46 ? 1.991 -2.532 4.165 1.00 12.15 46 LEU A CA 9
ATOM 10484 C C . LEU A 1 46 ? 1.783 -3.464 5.354 1.00 43.44 46 LEU A C 9
ATOM 10485 O O . LEU A 1 46 ? 1.766 -4.678 5.186 1.00 30.35 46 LEU A O 9
ATOM 10501 N N . ALA A 1 47 ? 1.625 -2.891 6.551 1.00 24.41 47 ALA A N 9
ATOM 10502 C CA . ALA A 1 47 ? 1.353 -3.663 7.763 1.00 40.24 47 ALA A CA 9
ATOM 10503 C C . ALA A 1 47 ? -0.071 -4.251 7.770 1.00 51.43 47 ALA A C 9
ATOM 10504 O O . ALA A 1 47 ? -0.353 -5.192 8.503 1.00 15.34 47 ALA A O 9
ATOM 10511 N N . LYS A 1 48 ? -0.961 -3.684 6.953 1.00 64.33 48 LYS A N 9
ATOM 10512 C CA . LYS A 1 48 ? -2.325 -4.193 6.808 1.00 65.22 48 LYS A CA 9
ATOM 10513 C C . LYS A 1 48 ? -2.407 -5.291 5.744 1.00 31.12 48 LYS A C 9
ATOM 10514 O O . LYS A 1 48 ? -3.250 -6.180 5.835 1.00 5.13 48 LYS A O 9
ATOM 10533 N N . ILE A 1 49 ? -1.521 -5.226 4.740 1.00 34.51 49 ILE A N 9
ATOM 10534 C CA . ILE A 1 49 ? -1.523 -6.203 3.642 1.00 34.32 49 ILE A CA 9
ATOM 10535 C C . ILE A 1 49 ? -0.613 -7.404 3.979 1.00 60.54 49 ILE A C 9
ATOM 10536 O O . ILE A 1 49 ? -0.668 -8.442 3.320 1.00 65.01 49 ILE A O 9
ATOM 10552 N N . ALA A 1 50 ? 0.238 -7.245 5.002 1.00 72.33 50 ALA A N 9
ATOM 10553 C CA . ALA A 1 50 ? 1.134 -8.313 5.476 1.00 71.13 50 ALA A CA 9
ATOM 10554 C C . ALA A 1 50 ? 0.394 -9.600 5.942 1.00 23.15 50 ALA A C 9
ATOM 10555 O O . ALA A 1 50 ? 0.799 -10.683 5.523 1.00 5.33 50 ALA A O 9
ATOM 10562 N N . PRO A 1 51 ? -0.700 -9.539 6.782 1.00 13.14 51 PRO A N 9
ATOM 10563 C CA . PRO A 1 51 ? -1.502 -10.744 7.105 1.00 64.24 51 PRO A CA 9
ATOM 10564 C C . PRO A 1 51 ? -2.446 -11.208 5.972 1.00 52.41 51 PRO A C 9
ATOM 10565 O O . PRO A 1 51 ? -3.250 -12.119 6.168 1.00 3.52 51 PRO A O 9
ATOM 10576 N N . LEU A 1 52 ? -2.342 -10.588 4.799 1.00 51.54 52 LEU A N 9
ATOM 10577 C CA . LEU A 1 52 ? -3.133 -10.983 3.640 1.00 52.10 52 LEU A CA 9
ATOM 10578 C C . LEU A 1 52 ? -2.265 -11.715 2.626 1.00 32.54 52 LEU A C 9
ATOM 10579 O O . LEU A 1 52 ? -1.050 -11.823 2.795 1.00 31.53 52 LEU A O 9
ATOM 10595 N N . THR A 1 53 ? -2.902 -12.225 1.585 1.00 53.40 53 THR A N 9
ATOM 10596 C CA . THR A 1 53 ? -2.198 -12.725 0.411 1.00 51.14 53 THR A CA 9
ATOM 10597 C C . THR A 1 53 ? -2.501 -11.801 -0.774 1.00 11.54 53 THR A C 9
ATOM 10598 O O . THR A 1 53 ? -3.061 -10.713 -0.590 1.00 71.43 53 THR A O 9
ATOM 10609 N N . GLU A 1 54 ? -2.146 -12.228 -1.984 1.00 45.32 54 GLU A N 9
ATOM 10610 C CA . GLU A 1 54 ? -2.467 -11.467 -3.192 1.00 60.21 54 GLU A CA 9
ATOM 10611 C C . GLU A 1 54 ? -3.857 -11.848 -3.714 1.00 60.34 54 GLU A C 9
ATOM 10612 O O . GLU A 1 54 ? -4.370 -11.208 -4.624 1.00 70.21 54 GLU A O 9
ATOM 10624 N N . ASN A 1 55 ? -4.456 -12.882 -3.114 1.00 3.21 55 ASN A N 9
ATOM 10625 C CA . ASN A 1 55 ? -5.854 -13.239 -3.361 1.00 10.52 55 ASN A CA 9
ATOM 10626 C C . ASN A 1 55 ? -6.773 -12.218 -2.690 1.00 41.44 55 ASN A C 9
ATOM 10627 O O . ASN A 1 55 ? -7.693 -11.697 -3.319 1.00 4.44 55 ASN A O 9
ATOM 10638 N N . GLU A 1 56 ? -6.484 -11.914 -1.415 1.00 62.50 56 GLU A N 9
ATOM 10639 C CA . GLU A 1 56 ? -7.259 -10.936 -0.646 1.00 64.34 56 GLU A CA 9
ATOM 10640 C C . GLU A 1 56 ? -7.008 -9.515 -1.128 1.00 63.32 56 GLU A C 9
ATOM 10641 O O . GLU A 1 56 ? -7.883 -8.656 -1.007 1.00 43.13 56 GLU A O 9
ATOM 10653 N N . TYR A 1 57 ? -5.804 -9.267 -1.655 1.00 22.21 57 TYR A N 9
ATOM 10654 C CA . TYR A 1 57 ? -5.500 -7.977 -2.252 1.00 31.22 57 TYR A CA 9
ATOM 10655 C C . TYR A 1 57 ? -6.282 -7.789 -3.557 1.00 3.45 57 TYR A C 9
ATOM 10656 O O . TYR A 1 57 ? -6.746 -6.698 -3.832 1.00 2.33 57 TYR A O 9
ATOM 10674 N N . ALA A 1 58 ? -6.453 -8.865 -4.333 1.00 22.21 58 ALA A N 9
ATOM 10675 C CA . ALA A 1 58 ? -7.144 -8.794 -5.626 1.00 2.11 58 ALA A CA 9
ATOM 10676 C C . ALA A 1 58 ? -8.661 -8.645 -5.460 1.00 5.11 58 ALA A C 9
ATOM 10677 O O . ALA A 1 58 ? -9.356 -8.266 -6.401 1.00 70.34 58 ALA A O 9
ATOM 10684 N N . GLU A 1 59 ? -9.155 -8.961 -4.260 1.00 24.24 59 GLU A N 9
ATOM 10685 C CA . GLU A 1 59 ? -10.537 -8.671 -3.875 1.00 51.23 59 GLU A CA 9
ATOM 10686 C C . GLU A 1 59 ? -10.769 -7.161 -3.776 1.00 23.11 59 GLU A C 9
ATOM 10687 O O . GLU A 1 59 ? -11.827 -6.660 -4.155 1.00 74.23 59 GLU A O 9
ATOM 10699 N N . LEU A 1 60 ? -9.756 -6.452 -3.283 1.00 12.23 60 LEU A N 9
ATOM 10700 C CA . LEU A 1 60 ? -9.820 -5.010 -3.103 1.00 64.04 60 LEU A CA 9
ATOM 10701 C C . LEU A 1 60 ? -9.494 -4.289 -4.401 1.00 1.04 60 LEU A C 9
ATOM 10702 O O . LEU A 1 60 ? -10.330 -3.547 -4.927 1.00 2.24 60 LEU A O 9
ATOM 10718 N N . ALA A 1 61 ? -8.273 -4.556 -4.896 1.00 44.43 61 ALA A N 9
ATOM 10719 C CA . ALA A 1 61 ? -7.653 -3.864 -6.021 1.00 22.41 61 ALA A CA 9
ATOM 10720 C C . ALA A 1 61 ? -7.645 -2.352 -5.787 1.00 31.42 61 ALA A C 9
ATOM 10721 O O . ALA A 1 61 ? -6.903 -1.871 -4.928 1.00 32.11 61 ALA A O 9
ATOM 10728 N N . ILE A 1 62 ? -8.494 -1.616 -6.509 1.00 41.42 62 ILE A N 9
ATOM 10729 C CA . ILE A 1 62 ? -8.611 -0.175 -6.345 1.00 73.05 62 ILE A CA 9
ATOM 10730 C C . ILE A 1 62 ? -10.083 0.172 -6.085 1.00 72.21 62 ILE A C 9
ATOM 10731 O O . ILE A 1 62 ? -10.898 0.209 -7.014 1.00 62.44 62 ILE A O 9
ATOM 10747 N N . PHE A 1 63 ? -10.426 0.361 -4.812 1.00 14.02 63 PHE A N 9
ATOM 10748 C CA . PHE A 1 63 ? -11.787 0.729 -4.426 1.00 71.11 63 PHE A CA 9
ATOM 10749 C C . PHE A 1 63 ? -11.967 2.247 -4.343 1.00 21.33 63 PHE A C 9
ATOM 10750 O O . PHE A 1 63 ? -12.371 2.886 -5.313 1.00 61.41 63 PHE A O 9
ATOM 10767 N N . ALA A 1 64 ? -11.638 2.821 -3.188 1.00 12.14 64 ALA A N 9
ATOM 10768 C CA . ALA A 1 64 ? -11.871 4.232 -2.936 1.00 32.30 64 ALA A CA 9
ATOM 10769 C C . ALA A 1 64 ? -10.618 5.048 -3.209 1.00 63.31 64 ALA A C 9
ATOM 10770 O O . ALA A 1 64 ? -9.825 5.314 -2.314 1.00 33.32 64 ALA A O 9
ATOM 10777 N N . ALA A 1 65 ? -10.414 5.375 -4.474 1.00 65.41 65 ALA A N 9
ATOM 10778 C CA . ALA A 1 65 ? -9.333 6.270 -4.881 1.00 50.32 65 ALA A CA 9
ATOM 10779 C C . ALA A 1 65 ? -9.847 7.286 -5.897 1.00 61.44 65 ALA A C 9
ATOM 10780 O O . ALA A 1 65 ? -9.094 8.089 -6.439 1.00 22.12 65 ALA A O 9
ATOM 10787 N N . ASP A 1 66 ? -11.150 7.244 -6.129 1.00 31.45 66 ASP A N 9
ATOM 10788 C CA . ASP A 1 66 ? -11.833 8.186 -7.013 1.00 64.51 66 ASP A CA 9
ATOM 10789 C C . ASP A 1 66 ? -12.442 9.335 -6.206 1.00 62.43 66 ASP A C 9
ATOM 10790 O O . ASP A 1 66 ? -13.188 10.160 -6.730 1.00 2.11 66 ASP A O 9
ATOM 10799 N N . GLU A 1 67 ? -12.081 9.386 -4.926 1.00 51.41 67 GLU A N 9
ATOM 10800 C CA . GLU A 1 67 ? -12.536 10.431 -4.017 1.00 32.42 67 GLU A CA 9
ATOM 10801 C C . GLU A 1 67 ? -11.507 11.567 -3.941 1.00 70.41 67 GLU A C 9
ATOM 10802 O O . GLU A 1 67 ? -11.729 12.576 -3.268 1.00 32.22 67 GLU A O 9
ATOM 10814 N N . VAL A 1 68 ? -10.377 11.388 -4.635 1.00 0.54 68 VAL A N 9
ATOM 10815 C CA . VAL A 1 68 ? -9.341 12.419 -4.719 1.00 65.15 68 VAL A CA 9
ATOM 10816 C C . VAL A 1 68 ? -9.397 13.145 -6.065 1.00 41.03 68 VAL A C 9
ATOM 10817 O O . VAL A 1 68 ? -8.496 13.908 -6.390 1.00 63.04 68 VAL A O 9
ATOM 10830 N N . LEU A 1 69 ? -10.473 12.915 -6.832 1.00 44.14 69 LEU A N 9
ATOM 10831 C CA . LEU A 1 69 ? -10.666 13.580 -8.131 1.00 4.20 69 LEU A CA 9
ATOM 10832 C C . LEU A 1 69 ? -11.202 15.001 -7.930 1.00 71.24 69 LEU A C 9
ATOM 10833 O O . LEU A 1 69 ? -11.059 15.857 -8.798 1.00 11.31 69 LEU A O 9
ATOM 10849 N N . GLU A 1 70 ? -11.838 15.209 -6.768 1.00 3.53 70 GLU A N 9
ATOM 10850 C CA . GLU A 1 70 ? -12.302 16.517 -6.306 1.00 0.51 70 GLU A CA 9
ATOM 10851 C C . GLU A 1 70 ? -11.129 17.491 -6.183 1.00 30.00 70 GLU A C 9
ATOM 10852 O O . GLU A 1 70 ? -11.219 18.649 -6.588 1.00 4.24 70 GLU A O 9
ATOM 10864 N N . HIS A 1 71 ? -10.031 16.991 -5.630 1.00 64.24 71 HIS A N 9
ATOM 10865 C CA . HIS A 1 71 ? -8.808 17.763 -5.512 1.00 4.03 71 HIS A CA 9
ATOM 10866 C C . HIS A 1 71 ? -8.013 17.637 -6.801 1.00 50.34 71 HIS A C 9
ATOM 10867 O O . HIS A 1 71 ? -7.951 16.556 -7.392 1.00 12.24 71 HIS A O 9
ATOM 10882 N N . HIS A 1 72 ? -7.426 18.737 -7.248 1.00 14.03 72 HIS A N 9
ATOM 10883 C CA . HIS A 1 72 ? -6.682 18.746 -8.501 1.00 61.45 72 HIS A CA 9
ATOM 10884 C C . HIS A 1 72 ? -5.315 18.083 -8.323 1.00 42.52 72 HIS A C 9
ATOM 10885 O O . HIS A 1 72 ? -4.497 18.514 -7.505 1.00 64.30 72 HIS A O 9
ATOM 10900 N N . HIS A 1 73 ? -5.097 17.037 -9.105 1.00 2.43 73 HIS A N 9
ATOM 10901 C CA . HIS A 1 73 ? -3.842 16.301 -9.087 1.00 45.03 73 HIS A CA 9
ATOM 10902 C C . HIS A 1 73 ? -3.285 16.168 -10.506 1.00 24.04 73 HIS A C 9
ATOM 10903 O O . HIS A 1 73 ? -3.853 15.481 -11.360 1.00 61.44 73 HIS A O 9
ATOM 10918 N N . HIS A 1 74 ? -2.192 16.877 -10.761 1.00 21.02 74 HIS A N 9
ATOM 10919 C CA . HIS A 1 74 ? -1.518 16.812 -12.051 1.00 15.30 74 HIS A CA 9
ATOM 10920 C C . HIS A 1 74 ? -0.628 15.565 -12.105 1.00 62.31 74 HIS A C 9
ATOM 10921 O O . HIS A 1 74 ? 0.510 15.555 -11.630 1.00 0.05 74 HIS A O 9
ATOM 10936 N N . HIS A 1 75 ? -1.201 14.522 -12.679 1.00 54.34 75 HIS A N 9
ATOM 10937 C CA . HIS A 1 75 ? -0.569 13.222 -12.813 1.00 74.14 75 HIS A CA 9
ATOM 10938 C C . HIS A 1 75 ? -1.315 12.457 -13.902 1.00 62.20 75 HIS A C 9
ATOM 10939 O O . HIS A 1 75 ? -0.710 11.937 -14.839 1.00 44.50 75 HIS A O 9
ATOM 10954 N N . HIS A 1 76 ? -2.639 12.413 -13.754 1.00 43.13 76 HIS A N 9
ATOM 10955 C CA . HIS A 1 76 ? -3.528 11.777 -14.715 1.00 65.55 76 HIS A CA 9
ATOM 10956 C C . HIS A 1 76 ? -4.937 12.336 -14.517 1.00 54.30 76 HIS A C 9
ATOM 10957 O O . HIS A 1 76 ? -5.268 12.833 -13.435 1.00 33.33 76 HIS A O 9
ATOM 10972 N N . MET A 1 1 ? -15.488 -6.291 3.298 1.00 61.14 1 MET A N 10
ATOM 10973 C CA . MET A 1 1 ? -14.485 -5.338 2.782 1.00 71.11 1 MET A CA 10
ATOM 10974 C C . MET A 1 1 ? -13.582 -4.855 3.901 1.00 3.14 1 MET A C 10
ATOM 10975 O O . MET A 1 1 ? -13.984 -4.827 5.064 1.00 51.41 1 MET A O 10
ATOM 10991 N N . ILE A 1 2 ? -12.359 -4.485 3.542 1.00 13.12 2 ILE A N 10
ATOM 10992 C CA . ILE A 1 2 ? -11.427 -3.901 4.491 1.00 40.32 2 ILE A CA 10
ATOM 10993 C C . ILE A 1 2 ? -11.568 -2.370 4.453 1.00 34.43 2 ILE A C 10
ATOM 10994 O O . ILE A 1 2 ? -11.817 -1.777 3.393 1.00 62.22 2 ILE A O 10
ATOM 11010 N N . ARG A 1 3 ? -11.472 -1.741 5.614 1.00 34.11 3 ARG A N 10
ATOM 11011 C CA . ARG A 1 3 ? -11.585 -0.303 5.691 1.00 13.21 3 ARG A CA 10
ATOM 11012 C C . ARG A 1 3 ? -10.194 0.315 5.641 1.00 42.10 3 ARG A C 10
ATOM 11013 O O . ARG A 1 3 ? -9.509 0.439 6.658 1.00 20.40 3 ARG A O 10
ATOM 11034 N N . LEU A 1 4 ? -9.777 0.647 4.436 1.00 4.12 4 LEU A N 10
ATOM 11035 C CA . LEU A 1 4 ? -8.564 1.400 4.229 1.00 1.43 4 LEU A CA 10
ATOM 11036 C C . LEU A 1 4 ? -8.932 2.810 3.851 1.00 71.34 4 LEU A C 10
ATOM 11037 O O . LEU A 1 4 ? -10.014 3.054 3.303 1.00 15.30 4 LEU A O 10
ATOM 11053 N N . THR A 1 5 ? -8.049 3.733 4.170 1.00 53.40 5 THR A N 10
ATOM 11054 C CA . THR A 1 5 ? -8.254 5.129 3.852 1.00 12.44 5 THR A CA 10
ATOM 11055 C C . THR A 1 5 ? -8.041 5.349 2.348 1.00 41.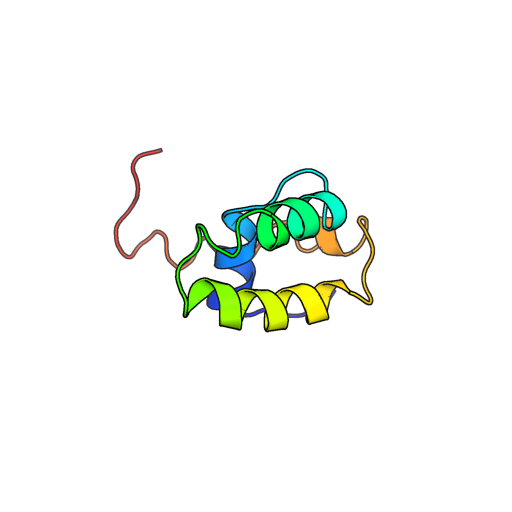05 5 THR A C 10
ATOM 11056 O O . THR A 1 5 ? -7.373 4.550 1.690 1.00 73.21 5 THR A O 10
ATOM 11067 N N . ILE A 1 6 ? -8.630 6.418 1.812 1.00 23.20 6 ILE A N 10
ATOM 11068 C CA . ILE A 1 6 ? -8.558 6.726 0.380 1.00 5.34 6 ILE A CA 10
ATOM 11069 C C . ILE A 1 6 ? -7.116 7.024 -0.050 1.00 54.51 6 ILE A C 10
ATOM 11070 O O . ILE A 1 6 ? -6.718 6.704 -1.159 1.00 4.33 6 ILE A O 10
ATOM 11086 N N . GLU A 1 7 ? -6.343 7.616 0.859 1.00 15.04 7 GLU A N 10
ATOM 11087 C CA . GLU A 1 7 ? -4.927 7.893 0.633 1.00 55.22 7 GLU A CA 10
ATOM 11088 C C . GLU A 1 7 ? -4.108 6.602 0.607 1.00 42.30 7 GLU A C 10
ATOM 11089 O O . GLU A 1 7 ? -3.158 6.502 -0.159 1.00 11.42 7 GLU A O 10
ATOM 11101 N N . GLU A 1 8 ? -4.508 5.616 1.428 1.00 3.31 8 GLU A N 10
ATOM 11102 C CA . GLU A 1 8 ? -3.818 4.320 1.505 1.00 54.24 8 GLU A CA 10
ATOM 11103 C C . GLU A 1 8 ? -4.028 3.509 0.236 1.00 32.11 8 GLU A C 10
ATOM 11104 O O . GLU A 1 8 ? -3.099 2.892 -0.261 1.00 15.21 8 GLU A O 10
ATOM 11116 N N . THR A 1 9 ? -5.258 3.524 -0.276 1.00 52.21 9 THR A N 10
ATOM 11117 C CA . THR A 1 9 ? -5.598 2.846 -1.523 1.00 24.44 9 THR A CA 10
ATOM 11118 C C . THR A 1 9 ? -5.076 3.623 -2.750 1.00 31.13 9 THR A C 10
ATOM 11119 O O . THR A 1 9 ? -4.902 3.050 -3.814 1.00 41.05 9 THR A O 10
ATOM 11130 N N . ASN A 1 10 ? -4.884 4.941 -2.608 1.00 70.22 10 ASN A N 10
ATOM 11131 C CA . ASN A 1 10 ? -4.183 5.747 -3.621 1.00 5.03 10 ASN A CA 10
ATOM 11132 C C . ASN A 1 10 ? -2.695 5.362 -3.694 1.00 43.15 10 ASN A C 10
ATOM 11133 O O . ASN A 1 10 ? -2.120 5.325 -4.771 1.00 52.40 10 ASN A O 10
ATOM 11144 N N . LEU A 1 11 ? -2.102 5.052 -2.537 1.00 3.12 11 LEU A N 10
ATOM 11145 C CA . LEU A 1 11 ? -0.729 4.534 -2.453 1.00 30.12 11 LEU A CA 10
ATOM 11146 C C . LEU A 1 11 ? -0.642 3.160 -3.131 1.00 43.20 11 LEU A C 10
ATOM 11147 O O . LEU A 1 11 ? 0.343 2.843 -3.800 1.00 31.33 11 LEU A O 10
ATOM 11163 N N . LEU A 1 12 ? -1.712 2.379 -2.974 1.00 60.24 12 LEU A N 10
ATOM 11164 C CA . LEU A 1 12 ? -1.870 1.100 -3.650 1.00 11.25 12 LEU A CA 10
ATOM 11165 C C . LEU A 1 12 ? -2.027 1.291 -5.160 1.00 63.44 12 LEU A C 10
ATOM 11166 O O . LEU A 1 12 ? -1.458 0.546 -5.927 1.00 33.12 12 LEU A O 10
ATOM 11182 N N . SER A 1 13 ? -2.775 2.327 -5.559 1.00 33.22 13 SER A N 10
ATOM 11183 C CA . SER A 1 13 ? -3.060 2.640 -6.966 1.00 11.42 13 SER A CA 10
ATOM 11184 C C . SER A 1 13 ? -1.828 3.135 -7.728 1.00 75.45 13 SER A C 10
ATOM 11185 O O . SER A 1 13 ? -1.753 2.992 -8.945 1.00 75.52 13 SER A O 10
ATOM 11193 N N . ILE A 1 14 ? -0.875 3.720 -7.013 1.00 5.34 14 ILE A N 10
ATOM 11194 C CA . ILE A 1 14 ? 0.356 4.222 -7.617 1.00 41.42 14 ILE A CA 10
ATOM 11195 C C . ILE A 1 14 ? 1.345 3.069 -7.871 1.00 2.1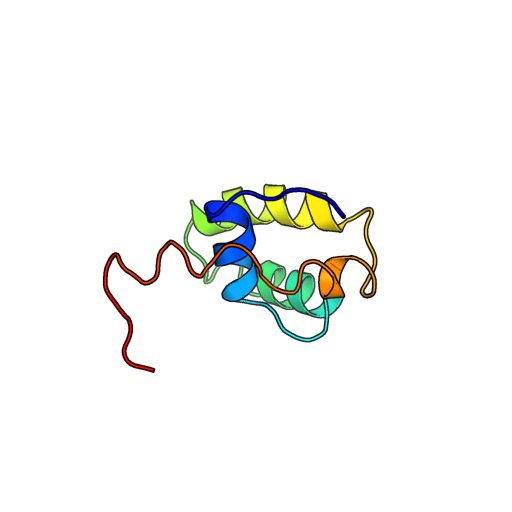2 14 ILE A C 10
ATOM 11196 O O . ILE A 1 14 ? 2.032 3.049 -8.899 1.00 52.43 14 ILE A O 10
ATOM 11212 N N . TYR A 1 15 ? 1.359 2.080 -6.975 1.00 21.44 15 TYR A N 10
ATOM 11213 C CA . TYR A 1 15 ? 2.353 1.003 -7.038 1.00 53.32 15 TYR A CA 10
ATOM 11214 C C . TYR A 1 15 ? 1.730 -0.368 -7.321 1.00 13.10 15 TYR A C 10
ATOM 11215 O O . TYR A 1 15 ? 2.329 -1.403 -7.006 1.00 23.22 15 TYR A O 10
ATOM 11233 N N . ASN A 1 16 ? 0.553 -0.382 -7.955 1.00 54.23 16 ASN A N 10
ATOM 11234 C CA . ASN A 1 16 ? -0.138 -1.637 -8.275 1.00 30.31 16 ASN A CA 10
ATOM 11235 C C . ASN A 1 16 ? 0.379 -2.198 -9.592 1.00 10.43 16 ASN A C 10
ATOM 11236 O O . ASN A 1 16 ? -0.113 -1.858 -10.674 1.00 23.14 16 ASN A O 10
ATOM 11247 N N . GLU A 1 17 ? 1.403 -3.025 -9.481 1.00 50.15 17 GLU A N 10
ATOM 11248 C CA . GLU A 1 17 ? 2.061 -3.579 -10.646 1.00 31.14 17 GLU A CA 10
ATOM 11249 C C . GLU A 1 17 ? 1.873 -5.099 -10.721 1.00 45.13 17 GLU A C 10
ATOM 11250 O O . GLU A 1 17 ? 1.904 -5.675 -11.809 1.00 53.32 17 GLU A O 10
ATOM 11262 N N . GLY A 1 18 ? 1.646 -5.743 -9.575 1.00 12.21 18 GLY A N 10
ATOM 11263 C CA . GLY A 1 18 ? 1.434 -7.179 -9.579 1.00 14.20 18 GLY A CA 10
ATOM 11264 C C . GLY A 1 18 ? 0.954 -7.720 -8.254 1.00 1.40 18 GLY A C 10
ATOM 11265 O O . GLY A 1 18 ? 1.669 -8.491 -7.604 1.00 32.20 18 GLY A O 10
ATOM 11269 N N . GLY A 1 19 ? -0.251 -7.310 -7.849 1.00 43.22 19 GLY A N 10
ATOM 11270 C CA . GLY A 1 19 ? -0.826 -7.772 -6.592 1.00 65.41 19 GLY A CA 10
ATOM 11271 C C . GLY A 1 19 ? -0.179 -7.101 -5.405 1.00 53.31 19 GLY A C 10
ATOM 11272 O O . GLY A 1 19 ? 0.401 -6.030 -5.548 1.00 65.53 19 GLY A O 10
ATOM 11276 N N . LYS A 1 20 ? -0.224 -7.748 -4.239 1.00 43.13 20 LYS A N 10
ATOM 11277 C CA . LYS A 1 20 ? 0.369 -7.169 -3.031 1.00 62.01 20 LYS A CA 10
ATOM 11278 C C . LYS A 1 20 ? 1.873 -7.464 -2.982 1.00 75.11 20 LYS A C 10
ATOM 11279 O O . LYS A 1 20 ? 2.599 -6.897 -2.167 1.00 11.33 20 LYS A O 10
ATOM 11298 N N . ARG A 1 21 ? 2.316 -8.361 -3.862 1.00 3.04 21 ARG A N 10
ATOM 11299 C CA . ARG A 1 21 ? 3.724 -8.613 -4.097 1.00 74.31 21 ARG A CA 10
ATOM 11300 C C . ARG A 1 21 ? 4.343 -7.400 -4.765 1.00 5.02 21 ARG A C 10
ATOM 11301 O O . ARG A 1 21 ? 5.322 -6.858 -4.263 1.00 22.12 21 ARG A O 10
ATOM 11322 N N . GLY A 1 22 ? 3.727 -6.972 -5.878 1.00 44.35 22 GLY A N 10
ATOM 11323 C CA . GLY A 1 22 ? 4.113 -5.752 -6.565 1.00 21.25 22 GLY A CA 10
ATOM 11324 C C . GLY A 1 22 ? 3.992 -4.506 -5.700 1.00 41.34 22 GLY A C 10
ATOM 11325 O O . GLY A 1 22 ? 4.786 -3.592 -5.841 1.00 60.13 22 GLY A O 10
ATOM 11329 N N . LEU A 1 23 ? 3.012 -4.487 -4.795 1.00 53.04 23 LEU A N 10
ATOM 11330 C CA . LEU A 1 23 ? 2.837 -3.375 -3.860 1.00 61.42 23 LEU A CA 10
ATOM 11331 C C . LEU A 1 23 ? 3.967 -3.296 -2.842 1.00 22.20 23 LEU A C 10
ATOM 11332 O O . LEU A 1 23 ? 4.543 -2.240 -2.675 1.00 11.44 23 LEU A O 10
ATOM 11348 N N . MET A 1 24 ? 4.299 -4.410 -2.189 1.00 42.24 24 MET A N 10
ATOM 11349 C CA . MET A 1 24 ? 5.328 -4.418 -1.137 1.00 1.11 24 MET A CA 10
ATOM 11350 C C . MET A 1 24 ? 6.726 -4.125 -1.683 1.00 65.22 24 MET A C 10
ATOM 11351 O O . MET A 1 24 ? 7.527 -3.480 -1.008 1.00 71.52 24 MET A O 10
ATOM 11365 N N . GLU A 1 25 ? 7.004 -4.578 -2.906 1.00 24.32 25 GLU A N 10
ATOM 11366 C CA . GLU A 1 25 ? 8.274 -4.288 -3.580 1.00 75.41 25 GLU A CA 10
ATOM 11367 C C . GLU A 1 25 ? 8.373 -2.811 -3.985 1.00 4.22 25 GLU A C 10
ATOM 11368 O O . GLU A 1 25 ? 9.344 -2.138 -3.647 1.00 31.14 25 GLU A O 10
ATOM 11380 N N . ASN A 1 26 ? 7.341 -2.309 -4.674 1.00 15.54 26 ASN A N 10
ATOM 11381 C CA . ASN A 1 26 ? 7.379 -0.977 -5.299 1.00 34.41 26 ASN A CA 10
ATOM 11382 C C . ASN A 1 26 ? 7.199 0.158 -4.295 1.00 72.41 26 ASN A C 10
ATOM 11383 O O . ASN A 1 26 ? 7.718 1.245 -4.516 1.00 62.53 26 ASN A O 10
ATOM 11394 N N . ILE A 1 27 ? 6.473 -0.086 -3.199 1.00 14.12 27 ILE A N 10
ATOM 11395 C CA . ILE A 1 27 ? 6.338 0.911 -2.132 1.00 41.35 27 ILE A CA 10
ATOM 11396 C C . ILE A 1 27 ? 7.678 1.097 -1.397 1.00 63.42 27 ILE A C 10
ATOM 11397 O O . ILE A 1 27 ? 8.148 2.222 -1.275 1.00 24.30 27 ILE A O 10
ATOM 11413 N N . ASN A 1 28 ? 8.304 -0.014 -0.965 1.00 21.42 28 ASN A N 10
ATOM 11414 C CA . ASN A 1 28 ? 9.551 0.042 -0.176 1.00 14.22 28 ASN A CA 10
ATOM 11415 C C . ASN A 1 28 ? 10.746 0.566 -0.977 1.00 43.44 28 ASN A C 10
ATOM 11416 O O . ASN A 1 28 ? 11.609 1.249 -0.423 1.00 61.42 28 ASN A O 10
ATOM 11427 N N . ALA A 1 29 ? 10.776 0.264 -2.277 1.00 73.40 29 ALA A N 10
ATOM 11428 C CA . ALA A 1 29 ? 11.850 0.730 -3.156 1.00 65.24 29 ALA A CA 10
ATOM 11429 C C . ALA A 1 29 ? 11.701 2.215 -3.490 1.00 4.43 29 ALA A C 10
ATOM 11430 O O . ALA A 1 29 ? 12.692 2.937 -3.608 1.00 13.01 29 ALA A O 10
ATOM 11437 N N . ALA A 1 30 ? 10.461 2.677 -3.589 1.00 3.10 30 ALA A N 10
ATOM 11438 C CA . ALA A 1 30 ? 10.180 4.052 -3.967 1.00 71.41 30 ALA A CA 10
ATOM 11439 C C . ALA A 1 30 ? 9.784 4.919 -2.772 1.00 20.21 30 ALA A C 10
ATOM 11440 O O . ALA A 1 30 ? 9.178 5.969 -2.956 1.00 43.41 30 ALA A O 10
ATOM 11447 N N . LEU A 1 31 ? 10.124 4.472 -1.548 1.00 2.40 31 LEU A N 10
ATOM 11448 C CA . LEU A 1 31 ? 9.958 5.294 -0.335 1.00 42.04 31 LEU A CA 10
ATOM 11449 C C . LEU A 1 31 ? 10.698 6.652 -0.433 1.00 15.02 31 LEU A C 10
ATOM 11450 O O . LEU A 1 31 ? 10.073 7.676 -0.166 1.00 72.21 31 LEU A O 10
ATOM 11466 N N . PRO A 1 32 ? 12.024 6.724 -0.814 1.00 1.33 32 PRO A N 10
ATOM 11467 C CA . PRO A 1 32 ? 12.701 8.021 -1.026 1.00 43.01 32 PRO A CA 10
ATOM 11468 C C . PRO A 1 32 ? 12.149 8.826 -2.216 1.00 23.01 32 PRO A C 10
ATOM 11469 O O . PRO A 1 32 ? 12.274 10.047 -2.247 1.00 24.34 32 PRO A O 10
ATOM 11480 N N . PHE A 1 33 ? 11.525 8.136 -3.178 1.00 35.43 33 PHE A N 10
ATOM 11481 C CA . PHE A 1 33 ? 10.996 8.765 -4.389 1.00 2.34 33 PHE A CA 10
ATOM 11482 C C . PHE A 1 33 ? 9.672 9.484 -4.119 1.00 14.33 33 PHE A C 10
ATOM 11483 O O . PHE A 1 33 ? 9.416 10.549 -4.686 1.00 50.24 33 PHE A O 10
ATOM 11500 N N . MET A 1 34 ? 8.844 8.904 -3.245 1.00 13.42 34 MET A N 10
ATOM 11501 C CA . MET A 1 34 ? 7.545 9.485 -2.897 1.00 34.20 34 MET A CA 10
ATOM 11502 C C . MET A 1 34 ? 7.705 10.578 -1.828 1.00 33.42 34 MET A C 10
ATOM 11503 O O . MET A 1 34 ? 8.779 10.728 -1.234 1.00 33.10 34 MET A O 10
ATOM 11517 N N . ASP A 1 35 ? 6.628 11.334 -1.602 1.00 34.34 35 ASP A N 10
ATOM 11518 C CA . ASP A 1 35 ? 6.588 12.378 -0.566 1.00 23.00 35 ASP A CA 10
ATOM 11519 C C . ASP A 1 35 ? 6.532 11.721 0.824 1.00 23.12 35 ASP A C 10
ATOM 11520 O O . ASP A 1 35 ? 6.051 10.605 0.940 1.00 63.32 35 ASP A O 10
ATOM 11529 N N . GLU A 1 36 ? 7.007 12.418 1.871 1.00 61.41 36 GLU A N 10
ATOM 11530 C CA . GLU A 1 36 ? 7.100 11.846 3.223 1.00 12.14 36 GLU A CA 10
ATOM 11531 C C . GLU A 1 36 ? 5.718 11.642 3.879 1.00 12.00 36 GLU A C 10
ATOM 11532 O O . GLU A 1 36 ? 5.582 10.829 4.794 1.00 3.51 36 GLU A O 10
ATOM 11544 N N . ASP A 1 37 ? 4.693 12.347 3.386 1.00 5.31 37 ASP A N 10
ATOM 11545 C CA . ASP A 1 37 ? 3.306 12.123 3.822 1.00 41.53 37 ASP A CA 10
ATOM 11546 C C . ASP A 1 37 ? 2.830 10.727 3.397 1.00 21.11 37 ASP A C 10
ATOM 11547 O O . ASP A 1 37 ? 2.246 9.989 4.188 1.00 53.00 37 ASP A O 10
ATOM 11556 N N . MET A 1 38 ? 3.135 10.384 2.147 1.00 44.32 38 MET A N 10
ATOM 11557 C CA . MET A 1 38 ? 2.797 9.086 1.561 1.00 62.31 38 MET A CA 10
ATOM 11558 C C . MET A 1 38 ? 3.744 7.986 2.073 1.00 63.34 38 MET A C 10
ATOM 11559 O O . MET A 1 38 ? 3.402 6.805 2.093 1.00 53.11 38 MET A O 10
ATOM 11573 N N . ARG A 1 39 ? 4.940 8.410 2.479 1.00 42.02 39 ARG A N 10
ATOM 11574 C CA . ARG A 1 39 ? 5.995 7.535 2.990 1.00 3.33 39 ARG A CA 10
ATOM 11575 C C . ARG A 1 39 ? 5.654 7.001 4.386 1.00 63.13 39 ARG A C 10
ATOM 11576 O O . ARG A 1 39 ? 5.831 5.820 4.649 1.00 50.35 39 ARG A O 10
ATOM 11597 N N . GLU A 1 40 ? 5.168 7.883 5.273 1.00 52.32 40 GLU A N 10
ATOM 11598 C CA . GLU A 1 40 ? 4.695 7.488 6.615 1.00 53.14 40 GLU A CA 10
ATOM 11599 C C . GLU A 1 40 ? 3.381 6.716 6.539 1.00 22.03 40 GLU A C 10
ATOM 11600 O O . GLU A 1 40 ? 3.099 5.860 7.380 1.00 54.53 40 GLU A O 10
ATOM 11612 N N . LEU A 1 41 ? 2.592 7.038 5.514 1.00 64.13 41 LEU A N 10
ATOM 11613 C CA . LEU A 1 41 ? 1.364 6.324 5.178 1.00 41.21 41 LEU A CA 10
ATOM 11614 C C . LEU A 1 41 ? 1.648 4.855 4.828 1.00 31.42 41 LEU A C 10
ATOM 11615 O O . LEU A 1 41 ? 0.862 3.979 5.156 1.00 75.35 41 LEU A O 10
ATOM 11631 N N . ALA A 1 42 ? 2.805 4.613 4.206 1.00 1.14 42 ALA A N 10
ATOM 11632 C CA . ALA A 1 42 ? 3.222 3.285 3.756 1.00 40.42 42 ALA A CA 10
ATOM 11633 C C . ALA A 1 42 ? 3.477 2.306 4.899 1.00 62.13 42 ALA A C 10
ATOM 11634 O O . ALA A 1 42 ? 3.220 1.110 4.752 1.00 51.00 42 ALA A O 10
ATOM 11641 N N . LYS A 1 43 ? 3.972 2.816 6.036 1.00 24.32 43 LYS A N 10
ATOM 11642 C CA . LYS A 1 43 ? 4.197 1.994 7.238 1.00 10.23 43 LYS A CA 10
ATOM 11643 C C . LYS A 1 43 ? 2.873 1.434 7.757 1.00 73.14 43 LYS A C 10
ATOM 11644 O O . LYS A 1 43 ? 2.796 0.285 8.196 1.00 45.05 43 LYS A O 10
ATOM 11663 N N . ARG A 1 44 ? 1.841 2.272 7.683 1.00 3.32 44 ARG A N 10
ATOM 11664 C CA . ARG A 1 44 ? 0.495 1.914 8.097 1.00 52.41 44 ARG A CA 10
ATOM 11665 C C . ARG A 1 44 ? -0.160 0.922 7.137 1.00 44.24 44 ARG A C 10
ATOM 11666 O O . ARG A 1 44 ? -0.575 -0.142 7.576 1.00 3.51 44 ARG A O 10
ATOM 11687 N N . THR A 1 45 ? -0.192 1.252 5.830 1.00 22.51 45 THR A N 10
ATOM 11688 C CA . THR A 1 45 ? -0.928 0.480 4.809 1.00 24.23 45 THR A CA 10
ATOM 11689 C C . THR A 1 45 ? -0.419 -0.964 4.675 1.00 44.21 45 THR A C 10
ATOM 11690 O O . THR A 1 45 ? -1.216 -1.906 4.647 1.00 11.45 45 THR A O 10
ATOM 11701 N N . LEU A 1 46 ? 0.909 -1.122 4.639 1.00 35.04 46 LEU A N 10
ATOM 11702 C CA . LEU A 1 46 ? 1.556 -2.432 4.480 1.00 31.44 46 LEU A CA 10
ATOM 11703 C C . LEU A 1 46 ? 1.298 -3.366 5.660 1.00 52.54 46 LEU A C 10
ATOM 11704 O O . LEU A 1 46 ? 1.300 -4.578 5.486 1.00 22.33 46 LEU A O 10
ATOM 11720 N N . ALA A 1 47 ? 1.064 -2.794 6.851 1.00 64.44 47 ALA A N 10
ATOM 11721 C CA . ALA A 1 47 ? 0.788 -3.572 8.063 1.00 10.45 47 ALA A CA 10
ATOM 11722 C C . ALA A 1 47 ? -0.576 -4.293 8.015 1.00 53.14 47 ALA A C 10
ATOM 11723 O O . ALA A 1 47 ? -0.763 -5.299 8.700 1.00 34.42 47 ALA A O 10
ATOM 11730 N N . LYS A 1 48 ? -1.517 -3.794 7.198 1.00 3.30 48 LYS A N 10
ATOM 11731 C CA . LYS A 1 48 ? -2.828 -4.441 7.040 1.00 12.11 48 LYS A CA 10
ATOM 11732 C C . LYS A 1 48 ? -2.758 -5.579 6.022 1.00 5.11 48 LYS A C 10
ATOM 11733 O O . LYS A 1 48 ? -3.530 -6.537 6.101 1.00 54.41 48 LYS A O 10
ATOM 11752 N N . ILE A 1 49 ? -1.826 -5.473 5.068 1.00 73.40 49 ILE A N 10
ATOM 11753 C CA . ILE A 1 49 ? -1.738 -6.429 3.956 1.00 20.42 49 ILE A CA 10
ATOM 11754 C C . ILE A 1 49 ? -0.679 -7.516 4.246 1.00 21.54 49 ILE A C 10
ATOM 11755 O O . ILE A 1 49 ? -0.587 -8.519 3.536 1.00 40.12 49 ILE A O 10
ATOM 11771 N N . ALA A 1 50 ? 0.135 -7.286 5.285 1.00 73.13 50 ALA A N 10
ATOM 11772 C CA . ALA A 1 50 ? 1.101 -8.277 5.785 1.00 52.32 50 ALA A CA 10
ATOM 11773 C C . ALA A 1 50 ? 0.462 -9.615 6.254 1.00 35.15 50 ALA A C 10
ATOM 11774 O O . ALA A 1 50 ? 1.015 -10.662 5.933 1.00 72.42 50 ALA A O 10
ATOM 11781 N N . PRO A 1 51 ? -0.682 -9.652 7.030 1.00 71.34 51 PRO A N 10
ATOM 11782 C CA . PRO A 1 51 ? -1.391 -10.925 7.299 1.00 73.43 51 PRO A CA 10
ATOM 11783 C C . PRO A 1 51 ? -2.296 -11.406 6.142 1.00 73.31 51 PRO A C 10
ATOM 11784 O O . PRO A 1 51 ? -3.088 -12.333 6.315 1.00 31.21 51 PRO A O 10
ATOM 11795 N N . LEU A 1 52 ? -2.169 -10.777 4.972 1.00 63.35 52 LEU A N 10
ATOM 11796 C CA . LEU A 1 52 ? -2.908 -11.175 3.776 1.00 54.33 52 LEU A CA 10
ATOM 11797 C C . LEU A 1 52 ? -1.965 -11.831 2.770 1.00 3.25 52 LEU A C 10
ATOM 11798 O O . LEU A 1 52 ? -0.769 -11.968 3.031 1.00 43.52 52 LEU A O 10
ATOM 11814 N N . THR A 1 53 ? -2.502 -12.240 1.623 1.00 12.25 53 THR A N 10
ATOM 11815 C CA . THR A 1 53 ? -1.693 -12.779 0.547 1.00 40.23 53 THR A CA 10
ATOM 11816 C C . THR A 1 53 ? -2.229 -12.222 -0.797 1.00 71.41 53 THR A C 10
ATOM 11817 O O . THR A 1 53 ? -3.047 -11.286 -0.777 1.00 3.43 53 THR A O 10
ATOM 11828 N N . GLU A 1 54 ? -1.760 -12.748 -1.938 1.00 42.24 54 GLU A N 10
ATOM 11829 C CA . GLU A 1 54 ? -1.981 -12.143 -3.266 1.00 41.32 54 GLU A CA 10
ATOM 11830 C C . GLU A 1 54 ? -3.450 -12.132 -3.670 1.00 71.34 54 GLU A C 10
ATOM 11831 O O . GLU A 1 54 ? -3.942 -11.124 -4.168 1.00 55.14 54 GLU A O 10
ATOM 11843 N N . ASN A 1 55 ? -4.137 -13.246 -3.427 1.00 72.43 55 ASN A N 10
ATOM 11844 C CA . ASN A 1 55 ? -5.548 -13.411 -3.799 1.00 20.54 55 ASN A CA 10
ATOM 11845 C C . ASN A 1 55 ? -6.475 -12.501 -2.983 1.00 33.33 55 ASN A C 10
ATOM 11846 O O . ASN A 1 55 ? -7.489 -12.020 -3.500 1.00 45.14 55 ASN A O 10
ATOM 11857 N N . GLU A 1 56 ? -6.091 -12.248 -1.733 1.00 3.25 56 GLU A N 10
ATOM 11858 C CA . GLU A 1 56 ? -6.834 -11.380 -0.832 1.00 63.11 56 GLU A CA 10
ATOM 11859 C C . GLU A 1 56 ? -6.807 -9.931 -1.292 1.00 52.20 56 GLU A C 10
ATOM 11860 O O . GLU A 1 56 ? -7.825 -9.252 -1.238 1.00 71.33 56 GLU A O 10
ATOM 11872 N N . TYR A 1 57 ? -5.637 -9.472 -1.752 1.00 30.41 57 TYR A N 10
ATOM 11873 C CA . TYR A 1 57 ? -5.489 -8.105 -2.224 1.00 52.43 57 TYR A CA 10
ATOM 11874 C C . TYR A 1 57 ? -6.124 -7.917 -3.607 1.00 32.12 57 TYR A C 10
ATOM 11875 O O . TYR 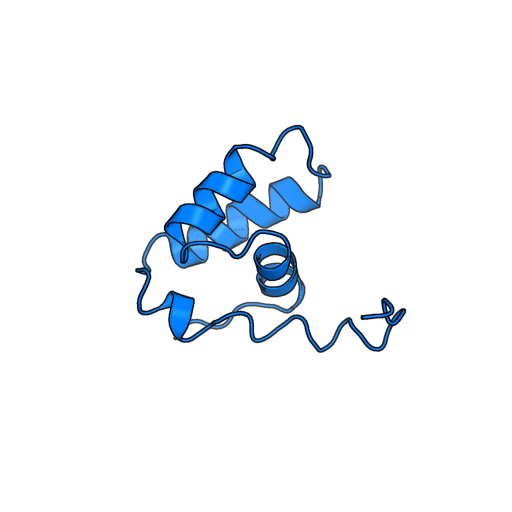A 1 57 ? -6.734 -6.891 -3.849 1.00 65.22 57 TYR A O 10
ATOM 11893 N N . ALA A 1 58 ? -5.991 -8.916 -4.488 1.00 24.04 58 ALA A N 10
ATOM 11894 C CA . ALA A 1 58 ? -6.338 -8.776 -5.916 1.00 62.23 58 ALA A CA 10
ATOM 11895 C C . ALA A 1 58 ? -7.836 -8.553 -6.171 1.00 71.45 58 ALA A C 10
ATOM 11896 O O . ALA A 1 58 ? -8.209 -8.004 -7.207 1.00 44.25 58 ALA A O 10
ATOM 11903 N N . GLU A 1 59 ? -8.686 -8.985 -5.237 1.00 51.31 59 GLU A N 10
ATOM 11904 C CA . GLU A 1 59 ? -10.129 -8.750 -5.329 1.00 71.23 59 GLU A CA 10
ATOM 11905 C C . GLU A 1 59 ? -10.496 -7.326 -4.903 1.00 3.23 59 GLU A C 10
ATOM 11906 O O . GLU A 1 59 ? -11.423 -6.731 -5.454 1.00 73.30 59 GLU A O 10
ATOM 11918 N N . LEU A 1 60 ? -9.759 -6.787 -3.930 1.00 22.40 60 LEU A N 10
ATOM 11919 C CA . LEU A 1 60 ? -9.988 -5.428 -3.425 1.00 11.54 60 LEU A CA 10
ATOM 11920 C C . LEU A 1 60 ? -9.444 -4.420 -4.431 1.00 4.42 60 LEU A C 10
ATOM 11921 O O . LEU A 1 60 ? -10.177 -3.549 -4.913 1.00 70.43 60 LEU A O 10
ATOM 11937 N N . ALA A 1 61 ? -8.142 -4.595 -4.723 1.00 44.01 61 ALA A N 10
ATOM 11938 C CA . ALA A 1 61 ? -7.372 -3.836 -5.710 1.00 2.11 61 ALA A CA 10
ATOM 11939 C C . ALA A 1 61 ? -7.455 -2.319 -5.503 1.00 1.51 61 ALA A C 10
ATOM 11940 O O . ALA A 1 61 ? -6.893 -1.800 -4.537 1.00 73.21 61 ALA A O 10
ATOM 11947 N N . ILE A 1 62 ? -8.166 -1.614 -6.389 1.00 31.20 62 ILE A N 10
ATOM 11948 C CA . ILE A 1 62 ? -8.289 -0.169 -6.297 1.00 13.33 62 ILE A CA 10
ATOM 11949 C C . ILE A 1 62 ? -9.740 0.162 -5.976 1.00 55.02 62 ILE A C 10
ATOM 11950 O O . ILE A 1 62 ? -10.579 0.314 -6.869 1.00 41.01 62 ILE A O 10
ATOM 11966 N N . PHE A 1 63 ? -10.044 0.198 -4.690 1.00 71.41 63 PHE A N 10
ATOM 11967 C CA . PHE A 1 63 ? -11.406 0.413 -4.233 1.00 23.42 63 PHE A CA 10
ATOM 11968 C C . PHE A 1 63 ? -11.621 1.840 -3.721 1.00 35.00 63 PHE A C 10
ATOM 11969 O O . PHE A 1 63 ? -12.755 2.246 -3.485 1.00 31.02 63 PHE A O 10
ATOM 11986 N N . ALA A 1 64 ? -10.535 2.594 -3.555 1.00 51.51 64 ALA A N 10
ATOM 11987 C CA . ALA A 1 64 ? -10.611 3.948 -3.018 1.00 33.45 64 ALA A CA 10
ATOM 11988 C C . ALA A 1 64 ? -9.550 4.852 -3.639 1.00 11.53 64 ALA A C 10
ATOM 11989 O O . ALA A 1 64 ? -8.464 5.041 -3.089 1.00 15.23 64 ALA A O 10
ATOM 11996 N N . ALA A 1 65 ? -9.855 5.361 -4.820 1.00 40.32 65 ALA A N 10
ATOM 11997 C CA . ALA A 1 65 ? -9.052 6.401 -5.448 1.00 64.04 65 ALA A CA 10
ATOM 11998 C C . ALA A 1 65 ? -9.977 7.498 -5.981 1.00 51.42 65 ALA A C 10
ATOM 11999 O O . ALA A 1 65 ? -9.592 8.316 -6.814 1.00 33.10 65 ALA A O 10
ATOM 12006 N N . ASP A 1 66 ? -11.194 7.517 -5.443 1.00 52.34 66 ASP A N 10
ATOM 12007 C CA . ASP A 1 66 ? -12.243 8.446 -5.862 1.00 34.24 66 ASP A CA 10
ATOM 12008 C C . ASP A 1 66 ? -12.034 9.824 -5.251 1.00 3.44 66 ASP A C 10
ATOM 12009 O O . ASP A 1 66 ? -12.169 10.836 -5.928 1.00 72.32 66 ASP A O 10
ATOM 12018 N N . GLU A 1 67 ? -11.680 9.845 -3.970 1.00 32.41 67 GLU A N 10
ATOM 12019 C CA . GLU A 1 67 ? -11.560 11.088 -3.203 1.00 54.11 67 GLU A CA 10
ATOM 12020 C C . GLU A 1 67 ? -10.233 11.813 -3.447 1.00 50.32 67 GLU A C 10
ATOM 12021 O O . GLU A 1 67 ? -10.104 12.987 -3.112 1.00 44.42 67 GLU A O 10
ATOM 12033 N N . VAL A 1 68 ? -9.260 11.130 -4.050 1.00 51.34 68 VAL A N 10
ATOM 12034 C CA . VAL A 1 68 ? -7.945 11.733 -4.314 1.00 55.41 68 VAL A CA 10
ATOM 12035 C C . VAL A 1 68 ? -7.883 12.388 -5.701 1.00 52.13 68 VAL A C 10
ATOM 12036 O O . VAL A 1 68 ? -6.841 12.912 -6.106 1.00 51.31 68 VAL A O 10
ATOM 12049 N N . LEU A 1 69 ? -9.010 12.368 -6.418 1.00 11.32 69 LEU A N 10
ATOM 12050 C CA . LEU A 1 69 ? -9.103 12.998 -7.729 1.00 21.01 69 LEU A CA 10
ATOM 12051 C C . LEU A 1 69 ? -9.218 14.514 -7.580 1.00 65.22 69 LEU A C 10
ATOM 12052 O O . LEU A 1 69 ? -9.787 14.992 -6.592 1.00 24.23 69 LEU A O 10
ATOM 12068 N N . GLU A 1 70 ? -8.605 15.230 -8.551 1.00 51.42 70 GLU A N 10
ATOM 12069 C CA . GLU A 1 70 ? -8.399 16.705 -8.559 1.00 63.25 70 GLU A CA 10
ATOM 12070 C C . GLU A 1 70 ? -7.242 17.130 -7.617 1.00 53.40 70 GLU A C 10
ATOM 12071 O O . GLU A 1 70 ? -6.647 18.195 -7.806 1.00 4.52 70 GLU A O 10
ATOM 12083 N N . HIS A 1 71 ? -6.888 16.271 -6.647 1.00 34.44 71 HIS A N 10
ATOM 12084 C CA . HIS A 1 71 ? -5.841 16.563 -5.662 1.00 11.32 71 HIS A CA 10
ATOM 12085 C C . HIS A 1 71 ? -4.457 16.194 -6.202 1.00 70.01 71 HIS A C 10
ATOM 12086 O O . HIS A 1 71 ? -3.875 15.178 -5.804 1.00 63.13 71 HIS A O 10
ATOM 12101 N N . HIS A 1 72 ? -3.975 17.032 -7.134 1.00 15.24 72 HIS A N 10
ATOM 12102 C CA . HIS A 1 72 ? -2.680 16.881 -7.830 1.00 63.22 72 HIS A CA 10
ATOM 12103 C C . HIS A 1 72 ? -2.527 15.502 -8.488 1.00 42.32 72 HIS A C 10
ATOM 12104 O O . HIS A 1 72 ? -1.521 14.804 -8.304 1.00 14.51 72 HIS A O 10
ATOM 12119 N N . HIS A 1 73 ? -3.544 15.129 -9.268 1.00 75.25 73 HIS A N 10
ATOM 12120 C CA . HIS A 1 73 ? -3.559 13.863 -9.986 1.00 62.02 73 HIS A CA 10
ATOM 12121 C C . HIS A 1 73 ? -2.700 13.976 -11.248 1.00 33.14 73 HIS A C 10
ATOM 12122 O O . HIS A 1 73 ? -2.763 14.981 -11.965 1.00 34.11 73 HIS A O 10
ATOM 12137 N N . HIS A 1 74 ? -1.885 12.945 -11.485 1.00 42.55 74 HIS A N 10
ATOM 12138 C CA . HIS A 1 74 ? -1.019 12.878 -12.658 1.00 61.23 74 HIS A CA 10
ATOM 12139 C C . HIS A 1 74 ? -1.866 12.705 -13.922 1.00 14.14 74 HIS A C 10
ATOM 12140 O O . HIS A 1 74 ? -2.818 11.923 -13.923 1.00 73.22 74 HIS A O 10
ATOM 12155 N N . HIS A 1 75 ? -1.519 13.453 -14.979 1.00 4.32 75 HIS A N 10
ATOM 12156 C CA . HIS A 1 75 ? -2.250 13.405 -16.252 1.00 51.34 75 HIS A CA 10
ATOM 12157 C C . HIS A 1 75 ? -2.076 12.033 -16.899 1.00 25.13 75 HIS A C 10
ATOM 12158 O O . HIS A 1 75 ? -0.971 11.655 -17.288 1.00 71.42 75 HIS A O 10
ATOM 12173 N N . HIS A 1 76 ? -3.175 11.295 -16.988 1.00 55.00 76 HIS A N 10
ATOM 12174 C CA . HIS A 1 76 ? -3.145 9.920 -17.470 1.00 32.00 76 HIS A CA 10
ATOM 12175 C C . HIS A 1 76 ? -3.507 9.868 -18.955 1.00 24.52 76 HIS A C 10
ATOM 12176 O O . HIS A 1 76 ? -3.567 10.900 -19.626 1.00 20.40 76 HIS A O 10
ATOM 12191 N N . MET A 1 1 ? -11.371 -9.758 3.826 1.00 54.40 1 MET A N 11
ATOM 12192 C CA . MET A 1 1 ? -11.689 -8.457 3.203 1.00 3.22 1 MET A CA 11
ATOM 12193 C C . MET A 1 1 ? -11.816 -7.397 4.291 1.00 71.32 1 MET A C 11
ATOM 12194 O O . MET A 1 1 ? -12.712 -7.459 5.135 1.00 53.13 1 MET A O 11
ATOM 12210 N N . ILE A 1 2 ? -10.900 -6.438 4.275 1.00 12.12 2 ILE A N 11
ATOM 12211 C CA . ILE A 1 2 ? -10.928 -5.330 5.223 1.00 12.41 2 ILE A CA 11
ATOM 12212 C C . ILE A 1 2 ? -11.422 -4.056 4.542 1.00 74.41 2 ILE A C 11
ATOM 12213 O O . ILE A 1 2 ? -11.292 -3.897 3.322 1.00 52.21 2 ILE A O 11
ATOM 12229 N N . ARG A 1 3 ? -11.988 -3.153 5.335 1.00 1.33 3 ARG A N 11
ATOM 12230 C CA . ARG A 1 3 ? -12.466 -1.881 4.823 1.00 71.14 3 ARG A CA 11
ATOM 12231 C C . ARG A 1 3 ? -11.355 -0.862 4.998 1.00 52.11 3 ARG A C 11
ATOM 12232 O O . ARG A 1 3 ? -10.989 -0.504 6.122 1.00 74.43 3 ARG A O 11
ATOM 12253 N N . LEU A 1 4 ? -10.815 -0.427 3.880 1.00 42.04 4 LEU A N 11
ATOM 12254 C CA . LEU A 1 4 ? -9.696 0.493 3.875 1.00 4.40 4 LEU A CA 11
ATOM 12255 C C . LEU A 1 4 ? -10.151 1.918 3.666 1.00 44.43 4 LEU A C 11
ATOM 12256 O O . LEU A 1 4 ? -11.249 2.170 3.159 1.00 35.51 4 LEU A O 11
ATOM 12272 N N . THR A 1 5 ? -9.298 2.849 4.059 1.00 11.15 5 THR A N 11
ATOM 12273 C CA . THR A 1 5 ? -9.582 4.254 3.901 1.00 53.33 5 THR A CA 11
ATOM 12274 C C . THR A 1 5 ? -9.049 4.721 2.543 1.00 55.52 5 THR A C 11
ATOM 12275 O O . THR A 1 5 ? -8.281 4.006 1.884 1.00 35.40 5 THR A O 11
ATOM 12286 N N . ILE A 1 6 ? -9.465 5.913 2.127 1.00 13.23 6 ILE A N 11
ATOM 12287 C CA . ILE A 1 6 ? -9.139 6.439 0.804 1.00 4.33 6 ILE A CA 11
ATOM 12288 C C . ILE A 1 6 ? -7.646 6.776 0.707 1.00 14.55 6 ILE A C 11
ATOM 12289 O O . ILE A 1 6 ? -7.077 6.692 -0.361 1.00 24.33 6 ILE A O 11
ATOM 12305 N N . GLU A 1 7 ? -7.026 7.097 1.848 1.00 63.44 7 GLU A N 11
ATOM 12306 C CA . GLU A 1 7 ? -5.607 7.470 1.925 1.00 24.44 7 GLU A CA 11
ATOM 12307 C C . GLU A 1 7 ? -4.678 6.304 1.576 1.00 41.24 7 GLU A C 11
ATOM 12308 O O . GLU A 1 7 ? -3.729 6.481 0.808 1.00 45.23 7 GLU A O 11
ATOM 12320 N N . GLU A 1 8 ? -4.967 5.117 2.140 1.00 54.43 8 GLU A N 11
ATOM 12321 C CA . GLU A 1 8 ? -4.165 3.904 1.887 1.00 20.34 8 GLU A CA 11
ATOM 12322 C C . GLU A 1 8 ? -4.261 3.502 0.424 1.00 51.21 8 GLU A C 11
ATOM 12323 O O . GLU A 1 8 ? -3.259 3.205 -0.219 1.00 42.43 8 GLU A O 11
ATOM 12335 N N . THR A 1 9 ? -5.486 3.555 -0.089 1.00 2.41 9 THR A N 11
ATOM 12336 C CA . THR A 1 9 ? -5.800 3.144 -1.446 1.00 53.54 9 THR A CA 11
ATOM 12337 C C . THR A 1 9 ? -5.288 4.169 -2.474 1.00 14.22 9 THR A C 11
ATOM 12338 O O . THR A 1 9 ? -5.032 3.822 -3.616 1.00 32.12 9 THR A O 11
ATOM 12349 N N . ASN A 1 10 ? -5.163 5.440 -2.059 1.00 33.12 10 ASN A N 11
ATOM 12350 C CA . ASN A 1 10 ? -4.663 6.520 -2.924 1.00 20.22 10 ASN A CA 11
ATOM 12351 C C . ASN A 1 10 ? -3.175 6.351 -3.225 1.00 54.21 10 ASN A C 11
ATOM 12352 O O . ASN A 1 10 ? -2.739 6.633 -4.335 1.00 63.24 10 ASN A O 11
ATOM 12363 N N . LEU A 1 11 ? -2.413 5.874 -2.243 1.00 3.12 11 LEU A N 11
ATOM 12364 C CA . LEU A 1 11 ? -0.989 5.599 -2.430 1.00 33.45 11 LEU A CA 11
ATOM 12365 C C . LEU A 1 11 ? -0.792 4.332 -3.266 1.00 1.30 11 LEU A C 11
ATOM 12366 O O . LEU A 1 11 ? 0.166 4.224 -4.036 1.00 1.12 11 LEU A O 11
ATOM 12382 N N . LEU A 1 12 ? -1.716 3.380 -3.100 1.00 23.31 12 LEU A N 11
ATOM 12383 C CA . LEU A 1 12 ? -1.789 2.202 -3.958 1.00 74.53 12 LEU A CA 11
ATOM 12384 C C . LEU A 1 12 ? -2.102 2.605 -5.402 1.00 71.32 12 LEU A C 11
ATOM 12385 O O . LEU A 1 12 ? -1.608 1.999 -6.321 1.00 70.43 12 LEU A O 11
ATOM 12401 N N . SER A 1 13 ? -2.923 3.646 -5.572 1.00 11.00 13 SER A N 11
ATOM 12402 C CA . SER A 1 13 ? -3.294 4.178 -6.886 1.00 74.23 13 SER A CA 11
ATOM 12403 C C . SER A 1 13 ? -2.115 4.899 -7.571 1.00 13.14 13 SER A C 11
ATOM 12404 O O . SER A 1 13 ? -2.078 5.007 -8.799 1.00 72.12 13 SER A O 11
ATOM 12412 N N . ILE A 1 14 ? -1.159 5.388 -6.767 1.00 31.25 14 ILE A N 11
ATOM 12413 C CA . ILE A 1 14 ? 0.068 6.020 -7.274 1.00 20.14 14 ILE A CA 11
ATOM 12414 C C . ILE A 1 14 ? 0.981 4.965 -7.927 1.00 42.11 14 ILE A C 11
ATOM 12415 O O . ILE A 1 14 ? 1.636 5.230 -8.939 1.00 43.31 14 ILE A O 11
ATOM 12431 N N . TYR A 1 15 ? 0.974 3.749 -7.378 1.00 65.00 15 TYR A N 11
ATOM 12432 C CA . TYR A 1 15 ? 1.794 2.669 -7.913 1.00 25.44 15 TYR A CA 11
ATOM 12433 C C . TYR A 1 15 ? 0.937 1.627 -8.641 1.00 0.21 15 TYR A C 11
ATOM 12434 O O . TYR A 1 15 ? 0.766 1.731 -9.857 1.00 52.45 15 TYR A O 11
ATOM 12452 N N . ASN A 1 16 ? 0.387 0.672 -7.872 1.00 54.11 16 ASN A N 11
ATOM 12453 C CA . ASN A 1 16 ? -0.484 -0.422 -8.356 1.00 5.33 16 ASN A CA 11
ATOM 12454 C C . ASN A 1 16 ? 0.204 -1.263 -9.430 1.00 1.02 16 ASN A C 11
ATOM 12455 O O . ASN A 1 16 ? 0.043 -1.034 -10.633 1.00 22.11 16 ASN A O 11
ATOM 12466 N N . GLU A 1 17 ? 0.996 -2.216 -8.965 1.00 0.54 17 GLU A N 11
ATOM 12467 C CA . GLU A 1 17 ? 1.780 -3.072 -9.835 1.00 33.44 17 GLU A CA 11
ATOM 12468 C C . GLU A 1 17 ? 1.962 -4.440 -9.194 1.00 4.53 17 GLU A C 11
ATOM 12469 O O . GLU A 1 17 ? 2.399 -4.524 -8.063 1.00 45.12 17 GLU A O 11
ATOM 12481 N N . GLY A 1 18 ? 1.553 -5.494 -9.902 1.00 5.05 18 GLY A N 11
ATOM 12482 C CA . GLY A 1 18 ? 1.911 -6.863 -9.529 1.00 24.25 18 GLY A CA 11
ATOM 12483 C C . GLY A 1 18 ? 1.176 -7.428 -8.318 1.00 44.12 18 GLY A C 11
ATOM 12484 O O . GLY A 1 18 ? 1.692 -8.343 -7.657 1.00 71.42 18 GLY A O 11
ATOM 12488 N N . GLY A 1 19 ? -0.009 -6.892 -8.018 1.00 35.30 19 GLY A N 11
ATOM 12489 C CA . GLY A 1 19 ? -0.807 -7.400 -6.911 1.00 20.24 19 GLY A CA 11
ATOM 12490 C C . GLY A 1 19 ? -0.247 -6.998 -5.559 1.00 45.43 19 GLY A C 11
ATOM 12491 O O . GLY A 1 19 ? 0.389 -5.962 -5.446 1.00 71.10 19 GLY A O 11
ATOM 12495 N N . LYS A 1 20 ? -0.469 -7.837 -4.544 1.00 21.53 20 LYS A N 11
ATOM 12496 C CA . LYS A 1 20 ? 0.005 -7.579 -3.172 1.00 14.42 20 LYS A CA 11
ATOM 12497 C C . LYS A 1 20 ? 1.535 -7.577 -3.109 1.00 15.33 20 LYS A C 11
ATOM 12498 O O . LYS A 1 20 ? 2.144 -6.712 -2.475 1.00 1.14 20 LYS A O 11
ATOM 12517 N N . ARG A 1 21 ? 2.127 -8.551 -3.790 1.00 24.31 21 ARG A N 11
ATOM 12518 C CA . ARG A 1 21 ? 3.551 -8.814 -3.716 1.00 5.45 21 ARG A CA 11
ATOM 12519 C C . ARG A 1 21 ? 4.348 -7.749 -4.449 1.00 74.22 21 ARG A C 11
ATOM 12520 O O . ARG A 1 21 ? 5.331 -7.249 -3.920 1.00 4.23 21 ARG A O 11
ATOM 12541 N N . GLY A 1 22 ? 3.896 -7.399 -5.657 1.00 41.31 22 GLY A N 11
ATOM 12542 C CA . GLY A 1 22 ? 4.531 -6.347 -6.435 1.00 75.02 22 GLY A CA 11
ATOM 12543 C C . GLY A 1 22 ? 4.371 -4.964 -5.815 1.00 50.31 22 GLY A C 11
ATOM 12544 O O . GLY A 1 22 ? 5.221 -4.103 -6.015 1.00 24.14 22 GLY A O 11
ATOM 12548 N N . LEU A 1 23 ? 3.257 -4.748 -5.092 1.00 71.42 23 LEU A N 11
ATOM 12549 C CA . LEU A 1 23 ? 3.048 -3.509 -4.332 1.00 34.41 23 LEU A CA 11
ATOM 12550 C C . LEU A 1 23 ? 4.079 -3.373 -3.221 1.00 24.12 23 LEU A C 11
ATOM 12551 O O . LEU A 1 23 ? 4.558 -2.282 -2.959 1.00 61.34 23 LEU A O 11
ATOM 12567 N N . MET A 1 24 ? 4.422 -4.489 -2.589 1.00 63.45 24 MET A N 11
ATOM 12568 C CA . MET A 1 24 ? 5.460 -4.512 -1.566 1.00 72.11 24 MET A CA 11
ATOM 12569 C C . MET A 1 24 ? 6.843 -4.278 -2.167 1.00 60.42 24 MET A C 11
ATOM 12570 O O . MET A 1 24 ? 7.635 -3.547 -1.593 1.00 10.01 24 MET A O 11
ATOM 12584 N N . GLU A 1 25 ? 7.106 -4.857 -3.345 1.00 31.33 25 GLU A N 11
ATOM 12585 C CA . GLU A 1 25 ? 8.384 -4.676 -4.052 1.00 43.40 25 GLU A CA 11
ATOM 12586 C C . GLU A 1 25 ? 8.602 -3.213 -4.467 1.00 11.42 25 GLU A C 11
ATOM 12587 O O . GLU A 1 25 ? 9.704 -2.681 -4.340 1.00 52.44 25 GLU A O 11
ATOM 12599 N N . ASN A 1 26 ? 7.525 -2.577 -4.936 1.00 31.14 26 ASN A N 11
ATOM 12600 C CA . ASN A 1 26 ? 7.570 -1.215 -5.476 1.00 53.22 26 ASN A CA 11
ATOM 12601 C C . ASN A 1 26 ? 7.628 -0.173 -4.349 1.00 60.02 26 ASN A C 11
ATOM 12602 O O . ASN A 1 26 ? 8.401 0.781 -4.427 1.00 22.34 26 ASN A O 11
ATOM 12613 N N . ILE A 1 27 ? 6.828 -0.371 -3.295 1.00 44.24 27 ILE A N 11
ATOM 12614 C CA . ILE A 1 27 ? 6.755 0.581 -2.182 1.00 4.35 27 ILE A CA 11
ATOM 12615 C C . ILE A 1 27 ? 8.019 0.534 -1.303 1.00 33.34 27 ILE A C 11
ATOM 12616 O O . ILE A 1 27 ? 8.502 1.587 -0.894 1.00 74.22 27 ILE A O 11
ATOM 12632 N N . ASN A 1 28 ? 8.586 -0.667 -1.063 1.00 34.23 28 ASN A N 11
ATOM 12633 C CA . ASN A 1 28 ? 9.850 -0.795 -0.300 1.00 3.40 28 ASN A CA 11
ATOM 12634 C C . ASN A 1 28 ? 11.011 -0.117 -1.016 1.00 23.52 28 ASN A C 11
ATOM 12635 O O . ASN A 1 28 ? 11.867 0.491 -0.375 1.00 22.21 28 ASN A O 11
ATOM 12646 N N . ALA A 1 29 ? 11.003 -0.191 -2.349 1.00 2.20 29 ALA A N 11
ATOM 12647 C CA . ALA A 1 29 ? 12.029 0.434 -3.182 1.00 10.44 29 ALA A CA 11
ATOM 12648 C C . ALA A 1 29 ? 11.885 1.961 -3.236 1.00 12.42 29 ALA A C 11
ATOM 12649 O O . ALA A 1 29 ? 12.835 2.662 -3.567 1.00 4.11 29 ALA A O 11
ATOM 12656 N N . ALA A 1 30 ? 10.700 2.463 -2.895 1.00 31.22 30 ALA A N 11
ATOM 12657 C CA . ALA A 1 30 ? 10.412 3.893 -2.943 1.00 32.33 30 ALA A CA 11
ATOM 12658 C C . ALA A 1 30 ? 10.170 4.488 -1.550 1.00 11.43 30 ALA A C 11
ATOM 12659 O O . ALA A 1 30 ? 9.624 5.584 -1.431 1.00 52.04 30 ALA A O 11
ATOM 12666 N N . LEU A 1 31 ? 10.590 3.768 -0.501 1.00 74.24 31 LEU A N 11
ATOM 12667 C CA . LEU A 1 31 ? 10.473 4.258 0.887 1.00 40.53 31 LEU A CA 11
ATOM 12668 C C . LEU A 1 31 ? 11.365 5.491 1.183 1.00 4.45 31 LEU A C 11
ATOM 12669 O O . LEU A 1 31 ? 10.880 6.427 1.811 1.00 75.22 31 LEU A O 11
ATOM 12685 N N . PRO A 1 32 ? 12.678 5.551 0.762 1.00 52.42 32 PRO A N 11
ATOM 12686 C CA . PRO A 1 32 ? 13.478 6.795 0.878 1.00 44.44 32 PRO A CA 11
ATOM 12687 C C . PRO A 1 32 ? 13.122 7.873 -0.166 1.00 13.20 32 PRO A C 11
ATOM 12688 O O . PRO A 1 32 ? 13.801 8.896 -0.272 1.00 55.14 32 PRO A O 11
ATOM 12699 N N . PHE A 1 33 ? 12.053 7.637 -0.925 1.00 22.12 33 PHE A N 11
ATOM 12700 C CA . PHE A 1 33 ? 11.594 8.552 -1.957 1.00 65.45 33 PHE A CA 11
ATOM 12701 C C . PHE A 1 33 ? 10.228 9.117 -1.571 1.00 32.33 33 PHE A C 11
ATOM 12702 O O . PHE A 1 33 ? 9.802 8.946 -0.417 1.00 62.14 33 PHE A O 11
ATOM 12719 N N . MET A 1 34 ? 9.577 9.797 -2.546 1.00 64.42 34 MET A N 11
ATOM 12720 C CA . MET A 1 34 ? 8.255 10.442 -2.401 1.00 72.35 34 MET A CA 11
ATOM 12721 C C . MET A 1 34 ? 8.319 11.644 -1.454 1.00 32.22 34 MET A C 11
ATOM 12722 O O . MET A 1 34 ? 8.581 12.766 -1.888 1.00 33.13 34 MET A O 11
ATOM 12736 N N . ASP A 1 35 ? 8.119 11.376 -0.164 1.00 13.21 35 ASP A N 11
ATOM 12737 C CA . ASP A 1 35 ? 8.132 12.373 0.898 1.00 14.52 35 ASP A CA 11
ATOM 12738 C C . ASP A 1 35 ? 8.169 11.612 2.217 1.00 75.02 35 ASP A C 11
ATOM 12739 O O . ASP A 1 35 ? 7.897 10.416 2.221 1.00 61.14 35 ASP A O 11
ATOM 12748 N N . GLU A 1 36 ? 8.509 12.283 3.319 1.00 1.00 36 GLU A N 11
ATOM 12749 C CA . GLU A 1 36 ? 8.512 11.667 4.649 1.00 30.34 36 GLU A CA 11
ATOM 12750 C C . GLU A 1 36 ? 7.089 11.317 5.118 1.00 61.45 36 GLU A C 11
ATOM 12751 O O . GLU A 1 36 ? 6.895 10.336 5.829 1.00 11.24 36 GLU A O 11
ATOM 12763 N N . ASP A 1 37 ? 6.106 12.118 4.693 1.00 11.23 37 ASP A N 11
ATOM 12764 C CA . ASP A 1 37 ? 4.701 11.894 5.019 1.00 54.44 37 ASP A CA 11
ATOM 12765 C C . ASP A 1 37 ? 4.130 10.758 4.173 1.00 51.41 37 ASP A C 11
ATOM 12766 O O . ASP A 1 37 ? 3.365 9.928 4.672 1.00 53.53 37 ASP A O 11
ATOM 12775 N N . MET A 1 38 ? 4.538 10.715 2.901 1.00 41.33 38 MET A N 11
ATOM 12776 C CA . MET A 1 38 ? 4.173 9.626 1.989 1.00 54.25 38 MET A CA 11
ATOM 12777 C C . MET A 1 38 ? 4.829 8.300 2.391 1.00 34.23 38 MET A C 11
ATOM 12778 O O . MET A 1 38 ? 4.277 7.244 2.126 1.00 25.21 38 MET A O 11
ATOM 12792 N N . ARG A 1 39 ? 6.000 8.379 3.036 1.00 10.02 39 ARG A N 11
ATOM 12793 C CA . ARG A 1 39 ? 6.712 7.209 3.558 1.00 51.40 39 ARG A CA 11
ATOM 12794 C C . ARG A 1 39 ? 5.988 6.617 4.770 1.00 31.52 39 ARG A C 11
ATOM 12795 O O . ARG A 1 39 ? 5.863 5.407 4.872 1.00 62.21 39 ARG A O 11
ATOM 12816 N N . GLU A 1 40 ? 5.516 7.478 5.682 1.00 12.41 40 GLU A N 11
ATOM 12817 C CA . GLU A 1 40 ? 4.767 7.022 6.866 1.00 62.34 40 GLU A CA 11
ATOM 12818 C C . GLU A 1 40 ? 3.415 6.444 6.483 1.00 34.53 40 GLU A C 11
ATOM 12819 O O . GLU A 1 40 ? 2.934 5.522 7.129 1.00 11.31 40 GLU A O 11
ATOM 12831 N N . LEU A 1 41 ? 2.826 6.984 5.413 1.00 11.04 41 LEU A N 11
ATOM 12832 C CA . LEU A 1 41 ? 1.635 6.413 4.804 1.00 41.32 41 LEU A CA 11
ATOM 12833 C C . LEU A 1 41 ? 1.956 5.021 4.251 1.00 22.45 41 LEU A C 11
ATOM 12834 O O . LEU A 1 41 ? 1.270 4.076 4.579 1.00 53.53 41 LEU A O 11
ATOM 12850 N N . ALA A 1 42 ? 3.064 4.917 3.506 1.00 13.14 42 ALA A N 11
ATOM 12851 C CA . ALA A 1 42 ? 3.503 3.681 2.839 1.00 11.44 42 ALA A CA 11
ATOM 12852 C C . ALA A 1 42 ? 3.798 2.540 3.805 1.00 31.25 42 ALA A C 11
ATOM 12853 O O . ALA A 1 42 ? 3.549 1.381 3.484 1.00 53.13 42 ALA A O 11
ATOM 12860 N N . LYS A 1 43 ? 4.322 2.884 4.977 1.00 54.40 43 LYS A N 11
ATOM 12861 C CA . LYS A 1 43 ? 4.608 1.919 6.035 1.00 74.23 43 LYS A CA 11
ATOM 12862 C C . LYS A 1 43 ? 3.330 1.297 6.597 1.00 25.15 43 LYS A C 11
ATOM 12863 O O . LYS A 1 43 ? 3.314 0.120 6.916 1.00 73.02 43 LYS A O 11
ATOM 12882 N N . ARG A 1 44 ? 2.264 2.098 6.682 1.00 44.44 44 ARG A N 11
ATOM 12883 C CA . ARG A 1 44 ? 0.957 1.631 7.151 1.00 61.41 44 ARG A CA 11
ATOM 12884 C C . ARG A 1 44 ? 0.197 0.888 6.048 1.00 1.44 44 ARG A C 11
ATOM 12885 O O . ARG A 1 44 ? -0.599 -0.011 6.329 1.00 61.31 44 ARG A O 11
ATOM 12906 N N . THR A 1 45 ? 0.460 1.256 4.792 1.00 35.23 45 THR A N 11
ATOM 12907 C CA . THR A 1 45 ? -0.182 0.631 3.642 1.00 75.43 45 THR A CA 11
ATOM 12908 C C . THR A 1 45 ? 0.423 -0.764 3.381 1.00 54.30 45 THR A C 11
ATOM 12909 O O . THR A 1 45 ? -0.255 -1.666 2.890 1.00 31.41 45 THR A O 11
ATOM 12920 N N . LEU A 1 46 ? 1.702 -0.936 3.709 1.00 31.15 46 LEU A N 11
ATOM 12921 C CA . LEU A 1 46 ? 2.323 -2.260 3.722 1.00 20.13 46 LEU A CA 11
ATOM 12922 C C . LEU A 1 46 ? 1.927 -3.070 4.953 1.00 5.33 46 LEU A C 11
ATOM 12923 O O . LEU A 1 46 ? 1.837 -4.291 4.884 1.00 53.31 46 LEU A O 11
ATOM 12939 N N . ALA A 1 47 ? 1.680 -2.374 6.068 1.00 52.31 47 ALA A N 11
ATOM 12940 C CA . ALA A 1 47 ? 1.385 -3.013 7.353 1.00 41.52 47 ALA A CA 11
ATOM 12941 C C . ALA A 1 47 ? 0.038 -3.726 7.361 1.00 14.24 47 ALA A C 11
ATOM 12942 O O . ALA A 1 47 ? -0.109 -4.746 8.023 1.00 74.45 47 ALA A O 11
ATOM 12949 N N . LYS A 1 48 ? -0.937 -3.191 6.626 1.00 71.31 48 LYS A N 11
ATOM 12950 C CA . LYS A 1 48 ? -2.266 -3.779 6.607 1.00 3.31 48 LYS A CA 11
ATOM 12951 C C . LYS A 1 48 ? -2.385 -4.899 5.553 1.00 4.21 48 LYS A C 11
ATOM 12952 O O . LYS A 1 48 ? -3.300 -5.716 5.629 1.00 50.41 48 LYS A O 11
ATOM 12971 N N . ILE A 1 49 ? -1.449 -4.957 4.584 1.00 23.25 49 ILE A N 11
ATOM 12972 C CA . ILE A 1 49 ? -1.445 -6.065 3.619 1.00 24.54 49 ILE A CA 11
ATOM 12973 C C . ILE A 1 49 ? -0.456 -7.156 4.007 1.00 5.41 49 ILE A C 11
ATOM 12974 O O . ILE A 1 49 ? -0.429 -8.195 3.367 1.00 13.20 49 ILE A O 11
ATOM 12990 N N . ALA A 1 50 ? 0.376 -6.906 5.026 1.00 53.32 50 ALA A N 11
ATOM 12991 C CA . ALA A 1 50 ? 1.246 -7.944 5.596 1.00 51.15 50 ALA A CA 11
ATOM 12992 C C . ALA A 1 50 ? 0.460 -9.173 6.139 1.00 52.05 50 ALA A C 11
ATOM 12993 O O . ALA A 1 50 ? 0.864 -10.300 5.846 1.00 31.21 50 ALA A O 11
ATOM 13000 N N . PRO A 1 51 ? -0.660 -9.023 6.933 1.00 45.44 51 PRO A N 11
ATOM 13001 C CA . PRO A 1 51 ? -1.516 -10.172 7.287 1.00 3.11 51 PRO A CA 11
ATOM 13002 C C . PRO A 1 51 ? -2.463 -10.624 6.158 1.00 53.33 51 PRO A C 11
ATOM 13003 O O . PRO A 1 51 ? -3.145 -11.642 6.285 1.00 65.12 51 PRO A O 11
ATOM 13014 N N . LEU A 1 52 ? -2.496 -9.872 5.056 1.00 42.14 52 LEU A N 11
ATOM 13015 C CA . LEU A 1 52 ? -3.309 -10.232 3.897 1.00 43.41 52 LEU A CA 11
ATOM 13016 C C . LEU A 1 52 ? -2.487 -11.058 2.917 1.00 61.42 52 LEU A C 11
ATOM 13017 O O . LEU A 1 52 ? -1.261 -10.951 2.873 1.00 43.22 52 LEU A O 11
ATOM 13033 N N . THR A 1 53 ? -3.164 -11.892 2.146 1.00 65.25 53 THR A N 11
ATOM 13034 C CA . THR A 1 53 ? -2.507 -12.662 1.098 1.00 45.45 53 THR A CA 11
ATOM 13035 C C . THR A 1 53 ? -2.612 -11.950 -0.253 1.00 4.04 53 THR A C 11
ATOM 13036 O O . THR A 1 53 ? -3.144 -10.833 -0.342 1.00 11.33 53 THR A O 11
ATOM 13047 N N . GLU A 1 54 ? -2.096 -12.604 -1.300 1.00 40.11 54 GLU A N 11
ATOM 13048 C CA . GLU A 1 54 ? -2.210 -12.110 -2.674 1.00 32.35 54 GLU A CA 11
ATOM 13049 C C . GLU A 1 54 ? -3.659 -12.150 -3.162 1.00 75.55 54 GLU A C 11
ATOM 13050 O O . GLU A 1 54 ? -4.068 -11.315 -3.962 1.00 13.10 54 GLU A O 11
ATOM 13062 N N . ASN A 1 55 ? -4.424 -13.116 -2.640 1.00 71.23 55 ASN A N 11
ATOM 13063 C CA . ASN A 1 55 ? -5.835 -13.279 -2.965 1.00 63.31 55 ASN A CA 11
ATOM 13064 C C . ASN A 1 55 ? -6.664 -12.164 -2.328 1.00 3.21 55 ASN A C 11
ATOM 13065 O O . ASN A 1 55 ? -7.571 -11.635 -2.960 1.00 72.04 55 ASN A O 11
ATOM 13076 N N . GLU A 1 56 ? -6.307 -11.796 -1.091 1.00 41.21 56 GLU A N 11
ATOM 13077 C CA . GLU A 1 56 ? -7.020 -10.756 -0.343 1.00 54.54 56 GLU A CA 11
ATOM 13078 C C . GLU A 1 56 ? -6.894 -9.381 -0.983 1.00 4.12 56 GLU A C 11
ATOM 13079 O O . GLU A 1 56 ? -7.875 -8.645 -1.051 1.00 5.31 56 GLU A O 11
ATOM 13091 N N . TYR A 1 57 ? -5.690 -9.037 -1.453 1.00 14.31 57 TYR A N 11
ATOM 13092 C CA . TYR A 1 57 ? -5.470 -7.754 -2.119 1.00 14.04 57 TYR A CA 11
ATOM 13093 C C . TYR A 1 57 ? -6.041 -7.763 -3.547 1.00 22.34 57 TYR A C 11
ATOM 13094 O O . TYR A 1 57 ? -6.406 -6.716 -4.063 1.00 3.40 57 TYR A O 11
ATOM 13112 N N . ALA A 1 58 ? -6.141 -8.939 -4.174 1.00 40.30 58 ALA A N 11
ATOM 13113 C CA . ALA A 1 58 ? -6.733 -9.050 -5.513 1.00 43.20 58 ALA A CA 11
ATOM 13114 C C . ALA A 1 58 ? -8.244 -8.800 -5.477 1.00 23.34 58 ALA A C 11
ATOM 13115 O O . ALA A 1 58 ? -8.817 -8.314 -6.451 1.00 31.35 58 ALA A O 11
ATOM 13122 N N . GLU A 1 59 ? -8.870 -9.121 -4.335 1.00 65.01 59 GLU A N 11
ATOM 13123 C CA . GLU A 1 59 ? -10.284 -8.822 -4.094 1.00 24.43 59 GLU A CA 11
ATOM 13124 C C . GLU A 1 59 ? -10.519 -7.321 -3.864 1.00 33.34 59 GLU A C 11
ATOM 13125 O O . GLU A 1 59 ? -11.629 -6.824 -4.060 1.00 44.32 59 GLU A O 11
ATOM 13137 N N . LEU A 1 60 ? -9.472 -6.612 -3.437 1.00 71.31 60 LEU A N 11
ATOM 13138 C CA . LEU A 1 60 ? -9.559 -5.186 -3.127 1.00 24.40 60 LEU A CA 11
ATOM 13139 C C . LEU A 1 60 ? -9.167 -4.319 -4.325 1.00 4.31 60 LEU A C 11
ATOM 13140 O O . LEU A 1 60 ? -10.029 -3.663 -4.918 1.00 35.41 60 LEU A O 11
ATOM 13156 N N . ALA A 1 61 ? -7.860 -4.357 -4.670 1.00 54.01 61 ALA A N 11
ATOM 13157 C CA . ALA A 1 61 ? -7.235 -3.494 -5.686 1.00 72.24 61 ALA A CA 11
ATOM 13158 C C . ALA A 1 61 ? -7.491 -2.009 -5.371 1.00 43.33 61 ALA A C 11
ATOM 13159 O O . ALA A 1 61 ? -7.337 -1.585 -4.218 1.00 51.12 61 ALA A O 11
ATOM 13166 N N . ILE A 1 62 ? -7.863 -1.215 -6.372 1.00 71.43 62 ILE A N 11
ATOM 13167 C CA . ILE A 1 62 ? -8.272 0.160 -6.129 1.00 53.12 62 ILE A CA 11
ATOM 13168 C C . ILE A 1 62 ? -9.791 0.194 -6.064 1.00 74.52 62 ILE A C 11
ATOM 13169 O O . ILE A 1 62 ? -10.471 0.160 -7.091 1.00 22.21 62 ILE A O 11
ATOM 13185 N N . PHE A 1 63 ? -10.307 0.178 -4.843 1.00 24.11 63 PHE A N 11
ATOM 13186 C CA . PHE A 1 63 ? -11.749 0.108 -4.611 1.00 1.11 63 PHE A CA 11
ATOM 13187 C C . PHE A 1 63 ? -12.270 1.354 -3.882 1.00 71.21 63 PHE A C 11
ATOM 13188 O O . PHE A 1 63 ? -13.482 1.553 -3.762 1.00 42.54 63 PHE A O 11
ATOM 13205 N N . ALA A 1 64 ? -11.346 2.189 -3.403 1.00 21.10 64 ALA A N 11
ATOM 13206 C CA . ALA A 1 64 ? -11.707 3.327 -2.564 1.00 40.25 64 ALA A CA 11
ATOM 13207 C C . ALA A 1 64 ? -11.179 4.653 -3.118 1.00 74.14 64 ALA A C 11
ATOM 13208 O O . ALA A 1 64 ? -11.802 5.692 -2.929 1.00 61.44 64 ALA A O 11
ATOM 13215 N N . ALA A 1 65 ? -10.057 4.616 -3.839 1.00 15.33 65 ALA A N 11
ATOM 13216 C CA . ALA A 1 65 ? -9.403 5.843 -4.314 1.00 13.13 65 ALA A CA 11
ATOM 13217 C C . ALA A 1 65 ? -9.903 6.290 -5.686 1.00 41.14 65 ALA A C 11
ATOM 13218 O O . ALA A 1 65 ? -9.273 7.111 -6.357 1.00 73.13 65 ALA A O 11
ATOM 13225 N N . ASP A 1 66 ? -11.047 5.771 -6.081 1.00 15.21 66 ASP A N 11
ATOM 13226 C CA . ASP A 1 66 ? -11.651 6.098 -7.358 1.00 62.35 66 ASP A CA 11
ATOM 13227 C C . ASP A 1 66 ? -12.436 7.399 -7.261 1.00 23.02 66 ASP A C 11
ATOM 13228 O O . ASP A 1 66 ? -12.560 8.127 -8.240 1.00 4.10 66 ASP A O 11
ATOM 13237 N N . GLU A 1 67 ? -12.913 7.709 -6.053 1.00 31.34 67 GLU A N 11
ATOM 13238 C CA . GLU A 1 67 ? -13.779 8.866 -5.823 1.00 2.33 67 GLU A CA 11
ATOM 13239 C C . GLU A 1 67 ? -13.014 10.199 -5.855 1.00 23.32 67 GLU A C 11
ATOM 13240 O O . GLU A 1 67 ? -13.612 11.249 -6.077 1.00 72.21 67 GLU A O 11
ATOM 13252 N N . VAL A 1 68 ? -11.686 10.155 -5.664 1.00 61.44 68 VAL A N 11
ATOM 13253 C CA . VAL A 1 68 ? -10.873 11.378 -5.608 1.00 45.50 68 VAL A CA 11
ATOM 13254 C C . VAL A 1 68 ? -10.392 11.818 -6.995 1.00 2.11 68 VAL A C 11
ATOM 13255 O O . VAL A 1 68 ? -9.734 12.853 -7.127 1.00 61.14 68 VAL A O 11
ATOM 13268 N N . LEU A 1 69 ? -10.765 11.049 -8.026 1.00 35.31 69 LEU A N 11
ATOM 13269 C CA . LEU A 1 69 ? -10.368 11.329 -9.406 1.00 62.22 69 LEU A CA 11
ATOM 13270 C C . LEU A 1 69 ? -11.346 12.308 -10.078 1.00 32.35 69 LEU A C 11
ATOM 13271 O O . LEU A 1 69 ? -11.206 12.637 -11.258 1.00 74.41 69 LEU A O 11
ATOM 13287 N N . GLU A 1 70 ? -12.329 12.769 -9.296 1.00 31.54 70 GLU A N 11
ATOM 13288 C CA . GLU A 1 70 ? -13.256 13.820 -9.705 1.00 12.30 70 GLU A CA 11
ATOM 13289 C C . GLU A 1 70 ? -12.594 15.202 -9.535 1.00 23.23 70 GLU A C 11
ATOM 13290 O O . GLU A 1 70 ? -13.024 16.199 -10.126 1.00 32.33 70 GLU A O 11
ATOM 13302 N N . HIS A 1 71 ? -11.522 15.244 -8.740 1.00 43.34 71 HIS A N 11
ATOM 13303 C CA . HIS A 1 71 ? -10.746 16.464 -8.537 1.00 70.30 71 HIS A CA 11
ATOM 13304 C C . HIS A 1 71 ? -9.782 16.701 -9.702 1.00 3.31 71 HIS A C 11
ATOM 13305 O O . HIS A 1 71 ? -9.663 15.862 -10.598 1.00 43.32 71 HIS A O 11
ATOM 13320 N N . HIS A 1 72 ? -9.101 17.846 -9.677 1.00 14.31 72 HIS A N 11
ATOM 13321 C CA . HIS A 1 72 ? -8.180 18.241 -10.740 1.00 64.43 72 HIS A CA 11
ATOM 13322 C C . HIS A 1 72 ? -6.905 17.401 -10.662 1.00 24.51 72 HIS A C 11
ATOM 13323 O O . HIS A 1 72 ? -6.132 17.521 -9.711 1.00 63.32 72 HIS A O 11
ATOM 13338 N N . HIS A 1 73 ? -6.714 16.538 -11.658 1.00 34.54 73 HIS A N 11
ATOM 13339 C CA . HIS A 1 73 ? -5.649 15.537 -11.614 1.00 65.11 73 HIS A CA 11
ATOM 13340 C C . HIS A 1 73 ? -4.657 15.686 -12.775 1.00 70.15 73 HIS A C 11
ATOM 13341 O O . HIS A 1 73 ? -5.001 15.523 -13.946 1.00 2.31 73 HIS A O 11
ATOM 13356 N N . HIS A 1 74 ? -3.428 16.034 -12.418 1.00 34.05 74 HIS A N 11
ATOM 13357 C CA . HIS A 1 74 ? -2.307 16.082 -13.357 1.00 20.41 74 HIS A CA 11
ATOM 13358 C C . HIS A 1 74 ? -1.374 14.899 -13.123 1.00 55.21 74 HIS A C 11
ATOM 13359 O O . HIS A 1 74 ? -1.546 14.139 -12.160 1.00 12.42 74 HIS A O 11
ATOM 13374 N N . HIS A 1 75 ? -0.389 14.742 -13.999 1.00 53.35 75 HIS A N 11
ATOM 13375 C CA . HIS A 1 75 ? 0.662 13.759 -13.781 1.00 11.50 75 HIS A CA 11
ATOM 13376 C C . HIS A 1 75 ? 2.028 14.452 -13.748 1.00 43.32 75 HIS A C 11
ATOM 13377 O O . HIS A 1 75 ? 2.445 15.098 -14.715 1.00 54.31 75 HIS A O 11
ATOM 13392 N N . HIS A 1 76 ? 2.689 14.366 -12.605 1.00 45.33 76 HIS A N 11
ATOM 13393 C CA . HIS A 1 76 ? 4.006 14.962 -12.426 1.00 70.24 76 HIS A CA 11
ATOM 13394 C C . HIS A 1 76 ? 5.064 13.863 -12.306 1.00 0.51 76 HIS A C 11
ATOM 13395 O O . HIS A 1 76 ? 4.737 12.686 -12.113 1.00 43.11 76 HIS A O 11
ATOM 13410 N N . MET A 1 1 ? -10.012 -10.035 5.908 1.00 54.42 1 MET A N 12
ATOM 13411 C CA . MET A 1 1 ? -10.627 -8.848 5.279 1.00 11.14 1 MET A CA 12
ATOM 13412 C C . MET A 1 1 ? -10.616 -7.674 6.252 1.00 41.40 1 MET A C 12
ATOM 13413 O O . MET A 1 1 ? -11.123 -7.775 7.370 1.00 72.30 1 MET A O 12
ATOM 13429 N N . ILE A 1 2 ? -10.012 -6.580 5.816 1.00 0.40 2 ILE A N 12
ATOM 13430 C CA . ILE A 1 2 ? -9.932 -5.363 6.609 1.00 3.24 2 ILE A CA 12
ATOM 13431 C C . ILE A 1 2 ? -10.447 -4.174 5.812 1.00 51.52 2 ILE A C 12
ATOM 13432 O O . ILE A 1 2 ? -10.634 -4.261 4.594 1.00 74.24 2 ILE A O 12
ATOM 13448 N N . ARG A 1 3 ? -10.676 -3.071 6.503 1.00 63.12 3 ARG A N 12
ATOM 13449 C CA . ARG A 1 3 ? -11.172 -1.869 5.865 1.00 61.13 3 ARG A CA 12
ATOM 13450 C C . ARG A 1 3 ? -10.067 -0.845 5.696 1.00 32.10 3 ARG A C 12
ATOM 13451 O O . ARG A 1 3 ? -9.525 -0.311 6.671 1.00 70.42 3 ARG A O 12
ATOM 13472 N N . LEU A 1 4 ? -9.732 -0.609 4.438 1.00 35.33 4 LEU A N 12
ATOM 13473 C CA . LEU A 1 4 ? -8.680 0.324 4.064 1.00 20.55 4 LEU A CA 12
ATOM 13474 C C . LEU A 1 4 ? -9.258 1.705 3.828 1.00 23.43 4 LEU A C 12
ATOM 13475 O O . LEU A 1 4 ? -10.402 1.840 3.386 1.00 34.42 4 LEU A O 12
ATOM 13491 N N . THR A 1 5 ? -8.468 2.726 4.120 1.00 44.21 5 THR A N 12
ATOM 13492 C CA . THR A 1 5 ? -8.891 4.100 3.897 1.00 24.05 5 THR A CA 12
ATOM 13493 C C . THR A 1 5 ? -8.562 4.545 2.476 1.00 0.53 5 THR A C 12
ATOM 13494 O O . THR A 1 5 ? -7.820 3.872 1.758 1.00 10.42 5 THR A O 12
ATOM 13505 N N . ILE A 1 6 ? -9.092 5.708 2.096 1.00 11.12 6 ILE A N 12
ATOM 13506 C CA . ILE A 1 6 ? -8.834 6.299 0.782 1.00 21.34 6 ILE A CA 12
ATOM 13507 C C . ILE A 1 6 ? -7.383 6.799 0.712 1.00 54.32 6 ILE A C 12
ATOM 13508 O O . ILE A 1 6 ? -6.814 6.910 -0.366 1.00 14.54 6 ILE A O 12
ATOM 13524 N N . GLU A 1 7 ? -6.790 7.055 1.888 1.00 13.33 7 GLU A N 12
ATOM 13525 C CA . GLU A 1 7 ? -5.374 7.430 2.009 1.00 55.33 7 GLU A CA 12
ATOM 13526 C C . GLU A 1 7 ? -4.459 6.301 1.529 1.00 14.40 7 GLU A C 12
ATOM 13527 O O . GLU A 1 7 ? -3.644 6.497 0.624 1.00 51.13 7 GLU A O 12
ATOM 13539 N N . GLU A 1 8 ? -4.646 5.112 2.118 1.00 43.01 8 GLU A N 12
ATOM 13540 C CA . GLU A 1 8 ? -3.791 3.952 1.863 1.00 53.23 8 GLU A CA 12
ATOM 13541 C C . GLU A 1 8 ? -4.028 3.363 0.471 1.00 30.15 8 GLU A C 12
ATOM 13542 O O . GLU A 1 8 ? -3.083 2.959 -0.201 1.00 25.01 8 GLU A O 12
ATOM 13554 N N . THR A 1 9 ? -5.290 3.363 0.033 1.00 64.30 9 THR A N 12
ATOM 13555 C CA . THR A 1 9 ? -5.667 2.816 -1.270 1.00 34.51 9 THR A CA 12
ATOM 13556 C C . THR A 1 9 ? -5.255 3.750 -2.427 1.00 51.33 9 THR A C 12
ATOM 13557 O O . THR A 1 9 ? -5.017 3.285 -3.543 1.00 32.50 9 THR A O 12
ATOM 13568 N N . ASN A 1 10 ? -5.174 5.063 -2.168 1.00 74.04 10 ASN A N 12
ATOM 13569 C CA . ASN A 1 10 ? -4.666 6.022 -3.167 1.00 11.54 10 ASN A CA 12
ATOM 13570 C C . ASN A 1 10 ? -3.189 5.757 -3.462 1.00 14.42 10 ASN A C 12
ATOM 13571 O O . ASN A 1 10 ? -2.765 5.826 -4.608 1.00 32.54 10 ASN A O 12
ATOM 13582 N N . LEU A 1 11 ? -2.440 5.407 -2.419 1.00 20.24 11 LEU A N 12
ATOM 13583 C CA . LEU A 1 11 ? -1.021 5.086 -2.539 1.00 54.55 11 LEU A CA 12
ATOM 13584 C C . LEU A 1 11 ? -0.818 3.745 -3.265 1.00 63.25 11 LEU A C 12
ATOM 13585 O O . LEU A 1 11 ? 0.160 3.566 -3.992 1.00 31.23 11 LEU A O 12
ATOM 13601 N N . LEU A 1 12 ? -1.770 2.823 -3.067 1.00 43.31 12 LEU A N 12
ATOM 13602 C CA . LEU A 1 12 ? -1.836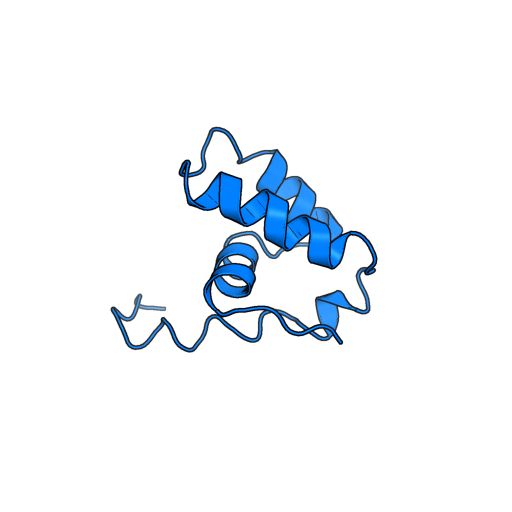 1.568 -3.827 1.00 32.51 12 LEU A CA 12
ATOM 13603 C C . LEU A 1 12 ? -2.035 1.836 -5.321 1.00 2.44 12 LEU A C 12
ATOM 13604 O O . LEU A 1 12 ? -1.416 1.189 -6.153 1.00 43.11 12 LEU A O 12
ATOM 13620 N N . SER A 1 13 ? -2.893 2.812 -5.636 1.00 45.31 13 SER A N 12
ATOM 13621 C CA . SER A 1 13 ? -3.207 3.192 -7.013 1.00 54.55 13 SER A CA 12
ATOM 13622 C C . SER A 1 13 ? -2.035 3.920 -7.694 1.00 23.24 13 SER A C 12
ATOM 13623 O O . SER A 1 13 ? -1.903 3.871 -8.916 1.00 64.40 13 SER A O 12
ATOM 13631 N N . ILE A 1 14 ? -1.198 4.598 -6.890 1.00 11.52 14 ILE A N 12
ATOM 13632 C CA . ILE A 1 14 ? 0.015 5.275 -7.371 1.00 24.03 14 ILE A CA 12
ATOM 13633 C C . ILE A 1 14 ? 1.026 4.262 -7.945 1.00 20.35 14 ILE A C 12
ATOM 13634 O O . ILE A 1 14 ? 1.674 4.527 -8.964 1.00 73.12 14 ILE A O 12
ATOM 13650 N N . TYR A 1 15 ? 1.123 3.092 -7.318 1.00 12.03 15 TYR A N 12
ATOM 13651 C CA . TYR A 1 15 ? 1.981 2.033 -7.827 1.00 74.12 15 TYR A CA 12
ATOM 13652 C C . TYR A 1 15 ? 1.177 1.066 -8.698 1.00 21.14 15 TYR A C 12
ATOM 13653 O O . TYR A 1 15 ? 1.067 1.283 -9.905 1.00 32.22 15 TYR A O 12
ATOM 13671 N N . ASN A 1 16 ? 0.578 0.048 -8.052 1.00 34.11 16 ASN A N 12
ATOM 13672 C CA . ASN A 1 16 ? -0.207 -1.022 -8.706 1.00 73.32 16 ASN A CA 12
ATOM 13673 C C . ASN A 1 16 ? 0.559 -1.657 -9.878 1.00 52.45 16 ASN A C 12
ATOM 13674 O O . ASN A 1 16 ? 0.202 -1.484 -11.047 1.00 61.41 16 ASN A O 12
ATOM 13685 N N . GLU A 1 17 ? 1.651 -2.340 -9.547 1.00 1.43 17 GLU A N 12
ATOM 13686 C CA . GLU A 1 17 ? 2.512 -2.945 -10.556 1.00 53.41 17 GLU A CA 12
ATOM 13687 C C . GLU A 1 17 ? 1.997 -4.329 -10.950 1.00 43.22 17 GLU A C 12
ATOM 13688 O O . GLU A 1 17 ? 1.401 -4.492 -12.016 1.00 12.31 17 GLU A O 12
ATOM 13700 N N . GLY A 1 18 ? 2.217 -5.314 -10.085 1.00 22.41 18 GLY A N 12
ATOM 13701 C CA . GLY A 1 18 ? 1.821 -6.670 -10.388 1.00 4.21 18 GLY A CA 12
ATOM 13702 C C . GLY A 1 18 ? 1.290 -7.373 -9.169 1.00 33.12 18 GLY A C 12
ATOM 13703 O O . GLY A 1 18 ? 1.920 -8.300 -8.652 1.00 15.54 18 GLY A O 12
ATOM 13707 N N . GLY A 1 19 ? 0.147 -6.898 -8.687 1.00 1.45 19 GLY A N 12
ATOM 13708 C CA . GLY A 1 19 ? -0.484 -7.486 -7.522 1.00 74.22 19 GLY A CA 12
ATOM 13709 C C . GLY A 1 19 ? 0.093 -6.948 -6.228 1.00 70.25 19 GLY A C 12
ATOM 13710 O O . GLY A 1 19 ? 0.737 -5.901 -6.225 1.00 40.13 19 GLY A O 12
ATOM 13714 N N . LYS A 1 20 ? -0.109 -7.694 -5.138 1.00 33.12 20 LYS A N 12
ATOM 13715 C CA . LYS A 1 20 ? 0.292 -7.256 -3.800 1.00 12.51 20 LYS A CA 12
ATOM 13716 C C . LYS A 1 20 ? 1.817 -7.247 -3.615 1.00 30.42 20 LYS A C 12
ATOM 13717 O O . LYS A 1 20 ? 2.329 -6.460 -2.828 1.00 72.12 20 LYS A O 12
ATOM 13736 N N . ARG A 1 21 ? 2.523 -8.131 -4.330 1.00 11.43 21 ARG A N 12
ATOM 13737 C CA . ARG A 1 21 ? 3.985 -8.171 -4.286 1.00 12.42 21 ARG A CA 12
ATOM 13738 C C . ARG A 1 21 ? 4.567 -6.974 -5.000 1.00 44.23 21 ARG A C 12
ATOM 13739 O O . ARG A 1 21 ? 5.444 -6.331 -4.468 1.00 34.11 21 ARG A O 12
ATOM 13760 N N . GLY A 1 22 ? 4.029 -6.654 -6.181 1.00 71.13 22 GLY A N 12
ATOM 13761 C CA . GLY A 1 22 ? 4.443 -5.459 -6.916 1.00 0.10 22 GLY A CA 12
ATOM 13762 C C . GLY A 1 22 ? 4.168 -4.172 -6.153 1.00 53.44 22 GLY A C 12
ATOM 13763 O O . GLY A 1 22 ? 4.851 -3.172 -6.349 1.00 23.41 22 GLY A O 12
ATOM 13767 N N . LEU A 1 23 ? 3.160 -4.205 -5.287 1.00 52.12 23 LEU A N 12
ATOM 13768 C CA . LEU A 1 23 ? 2.885 -3.102 -4.381 1.00 51.31 23 LEU A CA 12
ATOM 13769 C C . LEU A 1 23 ? 3.934 -2.996 -3.280 1.00 13.01 23 LEU A C 12
ATOM 13770 O O . LEU A 1 23 ? 4.600 -1.980 -3.184 1.00 54.25 23 LEU A O 12
ATOM 13786 N N . MET A 1 24 ? 4.129 -4.077 -2.520 1.00 50.20 24 MET A N 12
ATOM 13787 C CA . MET A 1 24 ? 4.937 -4.044 -1.295 1.00 61.11 24 MET A CA 12
ATOM 13788 C C . MET A 1 24 ? 6.438 -3.915 -1.583 1.00 34.40 24 MET A C 12
ATOM 13789 O O . MET A 1 24 ? 7.142 -3.228 -0.854 1.00 31.45 24 MET A O 12
ATOM 13803 N N . GLU A 1 25 ? 6.900 -4.552 -2.661 1.00 63.01 25 GLU A N 12
ATOM 13804 C CA . GLU A 1 25 ? 8.303 -4.478 -3.099 1.00 50.11 25 GLU A CA 12
ATOM 13805 C C . GLU A 1 25 ? 8.704 -3.062 -3.518 1.00 63.32 25 GLU A C 12
ATOM 13806 O O . GLU A 1 25 ? 9.751 -2.567 -3.105 1.00 2.10 25 GLU A O 12
ATOM 13818 N N . ASN A 1 26 ? 7.848 -2.406 -4.310 1.00 54.22 26 ASN A N 12
ATOM 13819 C CA . ASN A 1 26 ? 8.137 -1.062 -4.828 1.00 65.43 26 ASN A CA 12
ATOM 13820 C C . ASN A 1 26 ? 7.899 0.020 -3.783 1.00 11.04 26 ASN A C 12
ATOM 13821 O O . ASN A 1 26 ? 8.486 1.090 -3.867 1.00 45.30 26 ASN A O 12
ATOM 13832 N N . ILE A 1 27 ? 7.040 -0.263 -2.804 1.00 2.24 27 ILE A N 12
ATOM 13833 C CA . ILE A 1 27 ? 6.840 0.632 -1.669 1.00 31.24 27 ILE A CA 12
ATOM 13834 C C . ILE A 1 27 ? 8.108 0.695 -0.797 1.00 43.20 27 ILE A C 12
ATOM 13835 O O . ILE A 1 27 ? 8.563 1.785 -0.468 1.00 35.03 27 ILE A O 12
ATOM 13851 N N . ASN A 1 28 ? 8.696 -0.475 -0.485 1.00 53.23 28 ASN A N 12
ATOM 13852 C CA . ASN A 1 28 ? 9.921 -0.554 0.333 1.00 54.40 28 ASN A CA 12
ATOM 13853 C C . ASN A 1 28 ? 11.133 0.059 -0.368 1.00 70.11 28 ASN A C 12
ATOM 13854 O O . ASN A 1 28 ? 11.999 0.644 0.286 1.00 51.01 28 ASN A O 12
ATOM 13865 N N . ALA A 1 29 ? 11.176 -0.071 -1.692 1.00 23.02 29 ALA A N 12
ATOM 13866 C CA . ALA A 1 29 ? 12.282 0.448 -2.495 1.00 4.24 29 ALA A CA 12
ATOM 13867 C C . ALA A 1 29 ? 12.207 1.969 -2.667 1.00 61.12 29 ALA A C 12
ATOM 13868 O O . ALA A 1 29 ? 13.230 2.652 -2.650 1.00 33.12 29 ALA A O 12
ATOM 13875 N N . ALA A 1 30 ? 10.991 2.491 -2.790 1.00 35.54 30 ALA A N 12
ATOM 13876 C CA . ALA A 1 30 ? 10.779 3.892 -3.126 1.00 44.33 30 ALA A CA 12
ATOM 13877 C C . ALA A 1 30 ? 10.279 4.724 -1.937 1.00 74.01 30 ALA A C 12
ATOM 13878 O O . ALA A 1 30 ? 9.696 5.784 -2.144 1.00 53.10 30 ALA A O 12
ATOM 13885 N N . LEU A 1 31 ? 10.506 4.238 -0.701 1.00 33.53 31 LEU A N 12
ATOM 13886 C CA . LEU A 1 31 ? 10.205 5.007 0.531 1.00 12.23 31 LEU A CA 12
ATOM 13887 C C . LEU A 1 31 ? 10.833 6.435 0.539 1.00 74.34 31 LEU A C 12
ATOM 13888 O O . LEU A 1 31 ? 10.090 7.397 0.728 1.00 63.10 31 LEU A O 12
ATOM 13904 N N . PRO A 1 32 ? 12.181 6.629 0.311 1.00 40.44 32 PRO A N 12
ATOM 13905 C CA . PRO A 1 32 ? 12.781 7.979 0.266 1.00 65.13 32 PRO A CA 12
ATOM 13906 C C . PRO A 1 32 ? 12.497 8.737 -1.039 1.00 34.23 32 PRO A C 12
ATOM 13907 O O . PRO A 1 32 ? 12.724 9.944 -1.120 1.00 75.53 32 PRO A O 12
ATOM 13918 N N . PHE A 1 33 ? 12.002 8.022 -2.053 1.00 53.44 33 PHE A N 12
ATOM 13919 C CA . PHE A 1 33 ? 11.635 8.627 -3.335 1.00 34.24 33 PHE A CA 12
ATOM 13920 C C . PHE A 1 33 ? 10.244 9.267 -3.255 1.00 62.44 33 PHE A C 12
ATOM 13921 O O . PHE A 1 33 ? 9.908 10.148 -4.046 1.00 24.34 33 PHE A O 12
ATOM 13938 N N . MET A 1 34 ? 9.444 8.805 -2.288 1.00 53.04 34 MET A N 12
ATOM 13939 C CA . MET A 1 34 ? 8.166 9.429 -1.955 1.00 55.23 34 MET A CA 12
ATOM 13940 C C . MET A 1 34 ? 8.371 10.591 -0.987 1.00 63.54 34 MET A C 12
ATOM 13941 O O . MET A 1 34 ? 9.428 10.712 -0.356 1.00 23.52 34 MET A O 12
ATOM 13955 N N . ASP A 1 35 ? 7.352 11.435 -0.872 1.00 73.11 35 ASP A N 12
ATOM 13956 C CA . ASP A 1 35 ? 7.413 12.616 -0.011 1.00 32.04 35 ASP A CA 12
ATOM 13957 C C . ASP A 1 35 ? 7.028 12.251 1.433 1.00 65.25 35 ASP A C 12
ATOM 13958 O O . ASP A 1 35 ? 6.692 11.100 1.696 1.00 11.42 35 ASP A O 12
ATOM 13967 N N . GLU A 1 36 ? 7.090 13.246 2.337 1.00 55.22 36 GLU A N 12
ATOM 13968 C CA . GLU A 1 36 ? 6.830 13.126 3.790 1.00 55.23 36 GLU A CA 12
ATOM 13969 C C . GLU A 1 36 ? 5.605 12.259 4.140 1.00 34.30 36 GLU A C 12
ATOM 13970 O O . GLU A 1 36 ? 5.715 11.314 4.924 1.00 2.21 36 GLU A O 12
ATOM 13982 N N . ASP A 1 37 ? 4.462 12.577 3.519 1.00 51.15 37 ASP A N 12
ATOM 13983 C CA . ASP A 1 37 ? 3.185 11.909 3.791 1.00 11.03 37 ASP A CA 12
ATOM 13984 C C . ASP A 1 37 ? 3.197 10.472 3.307 1.00 24.20 37 ASP A C 12
ATOM 13985 O O . ASP A 1 37 ? 2.899 9.561 4.065 1.00 32.44 37 ASP A O 12
ATOM 13994 N N . MET A 1 38 ? 3.599 10.293 2.044 1.00 2.12 38 MET A N 12
ATOM 13995 C CA . MET A 1 38 ? 3.527 9.005 1.343 1.00 23.52 38 MET A CA 12
ATOM 13996 C C . MET A 1 38 ? 4.529 7.987 1.875 1.00 34.10 38 MET A C 12
ATOM 13997 O O . MET A 1 38 ? 4.289 6.798 1.787 1.00 35.21 38 MET A O 12
ATOM 14011 N N . ARG A 1 39 ? 5.641 8.472 2.423 1.00 30.12 39 ARG A N 12
ATOM 14012 C CA . ARG A 1 39 ? 6.680 7.634 3.016 1.00 1.15 39 ARG A CA 12
ATOM 14013 C C . ARG A 1 39 ? 6.158 6.907 4.272 1.00 52.34 39 ARG A C 12
ATOM 14014 O O . ARG A 1 39 ? 6.293 5.688 4.395 1.00 4.50 39 ARG A O 12
ATOM 14035 N N . GLU A 1 40 ? 5.558 7.666 5.190 1.00 31.14 40 GLU A N 12
ATOM 14036 C CA . GLU A 1 40 ? 4.988 7.111 6.428 1.00 62.31 40 GLU A CA 12
ATOM 14037 C C . GLU A 1 40 ? 3.679 6.354 6.191 1.00 4.02 40 GLU A C 12
ATOM 14038 O O . GLU A 1 40 ? 3.396 5.371 6.878 1.00 52.15 40 GLU A O 12
ATOM 14050 N N . LEU A 1 41 ? 2.906 6.809 5.202 1.00 10.40 41 LEU A N 12
ATOM 14051 C CA . LEU A 1 41 ? 1.639 6.181 4.822 1.00 24.45 41 LEU A CA 12
ATOM 14052 C C . LEU A 1 41 ? 1.882 4.816 4.178 1.00 50.11 41 LEU A C 12
ATOM 14053 O O . LEU A 1 41 ? 1.057 3.922 4.299 1.00 3.33 41 LEU A O 12
ATOM 14069 N N . ALA A 1 42 ? 3.041 4.667 3.537 1.00 24.15 42 ALA A N 12
ATOM 14070 C CA . ALA A 1 42 ? 3.443 3.420 2.895 1.00 55.41 42 ALA A CA 12
ATOM 14071 C C . ALA A 1 42 ? 3.671 2.295 3.892 1.00 35.14 42 ALA A C 12
ATOM 14072 O O . ALA A 1 42 ? 3.350 1.152 3.604 1.00 31.12 42 ALA A O 12
ATOM 14079 N N . LYS A 1 43 ? 4.212 2.634 5.068 1.00 1.34 43 LYS A N 12
ATOM 14080 C CA . LYS A 1 43 ? 4.410 1.666 6.156 1.00 42.42 43 LYS A CA 12
ATOM 14081 C C . LYS A 1 43 ? 3.081 1.193 6.735 1.00 62.15 43 LYS A C 12
ATOM 14082 O O . LYS A 1 43 ? 2.953 0.044 7.148 1.00 64.51 43 LYS A O 12
ATOM 14101 N N . ARG A 1 44 ? 2.097 2.097 6.738 1.00 74.15 44 ARG A N 12
ATOM 14102 C CA . ARG A 1 44 ? 0.739 1.793 7.195 1.00 31.32 44 ARG A CA 12
ATOM 14103 C C . ARG A 1 44 ? 0.051 0.829 6.241 1.00 14.30 44 ARG A C 12
ATOM 14104 O O . ARG A 1 44 ? -0.653 -0.076 6.672 1.00 3.32 44 ARG A O 12
ATOM 14125 N N . THR A 1 45 ? 0.288 1.031 4.939 1.00 30.03 45 THR A N 12
ATOM 14126 C CA . THR A 1 45 ? -0.295 0.201 3.896 1.00 70.03 45 THR A CA 12
ATOM 14127 C C . THR A 1 45 ? 0.380 -1.181 3.847 1.00 14.11 45 THR A C 12
ATOM 14128 O O . THR A 1 45 ? -0.289 -2.177 3.606 1.00 40.21 45 THR A O 12
ATOM 14139 N N . LEU A 1 46 ? 1.698 -1.238 4.118 1.00 40.24 46 LEU A N 12
ATOM 14140 C CA . LEU A 1 46 ? 2.432 -2.516 4.234 1.00 11.44 46 LEU A CA 12
ATOM 14141 C C . LEU A 1 46 ? 1.904 -3.360 5.381 1.00 73.20 46 LEU A C 12
ATOM 14142 O O . LEU A 1 46 ? 1.797 -4.573 5.266 1.00 24.02 46 LEU A O 12
ATOM 14158 N N . ALA A 1 47 ? 1.557 -2.682 6.476 1.00 21.23 47 ALA A N 12
ATOM 14159 C CA . ALA A 1 47 ? 0.983 -3.306 7.661 1.00 5.50 47 ALA A CA 12
ATOM 14160 C C . ALA A 1 47 ? -0.451 -3.798 7.427 1.00 44.32 47 ALA A C 12
ATOM 14161 O O . ALA A 1 47 ? -0.999 -4.518 8.252 1.00 20.32 47 ALA A O 12
ATOM 14168 N N . LYS A 1 48 ? -1.078 -3.334 6.349 1.00 24.24 48 LYS A N 12
ATOM 14169 C CA . LYS A 1 48 ? -2.390 -3.820 5.949 1.00 13.33 48 LYS A CA 12
ATOM 14170 C C . LYS A 1 48 ? -2.307 -5.048 5.029 1.00 42.52 48 LYS A C 12
ATOM 14171 O O . LYS A 1 48 ? -3.073 -5.990 5.198 1.00 61.22 48 LYS A O 12
ATOM 14190 N N . ILE A 1 49 ? -1.376 -5.045 4.062 1.00 61.51 49 ILE A N 12
ATOM 14191 C CA . ILE A 1 49 ? -1.323 -6.112 3.037 1.00 13.45 49 ILE A CA 12
ATOM 14192 C C . ILE A 1 49 ? -0.566 -7.358 3.547 1.00 40.04 49 ILE A C 12
ATOM 14193 O O . ILE A 1 49 ? -0.800 -8.473 3.071 1.00 4.55 49 ILE A O 12
ATOM 14209 N N . ALA A 1 50 ? 0.337 -7.163 4.516 1.00 64.33 50 ALA A N 12
ATOM 14210 C CA . ALA A 1 50 ? 1.107 -8.273 5.104 1.00 74.34 50 ALA A CA 12
ATOM 14211 C C . ALA A 1 50 ? 0.237 -9.296 5.881 1.00 54.14 50 ALA A C 12
ATOM 14212 O O . ALA A 1 50 ? 0.445 -10.489 5.696 1.00 75.31 50 ALA A O 12
ATOM 14219 N N . PRO A 1 51 ? -0.734 -8.904 6.774 1.00 71.24 51 PRO A N 12
ATOM 14220 C CA . PRO A 1 51 ? -1.630 -9.892 7.399 1.00 22.33 51 PRO A CA 12
ATOM 14221 C C . PRO A 1 51 ? -2.747 -10.416 6.465 1.00 2.25 51 PRO A C 12
ATOM 14222 O O . PRO A 1 51 ? -3.496 -11.328 6.833 1.00 13.32 51 PRO A O 12
ATOM 14233 N N . LEU A 1 52 ? -2.857 -9.835 5.267 1.00 73.41 52 LEU A N 12
ATOM 14234 C CA . LEU A 1 52 ? -3.748 -10.357 4.232 1.00 41.31 52 LEU A CA 12
ATOM 14235 C C . LEU A 1 52 ? -2.998 -11.350 3.351 1.00 72.32 52 LEU A C 12
ATOM 14236 O O . LEU A 1 52 ? -1.758 -11.392 3.347 1.00 54.33 52 LEU A O 12
ATOM 14252 N N . THR A 1 53 ? -3.749 -12.160 2.618 1.00 41.23 53 THR A N 12
ATOM 14253 C CA . THR A 1 53 ? -3.166 -13.005 1.589 1.00 22.32 53 THR A CA 12
ATOM 14254 C C . THR A 1 53 ? -3.225 -12.276 0.229 1.00 13.35 53 THR A C 12
ATOM 14255 O O . THR A 1 53 ? -3.799 -11.182 0.121 1.00 21.22 53 THR A O 12
ATOM 14266 N N . GLU A 1 54 ? -2.624 -12.886 -0.795 1.00 14.02 54 GLU A N 12
ATOM 14267 C CA . GLU A 1 54 ? -2.580 -12.327 -2.147 1.00 25.51 54 GLU A CA 12
ATOM 14268 C C . GLU A 1 54 ? -3.966 -12.305 -2.811 1.00 72.40 54 GLU A C 12
ATOM 14269 O O . GLU A 1 54 ? -4.232 -11.456 -3.658 1.00 3.13 54 GLU A O 12
ATOM 14281 N N . ASN A 1 55 ? -4.848 -13.223 -2.398 1.00 73.22 55 ASN A N 12
ATOM 14282 C CA . ASN A 1 55 ? -6.206 -13.288 -2.923 1.00 44.21 55 ASN A CA 12
ATOM 14283 C C . ASN A 1 55 ? -7.065 -12.155 -2.355 1.00 41.24 55 ASN A C 12
ATOM 14284 O O . ASN A 1 55 ? -7.825 -11.544 -3.089 1.00 14.43 55 ASN A O 12
ATOM 14295 N N . GLU A 1 56 ? -6.898 -11.864 -1.053 1.00 12.31 56 GLU A N 12
ATOM 14296 C CA . GLU A 1 56 ? -7.693 -10.836 -0.358 1.00 13.12 56 GLU A CA 12
ATOM 14297 C C . GLU A 1 56 ? -7.398 -9.434 -0.872 1.00 52.44 56 GLU A C 12
ATOM 14298 O O . GLU A 1 56 ? -8.308 -8.615 -0.978 1.00 52.45 56 GLU A O 12
ATOM 14310 N N . TYR A 1 57 ? -6.127 -9.167 -1.198 1.00 24.01 57 TYR A N 12
ATOM 14311 C CA . TYR A 1 57 ? -5.751 -7.890 -1.796 1.00 5.32 57 TYR A CA 12
ATOM 14312 C C . TYR A 1 57 ? -6.284 -7.784 -3.231 1.00 14.04 57 TYR A C 12
ATOM 14313 O O . TYR A 1 57 ? -6.698 -6.716 -3.641 1.00 22.12 57 TYR A O 12
ATOM 14331 N N . ALA A 1 58 ? -6.297 -8.895 -3.972 1.00 25.10 58 ALA A N 12
ATOM 14332 C CA . ALA A 1 58 ? -6.751 -8.896 -5.367 1.00 12.21 58 ALA A CA 12
ATOM 14333 C C . ALA A 1 58 ? -8.274 -8.749 -5.483 1.00 51.14 58 ALA A C 12
ATOM 14334 O O . ALA A 1 58 ? -8.774 -8.262 -6.494 1.00 62.43 58 ALA A O 12
ATOM 14341 N N . GLU A 1 59 ? -8.999 -9.149 -4.435 1.00 53.12 59 GLU A N 12
ATOM 14342 C CA . GLU A 1 59 ? -10.455 -8.980 -4.377 1.00 74.24 59 GLU A CA 12
ATOM 14343 C C . GLU A 1 59 ? -10.833 -7.512 -4.172 1.00 61.51 59 GLU A C 12
ATOM 14344 O O . GLU A 1 59 ? -11.883 -7.066 -4.631 1.00 70.24 59 GLU A O 12
ATOM 14356 N N . LEU A 1 60 ? -9.960 -6.771 -3.491 1.00 35.13 60 LEU A N 12
ATOM 14357 C CA . LEU A 1 60 ? -10.158 -5.341 -3.273 1.00 70.12 60 LEU A CA 12
ATOM 14358 C C . LEU A 1 60 ? -9.637 -4.549 -4.466 1.00 15.05 60 LEU A C 12
ATOM 14359 O O . LEU A 1 60 ? -10.308 -3.632 -4.949 1.00 22.14 60 LEU A O 12
ATOM 14375 N N . ALA A 1 61 ? -8.445 -4.971 -4.931 1.00 71.30 61 ALA A N 12
ATOM 14376 C CA . ALA A 1 61 ? -7.654 -4.316 -5.976 1.00 53.53 61 ALA A CA 12
ATOM 14377 C C . ALA A 1 61 ? -7.391 -2.846 -5.626 1.00 73.10 61 ALA A C 12
ATOM 14378 O O . ALA A 1 61 ? -6.644 -2.560 -4.686 1.00 51.44 61 ALA A O 12
ATOM 14385 N N . ILE A 1 62 ? -8.006 -1.923 -6.358 1.00 41.14 62 ILE A N 12
ATOM 14386 C CA . ILE A 1 62 ? -8.024 -0.527 -5.973 1.00 53.43 62 ILE A CA 12
ATOM 14387 C C . ILE A 1 62 ? -9.459 -0.194 -5.577 1.00 14.42 62 ILE A C 12
ATOM 14388 O O . ILE A 1 62 ? -10.321 0.063 -6.423 1.00 20.53 62 ILE A O 12
ATOM 14404 N N . PHE A 1 63 ? -9.702 -0.287 -4.280 1.00 63.03 63 PHE A N 12
ATOM 14405 C CA . PHE A 1 63 ? -11.044 -0.234 -3.723 1.00 30.31 63 PHE A CA 12
ATOM 14406 C C . PHE A 1 63 ? -11.549 1.208 -3.608 1.00 73.32 63 PHE A C 12
ATOM 14407 O O . PHE A 1 63 ? -12.531 1.580 -4.253 1.00 42.04 63 PHE A O 12
ATOM 14424 N N . ALA A 1 64 ? -10.865 2.017 -2.798 1.00 24.23 64 ALA A N 12
ATOM 14425 C CA . ALA A 1 64 ? -11.263 3.399 -2.570 1.00 4.24 64 ALA A CA 12
ATOM 14426 C C . ALA A 1 64 ? -10.110 4.366 -2.847 1.00 24.32 64 ALA A C 12
ATOM 14427 O O . ALA A 1 64 ? -9.339 4.709 -1.953 1.00 72.24 64 ALA A O 12
ATOM 14434 N N . ALA A 1 65 ? -9.975 4.760 -4.110 1.00 12.33 65 ALA A N 12
ATOM 14435 C CA . ALA A 1 65 ? -8.959 5.736 -4.516 1.00 73.04 65 ALA A CA 12
ATOM 14436 C C . ALA A 1 65 ? -9.468 6.619 -5.652 1.00 62.24 65 ALA A C 12
ATOM 14437 O O . ALA A 1 65 ? -8.815 7.590 -6.041 1.00 22.43 65 ALA A O 12
ATOM 14444 N N . ASP A 1 66 ? -10.662 6.300 -6.150 1.00 41.02 66 ASP A N 12
ATOM 14445 C CA . ASP A 1 66 ? -11.286 7.031 -7.256 1.00 32.05 66 ASP A CA 12
ATOM 14446 C C . ASP A 1 66 ? -12.159 8.169 -6.729 1.00 45.54 66 ASP A C 12
ATOM 14447 O O . ASP A 1 66 ? -13.106 8.611 -7.384 1.00 0.01 66 ASP A O 12
ATOM 14456 N N . GLU A 1 67 ? -11.826 8.634 -5.537 1.00 3.02 67 GLU A N 12
ATOM 14457 C CA . GLU A 1 67 ? -12.534 9.723 -4.889 1.00 33.33 67 GLU A CA 12
ATOM 14458 C C . GLU A 1 67 ? -11.674 10.982 -4.913 1.00 71.14 67 GLU A C 12
ATOM 14459 O O . GLU A 1 67 ? -12.183 12.098 -4.999 1.00 4.40 67 GLU A O 12
ATOM 14471 N N . VAL A 1 68 ? -10.359 10.778 -4.878 1.00 44.11 68 VAL A N 12
ATOM 14472 C CA . VAL A 1 68 ? -9.390 11.859 -4.705 1.00 21.34 68 VAL A CA 12
ATOM 14473 C C . VAL A 1 68 ? -8.653 12.192 -6.004 1.00 24.14 68 VAL A C 12
ATOM 14474 O O . VAL A 1 68 ? -7.506 12.643 -5.988 1.00 55.31 68 VAL A O 12
ATOM 14487 N N . LEU A 1 69 ? -9.353 12.038 -7.124 1.00 25.14 69 LEU A N 12
ATOM 14488 C CA . LEU A 1 69 ? -8.811 12.362 -8.446 1.00 3.53 69 LEU A CA 12
ATOM 14489 C C . LEU A 1 69 ? -8.837 13.886 -8.703 1.00 4.24 69 LEU A C 12
ATOM 14490 O O . LEU A 1 69 ? -8.335 14.366 -9.722 1.00 43.12 69 LEU A O 12
ATOM 14506 N N . GLU A 1 70 ? -9.423 14.630 -7.756 1.00 33.14 70 GLU A N 12
ATOM 14507 C CA . GLU A 1 70 ? -9.531 16.084 -7.829 1.00 52.22 70 GLU A CA 12
ATOM 14508 C C . GLU A 1 70 ? -8.267 16.757 -7.252 1.00 72.12 70 GLU A C 12
ATOM 14509 O O . GLU A 1 70 ? -8.156 17.991 -7.236 1.00 70.41 70 GLU A O 12
ATOM 14521 N N . HIS A 1 71 ? -7.321 15.932 -6.773 1.00 31.23 71 HIS A N 12
ATOM 14522 C CA . HIS A 1 71 ? -6.039 16.411 -6.258 1.00 2.52 71 HIS A CA 12
ATOM 14523 C C . HIS A 1 71 ? -5.199 16.987 -7.403 1.00 54.11 71 HIS A C 12
ATOM 14524 O O . HIS A 1 71 ? -4.620 16.252 -8.205 1.00 44.32 71 HIS A O 12
ATOM 14539 N N . HIS A 1 72 ? -5.163 18.307 -7.459 1.00 74.34 72 HIS A N 12
ATOM 14540 C CA . HIS A 1 72 ? -4.537 19.034 -8.546 1.00 13.15 72 HIS A CA 12
ATOM 14541 C C . HIS A 1 72 ? -3.828 20.246 -7.969 1.00 31.20 72 HIS A C 12
ATOM 14542 O O . HIS A 1 72 ? -4.471 21.140 -7.423 1.00 0.32 72 HIS A O 12
ATOM 14557 N N . HIS A 1 73 ? -2.505 20.266 -8.078 1.00 24.40 73 HIS A N 12
ATOM 14558 C CA . HIS A 1 73 ? -1.720 21.336 -7.476 1.00 42.13 73 HIS A CA 12
ATOM 14559 C C . HIS A 1 73 ? -1.790 22.615 -8.321 1.00 2.04 73 HIS A C 12
ATOM 14560 O O . HIS A 1 73 ? -1.331 22.678 -9.465 1.00 10.41 73 HIS A O 12
ATOM 14575 N N . HIS A 1 74 ? -2.462 23.597 -7.755 1.00 50.23 74 HIS A N 12
ATOM 14576 C CA . HIS A 1 74 ? -2.479 24.949 -8.270 1.00 53.43 74 HIS A CA 12
ATOM 14577 C C . HIS A 1 74 ? -2.660 25.868 -7.075 1.00 14.35 74 HIS A C 12
ATOM 14578 O O . HIS A 1 74 ? -3.781 26.133 -6.629 1.00 40.34 74 HIS A O 12
ATOM 14593 N N . HIS A 1 75 ? -1.530 26.300 -6.527 1.00 3.34 75 HIS A N 12
ATOM 14594 C CA . HIS A 1 75 ? -1.505 27.108 -5.314 1.00 54.53 75 HIS A CA 12
ATOM 14595 C C . HIS A 1 75 ? -1.590 28.593 -5.688 1.00 10.12 75 HIS A C 12
ATOM 14596 O O . HIS A 1 75 ? -0.622 29.349 -5.526 1.00 25.50 75 HIS A O 12
ATOM 14611 N N . HIS A 1 76 ? -2.771 28.971 -6.221 1.00 34.00 76 HIS A N 12
ATOM 14612 C CA . HIS A 1 76 ? -3.075 30.326 -6.722 1.00 34.34 76 HI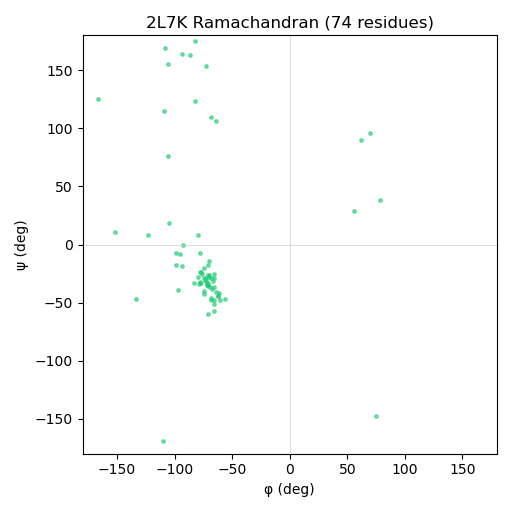S A CA 12
ATOM 14613 C C . HIS A 1 76 ? -2.118 30.756 -7.833 1.00 4.32 76 HIS A C 12
ATOM 14614 O O . HIS A 1 76 ? -1.795 29.967 -8.722 1.00 62.15 76 HIS A O 12
ATOM 14629 N N . MET A 1 1 ? -11.492 -8.737 4.740 1.00 13.12 1 MET A N 13
ATOM 14630 C CA . MET A 1 1 ? -11.503 -7.282 4.463 1.00 11.34 1 MET A CA 13
ATOM 14631 C C . MET A 1 1 ? -10.883 -6.514 5.625 1.00 22.11 1 MET A C 13
ATOM 14632 O O . MET A 1 1 ? -11.034 -6.896 6.785 1.00 1.44 1 MET A O 13
ATOM 14648 N N . ILE A 1 2 ? -10.157 -5.451 5.296 1.00 31.31 2 ILE A N 13
ATOM 14649 C CA . ILE A 1 2 ? -9.667 -4.508 6.288 1.00 33.41 2 ILE A CA 13
ATOM 14650 C C . ILE A 1 2 ? -10.151 -3.090 5.926 1.00 1.43 2 ILE A C 13
ATOM 14651 O O . ILE A 1 2 ? -10.180 -2.715 4.749 1.00 51.34 2 ILE A O 13
ATOM 14667 N N . ARG A 1 3 ? -10.571 -2.332 6.939 1.00 0.42 3 ARG A N 13
ATOM 14668 C CA . ARG A 1 3 ? -11.138 -1.003 6.735 1.00 31.24 3 ARG A CA 13
ATOM 14669 C C . ARG A 1 3 ? -10.069 0.078 6.796 1.00 41.11 3 ARG A C 13
ATOM 14670 O O . ARG A 1 3 ? -9.370 0.216 7.801 1.00 63.53 3 ARG A O 13
ATOM 14691 N N . LEU A 1 4 ? -9.942 0.830 5.706 1.00 63.45 4 LEU A N 13
ATOM 14692 C CA . LEU A 1 4 ? -9.000 1.946 5.637 1.00 32.11 4 LEU A CA 13
ATOM 14693 C C . LEU A 1 4 ? -9.661 3.170 5.011 1.00 24.31 4 LEU A C 13
ATOM 14694 O O . LEU A 1 4 ? -10.857 3.154 4.711 1.00 64.42 4 LEU A O 13
ATOM 14710 N N . THR A 1 5 ? -8.875 4.227 4.823 1.00 64.24 5 THR A N 13
ATOM 14711 C CA . THR A 1 5 ? -9.373 5.478 4.257 1.00 20.11 5 THR A CA 13
ATOM 14712 C C . THR A 1 5 ? -9.100 5.527 2.739 1.00 31.31 5 THR A C 13
ATOM 14713 O O . THR A 1 5 ? -8.408 4.646 2.204 1.00 23.34 5 THR A O 13
ATOM 14724 N N . ILE A 1 6 ? -9.664 6.540 2.062 1.00 44.32 6 ILE A N 13
ATOM 14725 C CA . ILE A 1 6 ? -9.506 6.744 0.616 1.00 72.55 6 ILE A CA 13
ATOM 14726 C C . ILE A 1 6 ? -8.031 6.883 0.226 1.00 12.45 6 ILE A C 13
ATOM 14727 O O . ILE A 1 6 ? -7.579 6.224 -0.692 1.00 11.02 6 ILE A O 13
ATOM 14743 N N . GLU A 1 7 ? -7.296 7.712 0.971 1.00 2.11 7 GLU A N 13
ATOM 14744 C CA . GLU A 1 7 ? -5.878 8.006 0.704 1.00 30.13 7 GLU A CA 13
ATOM 14745 C C . GLU A 1 7 ? -4.992 6.750 0.761 1.00 43.34 7 GLU A C 13
ATOM 14746 O O . GLU A 1 7 ? -4.066 6.606 -0.035 1.00 62.24 7 GLU A O 13
ATOM 14758 N N . GLU A 1 8 ? -5.324 5.838 1.676 1.00 72.15 8 GLU A N 13
ATOM 14759 C CA . GLU A 1 8 ? -4.534 4.626 1.917 1.00 53.23 8 GLU A CA 13
ATOM 14760 C C . GLU A 1 8 ? -4.743 3.587 0.804 1.00 51.52 8 GLU A C 13
ATOM 14761 O O . GLU A 1 8 ? -3.801 2.929 0.367 1.00 51.42 8 GLU A O 13
ATOM 14773 N N . THR A 1 9 ? -5.988 3.440 0.366 1.00 43.43 9 THR A N 13
ATOM 14774 C CA . THR A 1 9 ? -6.335 2.512 -0.708 1.00 14.43 9 THR A CA 13
ATOM 14775 C C . THR A 1 9 ? -5.939 3.072 -2.097 1.00 54.04 9 THR A C 13
ATOM 14776 O O . THR A 1 9 ? -5.677 2.321 -3.031 1.00 52.45 9 THR A O 13
ATOM 14787 N N . ASN A 1 10 ? -5.914 4.403 -2.219 1.00 53.14 10 ASN A N 13
ATOM 14788 C CA . ASN A 1 10 ? -5.436 5.090 -3.429 1.00 72.34 10 ASN A CA 13
ATOM 14789 C C . ASN A 1 10 ? -3.906 4.974 -3.570 1.00 23.02 10 ASN A C 13
ATOM 14790 O O . ASN A 1 10 ? -3.369 5.038 -4.675 1.00 51.22 10 ASN A O 13
ATOM 14801 N N . LEU A 1 11 ? -3.218 4.807 -2.445 1.00 1.33 11 LEU A N 13
ATOM 14802 C CA . LEU A 1 11 ? -1.777 4.546 -2.432 1.00 50.22 11 LEU A CA 13
ATOM 14803 C C . LEU A 1 11 ? -1.454 3.177 -3.054 1.00 40.15 11 LEU A C 13
ATOM 14804 O O . LEU A 1 11 ? -0.388 2.994 -3.652 1.00 25.25 11 LEU A O 13
ATOM 14820 N N . LEU A 1 12 ? -2.388 2.223 -2.908 1.00 0.41 12 LEU A N 13
ATOM 14821 C CA . LEU A 1 12 ? -2.291 0.912 -3.563 1.00 12.11 12 LEU A CA 13
ATOM 14822 C C . LEU A 1 12 ? -2.251 1.052 -5.089 1.00 32.43 12 LEU A C 13
ATOM 14823 O O . LEU A 1 12 ? -1.585 0.278 -5.758 1.00 33.22 12 LEU A O 13
ATOM 14839 N N . SER A 1 13 ? -2.940 2.075 -5.614 1.00 22.02 13 SER A N 13
ATOM 14840 C CA . SER A 1 13 ? -3.017 2.339 -7.057 1.00 62.21 13 SER A CA 13
ATOM 14841 C C . SER A 1 13 ? -1.679 2.818 -7.634 1.00 61.33 13 SER A C 13
ATOM 14842 O O . SER A 1 13 ? -1.415 2.632 -8.822 1.00 42.34 13 SER A O 13
ATOM 14850 N N . ILE A 1 14 ? -0.838 3.426 -6.781 1.00 31.35 14 ILE A N 13
ATOM 14851 C CA . ILE A 1 14 ? 0.431 4.028 -7.206 1.00 34.30 14 ILE A CA 13
ATOM 14852 C C . ILE A 1 14 ? 1.441 2.949 -7.633 1.00 73.13 14 ILE A C 13
ATOM 14853 O O . ILE A 1 14 ? 2.073 3.068 -8.679 1.00 23.11 14 ILE A O 13
ATOM 14869 N N . TYR A 1 15 ? 1.559 1.880 -6.842 1.00 23.22 15 TYR A N 13
ATOM 14870 C CA . TYR A 1 15 ? 2.602 0.875 -7.072 1.00 41.32 15 TYR A CA 13
ATOM 14871 C C . TYR A 1 15 ? 2.038 -0.522 -7.331 1.00 35.01 15 TYR A C 13
ATOM 14872 O O . TYR A 1 15 ? 2.771 -1.510 -7.206 1.00 22.12 15 TYR A O 13
ATOM 14890 N N . ASN A 1 16 ? 0.752 -0.602 -7.711 1.00 14.41 16 ASN A N 13
ATOM 14891 C CA . ASN A 1 16 ? 0.104 -1.887 -8.016 1.00 12.13 16 ASN A CA 13
ATOM 14892 C C . ASN A 1 16 ? 0.704 -2.486 -9.286 1.00 42.34 16 ASN A C 13
ATOM 14893 O O . ASN A 1 16 ? 0.472 -1.993 -10.395 1.00 11.21 16 ASN A O 13
ATOM 14904 N N . GLU A 1 17 ? 1.497 -3.528 -9.090 1.00 4.35 17 GLU A N 13
ATOM 14905 C CA . GLU A 1 17 ? 2.172 -4.207 -10.171 1.00 30.12 17 GLU A CA 13
ATOM 14906 C C . GLU A 1 17 ? 2.236 -5.690 -9.837 1.00 20.35 17 GLU A C 13
ATOM 14907 O O . GLU A 1 17 ? 3.111 -6.126 -9.091 1.00 21.33 17 GLU A O 13
ATOM 14919 N N . GLY A 1 18 ? 1.291 -6.461 -10.360 1.00 31.13 18 GLY A N 13
ATOM 14920 C CA . GLY A 1 18 ? 1.192 -7.864 -9.995 1.00 31.33 18 GLY A CA 13
ATOM 14921 C C . GLY A 1 18 ? 0.621 -8.047 -8.604 1.00 51.33 18 GLY A C 13
ATOM 14922 O O . GLY A 1 18 ? 1.132 -8.849 -7.816 1.00 55.55 18 GLY A O 13
ATOM 14926 N N . GLY A 1 19 ? -0.417 -7.268 -8.301 1.00 14.43 19 GLY A N 13
ATOM 14927 C CA . GLY A 1 19 ? -1.071 -7.339 -7.012 1.00 63.22 19 GLY A CA 13
ATOM 14928 C C . GLY A 1 19 ? -0.286 -6.635 -5.925 1.00 13.55 19 GLY A C 13
ATOM 14929 O O . GLY A 1 19 ? 0.288 -5.570 -6.160 1.00 33.45 19 GLY A O 13
ATOM 14933 N N . LYS A 1 20 ? -0.231 -7.262 -4.754 1.00 71.32 20 LYS A N 13
ATOM 14934 C CA . LYS A 1 20 ? 0.442 -6.688 -3.593 1.00 1.10 20 LYS A CA 13
ATOM 14935 C C . LYS A 1 20 ? 1.869 -7.209 -3.468 1.00 2.50 20 LYS A C 13
ATOM 14936 O O . LYS A 1 20 ? 2.635 -6.741 -2.630 1.00 74.55 20 LYS A O 13
ATOM 14955 N N . ARG A 1 21 ? 2.201 -8.188 -4.299 1.00 61.31 21 ARG A N 13
ATOM 14956 C CA . ARG A 1 21 ? 3.553 -8.728 -4.391 1.00 23.34 21 ARG A CA 13
ATOM 14957 C C . ARG A 1 21 ? 4.520 -7.655 -4.887 1.00 72.43 21 ARG A C 13
ATOM 14958 O O . ARG A 1 21 ? 5.452 -7.277 -4.179 1.00 23.40 21 ARG A O 13
ATOM 14979 N N . GLY A 1 22 ? 4.254 -7.149 -6.092 1.00 51.02 22 GLY A N 13
ATOM 14980 C CA . GLY A 1 22 ? 5.037 -6.065 -6.662 1.00 63.41 22 GLY A CA 13
ATOM 14981 C C . GLY A 1 22 ? 4.799 -4.741 -5.965 1.00 34.21 22 GLY A C 13
ATOM 14982 O O . GLY A 1 22 ? 5.675 -3.888 -5.955 1.00 14.02 22 GLY A O 13
ATOM 14986 N N . LEU A 1 23 ? 3.601 -4.580 -5.397 1.00 45.44 23 LEU A N 13
ATOM 14987 C CA . LEU A 1 23 ? 3.237 -3.404 -4.600 1.00 60.41 23 LEU A CA 13
ATOM 14988 C C . LEU A 1 23 ? 4.158 -3.246 -3.381 1.00 13.31 23 LEU A C 13
ATOM 14989 O O . LEU A 1 23 ? 4.639 -2.153 -3.124 1.00 43.02 23 LEU A O 13
ATOM 15005 N N . MET A 1 24 ? 4.434 -4.351 -2.673 1.00 32.31 24 MET A N 13
ATOM 15006 C CA . MET A 1 24 ? 5.360 -4.347 -1.527 1.00 41.31 24 MET A CA 13
ATOM 15007 C C . MET A 1 24 ? 6.782 -4.003 -1.938 1.00 31.41 24 MET A C 13
ATOM 15008 O O . MET A 1 24 ? 7.418 -3.169 -1.303 1.00 3.33 24 MET A O 13
ATOM 15022 N N . GLU A 1 25 ? 7.261 -4.646 -3.008 1.00 21.32 25 GLU A N 13
ATOM 15023 C CA . GLU A 1 25 ? 8.644 -4.488 -3.475 1.00 4.42 25 GLU A CA 13
ATOM 15024 C C . GLU A 1 25 ? 8.918 -3.052 -3.929 1.00 70.33 25 GLU A C 13
ATOM 15025 O O . GLU A 1 25 ? 9.957 -2.484 -3.606 1.00 13.05 25 GLU A O 13
ATOM 15037 N N . ASN A 1 26 ? 7.949 -2.468 -4.642 1.00 52.42 26 ASN A N 13
ATOM 15038 C CA . ASN A 1 26 ? 8.063 -1.101 -5.149 1.00 34.15 26 ASN A CA 13
ATOM 15039 C C . ASN A 1 26 ? 7.957 -0.055 -4.040 1.00 72.42 26 ASN A C 13
ATOM 15040 O O . ASN A 1 26 ? 8.666 0.937 -4.088 1.00 54.53 26 ASN A O 13
ATOM 15051 N N . ILE A 1 27 ? 7.084 -0.279 -3.047 1.00 45.41 27 ILE A N 13
ATOM 15052 C CA . ILE A 1 27 ? 6.916 0.674 -1.939 1.00 40.34 27 ILE A CA 13
ATOM 15053 C C . ILE A 1 27 ? 8.147 0.690 -1.015 1.00 72.15 27 ILE A C 13
ATOM 15054 O O . ILE A 1 27 ? 8.624 1.767 -0.668 1.00 41.01 27 ILE A O 13
ATOM 15070 N N . ASN A 1 28 ? 8.681 -0.491 -0.657 1.00 54.14 28 ASN A N 13
ATOM 15071 C CA . ASN A 1 28 ? 9.860 -0.577 0.233 1.00 3.43 28 ASN A CA 13
ATOM 15072 C C . ASN A 1 28 ? 11.114 0.011 -0.409 1.00 13.42 28 ASN A C 13
ATOM 15073 O O . ASN A 1 28 ? 11.930 0.632 0.276 1.00 50.43 28 ASN A O 13
ATOM 15084 N N . ALA A 1 29 ? 11.250 -0.168 -1.726 1.00 4.21 29 ALA A N 13
ATOM 15085 C CA . ALA A 1 29 ? 12.370 0.394 -2.478 1.00 10.44 29 ALA A CA 13
ATOM 15086 C C . ALA A 1 29 ? 12.238 1.910 -2.635 1.00 75.54 29 ALA A C 13
ATOM 15087 O O . ALA A 1 29 ? 13.238 2.616 -2.691 1.00 1.00 29 ALA A O 13
ATOM 15094 N N . ALA A 1 30 ? 10.999 2.403 -2.675 1.00 44.14 30 ALA A N 13
ATOM 15095 C CA . ALA A 1 30 ? 10.728 3.825 -2.846 1.00 24.34 30 ALA A CA 13
ATOM 15096 C C . ALA A 1 30 ? 10.401 4.524 -1.521 1.00 41.43 30 ALA A C 13
ATOM 15097 O O . ALA A 1 30 ? 9.875 5.633 -1.522 1.00 51.43 30 ALA A O 13
ATOM 15104 N N . LEU A 1 31 ? 10.724 3.884 -0.391 1.00 14.01 31 LEU A N 13
ATOM 15105 C CA . LEU A 1 31 ? 10.594 4.534 0.919 1.00 53.14 31 LEU A CA 13
ATOM 15106 C C . LEU A 1 31 ? 11.595 5.699 1.091 1.00 21.31 31 LEU A C 13
ATOM 15107 O O . LEU A 1 31 ? 11.186 6.762 1.539 1.00 52.24 31 LEU A O 13
ATOM 15123 N N . PRO A 1 32 ? 12.917 5.579 0.724 1.00 12.21 32 PRO A N 13
ATOM 15124 C CA . PRO A 1 32 ? 13.812 6.759 0.675 1.00 15.12 32 PRO A CA 13
ATOM 15125 C C . PRO A 1 32 ? 13.534 7.709 -0.517 1.00 23.04 32 PRO A C 13
ATOM 15126 O O . PRO A 1 32 ? 14.339 8.594 -0.813 1.00 35.01 32 PRO A O 13
ATOM 15137 N N . PHE A 1 33 ? 12.396 7.512 -1.186 1.00 62.21 33 PHE A N 13
ATOM 15138 C CA . PHE A 1 33 ? 11.953 8.349 -2.289 1.00 73.32 33 PHE A CA 13
ATOM 15139 C C . PHE A 1 33 ? 10.547 8.890 -1.981 1.00 1.51 33 PHE A C 13
ATOM 15140 O O . PHE A 1 33 ? 10.181 9.014 -0.804 1.00 62.23 33 PHE A O 13
ATOM 15157 N N . MET A 1 34 ? 9.795 9.222 -3.056 1.00 14.31 34 MET A N 13
ATOM 15158 C CA . MET A 1 34 ? 8.399 9.711 -3.005 1.00 61.31 34 MET A CA 13
ATOM 15159 C C . MET A 1 34 ? 8.279 11.102 -2.367 1.00 74.30 34 MET A C 13
ATOM 15160 O O . MET A 1 34 ? 8.478 12.122 -3.030 1.00 2.55 34 MET A O 13
ATOM 15174 N N . ASP A 1 35 ? 7.998 11.094 -1.062 1.00 13.43 35 ASP A N 13
ATOM 15175 C CA . ASP A 1 35 ? 7.560 12.247 -0.290 1.00 43.23 35 ASP A CA 13
ATOM 15176 C C . ASP A 1 35 ? 7.492 11.794 1.162 1.00 52.15 35 ASP A C 13
ATOM 15177 O O . ASP A 1 35 ? 7.214 10.625 1.403 1.00 41.52 35 ASP A O 13
ATOM 15186 N N . GLU A 1 36 ? 7.765 12.683 2.117 1.00 43.13 36 GLU A N 13
ATOM 15187 C CA . GLU A 1 36 ? 7.783 12.318 3.537 1.00 23.45 36 GLU A CA 13
ATOM 15188 C C . GLU A 1 36 ? 6.375 11.990 4.071 1.00 13.55 36 GLU A C 13
ATOM 15189 O O . GLU A 1 36 ? 6.207 11.043 4.844 1.00 64.33 36 GLU A O 13
ATOM 15201 N N . ASP A 1 37 ? 5.372 12.746 3.613 1.00 32.11 37 ASP A N 13
ATOM 15202 C CA . ASP A 1 37 ? 3.974 12.545 4.023 1.00 54.42 37 ASP A CA 13
ATOM 15203 C C . ASP A 1 37 ? 3.437 11.216 3.483 1.00 74.02 37 ASP A C 13
ATOM 15204 O O . ASP A 1 37 ? 2.805 10.439 4.208 1.00 73.25 37 ASP A O 13
ATOM 15213 N N . MET A 1 38 ? 3.721 10.964 2.208 1.00 31.44 38 MET A N 13
ATOM 15214 C CA . MET A 1 38 ? 3.279 9.753 1.528 1.00 45.32 38 MET A CA 13
ATOM 15215 C C . MET A 1 38 ? 4.068 8.515 1.992 1.00 23.30 38 MET A C 13
ATOM 15216 O O . MET A 1 38 ? 3.576 7.405 1.879 1.00 31.25 38 MET A O 13
ATOM 15230 N N . ARG A 1 39 ? 5.292 8.719 2.500 1.00 60.54 39 ARG A N 13
ATOM 15231 C CA . ARG A 1 39 ? 6.099 7.640 3.100 1.00 23.40 39 ARG A CA 13
ATOM 15232 C C . ARG A 1 39 ? 5.499 7.156 4.427 1.00 55.10 39 ARG A C 13
ATOM 15233 O O . ARG A 1 39 ? 5.488 5.954 4.697 1.00 35.54 39 ARG A O 13
ATOM 15254 N N . GLU A 1 40 ? 4.994 8.092 5.239 1.00 75.11 40 GLU A N 13
ATOM 15255 C CA . GLU A 1 40 ? 4.271 7.758 6.482 1.00 1.24 40 GLU A CA 13
ATOM 15256 C C . GLU A 1 40 ? 3.008 6.943 6.186 1.00 33.03 40 GLU A C 13
ATOM 15257 O O . GLU A 1 40 ? 2.650 6.033 6.933 1.00 54.04 40 GLU A O 13
ATOM 15269 N N . LEU A 1 41 ? 2.363 7.279 5.072 1.00 64.01 41 LEU A N 13
ATOM 15270 C CA . LEU A 1 41 ? 1.191 6.565 4.587 1.00 35.14 41 LEU A CA 13
ATOM 15271 C C . LEU A 1 41 ? 1.573 5.183 4.048 1.00 14.02 41 LEU A C 13
ATOM 15272 O O . LEU A 1 41 ? 0.868 4.222 4.277 1.00 41.13 41 LEU A O 13
ATOM 15288 N N . ALA A 1 42 ? 2.712 5.100 3.359 1.00 70.24 42 ALA A N 13
ATOM 15289 C CA . ALA A 1 42 ? 3.200 3.853 2.758 1.00 3.33 42 ALA A CA 13
ATOM 15290 C C . ALA A 1 42 ? 3.578 2.814 3.807 1.00 50.32 42 ALA A C 13
ATOM 15291 O O . ALA A 1 42 ? 3.410 1.623 3.595 1.00 3.32 42 ALA A O 13
ATOM 15298 N N . LYS A 1 43 ? 4.055 3.304 4.938 1.00 52.05 43 LYS A N 13
ATOM 15299 C CA . LYS A 1 43 ? 4.439 2.485 6.078 1.00 63.00 43 LYS A CA 13
ATOM 15300 C C . LYS A 1 43 ? 3.227 1.757 6.702 1.00 2.44 43 LYS A C 13
ATOM 15301 O O . LYS A 1 43 ? 3.299 0.555 6.975 1.00 53.31 43 LYS A O 13
ATOM 15320 N N . ARG A 1 44 ? 2.114 2.474 6.884 1.00 13.44 44 ARG A N 13
ATOM 15321 C CA . ARG A 1 44 ? 0.893 1.885 7.465 1.00 12.41 44 ARG A CA 13
ATOM 15322 C C . ARG A 1 44 ? 0.071 1.082 6.442 1.00 41.44 44 ARG A C 13
ATOM 15323 O O . ARG A 1 44 ? -0.702 0.200 6.813 1.00 14.12 44 ARG A O 13
ATOM 15344 N N . THR A 1 45 ? 0.263 1.373 5.159 1.00 15.55 45 THR A N 13
ATOM 15345 C CA . THR A 1 45 ? -0.448 0.678 4.095 1.00 63.24 45 THR A CA 13
ATOM 15346 C C . THR A 1 45 ? 0.266 -0.643 3.727 1.00 54.30 45 THR A C 13
ATOM 15347 O O . THR A 1 45 ? -0.368 -1.600 3.284 1.00 31.12 45 THR A O 13
ATOM 15358 N N . LEU A 1 46 ? 1.584 -0.702 3.941 1.00 73.31 46 LEU A N 13
ATOM 15359 C CA . LEU A 1 46 ? 2.326 -1.970 3.876 1.00 20.00 46 LEU A CA 13
ATOM 15360 C C . LEU A 1 46 ? 1.927 -2.914 5.001 1.00 72.25 46 LEU A C 13
ATOM 15361 O O . LEU A 1 46 ? 1.902 -4.128 4.815 1.00 64.53 46 LEU A O 13
ATOM 15377 N N . ALA A 1 47 ? 1.605 -2.339 6.159 1.00 11.15 47 ALA A N 13
ATOM 15378 C CA . ALA A 1 47 ? 1.243 -3.112 7.338 1.00 4.35 47 ALA A CA 13
ATOM 15379 C C . ALA A 1 47 ? -0.153 -3.727 7.221 1.00 44.53 47 ALA A C 13
ATOM 15380 O O . ALA A 1 47 ? -0.460 -4.701 7.907 1.00 42.22 47 ALA A O 13
ATOM 15387 N N . LYS A 1 48 ? -0.990 -3.175 6.339 1.00 22.41 48 LYS A N 13
ATOM 15388 C CA . LYS A 1 48 ? -2.325 -3.710 6.138 1.00 22.50 48 LYS A CA 13
ATOM 15389 C C . LYS A 1 48 ? -2.332 -4.832 5.093 1.00 62.23 48 LYS A C 13
ATOM 15390 O O . LYS A 1 48 ? -3.201 -5.689 5.137 1.00 35.52 48 LYS A O 13
ATOM 15409 N N . ILE A 1 49 ? -1.362 -4.832 4.161 1.00 74.41 49 ILE A N 13
ATOM 15410 C CA . ILE A 1 49 ? -1.288 -5.890 3.142 1.00 74.14 49 ILE A CA 13
ATOM 15411 C C . ILE A 1 49 ? -0.386 -7.044 3.567 1.00 21.20 49 ILE A C 13
ATOM 15412 O O . ILE A 1 49 ? -0.406 -8.096 2.931 1.00 4.44 49 ILE A O 13
ATOM 15428 N N . ALA A 1 50 ? 0.432 -6.827 4.608 1.00 51.20 50 ALA A N 13
ATOM 15429 C CA . ALA A 1 50 ? 1.288 -7.874 5.184 1.00 1.30 50 ALA A CA 13
ATOM 15430 C C . ALA A 1 50 ? 0.529 -9.148 5.650 1.00 74.21 50 ALA A C 13
ATOM 15431 O O . ALA A 1 50 ? 0.977 -10.245 5.315 1.00 34.44 50 ALA A O 13
ATOM 15438 N N . PRO A 1 51 ? -0.608 -9.077 6.429 1.00 62.34 51 PRO A N 13
ATOM 15439 C CA . PRO A 1 51 ? -1.370 -10.287 6.771 1.00 20.34 51 PRO A CA 13
ATOM 15440 C C . PRO A 1 51 ? -2.324 -10.761 5.659 1.00 24.13 51 PRO A C 13
ATOM 15441 O O . PRO A 1 51 ? -2.998 -11.782 5.809 1.00 25.21 51 PRO A O 13
ATOM 15452 N N . LEU A 1 52 ? -2.374 -10.024 4.545 1.00 64.24 52 LEU A N 13
ATOM 15453 C CA . LEU A 1 52 ? -3.196 -10.411 3.403 1.00 61.11 52 LEU A CA 13
ATOM 15454 C C . LEU A 1 52 ? -2.400 -11.352 2.509 1.00 61.12 52 LEU A C 13
ATOM 15455 O O . LEU A 1 52 ? -1.171 -11.269 2.448 1.00 72.15 52 LEU A O 13
ATOM 15471 N N . THR A 1 53 ? -3.096 -12.262 1.840 1.00 60.02 53 THR A N 13
ATOM 15472 C CA . THR A 1 53 ? -2.462 -13.085 0.819 1.00 75.24 53 THR A CA 13
ATOM 15473 C C . THR A 1 53 ? -2.687 -12.432 -0.563 1.00 35.42 53 THR A C 13
ATOM 15474 O O . THR A 1 53 ? -3.336 -11.385 -0.656 1.00 75.02 53 THR A O 13
ATOM 15485 N N . GLU A 1 54 ? -2.143 -13.030 -1.622 1.00 15.21 54 GLU A N 13
ATOM 15486 C CA . GLU A 1 54 ? -2.163 -12.423 -2.951 1.00 21.44 54 GLU A CA 13
ATOM 15487 C C . GLU A 1 54 ? -3.557 -12.501 -3.585 1.00 3.12 54 GLU A C 13
ATOM 15488 O O . GLU A 1 54 ? -4.016 -11.549 -4.213 1.00 71.10 54 GLU A O 13
ATOM 15500 N N . ASN A 1 55 ? -4.234 -13.628 -3.372 1.00 1.11 55 ASN A N 13
ATOM 15501 C CA . ASN A 1 55 ? -5.592 -13.841 -3.881 1.00 70.03 55 ASN A CA 13
ATOM 15502 C C . ASN A 1 55 ? -6.610 -12.994 -3.105 1.00 53.33 55 ASN A C 13
ATOM 15503 O O . ASN A 1 55 ? -7.633 -12.580 -3.648 1.00 64.40 55 ASN A O 13
ATOM 15514 N N . GLU A 1 56 ? -6.302 -12.732 -1.835 1.00 22.13 56 GLU A N 13
ATOM 15515 C CA . GLU A 1 56 ? -7.113 -11.873 -0.976 1.00 73.00 56 GLU A CA 13
ATOM 15516 C C . GLU A 1 56 ? -6.987 -10.398 -1.388 1.00 15.20 56 GLU A C 13
ATOM 15517 O O . GLU A 1 56 ? -7.939 -9.628 -1.252 1.00 72.12 56 GLU A O 13
ATOM 15529 N N . TYR A 1 57 ? -5.819 -10.016 -1.920 1.00 15.20 57 TYR A N 13
ATOM 15530 C CA . TYR A 1 57 ? -5.630 -8.675 -2.466 1.00 2.31 57 TYR A CA 13
ATOM 15531 C C . TYR A 1 57 ? -6.344 -8.549 -3.816 1.00 43.04 57 TYR A C 13
ATOM 15532 O O . TYR A 1 57 ? -6.784 -7.472 -4.164 1.00 32.34 57 TYR A O 13
ATOM 15550 N N . ALA A 1 58 ? -6.495 -9.658 -4.553 1.00 45.31 58 ALA A N 13
ATOM 15551 C CA . ALA A 1 58 ? -7.218 -9.653 -5.834 1.00 71.05 58 ALA A CA 13
ATOM 15552 C C . ALA A 1 58 ? -8.727 -9.423 -5.635 1.00 2.51 58 ALA A C 13
ATOM 15553 O O . ALA A 1 58 ? -9.422 -8.975 -6.550 1.00 65.53 58 ALA A O 13
ATOM 15560 N N . GLU A 1 59 ? -9.209 -9.722 -4.426 1.00 34.12 59 GLU A N 13
ATOM 15561 C CA . GLU A 1 59 ? -10.581 -9.420 -4.016 1.00 14.22 59 GLU A CA 13
ATOM 15562 C C . GLU A 1 59 ? -10.793 -7.915 -3.811 1.00 60.43 59 GLU A C 13
ATOM 15563 O O . GLU A 1 59 ? -11.855 -7.379 -4.136 1.00 20.21 59 GLU A O 13
ATOM 15575 N N . LEU A 1 60 ? -9.775 -7.247 -3.268 1.00 34.12 60 LEU A N 13
ATOM 15576 C CA . LEU A 1 60 ? -9.854 -5.826 -2.936 1.00 71.22 60 LEU A CA 13
ATOM 15577 C C . LEU A 1 60 ? -9.517 -4.968 -4.150 1.00 14.01 60 LEU A C 13
ATOM 15578 O O . LEU A 1 60 ? -10.296 -4.092 -4.537 1.00 44.31 60 LEU A O 13
ATOM 15594 N N . ALA A 1 61 ? -8.347 -5.273 -4.735 1.00 4.04 61 ALA A N 13
ATOM 15595 C CA . ALA A 1 61 ? -7.734 -4.549 -5.853 1.00 53.23 61 ALA A CA 13
ATOM 15596 C C . ALA A 1 61 ? -7.587 -3.061 -5.532 1.00 11.23 61 ALA A C 13
ATOM 15597 O O . ALA A 1 61 ? -6.772 -2.694 -4.681 1.00 1.01 61 ALA A O 13
ATOM 15604 N N . ILE A 1 62 ? -8.386 -2.218 -6.188 1.00 35.04 62 ILE A N 13
ATOM 15605 C CA . ILE A 1 62 ? -8.442 -0.803 -5.885 1.00 60.32 62 ILE A CA 13
ATOM 15606 C C . ILE A 1 62 ? -9.880 -0.464 -5.509 1.00 72.50 62 ILE A C 13
ATOM 15607 O O . ILE A 1 62 ? -10.772 -0.478 -6.362 1.00 75.32 62 ILE A O 13
ATOM 15623 N N . PHE A 1 63 ? -10.107 -0.219 -4.231 1.00 51.31 63 PHE A N 13
ATOM 15624 C CA . PHE A 1 63 ? -11.438 0.120 -3.754 1.00 74.00 63 PHE A CA 13
ATOM 15625 C C . PHE A 1 63 ? -11.624 1.628 -3.620 1.00 43.11 63 PHE A C 13
ATOM 15626 O O . PHE A 1 63 ? -12.311 2.244 -4.433 1.00 62.21 63 PHE A O 13
ATOM 15643 N N . ALA A 1 64 ? -11.010 2.211 -2.597 1.00 61.33 64 ALA A N 13
ATOM 15644 C CA . ALA A 1 64 ? -11.180 3.621 -2.289 1.00 54.22 64 ALA A CA 13
ATOM 15645 C C . ALA A 1 64 ? -10.141 4.472 -3.016 1.00 21.14 64 ALA A C 13
ATOM 15646 O O . ALA A 1 64 ? -8.977 4.518 -2.636 1.00 62.41 64 ALA A O 13
ATOM 15653 N N . ALA A 1 65 ? -10.585 5.105 -4.092 1.00 24.33 65 ALA A N 13
ATOM 15654 C CA . ALA A 1 65 ? -9.755 5.994 -4.901 1.00 71.43 65 ALA A CA 13
ATOM 15655 C C . ALA A 1 65 ? -10.639 7.072 -5.518 1.00 62.23 65 ALA A C 13
ATOM 15656 O O . ALA A 1 65 ? -11.834 7.104 -5.222 1.00 13.54 65 ALA A O 13
ATOM 15663 N N . ASP A 1 66 ? -10.024 7.980 -6.322 1.00 10.33 66 ASP A N 13
ATOM 15664 C CA . ASP A 1 66 ? -10.728 9.042 -7.110 1.00 14.23 66 ASP A CA 13
ATOM 15665 C C . ASP A 1 66 ? -11.217 10.223 -6.244 1.00 10.14 66 ASP A C 13
ATOM 15666 O O . ASP A 1 66 ? -11.234 11.365 -6.704 1.00 52.34 66 ASP A O 13
ATOM 15675 N N . GLU A 1 67 ? -11.565 9.959 -4.984 1.00 70.31 67 GLU A N 13
ATOM 15676 C CA . GLU A 1 67 ? -12.074 10.976 -4.057 1.00 23.21 67 GLU A CA 13
ATOM 15677 C C . GLU A 1 67 ? -10.975 11.963 -3.634 1.00 45.45 67 GLU A C 13
ATOM 15678 O O . GLU A 1 67 ? -11.259 13.084 -3.203 1.00 63.22 67 GLU A O 13
ATOM 15690 N N . VAL A 1 68 ? -9.721 11.543 -3.801 1.00 22.44 68 VAL A N 13
ATOM 15691 C CA . VAL A 1 68 ? -8.552 12.370 -3.492 1.00 22.24 68 VAL A CA 13
ATOM 15692 C C . VAL A 1 68 ? -8.141 13.244 -4.688 1.00 52.11 68 VAL A C 13
ATOM 15693 O O . VAL A 1 68 ? -7.131 13.942 -4.633 1.00 33.41 68 VAL A O 13
ATOM 15706 N N . LEU A 1 69 ? -8.926 13.184 -5.768 1.00 52.35 69 LEU A N 13
ATOM 15707 C CA . LEU A 1 69 ? -8.672 13.980 -6.962 1.00 53.31 69 LEU A CA 13
ATOM 15708 C C . LEU A 1 69 ? -9.564 15.213 -6.968 1.00 65.41 69 LEU A C 13
ATOM 15709 O O . LEU A 1 69 ? -9.146 16.279 -7.406 1.00 73.12 69 LEU A O 13
ATOM 15725 N N . GLU A 1 70 ? -10.809 15.046 -6.489 1.00 4.00 70 GLU A N 13
ATOM 15726 C CA . GLU A 1 70 ? -11.738 16.162 -6.286 1.00 25.41 70 GLU A CA 13
ATOM 15727 C C . GLU A 1 70 ? -11.201 17.043 -5.160 1.00 3.33 70 GLU A C 13
ATOM 15728 O O . GLU A 1 70 ? -11.009 18.249 -5.336 1.00 14.15 70 GLU A O 13
ATOM 15740 N N . HIS A 1 71 ? -10.967 16.416 -4.008 1.00 42.44 71 HIS A N 13
ATOM 15741 C CA . HIS A 1 71 ? -10.356 17.081 -2.864 1.00 72.43 71 HIS A CA 13
ATOM 15742 C C . HIS A 1 71 ? -8.892 17.361 -3.167 1.00 4.40 71 HIS A C 13
ATOM 15743 O O . HIS A 1 71 ? -8.225 16.520 -3.766 1.00 11.31 71 HIS A O 13
ATOM 15758 N N . HIS A 1 72 ? -8.437 18.555 -2.753 1.00 74.43 72 HIS A N 13
ATOM 15759 C CA . HIS A 1 72 ? -7.140 19.160 -3.140 1.00 61.14 72 HIS A CA 13
ATOM 15760 C C . HIS A 1 72 ? -7.216 19.727 -4.559 1.00 61.44 72 HIS A C 13
ATOM 15761 O O . HIS A 1 72 ? -7.539 19.030 -5.524 1.00 65.14 72 HIS A O 13
ATOM 15776 N N . HIS A 1 73 ? -6.915 21.014 -4.662 1.00 40.02 73 HIS A N 13
ATOM 15777 C CA . HIS A 1 73 ? -7.071 21.754 -5.914 1.00 51.15 73 HIS A CA 13
ATOM 15778 C C . HIS A 1 73 ? -5.842 21.595 -6.804 1.00 64.31 73 HIS A C 13
ATOM 15779 O O . HIS A 1 73 ? -4.717 21.472 -6.310 1.00 51.41 73 HIS A O 13
ATOM 15794 N N . HIS A 1 74 ? -6.081 21.607 -8.120 1.00 55.52 74 HIS A N 13
ATOM 15795 C CA . HIS A 1 74 ? -5.043 21.367 -9.130 1.00 34.22 74 HIS A CA 13
ATOM 15796 C C . HIS A 1 74 ? -4.041 22.522 -9.199 1.00 10.50 74 HIS A C 13
ATOM 15797 O O . HIS A 1 74 ? -4.333 23.643 -8.779 1.00 42.31 74 HIS A O 13
ATOM 15812 N N . HIS A 1 75 ? -2.867 22.234 -9.726 1.00 32.33 75 HIS A N 13
ATOM 15813 C CA . HIS A 1 75 ? -1.817 23.231 -9.840 1.00 41.00 75 HIS A CA 13
ATOM 15814 C C . HIS A 1 75 ? -1.404 23.364 -11.301 1.00 11.13 75 HIS A C 13
ATOM 15815 O O . HIS A 1 75 ? -0.659 22.537 -11.823 1.00 33.22 75 HIS A O 13
ATOM 15830 N N . HIS A 1 76 ? -1.927 24.391 -11.969 1.00 60.40 76 HIS A N 13
ATOM 15831 C CA . HIS A 1 76 ? -1.629 24.635 -13.381 1.00 62.22 76 HIS A CA 13
ATOM 15832 C C . HIS A 1 76 ? -0.309 25.409 -13.512 1.00 53.43 76 HIS A C 13
ATOM 15833 O O . HIS A 1 76 ? 0.063 26.182 -12.627 1.00 31.00 76 HIS A O 13
ATOM 15848 N N . MET A 1 1 ? -13.008 -7.280 6.546 1.00 22.32 1 MET A N 14
ATOM 15849 C CA . MET A 1 1 ? -12.333 -6.180 5.820 1.00 51.12 1 MET A CA 14
ATOM 15850 C C . MET A 1 1 ? -12.319 -4.920 6.675 1.00 45.24 1 MET A C 14
ATOM 15851 O O . MET A 1 1 ? -13.382 -4.407 7.043 1.00 51.31 1 MET A O 14
ATOM 15867 N N . ILE A 1 2 ? -11.124 -4.431 7.013 1.00 72.12 2 ILE A N 14
ATOM 15868 C CA . ILE A 1 2 ? -11.016 -3.149 7.696 1.00 60.32 2 ILE A CA 14
ATOM 15869 C C . ILE A 1 2 ? -11.110 -2.020 6.677 1.00 44.20 2 ILE A C 14
ATOM 15870 O O . ILE A 1 2 ? -10.796 -2.200 5.491 1.00 2.52 2 ILE A O 14
ATOM 15886 N N . ARG A 1 3 ? -11.545 -0.869 7.140 1.00 25.15 3 ARG A N 14
ATOM 15887 C CA . ARG A 1 3 ? -11.871 0.228 6.256 1.00 53.34 3 ARG A CA 14
ATOM 15888 C C . ARG A 1 3 ? -10.753 1.239 6.270 1.00 44.51 3 ARG A C 14
ATOM 15889 O O . ARG A 1 3 ? -10.580 1.993 7.231 1.00 34.53 3 ARG A O 14
ATOM 15910 N N . LEU A 1 4 ? -9.978 1.220 5.204 1.00 52.23 4 LEU A N 14
ATOM 15911 C CA . LEU A 1 4 ? -8.874 2.143 5.035 1.00 22.31 4 LEU A CA 14
ATOM 15912 C C . LEU A 1 4 ? -9.393 3.436 4.423 1.00 32.52 4 LEU A C 14
ATOM 15913 O O . LEU A 1 4 ? -10.519 3.477 3.907 1.00 20.10 4 LEU A O 14
ATOM 15929 N N . THR A 1 5 ? -8.594 4.494 4.468 1.00 55.20 5 THR A N 14
ATOM 15930 C CA . THR A 1 5 ? -8.985 5.738 3.832 1.00 12.53 5 THR A CA 14
ATOM 15931 C C . THR A 1 5 ? -8.653 5.672 2.348 1.00 12.33 5 THR A C 14
ATOM 15932 O O . THR A 1 5 ? -8.011 4.723 1.873 1.00 23.33 5 THR A O 14
ATOM 15943 N N . ILE A 1 6 ? -9.095 6.679 1.621 1.00 43.53 6 ILE A N 14
ATOM 15944 C CA . ILE A 1 6 ? -8.844 6.760 0.191 1.00 42.32 6 ILE A CA 14
ATOM 15945 C C . ILE A 1 6 ? -7.359 7.032 -0.093 1.00 73.22 6 ILE A C 14
ATOM 15946 O O . ILE A 1 6 ? -6.877 6.686 -1.150 1.00 63.44 6 ILE A O 14
ATOM 15962 N N . GLU A 1 7 ? -6.638 7.594 0.884 1.00 62.24 7 GLU A N 14
ATOM 15963 C CA . GLU A 1 7 ? -5.194 7.813 0.774 1.00 72.40 7 GLU A CA 14
ATOM 15964 C C . GLU A 1 7 ? -4.419 6.487 0.749 1.00 5.30 7 GLU A C 14
ATOM 15965 O O . GLU A 1 7 ? -3.480 6.344 -0.034 1.00 42.52 7 GLU A O 14
ATOM 15977 N N . GLU A 1 8 ? -4.843 5.515 1.580 1.00 12.03 8 GLU A N 14
ATOM 15978 C CA . GLU A 1 8 ? -4.241 4.169 1.585 1.00 21.11 8 GLU A CA 14
ATOM 15979 C C . GLU A 1 8 ? -4.512 3.435 0.266 1.00 34.54 8 GLU A C 14
ATOM 15980 O O . GLU A 1 8 ? -3.625 2.779 -0.283 1.00 21.44 8 GLU A O 14
ATOM 15992 N N . THR A 1 9 ? -5.741 3.581 -0.244 1.00 12.34 9 THR A N 14
ATOM 15993 C CA . THR A 1 9 ? -6.167 2.949 -1.495 1.00 31.50 9 THR A CA 14
ATOM 15994 C C . THR A 1 9 ? -5.472 3.592 -2.720 1.00 1.33 9 THR A C 14
ATOM 15995 O O . THR A 1 9 ? -5.146 2.912 -3.693 1.00 23.31 9 THR A O 14
ATOM 16006 N N . ASN A 1 10 ? -5.241 4.906 -2.634 1.00 73.54 10 ASN A N 14
ATOM 16007 C CA . ASN A 1 10 ? -4.595 5.691 -3.696 1.00 54.40 10 ASN A CA 14
ATOM 16008 C C . ASN A 1 10 ? -3.104 5.370 -3.810 1.00 1.42 10 ASN A C 14
ATOM 16009 O O . ASN A 1 10 ? -2.557 5.429 -4.901 1.00 0.50 10 ASN A O 14
ATOM 16020 N N . LEU A 1 11 ? -2.472 5.010 -2.688 1.00 34.12 11 LEU A N 14
ATOM 16021 C CA . LEU A 1 11 ? -1.061 4.594 -2.668 1.00 34.42 11 LEU A CA 14
ATOM 16022 C C . LEU A 1 11 ? -0.847 3.326 -3.507 1.00 25.00 11 LEU A C 14
ATOM 16023 O O . LEU A 1 11 ? 0.141 3.208 -4.243 1.00 60.11 11 LEU A O 14
ATOM 16039 N N . LEU A 1 12 ? -1.802 2.405 -3.401 1.00 51.24 12 LEU A N 14
ATOM 16040 C CA . LEU A 1 12 ? -1.794 1.158 -4.161 1.00 62.31 12 LEU A CA 14
ATOM 16041 C C . LEU A 1 12 ? -2.079 1.415 -5.643 1.00 64.32 12 LEU A C 14
ATOM 16042 O O . LEU A 1 12 ? -1.565 0.712 -6.509 1.00 65.32 12 LEU A O 14
ATOM 16058 N N . SER A 1 13 ? -2.899 2.437 -5.907 1.00 65.21 13 SER A N 14
ATOM 16059 C CA . SER A 1 13 ? -3.259 2.855 -7.263 1.00 20.31 13 SER A CA 14
ATOM 16060 C C . SER A 1 13 ? -2.083 3.516 -8.006 1.00 13.00 13 SER A C 14
ATOM 16061 O O . SER A 1 13 ? -2.045 3.486 -9.240 1.00 54.02 13 SER A O 14
ATOM 16069 N N . ILE A 1 14 ? -1.138 4.111 -7.253 1.00 53.15 14 ILE A N 14
ATOM 16070 C CA . ILE A 1 14 ? 0.048 4.767 -7.830 1.00 4.44 14 ILE A CA 14
ATOM 16071 C C . ILE A 1 14 ? 0.918 3.766 -8.606 1.00 54.25 14 ILE A C 14
ATOM 16072 O O . ILE A 1 14 ? 1.288 4.014 -9.754 1.00 12.33 14 ILE A O 14
ATOM 16088 N N . TYR A 1 15 ? 1.207 2.624 -7.989 1.00 55.33 15 TYR A N 14
ATOM 16089 C CA . TYR A 1 15 ? 2.072 1.633 -8.609 1.00 42.45 15 TYR A CA 14
ATOM 16090 C C . TYR A 1 15 ? 1.250 0.541 -9.278 1.00 22.33 15 TYR A C 14
ATOM 16091 O O . TYR A 1 15 ? 1.104 0.553 -10.500 1.00 42.24 15 TYR A O 14
ATOM 16109 N N . ASN A 1 16 ? 0.701 -0.363 -8.445 1.00 43.43 16 ASN A N 14
ATOM 16110 C CA . ASN A 1 16 ? -0.088 -1.533 -8.870 1.00 42.32 16 ASN A CA 14
ATOM 16111 C C . ASN A 1 16 ? 0.672 -2.389 -9.892 1.00 52.31 16 ASN A C 14
ATOM 16112 O O . ASN A 1 16 ? 0.483 -2.250 -11.102 1.00 2.33 16 ASN A O 14
ATOM 16123 N N . GLU A 1 17 ? 1.572 -3.235 -9.406 1.00 33.01 17 GLU A N 14
ATOM 16124 C CA . GLU A 1 17 ? 2.365 -4.070 -10.297 1.00 71.53 17 GLU A CA 14
ATOM 16125 C C . GLU A 1 17 ? 1.840 -5.511 -10.325 1.00 63.53 17 GLU A C 14
ATOM 16126 O O . GLU A 1 17 ? 0.910 -5.801 -11.073 1.00 55.24 17 GLU A O 14
ATOM 16138 N N . GLY A 1 18 ? 2.412 -6.403 -9.515 1.00 23.25 18 GLY A N 14
ATOM 16139 C CA . GLY A 1 18 ? 2.000 -7.787 -9.539 1.00 62.13 18 GLY A CA 14
ATOM 16140 C C . GLY A 1 18 ? 1.443 -8.223 -8.215 1.00 53.23 18 GLY A C 14
ATOM 16141 O O . GLY A 1 18 ? 2.162 -8.808 -7.405 1.00 53.43 18 GLY A O 14
ATOM 16145 N N . GLY A 1 19 ? 0.168 -7.915 -7.996 1.00 13.54 19 GLY A N 14
ATOM 16146 C CA . GLY A 1 19 ? -0.491 -8.224 -6.739 1.00 35.21 19 GLY A CA 14
ATOM 16147 C C . GLY A 1 19 ? 0.037 -7.368 -5.608 1.00 53.41 19 GLY A C 14
ATOM 16148 O O . GLY A 1 19 ? 0.438 -6.230 -5.825 1.00 23.11 19 GLY A O 14
ATOM 16152 N N . LYS A 1 20 ? 0.089 -7.932 -4.418 1.00 1.33 20 LYS A N 14
ATOM 16153 C CA . LYS A 1 20 ? 0.578 -7.207 -3.256 1.00 54.33 20 LYS A CA 14
ATOM 16154 C C . LYS A 1 20 ? 2.092 -7.373 -3.105 1.00 12.41 20 LYS A C 14
ATOM 16155 O O . LYS A 1 20 ? 2.727 -6.598 -2.404 1.00 43.51 20 LYS A O 14
ATOM 16174 N N . ARG A 1 21 ? 2.650 -8.398 -3.766 1.00 52.33 21 ARG A N 14
ATOM 16175 C CA . ARG A 1 21 ? 4.098 -8.604 -3.833 1.00 75.43 21 ARG A CA 14
ATOM 16176 C C . ARG A 1 21 ? 4.754 -7.486 -4.621 1.00 11.23 21 ARG A C 14
ATOM 16177 O O . ARG A 1 21 ? 5.693 -6.872 -4.136 1.00 74.52 21 ARG A O 14
ATOM 16198 N N . GLY A 1 22 ? 4.230 -7.223 -5.825 1.00 45.44 22 GLY A N 14
ATOM 16199 C CA . GLY A 1 22 ? 4.721 -6.129 -6.653 1.00 22.22 22 GLY A CA 14
ATOM 16200 C C . GLY A 1 22 ? 4.501 -4.762 -6.025 1.00 22.31 22 GLY A C 14
ATOM 16201 O O . GLY A 1 22 ? 5.277 -3.844 -6.266 1.00 42.11 22 GLY A O 14
ATOM 16205 N N . LEU A 1 23 ? 3.454 -4.627 -5.210 1.00 23.33 23 LEU A N 14
ATOM 16206 C CA . LEU A 1 23 ? 3.238 -3.403 -4.442 1.00 64.10 23 LEU A CA 14
ATOM 16207 C C . LEU A 1 23 ? 4.304 -3.227 -3.374 1.00 72.35 23 LEU A C 14
ATOM 16208 O O . LEU A 1 23 ? 4.944 -2.206 -3.359 1.00 22.41 23 LEU A O 14
ATOM 16224 N N . MET A 1 24 ? 4.529 -4.250 -2.545 1.00 3.35 24 MET A N 14
ATOM 16225 C CA . MET A 1 24 ? 5.464 -4.167 -1.408 1.00 4.35 24 MET A CA 14
ATOM 16226 C C . MET A 1 24 ? 6.906 -3.942 -1.840 1.00 62.32 24 MET A C 14
ATOM 16227 O O . MET A 1 24 ? 7.605 -3.131 -1.238 1.00 12.40 24 MET A O 14
ATOM 16241 N N . GLU A 1 25 ? 7.331 -4.639 -2.890 1.00 15.23 25 GLU A N 14
ATOM 16242 C CA . GLU A 1 25 ? 8.704 -4.552 -3.383 1.00 34.34 25 GLU A CA 14
ATOM 16243 C C . GLU A 1 25 ? 9.019 -3.180 -3.987 1.00 73.04 25 GLU A C 14
ATOM 16244 O O . GLU A 1 25 ? 10.112 -2.655 -3.790 1.00 31.04 25 GLU A O 14
ATOM 16256 N N . ASN A 1 26 ? 8.048 -2.594 -4.694 1.00 1.43 26 ASN A N 14
ATOM 16257 C CA . ASN A 1 26 ? 8.218 -1.265 -5.290 1.00 41.22 26 ASN A CA 14
ATOM 16258 C C . ASN A 1 26 ? 8.025 -0.149 -4.275 1.00 13.31 26 ASN A C 14
ATOM 16259 O O . ASN A 1 26 ? 8.675 0.878 -4.379 1.00 65.42 26 ASN A O 14
ATOM 16270 N N . ILE A 1 27 ? 7.137 -0.359 -3.298 1.00 13.25 27 ILE A N 14
ATOM 16271 C CA . ILE A 1 27 ? 6.862 0.641 -2.265 1.00 23.34 27 ILE A CA 14
ATOM 16272 C C . ILE A 1 27 ? 8.058 0.812 -1.320 1.00 43.12 27 ILE A C 14
ATOM 16273 O O . ILE A 1 27 ? 8.475 1.939 -1.092 1.00 41.21 27 ILE A O 14
ATOM 16289 N N . ASN A 1 28 ? 8.633 -0.298 -0.821 1.00 2.24 28 ASN A N 14
ATOM 16290 C CA . ASN A 1 28 ? 9.773 -0.230 0.114 1.00 30.33 28 ASN A CA 14
ATOM 16291 C C . ASN A 1 28 ? 11.030 0.332 -0.543 1.00 22.24 28 ASN A C 14
ATOM 16292 O O . ASN A 1 28 ? 11.826 1.001 0.117 1.00 42.22 28 ASN A O 14
ATOM 16303 N N . ALA A 1 29 ? 11.186 0.087 -1.845 1.00 74.21 29 ALA A N 14
ATOM 16304 C CA . ALA A 1 29 ? 12.316 0.620 -2.608 1.00 5.13 29 ALA A CA 14
ATOM 16305 C C . ALA A 1 29 ? 12.144 2.111 -2.908 1.00 22.41 29 ALA A C 14
ATOM 16306 O O . ALA A 1 29 ? 13.122 2.852 -2.968 1.00 63.52 29 ALA A O 14
ATOM 16313 N N . ALA A 1 30 ? 10.892 2.549 -3.061 1.00 62.21 30 ALA A N 14
ATOM 16314 C CA . ALA A 1 30 ? 10.588 3.928 -3.419 1.00 55.14 30 ALA A CA 14
ATOM 16315 C C . ALA A 1 30 ? 10.096 4.752 -2.228 1.00 20.54 30 ALA A C 14
ATOM 16316 O O . ALA A 1 30 ? 9.515 5.809 -2.431 1.00 71.23 30 ALA A O 14
ATOM 16323 N N . LEU A 1 31 ? 10.350 4.277 -0.998 1.00 23.14 31 LEU A N 14
ATOM 16324 C CA . LEU A 1 31 ? 9.969 5.005 0.231 1.00 43.44 31 LEU A CA 14
ATOM 16325 C C . LEU A 1 31 ? 10.534 6.450 0.314 1.00 42.00 31 LEU A C 14
ATOM 16326 O O . LEU A 1 31 ? 9.758 7.372 0.582 1.00 12.14 31 LEU A O 14
ATOM 16342 N N . PRO A 1 32 ? 11.867 6.712 0.081 1.00 55.34 32 PRO A N 14
ATOM 16343 C CA . PRO A 1 32 ? 12.401 8.085 0.073 1.00 53.01 32 PRO A CA 14
ATOM 16344 C C . PRO A 1 32 ? 12.142 8.834 -1.246 1.00 23.55 32 PRO A C 14
ATOM 16345 O O . PRO A 1 32 ? 12.530 9.988 -1.397 1.00 51.34 32 PRO A O 14
ATOM 16356 N N . PHE A 1 33 ? 11.482 8.171 -2.195 1.00 42.03 33 PHE A N 14
ATOM 16357 C CA . PHE A 1 33 ? 11.185 8.764 -3.494 1.00 54.22 33 PHE A CA 14
ATOM 16358 C C . PHE A 1 33 ? 9.762 9.323 -3.540 1.00 74.53 33 PHE A C 14
ATOM 16359 O O . PHE A 1 33 ? 9.456 10.170 -4.380 1.00 20.40 33 PHE A O 14
ATOM 16376 N N . MET A 1 34 ? 8.898 8.836 -2.638 1.00 20.31 34 MET A N 14
ATOM 16377 C CA . MET A 1 34 ? 7.497 9.268 -2.579 1.00 21.01 34 MET A CA 14
ATOM 16378 C C . MET A 1 34 ? 7.373 10.662 -1.965 1.00 42.32 34 MET A C 14
ATOM 16379 O O . MET A 1 34 ? 7.286 11.663 -2.681 1.00 24.03 34 MET A O 14
ATOM 16393 N N . ASP A 1 35 ? 7.406 10.695 -0.628 1.00 22.35 35 ASP A N 14
ATOM 16394 C CA . ASP A 1 35 ? 7.103 11.872 0.180 1.00 0.25 35 ASP A CA 14
ATOM 16395 C C . ASP A 1 35 ? 7.287 11.465 1.639 1.00 51.32 35 ASP A C 14
ATOM 16396 O O . ASP A 1 35 ? 7.332 10.270 1.924 1.00 34.22 35 ASP A O 14
ATOM 16405 N N . GLU A 1 36 ? 7.436 12.433 2.541 1.00 21.12 36 GLU A N 14
ATOM 16406 C CA . GLU A 1 36 ? 7.524 12.171 3.981 1.00 31.51 36 GLU A CA 14
ATOM 16407 C C . GLU A 1 36 ? 6.238 11.531 4.510 1.00 30.52 36 GLU A C 14
ATOM 16408 O O . GLU A 1 36 ? 6.285 10.515 5.204 1.00 13.44 36 GLU A O 14
ATOM 16420 N N . ASP A 1 37 ? 5.092 12.112 4.122 1.00 20.14 37 ASP A N 14
ATOM 16421 C CA . ASP A 1 37 ? 3.780 11.675 4.608 1.00 34.24 37 ASP A CA 14
ATOM 16422 C C . ASP A 1 37 ? 3.352 10.394 3.905 1.00 23.42 37 ASP A C 14
ATOM 16423 O O . ASP A 1 37 ? 2.734 9.529 4.518 1.00 14.03 37 ASP A O 14
ATOM 16432 N N . MET A 1 38 ? 3.732 10.274 2.627 1.00 63.33 38 MET A N 14
ATOM 16433 C CA . MET A 1 38 ? 3.404 9.105 1.812 1.00 50.01 38 MET A CA 14
ATOM 16434 C C . MET A 1 38 ? 4.221 7.877 2.236 1.00 13.13 38 MET A C 14
ATOM 16435 O O . MET A 1 38 ? 3.800 6.754 2.001 1.00 34.13 38 MET A O 14
ATOM 16449 N N . ARG A 1 39 ? 5.403 8.105 2.835 1.00 61.22 39 ARG A N 14
ATOM 16450 C CA . ARG A 1 39 ? 6.236 7.020 3.373 1.00 21.12 39 ARG A CA 14
ATOM 16451 C C . ARG A 1 39 ? 5.594 6.413 4.623 1.00 45.54 39 ARG A C 14
ATOM 16452 O O . ARG A 1 39 ? 5.604 5.198 4.797 1.00 14.42 39 ARG A O 14
ATOM 16473 N N . GLU A 1 40 ? 5.029 7.270 5.480 1.00 61.10 40 GLU A N 14
ATOM 16474 C CA . GLU A 1 40 ? 4.349 6.826 6.707 1.00 12.12 40 GLU A CA 14
ATOM 16475 C C . GLU A 1 40 ? 3.015 6.165 6.372 1.00 32.22 40 GLU A C 14
ATOM 16476 O O . GLU A 1 40 ? 2.551 5.268 7.078 1.00 71.03 40 GLU A O 14
ATOM 16488 N N . LEU A 1 41 ? 2.418 6.624 5.274 1.00 13.24 41 LEU A N 14
ATOM 16489 C CA . LEU A 1 41 ? 1.195 6.063 4.724 1.00 1.35 41 LEU A CA 14
ATOM 16490 C C . LEU A 1 41 ? 1.461 4.694 4.109 1.00 22.41 41 LEU A C 14
ATOM 16491 O O . LEU A 1 41 ? 0.620 3.813 4.177 1.00 34.13 41 LEU A O 14
ATOM 16507 N N . ALA A 1 42 ? 2.643 4.536 3.517 1.00 23.14 42 ALA A N 14
ATOM 16508 C CA . ALA A 1 42 ? 3.085 3.264 2.965 1.00 65.13 42 ALA A CA 14
ATOM 16509 C C . ALA A 1 42 ? 3.268 2.216 4.052 1.00 23.24 42 ALA A C 14
ATOM 16510 O O . ALA A 1 42 ? 2.883 1.074 3.875 1.00 60.52 42 ALA A O 14
ATOM 16517 N N . LYS A 1 43 ? 3.815 2.641 5.187 1.00 61.00 43 LYS A N 14
ATOM 16518 C CA . LYS A 1 43 ? 3.984 1.782 6.359 1.00 10.51 43 LYS A CA 14
ATOM 16519 C C . LYS A 1 43 ? 2.636 1.418 6.989 1.00 20.31 43 LYS A C 14
ATOM 16520 O O . LYS A 1 43 ? 2.491 0.345 7.562 1.00 45.42 43 LYS A O 14
ATOM 16539 N N . ARG A 1 44 ? 1.660 2.319 6.859 1.00 65.43 44 ARG A N 14
ATOM 16540 C CA . ARG A 1 44 ? 0.297 2.093 7.335 1.00 2.34 44 ARG A CA 14
ATOM 16541 C C . ARG A 1 44 ? -0.436 1.056 6.474 1.00 21.35 44 ARG A C 14
ATOM 16542 O O . ARG A 1 44 ? -1.055 0.128 7.004 1.00 74.10 44 ARG A O 14
ATOM 16563 N N . THR A 1 45 ? -0.340 1.216 5.154 1.00 65.31 45 THR A N 14
ATOM 16564 C CA . THR A 1 45 ? -1.038 0.357 4.202 1.00 73.13 45 THR A CA 14
ATOM 16565 C C . THR A 1 45 ? -0.432 -1.051 4.174 1.00 63.04 45 THR A C 14
ATOM 16566 O O . THR A 1 45 ? -1.162 -2.032 4.215 1.00 24.32 45 THR A O 14
ATOM 16577 N N . LEU A 1 46 ? 0.908 -1.139 4.159 1.00 41.02 46 LEU A N 14
ATOM 16578 C CA . LEU A 1 46 ? 1.609 -2.426 4.070 1.00 51.31 46 LEU A CA 14
ATOM 16579 C C . LEU A 1 46 ? 1.486 -3.250 5.343 1.00 43.30 46 LEU A C 14
ATOM 16580 O O . LEU A 1 46 ? 1.573 -4.463 5.278 1.00 22.15 46 LEU A O 14
ATOM 16596 N N . ALA A 1 47 ? 1.306 -2.590 6.496 1.00 23.31 47 ALA A N 14
ATOM 16597 C CA . ALA A 1 47 ? 1.045 -3.289 7.763 1.00 72.51 47 ALA A CA 14
ATOM 16598 C C . ALA A 1 47 ? -0.281 -4.063 7.722 1.00 24.13 47 ALA A C 14
ATOM 16599 O O . ALA A 1 47 ? -0.424 -5.103 8.368 1.00 70.43 47 ALA A O 14
ATOM 16606 N N . LYS A 1 48 ? -1.227 -3.566 6.929 1.00 10.23 48 LYS A N 14
ATOM 16607 C CA . LYS A 1 48 ? -2.524 -4.202 6.760 1.00 52.32 48 LYS A CA 14
ATOM 16608 C C . LYS A 1 48 ? -2.432 -5.353 5.740 1.00 44.33 48 LYS A C 14
ATOM 16609 O O . LYS A 1 48 ? -3.116 -6.364 5.887 1.00 14.41 48 LYS A O 14
ATOM 16628 N N . ILE A 1 49 ? -1.565 -5.208 4.728 1.00 31.22 49 ILE A N 14
ATOM 16629 C CA . ILE A 1 49 ? -1.476 -6.197 3.642 1.00 21.53 49 ILE A CA 14
ATOM 16630 C C . ILE A 1 49 ? -0.436 -7.295 3.961 1.00 44.24 49 ILE A C 14
ATOM 16631 O O . ILE A 1 49 ? -0.361 -8.314 3.271 1.00 51.41 49 ILE A O 14
ATOM 16647 N N . ALA A 1 50 ? 0.377 -7.083 5.002 1.00 31.02 50 ALA A N 14
ATOM 16648 C CA . ALA A 1 50 ? 1.364 -8.082 5.453 1.00 74.32 50 ALA A CA 14
ATOM 16649 C C . ALA A 1 50 ? 0.741 -9.443 5.854 1.00 62.33 50 ALA A C 14
ATOM 16650 O O . ALA A 1 50 ? 1.267 -10.467 5.427 1.00 31.22 50 ALA A O 14
ATOM 16657 N N . PRO A 1 51 ? -0.373 -9.521 6.661 1.00 63.34 51 PRO A N 14
ATOM 16658 C CA . PRO A 1 51 ? -1.060 -10.799 6.913 1.00 64.41 51 PRO A CA 14
ATOM 16659 C C . PRO A 1 51 ? -1.917 -11.280 5.729 1.00 22.24 51 PRO A C 14
ATOM 16660 O O . PRO A 1 51 ? -2.432 -12.398 5.752 1.00 54.41 51 PRO A O 14
ATOM 16671 N N . LEU A 1 52 ? -2.045 -10.444 4.694 1.00 45.41 52 LEU A N 14
ATOM 16672 C CA . LEU A 1 52 ? -2.823 -10.783 3.505 1.00 61.54 52 LEU A CA 14
ATOM 16673 C C . LEU A 1 52 ? -1.922 -11.469 2.482 1.00 30.12 52 LEU A C 14
ATOM 16674 O O . LEU A 1 52 ? -0.700 -11.322 2.529 1.00 33.44 52 LEU A O 14
ATOM 16690 N N . THR A 1 53 ? -2.520 -12.221 1.572 1.00 72.35 53 THR A N 14
ATOM 16691 C CA . THR A 1 53 ? -1.783 -12.770 0.444 1.00 43.24 53 THR A CA 14
ATOM 16692 C C . THR A 1 53 ? -2.282 -12.108 -0.859 1.00 12.41 53 THR A C 14
ATOM 16693 O O . THR A 1 53 ? -2.981 -11.086 -0.804 1.00 43.43 53 THR A O 14
ATOM 16704 N N . GLU A 1 54 ? -1.906 -12.669 -2.015 1.00 12.40 54 GLU A N 14
ATOM 16705 C CA . GLU A 1 54 ? -2.267 -12.123 -3.323 1.00 50.34 54 GLU A CA 14
ATOM 16706 C C . GLU A 1 54 ? -3.773 -12.206 -3.587 1.00 55.01 54 GLU A C 14
ATOM 16707 O O . GLU A 1 54 ? -4.327 -11.363 -4.292 1.00 74.53 54 GLU A O 14
ATOM 16719 N N . ASN A 1 55 ? -4.419 -13.216 -2.987 1.00 31.45 55 ASN A N 14
ATOM 16720 C CA . ASN A 1 55 ? -5.868 -13.408 -3.082 1.00 55.11 55 ASN A CA 14
ATOM 16721 C C . ASN A 1 55 ? -6.604 -12.248 -2.407 1.00 51.44 55 ASN A C 14
ATOM 16722 O O . ASN A 1 55 ? -7.529 -11.693 -2.993 1.00 14.24 55 ASN A O 14
ATOM 16733 N N . GLU A 1 56 ? -6.165 -11.870 -1.201 1.00 53.00 56 GLU A N 14
ATOM 16734 C CA . GLU A 1 56 ? -6.797 -10.794 -0.431 1.00 25.13 56 GLU A CA 14
ATOM 16735 C C . GLU A 1 56 ? -6.586 -9.416 -1.049 1.00 1.44 56 GLU A C 14
ATOM 16736 O O . GLU A 1 56 ? -7.417 -8.525 -0.861 1.00 5.34 56 GLU A O 14
ATOM 16748 N N . TYR A 1 57 ? -5.479 -9.228 -1.762 1.00 50.04 57 TYR A N 14
ATOM 16749 C CA . TYR A 1 57 ? -5.249 -7.976 -2.466 1.00 72.23 57 TYR A CA 14
ATOM 16750 C C . TYR A 1 57 ? -6.175 -7.875 -3.690 1.00 73.53 57 TYR A C 14
ATOM 16751 O O . TYR A 1 57 ? -6.691 -6.799 -3.991 1.00 34.40 57 TYR A O 14
ATOM 16769 N N . ALA A 1 58 ? -6.400 -9.013 -4.366 1.00 14.34 58 ALA A N 14
ATOM 16770 C CA . ALA A 1 58 ? -7.271 -9.077 -5.545 1.00 54.34 58 ALA A CA 14
ATOM 16771 C C . ALA A 1 58 ? -8.761 -9.017 -5.177 1.00 62.13 58 ALA A C 14
ATOM 16772 O O . ALA A 1 58 ? -9.610 -8.807 -6.047 1.00 72.23 58 ALA A O 14
ATOM 16779 N N . GLU A 1 59 ? -9.072 -9.210 -3.884 1.00 5.03 59 GLU A N 14
ATOM 16780 C CA . GLU A 1 59 ? -10.414 -8.946 -3.339 1.00 1.44 59 GLU A CA 14
ATOM 16781 C C . GLU A 1 59 ? -10.758 -7.459 -3.465 1.00 12.20 59 GLU A C 14
ATOM 16782 O O . GLU A 1 59 ? -11.920 -7.087 -3.622 1.00 75.35 59 GLU A O 14
ATOM 16794 N N . LEU A 1 60 ? -9.722 -6.620 -3.381 1.00 1.15 60 LEU A N 14
ATOM 16795 C CA . LEU A 1 60 ? -9.879 -5.181 -3.515 1.00 12.44 60 LEU A CA 14
ATOM 16796 C C . LEU A 1 60 ? -9.742 -4.776 -4.978 1.00 54.10 60 LEU A C 14
ATOM 16797 O O . LEU A 1 60 ? -10.692 -4.245 -5.552 1.00 55.42 60 LEU A O 14
ATOM 16813 N N . ALA A 1 61 ? -8.547 -5.044 -5.551 1.00 23.52 61 ALA A N 14
ATOM 16814 C CA . ALA A 1 61 ? -8.211 -4.762 -6.963 1.00 4.03 61 ALA A CA 14
ATOM 16815 C C . ALA A 1 61 ? -8.459 -3.292 -7.345 1.00 5.13 61 ALA A C 14
ATOM 16816 O O . ALA A 1 61 ? -9.000 -3.005 -8.415 1.00 53.12 61 ALA A O 14
ATOM 16823 N N . ILE A 1 62 ? -8.000 -2.377 -6.460 1.00 12.42 62 ILE A N 14
ATOM 16824 C CA . ILE A 1 62 ? -8.225 -0.916 -6.561 1.00 42.34 62 ILE A CA 14
ATOM 16825 C C . ILE A 1 62 ? -9.715 -0.596 -6.373 1.00 54.51 62 ILE A C 14
ATOM 16826 O O . ILE A 1 62 ? -10.521 -0.676 -7.302 1.00 12.41 62 ILE A O 14
ATOM 16842 N N . PHE A 1 63 ? -10.058 -0.251 -5.139 1.00 32.14 63 PHE A N 14
ATOM 16843 C CA . PHE A 1 63 ? -11.448 -0.096 -4.720 1.00 53.04 63 PHE A CA 14
ATOM 16844 C C . PHE A 1 63 ? -11.990 1.296 -5.033 1.00 24.34 63 PHE A C 14
ATOM 16845 O O . PHE A 1 63 ? -12.991 1.436 -5.731 1.00 53.41 63 PHE A O 14
ATOM 16862 N N . ALA A 1 64 ? -11.315 2.312 -4.512 1.00 64.44 64 ALA A N 14
ATOM 16863 C CA . ALA A 1 64 ? -11.810 3.679 -4.556 1.00 24.24 64 ALA A CA 14
ATOM 16864 C C . ALA A 1 64 ? -10.913 4.581 -5.413 1.00 23.14 64 ALA A C 14
ATOM 16865 O O . ALA A 1 64 ? -11.059 4.584 -6.643 1.00 45.41 64 ALA A O 14
ATOM 16872 N N . ALA A 1 65 ? -9.993 5.327 -4.738 1.00 42.54 65 ALA A N 14
ATOM 16873 C CA . ALA A 1 65 ? -8.971 6.220 -5.346 1.00 4.42 65 ALA A CA 14
ATOM 16874 C C . ALA A 1 65 ? -9.520 7.548 -5.902 1.00 31.12 65 ALA A C 14
ATOM 16875 O O . ALA A 1 65 ? -8.833 8.561 -5.800 1.00 53.23 65 ALA A O 14
ATOM 16882 N N . ASP A 1 66 ? -10.758 7.565 -6.432 1.00 73.30 66 ASP A N 14
ATOM 16883 C CA . ASP A 1 66 ? -11.293 8.745 -7.140 1.00 1.14 66 ASP A CA 14
ATOM 16884 C C . ASP A 1 66 ? -11.710 9.871 -6.191 1.00 61.44 66 ASP A C 14
ATOM 16885 O O . ASP A 1 66 ? -11.851 11.019 -6.620 1.00 4.50 66 ASP A O 14
ATOM 16894 N N . GLU A 1 67 ? -11.886 9.534 -4.912 1.00 75.42 67 GLU A N 14
ATOM 16895 C CA . GLU A 1 67 ? -12.283 10.485 -3.878 1.00 3.54 67 GLU A CA 14
ATOM 16896 C C . GLU A 1 67 ? -11.224 11.572 -3.649 1.00 45.11 67 GLU A C 14
ATOM 16897 O O . GLU A 1 67 ? -11.571 12.729 -3.411 1.00 4.23 67 GLU A O 14
ATOM 16909 N N . VAL A 1 68 ? -9.943 11.208 -3.751 1.00 35.22 68 VAL A N 14
ATOM 16910 C CA . VAL A 1 68 ? -8.855 12.177 -3.574 1.00 54.41 68 VAL A CA 14
ATOM 16911 C C . VAL A 1 68 ? -8.428 12.806 -4.909 1.00 61.12 68 VAL A C 14
ATOM 16912 O O . VAL A 1 68 ? -7.551 13.673 -4.939 1.00 2.34 68 VAL A O 14
ATOM 16925 N N . LEU A 1 69 ? -9.058 12.372 -6.002 1.00 22.13 69 LEU A N 14
ATOM 16926 C CA . LEU A 1 69 ? -8.748 12.880 -7.333 1.00 24.43 69 LEU A CA 14
ATOM 16927 C C . LEU A 1 69 ? -9.687 14.023 -7.700 1.00 31.32 69 LEU A C 14
ATOM 16928 O O . LEU A 1 69 ? -9.235 15.139 -7.968 1.00 41.51 69 LEU A O 14
ATOM 16944 N N . GLU A 1 70 ? -10.995 13.737 -7.691 1.00 34.51 70 GLU A N 14
ATOM 16945 C CA . GLU A 1 70 ? -12.015 14.730 -8.030 1.00 50.14 70 GLU A CA 14
ATOM 16946 C C . GLU A 1 70 ? -13.319 14.410 -7.311 1.00 22.42 70 GLU A C 14
ATOM 16947 O O . GLU A 1 70 ? -13.862 15.267 -6.605 1.00 31.42 70 GLU A O 14
ATOM 16959 N N . HIS A 1 71 ? -13.805 13.168 -7.524 1.00 41.01 71 HIS A N 14
ATOM 16960 C CA . HIS A 1 71 ? -15.007 12.624 -6.867 1.00 12.52 71 HIS A CA 14
ATOM 16961 C C . HIS A 1 71 ? -16.266 13.439 -7.249 1.00 54.11 71 HIS A C 14
ATOM 16962 O O . HIS A 1 71 ? -17.034 13.892 -6.398 1.00 33.32 71 HIS A O 14
ATOM 16977 N N . HIS A 1 72 ? -16.461 13.626 -8.551 1.00 52.13 72 HIS A N 14
ATOM 16978 C CA . HIS A 1 72 ? -17.601 14.382 -9.054 1.00 74.22 72 HIS A CA 14
ATOM 16979 C C . HIS A 1 72 ? -18.702 13.421 -9.513 1.00 53.53 72 HIS A C 14
ATOM 16980 O O . HIS A 1 72 ? -18.769 13.053 -10.692 1.00 54.34 72 HIS A O 14
ATOM 16995 N N . HIS A 1 73 ? -19.525 13.006 -8.526 1.00 22.32 73 HIS A N 14
ATOM 16996 C CA . HIS A 1 73 ? -20.652 12.066 -8.696 1.00 71.53 73 HIS A CA 14
ATOM 16997 C C . HIS A 1 73 ? -20.195 10.767 -9.393 1.00 72.13 73 HIS A C 14
ATOM 16998 O O . HIS A 1 73 ? -20.455 10.549 -10.583 1.00 60.34 73 HIS A O 14
ATOM 17013 N N . HIS A 1 74 ? -19.490 9.931 -8.637 1.00 70.15 74 HIS A N 14
ATOM 17014 C CA . HIS A 1 74 ? -18.868 8.728 -9.188 1.00 41.14 74 HIS A CA 14
ATOM 17015 C C . HIS A 1 74 ? -19.885 7.589 -9.333 1.00 72.12 74 HIS A C 14
ATOM 17016 O O . HIS A 1 74 ? -20.816 7.463 -8.531 1.00 53.45 74 HIS A O 14
ATOM 17031 N N . HIS A 1 75 ? -19.699 6.778 -10.359 1.00 54.00 75 HIS A N 14
ATOM 17032 C CA . HIS A 1 75 ? -20.642 5.712 -10.687 1.00 3.10 75 HIS A CA 14
ATOM 17033 C C . HIS A 1 75 ? -20.197 4.401 -10.044 1.00 34.34 75 HIS A C 14
ATOM 17034 O O . HIS A 1 75 ? -19.415 3.656 -10.638 1.00 0.13 75 HIS A O 14
ATOM 17049 N N . HIS A 1 76 ? -20.682 4.172 -8.800 1.00 1.32 76 HIS A N 14
ATOM 17050 C CA . HIS A 1 76 ? -20.359 2.977 -7.986 1.00 12.50 76 HIS A CA 14
ATOM 17051 C C . HIS A 1 76 ? -18.843 2.862 -7.739 1.00 45.32 76 HIS A C 14
ATOM 17052 O O . HIS A 1 76 ? -18.143 3.870 -7.612 1.00 65.05 76 HIS A O 14
ATOM 17067 N N . MET A 1 1 ? -13.252 -8.391 3.346 1.00 43.53 1 MET A N 15
ATOM 17068 C CA . MET A 1 1 ? -12.988 -6.956 3.104 1.00 12.11 1 MET A CA 15
ATOM 17069 C C . MET A 1 1 ? -12.211 -6.359 4.271 1.00 12.04 1 MET A C 15
ATOM 17070 O O . MET A 1 1 ? -12.015 -7.016 5.295 1.00 61.32 1 MET A O 15
ATOM 17086 N N . ILE A 1 2 ? -11.757 -5.121 4.099 1.00 10.42 2 ILE A N 15
ATOM 17087 C CA . ILE A 1 2 ? -11.075 -4.377 5.152 1.00 4.53 2 ILE A CA 15
ATOM 17088 C C . ILE A 1 2 ? -11.372 -2.881 4.980 1.00 31.43 2 ILE A C 15
ATOM 17089 O O . ILE A 1 2 ? -11.473 -2.385 3.850 1.00 52.33 2 ILE A O 15
ATOM 17105 N N . ARG A 1 3 ? -11.576 -2.177 6.088 1.00 4.25 3 ARG A N 15
ATOM 17106 C CA . ARG A 1 3 ? -11.827 -0.750 6.034 1.00 71.11 3 ARG A CA 15
ATOM 17107 C C . ARG A 1 3 ? -10.526 0.031 6.048 1.00 62.40 3 ARG A C 15
ATOM 17108 O O . ARG A 1 3 ? -9.839 0.119 7.068 1.00 12.02 3 ARG A O 15
ATOM 17129 N N . LEU A 1 4 ? -10.190 0.567 4.885 1.00 73.51 4 LEU A N 15
ATOM 17130 C CA . LEU A 1 4 ? -8.971 1.331 4.699 1.00 55.15 4 LEU A CA 15
ATOM 17131 C C . LEU A 1 4 ? -9.285 2.775 4.392 1.00 12.04 4 LEU A C 15
ATOM 17132 O O . LEU A 1 4 ? -10.427 3.116 4.069 1.00 21.50 4 LEU A O 15
ATOM 17148 N N . THR A 1 5 ? -8.270 3.620 4.496 1.00 4.04 5 THR A N 15
ATOM 17149 C CA . THR A 1 5 ? -8.422 5.026 4.186 1.00 25.44 5 THR A CA 15
ATOM 17150 C C . THR A 1 5 ? -8.330 5.241 2.673 1.00 30.03 5 THR A C 15
ATOM 17151 O O . THR A 1 5 ? -7.708 4.438 1.972 1.00 34.12 5 THR A O 15
ATOM 17162 N N . ILE A 1 6 ? -8.969 6.305 2.169 1.00 55.22 6 ILE A N 15
ATOM 17163 C CA . ILE A 1 6 ? -8.906 6.665 0.737 1.00 31.13 6 ILE A CA 15
ATOM 17164 C C . ILE A 1 6 ? -7.461 6.973 0.313 1.00 30.41 6 ILE A C 15
ATOM 17165 O O . ILE A 1 6 ? -7.059 6.650 -0.795 1.00 74.32 6 ILE A O 15
ATOM 17181 N N . GLU A 1 7 ? -6.688 7.556 1.232 1.00 53.23 7 GLU A N 15
ATOM 17182 C CA . GLU A 1 7 ? -5.280 7.868 1.005 1.00 74.41 7 GLU A CA 15
ATOM 17183 C C . GLU A 1 7 ? -4.444 6.595 0.848 1.00 60.33 7 GLU A C 15
ATOM 17184 O O . GLU A 1 7 ? -3.558 6.554 0.007 1.00 13.05 7 GLU A O 15
ATOM 17196 N N . GLU A 1 8 ? -4.751 5.550 1.636 1.00 4.14 8 GLU A N 15
ATOM 17197 C CA . GLU A 1 8 ? -4.030 4.278 1.544 1.00 72.44 8 GLU A CA 15
ATOM 17198 C C . GLU A 1 8 ? -4.361 3.548 0.254 1.00 32.04 8 GLU A C 15
ATOM 17199 O O . GLU A 1 8 ? -3.494 2.922 -0.329 1.00 61.42 8 GLU A O 15
ATOM 17211 N N . THR A 1 9 ? -5.622 3.627 -0.170 1.00 14.24 9 THR A N 15
ATOM 17212 C CA . THR A 1 9 ? -6.080 2.972 -1.392 1.00 44.30 9 THR A CA 15
ATOM 17213 C C . THR A 1 9 ? -5.592 3.725 -2.652 1.00 64.32 9 THR A C 15
ATOM 17214 O O . THR A 1 9 ? -5.381 3.123 -3.709 1.00 35.33 9 THR A O 15
ATOM 17225 N N . ASN A 1 10 ? -5.414 5.042 -2.527 1.00 41.53 10 ASN A N 15
ATOM 17226 C CA . ASN A 1 10 ? -4.798 5.855 -3.585 1.00 54.33 10 ASN A CA 15
ATOM 17227 C C . ASN A 1 10 ? -3.301 5.550 -3.690 1.00 4.34 10 ASN A C 15
ATOM 17228 O O . ASN A 1 10 ? -2.757 5.510 -4.784 1.00 14.32 10 ASN A O 15
ATOM 17239 N N . LEU A 1 11 ? -2.673 5.294 -2.542 1.00 42.45 11 LEU A N 15
ATOM 17240 C CA . LEU A 1 11 ? -1.272 4.874 -2.461 1.00 2.53 11 LEU A CA 15
ATOM 17241 C C . LEU A 1 11 ? -1.079 3.484 -3.091 1.00 41.23 11 LEU A C 15
ATOM 17242 O O . LEU A 1 11 ? -0.045 3.211 -3.709 1.00 33.43 11 LEU A O 15
ATOM 17258 N N . LEU A 1 12 ? -2.105 2.631 -2.936 1.00 62.11 12 LEU A N 15
ATOM 17259 C CA . LEU A 1 12 ? -2.173 1.327 -3.600 1.00 3.03 12 LEU A CA 15
ATOM 17260 C C . LEU A 1 12 ? -2.198 1.491 -5.116 1.00 21.43 12 LEU A C 15
ATOM 17261 O O . LEU A 1 12 ? -1.552 0.743 -5.817 1.00 41.20 12 LEU A O 15
ATOM 17277 N N . SER A 1 13 ? -2.936 2.498 -5.599 1.00 33.45 13 SER A N 15
ATOM 17278 C CA . SER A 1 13 ? -3.062 2.781 -7.030 1.00 33.15 13 SER A CA 15
ATOM 17279 C C . SER A 1 13 ? -1.760 3.338 -7.631 1.00 1.31 13 SER A C 15
ATOM 17280 O O . SER A 1 13 ? -1.470 3.093 -8.806 1.00 34.41 13 SER A O 15
ATOM 17288 N N . ILE A 1 14 ? -0.978 4.079 -6.823 1.00 50.22 14 ILE A N 15
ATOM 17289 C CA . ILE A 1 14 ? 0.287 4.667 -7.280 1.00 1.43 14 ILE A CA 15
ATOM 17290 C C . ILE A 1 14 ? 1.333 3.573 -7.538 1.00 34.33 14 ILE A C 15
ATOM 17291 O O . ILE A 1 14 ? 1.991 3.559 -8.581 1.00 61.00 14 ILE A O 15
ATOM 17307 N N . TYR A 1 15 ? 1.437 2.626 -6.604 1.00 65.01 15 TYR A N 15
ATOM 17308 C CA . TYR A 1 15 ? 2.499 1.624 -6.642 1.00 72.33 15 TYR A CA 15
ATOM 17309 C C . TYR A 1 15 ? 1.974 0.233 -7.015 1.00 53.24 15 TYR A C 15
ATOM 17310 O O . TYR A 1 15 ? 2.624 -0.775 -6.726 1.00 0.42 15 TYR A O 15
ATOM 17328 N N . ASN A 1 16 ? 0.828 0.185 -7.703 1.00 13.41 16 ASN A N 15
ATOM 17329 C CA . ASN A 1 16 ? 0.258 -1.085 -8.156 1.00 41.51 16 ASN A CA 15
ATOM 17330 C C . ASN A 1 16 ? 0.919 -1.525 -9.449 1.00 22.42 16 ASN A C 15
ATOM 17331 O O . ASN A 1 16 ? 0.803 -0.854 -10.482 1.00 52.31 16 ASN A O 15
ATOM 17342 N N . GLU A 1 17 ? 1.634 -2.630 -9.373 1.00 35.43 17 GLU A N 15
ATOM 17343 C CA . GLU A 1 17 ? 2.269 -3.206 -10.538 1.00 34.11 17 GLU A CA 15
ATOM 17344 C C . GLU A 1 17 ? 1.585 -4.524 -10.893 1.00 24.32 17 GLU A C 15
ATOM 17345 O O . GLU A 1 17 ? 0.787 -4.582 -11.827 1.00 73.50 17 GLU A O 15
ATOM 17357 N N . GLY A 1 18 ? 1.882 -5.569 -10.130 1.00 75.43 18 GLY A N 15
ATOM 17358 C CA . GLY A 1 18 ? 1.201 -6.830 -10.292 1.00 22.12 18 GLY A CA 15
ATOM 17359 C C . GLY A 1 18 ? 0.589 -7.284 -8.990 1.00 12.44 18 GLY A C 15
ATOM 17360 O O . GLY A 1 18 ? 0.976 -8.321 -8.442 1.00 34.33 18 GLY A O 15
ATOM 17364 N N . GLY A 1 19 ? -0.336 -6.480 -8.475 1.00 62.15 19 GLY A N 15
ATOM 17365 C CA . GLY A 1 19 ? -1.005 -6.801 -7.229 1.00 71.35 19 GLY A CA 15
ATOM 17366 C C . GLY A 1 19 ? -0.247 -6.291 -6.020 1.00 15.34 19 GLY A C 15
ATOM 17367 O O . GLY A 1 19 ? 0.468 -5.294 -6.105 1.00 61.43 19 GLY A O 15
ATOM 17371 N N . LYS A 1 20 ? -0.369 -7.011 -4.902 1.00 4.22 20 LYS A N 15
ATOM 17372 C CA . LYS A 1 20 ? 0.244 -6.602 -3.632 1.00 64.52 20 LYS A CA 15
ATOM 17373 C C . LYS A 1 20 ? 1.730 -6.926 -3.592 1.00 61.51 20 LYS A C 15
ATOM 17374 O O . LYS A 1 20 ? 2.448 -6.446 -2.719 1.00 74.14 20 LYS A O 15
ATOM 17393 N N . ARG A 1 21 ? 2.164 -7.776 -4.516 1.00 45.01 21 ARG A N 15
ATOM 17394 C CA . ARG A 1 21 ? 3.577 -8.046 -4.704 1.00 12.33 21 ARG A CA 15
ATOM 17395 C C . ARG A 1 21 ? 4.251 -6.806 -5.257 1.00 54.33 21 ARG A C 15
ATOM 17396 O O . ARG A 1 21 ? 5.279 -6.386 -4.752 1.00 45.02 21 ARG A O 15
ATOM 17417 N N . GLY A 1 22 ? 3.618 -6.209 -6.270 1.00 60.22 22 GLY A N 15
ATOM 17418 C CA . GLY A 1 22 ? 4.044 -4.923 -6.798 1.00 30.34 22 GLY A CA 15
ATOM 17419 C C . GLY A 1 22 ? 3.974 -3.803 -5.775 1.00 72.35 22 GLY A C 15
ATOM 17420 O O . GLY A 1 22 ? 4.824 -2.933 -5.769 1.00 51.05 22 GLY A O 15
ATOM 17424 N N . LEU A 1 23 ? 2.971 -3.843 -4.898 1.00 24.41 23 LEU A N 15
ATOM 17425 C CA . LEU A 1 23 ? 2.832 -2.857 -3.820 1.00 22.44 23 LEU A CA 15
ATOM 17426 C C . LEU A 1 23 ? 3.987 -2.924 -2.830 1.00 51.33 23 LEU A C 15
ATOM 17427 O O . LEU A 1 23 ? 4.551 -1.899 -2.481 1.00 43.03 23 LEU A O 15
ATOM 17443 N N . MET A 1 24 ? 4.339 -4.132 -2.401 1.00 4.25 24 MET A N 15
ATOM 17444 C CA . MET A 1 24 ? 5.409 -4.332 -1.429 1.00 74.42 24 MET A CA 15
ATOM 17445 C C . MET A 1 24 ? 6.773 -3.976 -2.003 1.00 4.32 24 MET A C 15
ATOM 17446 O O . MET A 1 24 ? 7.564 -3.315 -1.336 1.00 71.23 24 MET A O 15
ATOM 17460 N N . GLU A 1 25 ? 7.025 -4.378 -3.247 1.00 33.24 25 GLU A N 15
ATOM 17461 C CA . GLU A 1 25 ? 8.310 -4.122 -3.887 1.00 2.22 25 GLU A CA 15
ATOM 17462 C C . GLU A 1 25 ? 8.511 -2.641 -4.215 1.00 71.21 25 GLU A C 15
ATOM 17463 O O . GLU A 1 25 ? 9.575 -2.098 -3.947 1.00 54.13 25 GLU A O 15
ATOM 17475 N N . ASN A 1 26 ? 7.478 -1.986 -4.758 1.00 41.35 26 ASN A N 15
ATOM 17476 C CA . ASN A 1 26 ? 7.590 -0.590 -5.200 1.00 60.54 26 ASN A CA 15
ATOM 17477 C C . ASN A 1 26 ? 7.612 0.389 -4.035 1.00 3.51 26 ASN A C 15
ATOM 17478 O O . ASN A 1 26 ? 8.250 1.432 -4.131 1.00 71.41 26 ASN A O 15
ATOM 17489 N N . ILE A 1 27 ? 6.931 0.057 -2.937 1.00 65.43 27 ILE A N 15
ATOM 17490 C CA . ILE A 1 27 ? 6.960 0.902 -1.744 1.00 53.04 27 ILE A CA 15
ATOM 17491 C C . ILE A 1 27 ? 8.317 0.801 -1.034 1.00 54.11 27 ILE A C 15
ATOM 17492 O O . ILE A 1 27 ? 8.908 1.827 -0.730 1.00 43.54 27 ILE A O 15
ATOM 17508 N N . ASN A 1 28 ? 8.835 -0.427 -0.836 1.00 21.11 28 ASN A N 15
ATOM 17509 C CA . ASN A 1 28 ? 10.127 -0.616 -0.144 1.00 3.14 28 ASN A CA 15
ATOM 17510 C C . ASN A 1 28 ? 11.314 -0.092 -0.956 1.00 11.04 28 ASN A C 15
ATOM 17511 O O . ASN A 1 28 ? 12.342 0.267 -0.387 1.00 43.44 28 ASN A O 15
ATOM 17522 N N . ALA A 1 29 ? 11.163 -0.037 -2.279 1.00 14.52 29 ALA A N 15
ATOM 17523 C CA . ALA A 1 29 ? 12.201 0.504 -3.151 1.00 60.45 29 ALA A CA 15
ATOM 17524 C C . ALA A 1 29 ? 12.158 2.031 -3.191 1.00 31.53 29 ALA A C 15
ATOM 17525 O O . ALA A 1 29 ? 13.178 2.676 -3.416 1.00 63.45 29 ALA A O 15
ATOM 17532 N N . ALA A 1 30 ? 10.984 2.606 -2.944 1.00 73.11 30 ALA A N 15
ATOM 17533 C CA . ALA A 1 30 ? 10.815 4.047 -3.020 1.00 14.10 30 ALA A CA 15
ATOM 17534 C C . ALA A 1 30 ? 10.791 4.711 -1.644 1.00 13.51 30 ALA A C 15
ATOM 17535 O O . ALA A 1 30 ? 10.592 5.901 -1.563 1.00 55.51 30 ALA A O 15
ATOM 17542 N N . LEU A 1 31 ? 11.034 3.945 -0.572 1.00 74.14 31 LEU A N 15
ATOM 17543 C CA . LEU A 1 31 ? 11.119 4.506 0.794 1.00 42.35 31 LEU A CA 15
ATOM 17544 C C . LEU A 1 31 ? 12.247 5.566 0.989 1.00 52.31 31 LEU A C 15
ATOM 17545 O O . LEU A 1 31 ? 12.051 6.477 1.793 1.00 54.11 31 LEU A O 15
ATOM 17561 N N . PRO A 1 32 ? 13.445 5.486 0.308 1.00 30.32 32 PRO A N 15
ATOM 17562 C CA . PRO A 1 32 ? 14.399 6.624 0.250 1.00 61.44 32 PRO A CA 15
ATOM 17563 C C . PRO A 1 32 ? 13.825 7.902 -0.403 1.00 75.32 32 PRO A C 15
ATOM 17564 O O . PRO A 1 32 ? 14.315 9.005 -0.157 1.00 13.32 32 PRO A O 15
ATOM 17575 N N . PHE A 1 33 ? 12.795 7.727 -1.228 1.00 12.41 33 PHE A N 15
ATOM 17576 C CA . PHE A 1 33 ? 12.123 8.811 -1.938 1.00 70.23 33 PHE A CA 15
ATOM 17577 C C . PHE A 1 33 ? 10.758 9.092 -1.263 1.00 20.10 33 PHE A C 15
ATOM 17578 O O . PHE A 1 33 ? 10.677 9.089 -0.024 1.00 74.54 33 PHE A O 15
ATOM 17595 N N . MET A 1 34 ? 9.720 9.357 -2.103 1.00 75.21 34 MET A N 15
ATOM 17596 C CA . MET A 1 34 ? 8.294 9.509 -1.705 1.00 23.35 34 MET A CA 15
ATOM 17597 C C . MET A 1 34 ? 8.009 10.821 -0.980 1.00 22.45 34 MET A C 15
ATOM 17598 O O . MET A 1 34 ? 8.908 11.490 -0.469 1.00 75.24 34 MET A O 15
ATOM 17612 N N . ASP A 1 35 ? 6.732 11.191 -0.975 1.00 71.25 35 ASP A N 15
ATOM 17613 C CA . ASP A 1 35 ? 6.231 12.270 -0.129 1.00 53.54 35 ASP A CA 15
ATOM 17614 C C . ASP A 1 35 ? 6.234 11.781 1.308 1.00 20.34 35 ASP A C 15
ATOM 17615 O O . ASP A 1 35 ? 6.030 10.600 1.529 1.00 11.42 35 ASP A O 15
ATOM 17624 N N . GLU A 1 36 ? 6.454 12.662 2.282 1.00 4.41 36 GLU A N 15
ATOM 17625 C CA . GLU A 1 36 ? 6.494 12.250 3.696 1.00 61.11 36 GLU A CA 15
ATOM 17626 C C . GLU A 1 36 ? 5.118 11.779 4.203 1.00 33.04 36 GLU A C 15
ATOM 17627 O O . GLU A 1 36 ? 5.043 10.934 5.097 1.00 54.43 36 GLU A O 15
ATOM 17639 N N . ASP A 1 37 ? 4.046 12.316 3.600 1.00 51.14 37 ASP A N 15
ATOM 17640 C CA . ASP A 1 37 ? 2.678 11.860 3.863 1.00 2.53 37 ASP A CA 15
ATOM 17641 C C . ASP A 1 37 ? 2.483 10.443 3.369 1.00 54.14 37 ASP A C 15
ATOM 17642 O O . ASP A 1 37 ? 1.973 9.610 4.091 1.00 33.11 37 ASP A O 15
ATOM 17651 N N . MET A 1 38 ? 2.949 10.181 2.144 1.00 13.01 38 MET A N 15
ATOM 17652 C CA . MET A 1 38 ? 2.773 8.882 1.488 1.00 45.01 38 MET A CA 15
ATOM 17653 C C . MET A 1 38 ? 3.704 7.808 2.054 1.00 74.13 38 MET A C 15
ATOM 17654 O O . MET A 1 38 ? 3.359 6.642 2.032 1.00 74.30 38 MET A O 15
ATOM 17668 N N . ARG A 1 39 ? 4.871 8.218 2.561 1.00 54.31 39 ARG A N 15
ATOM 17669 C CA . ARG A 1 39 ? 5.926 7.301 3.025 1.00 2.23 39 ARG A CA 15
ATOM 17670 C C . ARG A 1 39 ? 5.568 6.670 4.370 1.00 51.44 39 ARG A C 15
ATOM 17671 O O . ARG A 1 39 ? 5.687 5.457 4.546 1.00 34.53 39 ARG A O 15
ATOM 17692 N N . GLU A 1 40 ? 5.158 7.505 5.324 1.00 61.54 40 GLU A N 15
ATOM 17693 C CA . GLU A 1 40 ? 4.732 7.033 6.647 1.00 72.24 40 GLU A CA 15
ATOM 17694 C C . GLU A 1 40 ? 3.361 6.342 6.592 1.00 33.53 40 GLU A C 15
ATOM 17695 O O . GLU A 1 40 ? 3.058 5.474 7.414 1.00 4.21 40 GLU A O 15
ATOM 17707 N N . LEU A 1 41 ? 2.540 6.753 5.625 1.00 44.13 41 LEU A N 15
ATOM 17708 C CA . LEU A 1 41 ? 1.279 6.079 5.310 1.00 34.34 41 LEU A CA 15
ATOM 17709 C C . LEU A 1 41 ? 1.542 4.665 4.784 1.00 71.10 41 LEU A C 15
ATOM 17710 O O . LEU A 1 41 ? 0.836 3.733 5.139 1.00 12.13 41 LEU A O 15
ATOM 17726 N N . ALA A 1 42 ? 2.599 4.535 3.972 1.00 10.42 42 ALA A N 15
ATOM 17727 C CA . ALA A 1 42 ? 3.018 3.270 3.352 1.00 74.43 42 ALA A CA 15
ATOM 17728 C C . ALA A 1 42 ? 3.519 2.256 4.370 1.00 42.11 42 ALA A C 15
ATOM 17729 O O . ALA A 1 42 ? 3.447 1.055 4.134 1.00 11.32 42 ALA A O 15
ATOM 17736 N N . LYS A 1 43 ? 4.061 2.761 5.481 1.00 51.52 43 LYS A N 15
ATOM 17737 C CA . LYS A 1 43 ? 4.466 1.936 6.619 1.00 24.45 43 LYS A CA 15
ATOM 17738 C C . LYS A 1 43 ? 3.262 1.170 7.192 1.00 51.01 43 LYS A C 15
ATOM 17739 O O . LYS A 1 43 ? 3.377 -0.000 7.553 1.00 63.23 43 LYS A O 15
ATOM 17758 N N . ARG A 1 44 ? 2.106 1.845 7.245 1.00 64.30 44 ARG A N 15
ATOM 17759 C CA . ARG A 1 44 ? 0.858 1.230 7.687 1.00 23.43 44 ARG A CA 15
ATOM 17760 C C . ARG A 1 44 ? 0.219 0.395 6.567 1.00 44.22 44 ARG A C 15
ATOM 17761 O O . ARG A 1 44 ? -0.433 -0.606 6.840 1.00 42.11 44 ARG A O 15
ATOM 17782 N N . THR A 1 45 ? 0.438 0.804 5.313 1.00 42.43 45 THR A N 15
ATOM 17783 C CA . THR A 1 45 ? -0.150 0.140 4.152 1.00 43.04 45 THR A CA 15
ATOM 17784 C C . THR A 1 45 ? 0.484 -1.243 3.922 1.00 13.51 45 THR A C 15
ATOM 17785 O O . THR A 1 45 ? -0.212 -2.195 3.583 1.00 53.22 45 THR A O 15
ATOM 17796 N N . LEU A 1 46 ? 1.790 -1.357 4.156 1.00 60.52 46 LEU A N 15
ATOM 17797 C CA . LEU A 1 46 ? 2.469 -2.654 4.109 1.00 24.41 46 LEU A CA 15
ATOM 17798 C C . LEU A 1 46 ? 2.127 -3.502 5.319 1.00 64.25 46 LEU A C 15
ATOM 17799 O O . LEU A 1 46 ? 2.064 -4.722 5.218 1.00 72.20 46 LEU A O 15
ATOM 17815 N N . ALA A 1 47 ? 1.890 -2.839 6.456 1.00 64.55 47 ALA A N 15
ATOM 17816 C CA . ALA A 1 47 ? 1.547 -3.518 7.699 1.00 72.34 47 ALA A CA 15
ATOM 17817 C C . ALA A 1 47 ? 0.172 -4.184 7.631 1.00 40.42 47 ALA A C 15
ATOM 17818 O O . ALA A 1 47 ? -0.033 -5.215 8.257 1.00 71.22 47 ALA A O 15
ATOM 17825 N N . LYS A 1 48 ? -0.758 -3.599 6.864 1.00 61.11 48 LYS A N 15
ATOM 17826 C CA . LYS A 1 48 ? -2.104 -4.145 6.755 1.00 33.42 48 LYS A CA 15
ATOM 17827 C C . LYS A 1 48 ? -2.227 -5.207 5.653 1.00 12.03 48 LYS A C 15
ATOM 17828 O O . LYS A 1 48 ? -3.136 -6.029 5.712 1.00 34.14 48 LYS A O 15
ATOM 17847 N N . ILE A 1 49 ? -1.321 -5.205 4.659 1.00 2.23 49 ILE A N 15
ATOM 17848 C CA . ILE A 1 49 ? -1.374 -6.228 3.597 1.00 43.11 49 ILE A CA 15
ATOM 17849 C C . ILE A 1 49 ? -0.452 -7.413 3.887 1.00 72.43 49 ILE A C 15
ATOM 17850 O O . ILE A 1 49 ? -0.534 -8.424 3.206 1.00 74.23 49 ILE A O 15
ATOM 17866 N N . ALA A 1 50 ? 0.439 -7.273 4.874 1.00 40.12 50 ALA A N 15
ATOM 17867 C CA . ALA A 1 50 ? 1.275 -8.390 5.332 1.00 12.12 50 ALA A CA 15
ATOM 17868 C C . ALA A 1 50 ? 0.463 -9.583 5.926 1.00 21.21 50 ALA A C 15
ATOM 17869 O O . ALA A 1 50 ? 0.787 -10.722 5.601 1.00 53.43 50 ALA A O 15
ATOM 17876 N N . PRO A 1 51 ? -0.587 -9.384 6.799 1.00 21.22 51 PRO A N 15
ATOM 17877 C CA . PRO A 1 51 ? -1.490 -10.488 7.198 1.00 3.54 51 PRO A CA 15
ATOM 17878 C C . PRO A 1 51 ? -2.446 -10.942 6.085 1.00 52.42 51 PRO A C 15
ATOM 17879 O O . PRO A 1 51 ? -3.092 -11.984 6.201 1.00 32.41 51 PRO A O 15
ATOM 17890 N N . LEU A 1 52 ? -2.517 -10.171 5.002 1.00 32.20 52 LEU A N 15
ATOM 17891 C CA . LEU A 1 52 ? -3.364 -10.512 3.872 1.00 34.30 52 LEU A CA 15
ATOM 17892 C C . LEU A 1 52 ? -2.578 -11.328 2.862 1.00 10.12 52 LEU A C 15
ATOM 17893 O O . LEU A 1 52 ? -1.344 -11.262 2.818 1.00 25.54 52 LEU A O 15
ATOM 17909 N N . THR A 1 53 ? -3.288 -12.101 2.064 1.00 52.22 53 THR A N 15
ATOM 17910 C CA . THR A 1 53 ? -2.676 -12.809 0.952 1.00 22.31 53 THR A CA 15
ATOM 17911 C C . THR A 1 53 ? -2.770 -11.963 -0.319 1.00 11.23 53 THR A C 15
ATOM 17912 O O . THR A 1 53 ? -3.281 -10.833 -0.299 1.00 11.04 53 THR A O 15
ATOM 17923 N N . GLU A 1 54 ? -2.280 -12.506 -1.425 1.00 12.32 54 GLU A N 15
ATOM 17924 C CA . GLU A 1 54 ? -2.384 -11.847 -2.724 1.00 15.11 54 GLU A CA 15
ATOM 17925 C C . GLU A 1 54 ? -3.789 -12.018 -3.317 1.00 72.25 54 GLU A C 15
ATOM 17926 O O . GLU A 1 54 ? -4.235 -11.191 -4.107 1.00 45.24 54 GLU A O 15
ATOM 17938 N N . ASN A 1 55 ? -4.483 -13.083 -2.901 1.00 2.10 55 ASN A N 15
ATOM 17939 C CA . ASN A 1 55 ? -5.884 -13.311 -3.268 1.00 75.31 55 ASN A CA 15
ATOM 17940 C C . ASN A 1 55 ? -6.832 -12.406 -2.480 1.00 22.04 55 ASN A C 15
ATOM 17941 O O . ASN A 1 55 ? -7.873 -12.006 -2.998 1.00 61.14 55 ASN A O 15
ATOM 17952 N N . GLU A 1 56 ? -6.470 -12.094 -1.225 1.00 71.43 56 GLU A N 15
ATOM 17953 C CA . GLU A 1 56 ? -7.215 -11.117 -0.421 1.00 1.03 56 GLU A CA 15
ATOM 17954 C C . GLU A 1 56 ? -7.145 -9.738 -1.054 1.00 13.11 56 GLU A C 15
ATOM 17955 O O . GLU A 1 56 ? -8.168 -9.089 -1.236 1.00 55.42 56 GLU A O 15
ATOM 17967 N N . TYR A 1 57 ? -5.927 -9.327 -1.426 1.00 61.55 57 TYR A N 15
ATOM 17968 C CA . TYR A 1 57 ? -5.699 -8.035 -2.058 1.00 31.01 57 TYR A CA 15
ATOM 17969 C C . TYR A 1 57 ? -6.270 -7.985 -3.486 1.00 54.21 57 TYR A C 15
ATOM 17970 O O . TYR A 1 57 ? -6.556 -6.913 -3.969 1.00 21.24 57 TYR A O 15
ATOM 17988 N N . ALA A 1 58 ? -6.437 -9.130 -4.155 1.00 11.15 58 ALA A N 15
ATOM 17989 C CA . ALA A 1 58 ? -7.019 -9.155 -5.508 1.00 51.14 58 ALA A CA 15
ATOM 17990 C C . ALA A 1 58 ? -8.439 -8.570 -5.524 1.00 11.43 58 ALA A C 15
ATOM 17991 O O . ALA A 1 58 ? -8.825 -7.897 -6.479 1.00 51.21 58 ALA A O 15
ATOM 17998 N N . GLU A 1 59 ? -9.189 -8.822 -4.451 1.00 33.02 59 GLU A N 15
ATOM 17999 C CA . GLU A 1 59 ? -10.525 -8.251 -4.272 1.00 3.50 59 GLU A CA 15
ATOM 18000 C C . GLU A 1 59 ? -10.467 -6.818 -3.701 1.00 12.34 59 GLU A C 15
ATOM 18001 O O . GLU A 1 59 ? -11.391 -6.027 -3.892 1.00 61.24 59 GLU A O 15
ATOM 18013 N N . LEU A 1 60 ? -9.369 -6.501 -3.011 1.00 22.31 60 LEU A N 15
ATOM 18014 C CA . LEU A 1 60 ? -9.192 -5.212 -2.325 1.00 40.31 60 LEU A CA 15
ATOM 18015 C C . LEU A 1 60 ? -8.295 -4.253 -3.114 1.00 24.34 60 LEU A C 15
ATOM 18016 O O . LEU A 1 60 ? -7.796 -3.262 -2.569 1.00 41.02 60 LEU A O 15
ATOM 18032 N N . ALA A 1 61 ? -8.090 -4.557 -4.388 1.00 31.00 61 ALA A N 15
ATOM 18033 C CA . ALA A 1 61 ? -7.202 -3.777 -5.232 1.00 33.21 61 ALA A CA 15
ATOM 18034 C C . ALA A 1 61 ? -7.920 -2.560 -5.772 1.00 10.42 61 ALA A C 15
ATOM 18035 O O . ALA A 1 61 ? -8.661 -2.660 -6.748 1.00 41.20 61 ALA A O 15
ATOM 18042 N N . ILE A 1 62 ? -7.698 -1.429 -5.082 1.00 23.52 62 ILE A N 15
ATOM 18043 C CA . ILE A 1 62 ? -8.267 -0.120 -5.420 1.00 52.12 62 ILE A CA 15
ATOM 18044 C C . ILE A 1 62 ? -9.810 -0.191 -5.433 1.00 61.42 62 ILE A C 15
ATOM 18045 O O . ILE A 1 62 ? -10.453 -0.349 -6.475 1.00 52.01 62 ILE A O 15
ATOM 18061 N N . PHE A 1 63 ? -10.380 -0.157 -4.234 1.00 44.22 63 PHE A N 15
ATOM 18062 C CA . PHE A 1 63 ? -11.825 -0.183 -4.069 1.00 50.42 63 PHE A CA 15
ATOM 18063 C C . PHE A 1 63 ? -12.376 1.222 -3.814 1.00 44.22 63 PHE A C 15
ATOM 18064 O O . PHE A 1 63 ? -13.545 1.492 -4.088 1.00 2.02 63 PHE A O 15
ATOM 18081 N N . ALA A 1 64 ? -11.523 2.113 -3.311 1.00 73.34 64 ALA A N 15
ATOM 18082 C CA . ALA A 1 64 ? -11.934 3.469 -2.982 1.00 72.03 64 ALA A CA 15
ATOM 18083 C C . ALA A 1 64 ? -10.782 4.459 -3.189 1.00 23.03 64 ALA A C 15
ATOM 18084 O O . ALA A 1 64 ? -10.067 4.811 -2.247 1.00 42.31 64 ALA A O 15
ATOM 18091 N N . ALA A 1 65 ? -10.574 4.862 -4.447 1.00 54.12 65 ALA A N 15
ATOM 18092 C CA . ALA A 1 65 ? -9.512 5.809 -4.796 1.00 41.05 65 ALA A CA 15
ATOM 18093 C C . ALA A 1 65 ? -9.887 6.631 -6.028 1.00 75.13 65 ALA A C 15
ATOM 18094 O O . ALA A 1 65 ? -9.046 7.319 -6.609 1.00 41.04 65 ALA A O 15
ATOM 18101 N N . ASP A 1 66 ? -11.155 6.578 -6.416 1.00 74.34 66 ASP A N 15
ATOM 18102 C CA . ASP A 1 66 ? -11.610 7.226 -7.649 1.00 22.24 66 ASP A CA 15
ATOM 18103 C C . ASP A 1 66 ? -12.369 8.513 -7.369 1.00 42.13 66 ASP A C 15
ATOM 18104 O O . ASP A 1 66 ? -12.746 9.235 -8.291 1.00 43.13 66 ASP A O 15
ATOM 18113 N N . GLU A 1 67 ? -12.574 8.800 -6.089 1.00 60.44 67 GLU A N 15
ATOM 18114 C CA . GLU A 1 67 ? -13.234 10.029 -5.660 1.00 42.23 67 GLU A CA 15
ATOM 18115 C C . GLU A 1 67 ? -12.243 11.202 -5.624 1.00 52.34 67 GLU A C 15
ATOM 18116 O O . GLU A 1 67 ? -12.637 12.348 -5.440 1.00 0.23 67 GLU A O 15
ATOM 18128 N N . VAL A 1 68 ? -10.957 10.899 -5.819 1.00 65.32 68 VAL A N 15
ATOM 18129 C CA . VAL A 1 68 ? -9.917 11.924 -5.902 1.00 64.12 68 VAL A CA 15
ATOM 18130 C C . VAL A 1 68 ? -9.505 12.182 -7.364 1.00 64.43 68 VAL A C 15
ATOM 18131 O O . VAL A 1 68 ? -8.523 12.885 -7.632 1.00 1.41 68 VAL A O 15
ATOM 18144 N N . LEU A 1 69 ? -10.273 11.626 -8.308 1.00 14.11 69 LEU A N 15
ATOM 18145 C CA . LEU A 1 69 ? -10.023 11.834 -9.731 1.00 1.35 69 LEU A CA 15
ATOM 18146 C C . LEU A 1 69 ? -10.618 13.152 -10.201 1.00 30.42 69 LEU A C 15
ATOM 18147 O O . LEU A 1 69 ? -11.469 13.733 -9.516 1.00 1.11 69 LEU A O 15
ATOM 18163 N N . GLU A 1 70 ? -10.134 13.609 -11.369 1.00 2.24 70 GLU A N 15
ATOM 18164 C CA . GLU A 1 70 ? -10.461 14.918 -11.973 1.00 25.23 70 GLU A CA 15
ATOM 18165 C C . GLU A 1 70 ? -9.900 16.081 -11.150 1.00 42.34 70 GLU A C 15
ATOM 18166 O O . GLU A 1 70 ? -10.301 17.231 -11.304 1.00 55.23 70 GLU A O 15
ATOM 18178 N N . HIS A 1 71 ? -8.914 15.765 -10.315 1.00 72.14 71 HIS A N 15
ATOM 18179 C CA . HIS A 1 71 ? -8.091 16.772 -9.656 1.00 75.52 71 HIS A CA 15
ATOM 18180 C C . HIS A 1 71 ? -6.883 17.074 -10.545 1.00 54.41 71 HIS A C 15
ATOM 18181 O O . HIS A 1 71 ? -6.098 17.983 -10.284 1.00 44.05 71 HIS A O 15
ATOM 18196 N N . HIS A 1 72 ? -6.769 16.273 -11.605 1.00 44.35 72 HIS A N 15
ATOM 18197 C CA . HIS A 1 72 ? -5.800 16.463 -12.671 1.00 64.20 72 HIS A CA 15
ATOM 18198 C C . HIS A 1 72 ? -6.493 16.173 -14.004 1.00 43.41 72 HIS A C 15
ATOM 18199 O O . HIS A 1 72 ? -7.629 15.692 -14.015 1.00 31.43 72 HIS A O 15
ATOM 18214 N N . HIS A 1 73 ? -5.823 16.466 -15.102 1.00 54.31 73 HIS A N 15
ATOM 18215 C CA . HIS A 1 73 ? -6.301 16.076 -16.422 1.00 4.20 73 HIS A CA 15
ATOM 18216 C C . HIS A 1 73 ? -5.366 15.030 -17.010 1.00 13.12 73 HIS A C 15
ATOM 18217 O O . HIS A 1 73 ? -4.141 15.134 -16.866 1.00 70.43 73 HIS A O 15
ATOM 18232 N N . HIS A 1 74 ? -5.936 14.020 -17.652 1.00 24.11 74 HIS A N 15
ATOM 18233 C CA . HIS A 1 74 ? -5.141 12.964 -18.270 1.00 1.43 74 HIS A CA 15
ATOM 18234 C C . HIS A 1 74 ? -4.825 13.343 -19.710 1.00 2.00 74 HIS A C 15
ATOM 18235 O O . HIS A 1 74 ? -5.689 13.825 -20.441 1.00 71.03 74 HIS A O 15
ATOM 18250 N N . HIS A 1 75 ? -3.582 13.131 -20.102 1.00 53.11 75 HIS A N 15
ATOM 18251 C CA . HIS A 1 75 ? -3.113 13.503 -21.434 1.00 0.04 75 HIS A CA 15
ATOM 18252 C C . HIS A 1 75 ? -2.815 12.251 -22.252 1.00 62.13 75 HIS A C 15
ATOM 18253 O O . HIS A 1 75 ? -2.972 11.128 -21.762 1.00 33.41 75 HIS A O 15
ATOM 18268 N N . HIS A 1 76 ? -2.390 12.452 -23.496 1.00 22.12 76 HIS A N 15
ATOM 18269 C CA . HIS A 1 76 ? -1.965 11.359 -24.370 1.00 52.32 76 HIS A CA 15
ATOM 18270 C C . HIS A 1 76 ? -0.548 10.899 -23.998 1.00 23.12 76 HIS A C 15
ATOM 18271 O O . HIS A 1 76 ? 0.231 11.652 -23.404 1.00 15.02 76 HIS A O 15
ATOM 18286 N N . MET A 1 1 ? -11.005 -9.484 3.300 1.00 21.11 1 MET A N 16
ATOM 18287 C CA . MET A 1 1 ? -10.757 -8.140 2.743 1.00 51.14 1 MET A CA 16
ATOM 18288 C C . MET A 1 1 ? -10.761 -7.106 3.870 1.00 3.32 1 MET A C 16
ATOM 18289 O O . MET A 1 1 ? -11.698 -7.056 4.667 1.00 72.24 1 MET A O 16
ATOM 18305 N N . ILE A 1 2 ? -9.701 -6.296 3.941 1.00 60.21 2 ILE A N 16
ATOM 18306 C CA . ILE A 1 2 ? -9.610 -5.242 4.955 1.00 33.21 2 ILE A CA 16
ATOM 18307 C C . ILE A 1 2 ? -10.254 -3.946 4.457 1.00 50.41 2 ILE A C 16
ATOM 18308 O O . ILE A 1 2 ? -10.530 -3.794 3.260 1.00 73.11 2 ILE A O 16
ATOM 18324 N N . ARG A 1 3 ? -10.485 -3.020 5.375 1.00 23.52 3 ARG A N 16
ATOM 18325 C CA . ARG A 1 3 ? -11.008 -1.719 5.015 1.00 32.11 3 ARG A CA 16
ATOM 18326 C C . ARG A 1 3 ? -9.890 -0.690 5.059 1.00 41.51 3 ARG A C 16
ATOM 18327 O O . ARG A 1 3 ? -9.273 -0.463 6.101 1.00 4.30 3 ARG A O 16
ATOM 18348 N N . LEU A 1 4 ? -9.619 -0.116 3.906 1.00 15.14 4 LEU A N 16
ATOM 18349 C CA . LEU A 1 4 ? -8.678 0.981 3.774 1.00 73.41 4 LEU A CA 16
ATOM 18350 C C . LEU A 1 4 ? -9.429 2.235 3.346 1.00 44.34 4 LEU A C 16
ATOM 18351 O O . LEU A 1 4 ? -10.498 2.141 2.745 1.00 60.35 4 LEU A O 16
ATOM 18367 N N . THR A 1 5 ? -8.885 3.404 3.669 1.00 71.14 5 THR A N 16
ATOM 18368 C CA . THR A 1 5 ? -9.535 4.678 3.347 1.00 24.34 5 THR A CA 16
ATOM 18369 C C . THR A 1 5 ? -9.207 5.130 1.923 1.00 0.41 5 THR A C 16
ATOM 18370 O O . THR A 1 5 ? -8.511 4.424 1.187 1.00 12.40 5 THR A O 16
ATOM 18381 N N . ILE A 1 6 ? -9.706 6.315 1.545 1.00 64.32 6 ILE A N 16
ATOM 18382 C CA . ILE A 1 6 ? -9.436 6.894 0.225 1.00 64.44 6 ILE A CA 16
ATOM 18383 C C . ILE A 1 6 ? -7.939 7.199 0.077 1.00 74.22 6 ILE A C 16
ATOM 18384 O O . ILE A 1 6 ? -7.376 6.989 -0.982 1.00 70.43 6 ILE A O 16
ATOM 18400 N N . GLU A 1 7 ? -7.302 7.634 1.168 1.00 35.33 7 GLU A N 16
ATOM 18401 C CA . GLU A 1 7 ? -5.876 7.990 1.167 1.00 54.35 7 GLU A CA 16
ATOM 18402 C C . GLU A 1 7 ? -4.991 6.759 0.989 1.00 64.11 7 GLU A C 16
ATOM 18403 O O . GLU A 1 7 ? -4.064 6.779 0.179 1.00 62.13 7 GLU A O 16
ATOM 18415 N N . GLU A 1 8 ? -5.300 5.699 1.747 1.00 24.13 8 GLU A N 16
ATOM 18416 C CA . GLU A 1 8 ? -4.492 4.472 1.770 1.00 64.22 8 GLU A CA 16
ATOM 18417 C C . GLU A 1 8 ? -4.579 3.724 0.445 1.00 32.31 8 GLU A C 16
ATOM 18418 O O . GLU A 1 8 ? -3.564 3.291 -0.088 1.00 4.22 8 GLU A O 16
ATOM 18430 N N . THR A 1 9 ? -5.791 3.620 -0.097 1.00 41.02 9 THR A N 16
ATOM 18431 C CA . THR A 1 9 ? -6.035 2.914 -1.349 1.00 13.42 9 THR A CA 16
ATOM 18432 C C . THR A 1 9 ? -5.544 3.728 -2.572 1.00 5.34 9 THR A C 16
ATOM 18433 O O . THR A 1 9 ? -5.148 3.145 -3.580 1.00 23.13 9 THR A O 16
ATOM 18444 N N . ASN A 1 10 ? -5.561 5.071 -2.468 1.00 33.10 10 ASN A N 16
ATOM 18445 C CA . ASN A 1 10 ? -5.012 5.959 -3.517 1.00 63.01 10 ASN A CA 16
ATOM 18446 C C . ASN A 1 10 ? -3.502 5.767 -3.655 1.00 31.01 10 ASN A C 16
ATOM 18447 O O . ASN A 1 10 ? -2.979 5.695 -4.758 1.00 41.25 10 ASN A O 16
ATOM 18458 N N . LEU A 1 11 ? -2.835 5.665 -2.506 1.00 61.11 11 LEU A N 16
ATOM 18459 C CA . LEU A 1 11 ? -1.397 5.422 -2.415 1.00 5.23 11 LEU A CA 16
ATOM 18460 C C . LEU A 1 11 ? -1.011 4.075 -3.040 1.00 35.52 11 LEU A C 16
ATOM 18461 O O . LEU A 1 11 ? -0.010 3.980 -3.755 1.00 22.51 11 LEU A O 16
ATOM 18477 N N . LEU A 1 12 ? -1.824 3.049 -2.778 1.00 60.51 12 LEU A N 16
ATOM 18478 C CA . LEU A 1 12 ? -1.593 1.713 -3.325 1.00 73.54 12 LEU A CA 16
ATOM 18479 C C . LEU A 1 12 ? -1.811 1.687 -4.829 1.00 33.04 12 LEU A C 16
ATOM 18480 O O . LEU A 1 12 ? -1.177 0.919 -5.520 1.00 43.31 12 LEU A O 16
ATOM 18496 N N . SER A 1 13 ? -2.725 2.534 -5.308 1.00 1.33 13 SER A N 16
ATOM 18497 C CA . SER A 1 13 ? -3.017 2.689 -6.732 1.00 43.24 13 SER A CA 16
ATOM 18498 C C . SER A 1 13 ? -1.863 3.384 -7.479 1.00 1.00 13 SER A C 16
ATOM 18499 O O . SER A 1 13 ? -1.708 3.216 -8.686 1.00 31.25 13 SER A O 16
ATOM 18507 N N . ILE A 1 14 ? -1.062 4.161 -6.753 1.00 72.23 14 ILE A N 16
ATOM 18508 C CA . ILE A 1 14 ? 0.085 4.859 -7.326 1.00 63.31 14 ILE A CA 16
ATOM 18509 C C . ILE A 1 14 ? 1.267 3.894 -7.522 1.00 22.24 14 ILE A C 16
ATOM 18510 O O . ILE A 1 14 ? 1.914 3.897 -8.573 1.00 13.50 14 ILE A O 16
ATOM 18526 N N . TYR A 1 15 ? 1.508 3.032 -6.532 1.00 51.03 15 TYR A N 16
ATOM 18527 C CA . TYR A 1 15 ? 2.691 2.170 -6.535 1.00 13.30 15 TYR A CA 16
ATOM 18528 C C . TYR A 1 15 ? 2.352 0.703 -6.842 1.00 3.45 15 TYR A C 16
ATOM 18529 O O . TYR A 1 15 ? 3.199 -0.175 -6.651 1.00 60.22 15 TYR A O 16
ATOM 18547 N N . ASN A 1 16 ? 1.112 0.461 -7.293 1.00 51.43 16 ASN A N 16
ATOM 18548 C CA . ASN A 1 16 ? 0.630 -0.862 -7.739 1.00 12.51 16 ASN A CA 16
ATOM 18549 C C . ASN A 1 16 ? 1.474 -1.415 -8.890 1.00 65.24 16 ASN A C 16
ATOM 18550 O O . ASN A 1 16 ? 1.362 -0.974 -10.036 1.00 73.24 16 ASN A O 16
ATOM 18561 N N . GLU A 1 17 ? 2.339 -2.362 -8.556 1.00 53.42 17 GLU A N 16
ATOM 18562 C CA . GLU A 1 17 ? 3.167 -3.019 -9.550 1.00 5.34 17 GLU A CA 16
ATOM 18563 C C . GLU A 1 17 ? 2.592 -4.397 -9.891 1.00 63.11 17 GLU A C 16
ATOM 18564 O O . GLU A 1 17 ? 1.949 -4.552 -10.926 1.00 31.04 17 GLU A O 16
ATOM 18576 N N . GLY A 1 18 ? 2.773 -5.370 -9.004 1.00 60.25 18 GLY A N 16
ATOM 18577 C CA . GLY A 1 18 ? 2.348 -6.725 -9.286 1.00 33.31 18 GLY A CA 16
ATOM 18578 C C . GLY A 1 18 ? 1.588 -7.315 -8.128 1.00 71.42 18 GLY A C 16
ATOM 18579 O O . GLY A 1 18 ? 2.123 -8.138 -7.383 1.00 41.23 18 GLY A O 16
ATOM 18583 N N . GLY A 1 19 ? 0.350 -6.868 -7.962 1.00 54.24 19 GLY A N 16
ATOM 18584 C CA . GLY A 1 19 ? -0.470 -7.298 -6.847 1.00 22.43 19 GLY A CA 16
ATOM 18585 C C . GLY A 1 19 ? -0.072 -6.583 -5.580 1.00 64.35 19 GLY A C 16
ATOM 18586 O O . GLY A 1 19 ? 0.178 -5.377 -5.600 1.00 4.23 19 GLY A O 16
ATOM 18590 N N . LYS A 1 20 ? 0.005 -7.328 -4.484 1.00 21.23 20 LYS A N 16
ATOM 18591 C CA . LYS A 1 20 ? 0.518 -6.785 -3.231 1.00 32.23 20 LYS A CA 16
ATOM 18592 C C . LYS A 1 20 ? 2.013 -7.047 -3.098 1.00 31.05 20 LYS A C 16
ATOM 18593 O O . LYS A 1 20 ? 2.700 -6.359 -2.361 1.00 60.15 20 LYS A O 16
ATOM 18612 N N . ARG A 1 21 ? 2.488 -8.067 -3.810 1.00 55.04 21 ARG A N 16
ATOM 18613 C CA . ARG A 1 21 ? 3.878 -8.503 -3.735 1.00 24.14 21 ARG A CA 16
ATOM 18614 C C . ARG A 1 21 ? 4.782 -7.522 -4.471 1.00 62.41 21 ARG A C 16
ATOM 18615 O O . ARG A 1 21 ? 5.778 -7.064 -3.919 1.00 72.40 21 ARG A O 16
ATOM 18636 N N . GLY A 1 22 ? 4.409 -7.191 -5.711 1.00 32.23 22 GLY A N 16
ATOM 18637 C CA . GLY A 1 22 ? 5.100 -6.149 -6.464 1.00 74.31 22 GLY A CA 16
ATOM 18638 C C . GLY A 1 22 ? 4.922 -4.772 -5.846 1.00 30.22 22 GLY A C 16
ATOM 18639 O O . GLY A 1 22 ? 5.792 -3.920 -5.970 1.00 51.42 22 GLY A O 16
ATOM 18643 N N . LEU A 1 23 ? 3.777 -4.576 -5.186 1.00 22.34 23 LEU A N 16
ATOM 18644 C CA . LEU A 1 23 ? 3.486 -3.358 -4.425 1.00 53.35 23 LEU A CA 16
ATOM 18645 C C . LEU A 1 23 ? 4.490 -3.174 -3.279 1.00 41.03 23 LEU A C 16
ATOM 18646 O O . LEU A 1 23 ? 4.993 -2.082 -3.086 1.00 43.03 23 LEU A O 16
ATOM 18662 N N . MET A 1 24 ? 4.797 -4.260 -2.561 1.00 52.32 24 MET A N 16
ATOM 18663 C CA . MET A 1 24 ? 5.732 -4.220 -1.434 1.00 10.41 24 MET A CA 16
ATOM 18664 C C . MET A 1 24 ? 7.166 -3.994 -1.896 1.00 61.40 24 MET A C 16
ATOM 18665 O O . MET A 1 24 ? 7.888 -3.219 -1.276 1.00 25.14 24 MET A O 16
ATOM 18679 N N . GLU A 1 25 ? 7.556 -4.638 -3.003 1.00 55.41 25 GLU A N 16
ATOM 18680 C CA . GLU A 1 25 ? 8.905 -4.480 -3.574 1.00 74.15 25 GLU A CA 16
ATOM 18681 C C . GLU A 1 25 ? 9.146 -3.049 -4.067 1.00 13.55 25 GLU A C 16
ATOM 18682 O O . GLU A 1 25 ? 10.231 -2.495 -3.877 1.00 31.13 25 GLU A O 16
ATOM 18694 N N . ASN A 1 26 ? 8.115 -2.460 -4.677 1.00 73.14 26 ASN A N 16
ATOM 18695 C CA . ASN A 1 26 ? 8.186 -1.105 -5.217 1.00 61.42 26 ASN A CA 16
ATOM 18696 C C . ASN A 1 26 ? 8.189 -0.068 -4.092 1.00 0.12 26 ASN A C 16
ATOM 18697 O O . ASN A 1 26 ? 8.944 0.895 -4.148 1.00 40.52 26 ASN A O 16
ATOM 18708 N N . ILE A 1 27 ? 7.373 -0.295 -3.055 1.00 53.05 27 ILE A N 16
ATOM 18709 C CA . ILE A 1 27 ? 7.270 0.633 -1.926 1.00 15.52 27 ILE A CA 16
ATOM 18710 C C . ILE A 1 27 ? 8.561 0.684 -1.098 1.00 33.33 27 ILE A C 16
ATOM 18711 O O . ILE A 1 27 ? 9.054 1.772 -0.828 1.00 63.40 27 ILE A O 16
ATOM 18727 N N . ASN A 1 28 ? 9.136 -0.481 -0.767 1.00 3.11 28 ASN A N 16
ATOM 18728 C CA . ASN A 1 28 ? 10.337 -0.548 0.087 1.00 30.35 28 ASN A CA 16
ATOM 18729 C C . ASN A 1 28 ? 11.585 0.039 -0.583 1.00 65.31 28 ASN A C 16
ATOM 18730 O O . ASN A 1 28 ? 12.494 0.506 0.103 1.00 75.42 28 ASN A O 16
ATOM 18741 N N . ALA A 1 29 ? 11.607 0.042 -1.916 1.00 52.03 29 ALA A N 16
ATOM 18742 C CA . ALA A 1 29 ? 12.703 0.656 -2.662 1.00 1.13 29 ALA A CA 16
ATOM 18743 C C . ALA A 1 29 ? 12.493 2.168 -2.827 1.00 4.14 29 ALA A C 16
ATOM 18744 O O . ALA A 1 29 ? 13.450 2.943 -2.754 1.00 70.24 29 ALA A O 16
ATOM 18751 N N . ALA A 1 30 ? 11.236 2.579 -2.990 1.00 2.14 30 ALA A N 16
ATOM 18752 C CA . ALA A 1 30 ? 10.907 3.963 -3.311 1.00 73.33 30 ALA A CA 16
ATOM 18753 C C . ALA A 1 30 ? 10.492 4.779 -2.088 1.00 24.15 30 ALA A C 16
ATOM 18754 O O . ALA A 1 30 ? 9.948 5.867 -2.253 1.00 33.32 30 ALA A O 16
ATOM 18761 N N . LEU A 1 31 ? 10.789 4.271 -0.875 1.00 63.43 31 LEU A N 16
ATOM 18762 C CA . LEU A 1 31 ? 10.435 4.945 0.391 1.00 60.43 31 LEU A CA 16
ATOM 18763 C C . LEU A 1 31 ? 10.922 6.413 0.492 1.00 71.02 31 LEU A C 16
ATOM 18764 O O . LEU A 1 31 ? 10.091 7.274 0.766 1.00 54.33 31 LEU A O 16
ATOM 18780 N N . PRO A 1 32 ? 12.233 6.764 0.241 1.00 41.50 32 PRO A N 16
ATOM 18781 C CA . PRO A 1 32 ? 12.694 8.169 0.332 1.00 54.33 32 PRO A CA 16
ATOM 18782 C C . PRO A 1 32 ? 12.061 9.088 -0.722 1.00 0.55 32 PRO A C 16
ATOM 18783 O O . PRO A 1 32 ? 11.924 10.293 -0.500 1.00 13.40 32 PRO A O 16
ATOM 18794 N N . PHE A 1 33 ? 11.607 8.493 -1.829 1.00 44.33 33 PHE A N 16
ATOM 18795 C CA . PHE A 1 33 ? 11.103 9.234 -2.985 1.00 13.24 33 PHE A CA 16
ATOM 18796 C C . PHE A 1 33 ? 9.577 9.428 -2.898 1.00 42.24 33 PHE A C 16
ATOM 18797 O O . PHE A 1 33 ? 8.936 9.865 -3.856 1.00 62.50 33 PHE A O 16
ATOM 18814 N N . MET A 1 34 ? 9.014 9.114 -1.733 1.00 41.34 34 MET A N 16
ATOM 18815 C CA . MET A 1 34 ? 7.576 9.249 -1.487 1.00 1.53 34 MET A CA 16
ATOM 18816 C C . MET A 1 34 ? 7.247 10.537 -0.730 1.00 53.41 34 MET A C 16
ATOM 18817 O O . MET A 1 34 ? 6.145 10.654 -0.178 1.00 72.32 34 MET A O 16
ATOM 18831 N N . ASP A 1 35 ? 8.215 11.480 -0.711 1.00 24.24 35 ASP A N 16
ATOM 18832 C CA . ASP A 1 35 ? 8.088 12.815 -0.079 1.00 61.42 35 ASP A CA 16
ATOM 18833 C C . ASP A 1 35 ? 8.056 12.724 1.463 1.00 53.11 35 ASP A C 16
ATOM 18834 O O . ASP A 1 35 ? 9.068 13.002 2.105 1.00 54.20 35 ASP A O 16
ATOM 18843 N N . GLU A 1 36 ? 6.906 12.325 2.037 1.00 50.13 36 GLU A N 16
ATOM 18844 C CA . GLU A 1 36 ? 6.761 12.110 3.483 1.00 45.11 36 GLU A CA 16
ATOM 18845 C C . GLU A 1 36 ? 5.447 11.404 3.767 1.00 22.51 36 GLU A C 16
ATOM 18846 O O . GLU A 1 36 ? 5.434 10.343 4.388 1.00 11.53 36 GLU A O 16
ATOM 18858 N N . ASP A 1 37 ? 4.349 11.985 3.266 1.00 44.25 37 ASP A N 16
ATOM 18859 C CA . ASP A 1 37 ? 2.995 11.520 3.575 1.00 71.11 37 ASP A CA 16
ATOM 18860 C C . ASP A 1 37 ? 2.690 10.184 2.926 1.00 51.20 37 ASP A C 16
ATOM 18861 O O . ASP A 1 37 ? 2.008 9.351 3.520 1.00 1.45 37 ASP A O 16
ATOM 18870 N N . MET A 1 38 ? 3.209 9.978 1.717 1.00 43.55 38 MET A N 16
ATOM 18871 C CA . MET A 1 38 ? 3.064 8.698 1.035 1.00 61.34 38 MET A CA 16
ATOM 18872 C C . MET A 1 38 ? 3.971 7.636 1.644 1.00 52.12 38 MET A C 16
ATOM 18873 O O . MET A 1 38 ? 3.615 6.476 1.637 1.00 24.25 38 MET A O 16
ATOM 18887 N N . ARG A 1 39 ? 5.118 8.047 2.200 1.00 13.53 39 ARG A N 16
ATOM 18888 C CA . ARG A 1 39 ? 6.100 7.110 2.769 1.00 34.12 39 ARG A CA 16
ATOM 18889 C C . ARG A 1 39 ? 5.592 6.482 4.063 1.00 43.20 39 ARG A C 16
ATOM 18890 O O . ARG A 1 39 ? 5.592 5.256 4.206 1.00 54.00 39 ARG A O 16
ATOM 18911 N N . GLU A 1 40 ? 5.167 7.338 4.998 1.00 53.34 40 GLU A N 16
ATOM 18912 C CA . GLU A 1 40 ? 4.717 6.900 6.321 1.00 61.41 40 GLU A CA 16
ATOM 18913 C C . GLU A 1 40 ? 3.432 6.088 6.230 1.00 64.21 40 GLU A C 16
ATOM 18914 O O . GLU A 1 40 ? 3.263 5.105 6.946 1.00 63.41 40 GLU A O 16
ATOM 18926 N N . LEU A 1 41 ? 2.561 6.482 5.300 1.00 54.25 41 LEU A N 16
ATOM 18927 C CA . LEU A 1 41 ? 1.309 5.779 5.061 1.00 2.10 41 LEU A CA 16
ATOM 18928 C C . LEU A 1 41 ? 1.559 4.422 4.408 1.00 42.53 41 LEU A C 16
ATOM 18929 O O . LEU A 1 41 ? 0.864 3.470 4.718 1.00 34.32 41 LEU A O 16
ATOM 18945 N N . ALA A 1 42 ? 2.575 4.334 3.544 1.00 2.34 42 ALA A N 16
ATOM 18946 C CA . ALA A 1 42 ? 2.884 3.102 2.809 1.00 42.02 42 ALA A CA 16
ATOM 18947 C C . ALA A 1 42 ? 3.367 1.984 3.719 1.00 5.03 42 ALA A C 16
ATOM 18948 O O . ALA A 1 42 ? 3.010 0.841 3.517 1.00 24.10 42 ALA A O 16
ATOM 18955 N N . LYS A 1 43 ? 4.153 2.328 4.733 1.00 64.04 43 LYS A N 16
ATOM 18956 C CA . LYS A 1 43 ? 4.660 1.343 5.692 1.00 30.42 43 LYS A CA 16
ATOM 18957 C C . LYS A 1 43 ? 3.555 0.865 6.641 1.00 63.40 43 LYS A C 16
ATOM 18958 O O . LYS A 1 43 ? 3.537 -0.298 7.037 1.00 63.44 43 LYS A O 16
ATOM 18977 N N . ARG A 1 44 ? 2.627 1.771 6.968 1.00 25.14 44 ARG A N 16
ATOM 18978 C CA . ARG A 1 44 ? 1.447 1.437 7.776 1.00 44.14 44 ARG A CA 16
ATOM 18979 C C . ARG A 1 44 ? 0.498 0.504 7.017 1.00 63.31 44 ARG A C 16
ATOM 18980 O O . ARG A 1 44 ? 0.001 -0.474 7.575 1.00 3.02 44 ARG A O 16
ATOM 19001 N N . THR A 1 45 ? 0.283 0.800 5.735 1.00 53.33 45 THR A N 16
ATOM 19002 C CA . THR A 1 45 ? -0.631 0.034 4.904 1.00 1.44 45 THR A CA 16
ATOM 19003 C C . THR A 1 45 ? -0.005 -1.306 4.473 1.00 53.41 45 THR A C 16
ATOM 19004 O O . THR A 1 45 ? -0.718 -2.281 4.342 1.00 35.14 45 THR A O 16
ATOM 19015 N N . LEU A 1 46 ? 1.330 -1.375 4.314 1.00 72.34 46 LEU A N 16
ATOM 19016 C CA . LEU A 1 46 ? 1.996 -2.653 3.995 1.00 10.52 46 LEU A CA 16
ATOM 19017 C C . LEU A 1 46 ? 1.967 -3.618 5.166 1.00 70.34 46 LEU A C 16
ATOM 19018 O O . LEU A 1 46 ? 1.941 -4.818 4.961 1.00 44.31 46 LEU A O 16
ATOM 19034 N N . ALA A 1 47 ? 1.965 -3.083 6.386 1.00 64.14 47 ALA A N 16
ATOM 19035 C CA . ALA A 1 47 ? 1.802 -3.898 7.589 1.00 64.35 47 ALA A CA 16
ATOM 19036 C C . ALA A 1 47 ? 0.348 -4.380 7.745 1.00 63.01 47 ALA A C 16
ATOM 19037 O O . ALA A 1 47 ? 0.077 -5.335 8.470 1.00 72.14 47 ALA A O 16
ATOM 19044 N N . LYS A 1 48 ? -0.578 -3.700 7.059 1.00 64.43 48 LYS A N 16
ATOM 19045 C CA . LYS A 1 48 ? -1.991 -4.068 7.050 1.00 74.33 48 LYS A CA 16
ATOM 19046 C C . LYS A 1 48 ? -2.303 -5.079 5.921 1.00 71.30 48 LYS A C 16
ATOM 19047 O O . LYS A 1 48 ? -3.271 -5.836 6.012 1.00 60.35 48 LYS A O 16
ATOM 19066 N N . ILE A 1 49 ? -1.476 -5.091 4.863 1.00 34.30 49 ILE A N 16
ATOM 19067 C CA . ILE A 1 49 ? -1.610 -6.081 3.773 1.00 25.15 49 ILE A CA 16
ATOM 19068 C C . ILE A 1 49 ? -0.682 -7.291 4.047 1.00 75.24 49 ILE A C 16
ATOM 19069 O O . ILE A 1 49 ? -0.746 -8.310 3.368 1.00 31.23 49 ILE A O 16
ATOM 19085 N N . ALA A 1 50 ? 0.175 -7.170 5.064 1.00 12.35 50 ALA A N 16
ATOM 19086 C CA . ALA A 1 50 ? 1.035 -8.277 5.508 1.00 71.23 50 ALA A CA 16
ATOM 19087 C C . ALA A 1 50 ? 0.240 -9.516 6.016 1.00 11.13 50 ALA A C 16
ATOM 19088 O O . ALA A 1 50 ? 0.640 -10.633 5.690 1.00 14.21 50 ALA A O 16
ATOM 19095 N N . PRO A 1 51 ? -0.883 -9.382 6.809 1.00 71.23 51 PRO A N 16
ATOM 19096 C CA . PRO A 1 51 ? -1.755 -10.535 7.107 1.00 32.20 51 PRO A CA 16
ATOM 19097 C C . PRO A 1 51 ? -2.700 -10.926 5.952 1.00 75.23 51 PRO A C 16
ATOM 19098 O O . PRO A 1 51 ? -3.495 -11.853 6.093 1.00 34.31 51 PRO A O 16
ATOM 19109 N N . LEU A 1 52 ? -2.611 -10.226 4.821 1.00 42.20 52 LEU A N 16
ATOM 19110 C CA . LEU A 1 52 ? -3.411 -10.559 3.644 1.00 75.35 52 LEU A CA 16
ATOM 19111 C C . LEU A 1 52 ? -2.595 -11.417 2.686 1.00 40.44 52 LEU A C 16
ATOM 19112 O O . LEU A 1 52 ? -1.389 -11.580 2.857 1.00 63.44 52 LEU A O 16
ATOM 19128 N N . THR A 1 53 ? -3.265 -11.970 1.688 1.00 61.23 53 THR A N 16
ATOM 19129 C CA . THR A 1 53 ? -2.599 -12.617 0.565 1.00 22.12 53 THR A CA 16
ATOM 19130 C C . THR A 1 53 ? -2.687 -11.724 -0.674 1.00 43.41 53 THR A C 16
ATOM 19131 O O . THR A 1 53 ? -3.091 -10.558 -0.580 1.00 3.34 53 THR A O 16
ATOM 19142 N N . GLU A 1 54 ? -2.293 -12.261 -1.829 1.00 51.32 54 GLU A N 16
ATOM 19143 C CA . GLU A 1 54 ? -2.493 -11.581 -3.116 1.00 55.53 54 GLU A CA 16
ATOM 19144 C C . GLU A 1 54 ? -3.947 -11.759 -3.577 1.00 73.40 54 GLU A C 16
ATOM 19145 O O . GLU A 1 54 ? -4.460 -10.962 -4.357 1.00 70.45 54 GLU A O 16
ATOM 19157 N N . ASN A 1 55 ? -4.587 -12.819 -3.068 1.00 4.41 55 ASN A N 16
ATOM 19158 C CA . ASN A 1 55 ? -6.013 -13.074 -3.255 1.00 54.41 55 ASN A CA 16
ATOM 19159 C C . ASN A 1 55 ? -6.823 -11.992 -2.542 1.00 13.55 55 ASN A C 16
ATOM 19160 O O . ASN A 1 55 ? -7.731 -11.416 -3.121 1.00 51.40 55 ASN A O 16
ATOM 19171 N N . GLU A 1 56 ? -6.431 -11.703 -1.295 1.00 13.44 56 GLU A N 16
ATOM 19172 C CA . GLU A 1 56 ? -7.074 -10.678 -0.463 1.00 65.34 56 GLU A CA 16
ATOM 19173 C C . GLU A 1 56 ? -6.864 -9.258 -0.995 1.00 21.31 56 GLU A C 16
ATOM 19174 O O . GLU A 1 56 ? -7.704 -8.383 -0.772 1.00 3.11 56 GLU A O 16
ATOM 19186 N N . TYR A 1 57 ? -5.738 -9.026 -1.676 1.00 21.33 57 TYR A N 16
ATOM 19187 C CA . TYR A 1 57 ? -5.478 -7.732 -2.294 1.00 12.52 57 TYR A CA 16
ATOM 19188 C C . TYR A 1 57 ? -6.327 -7.562 -3.553 1.00 75.50 57 TYR A C 16
ATOM 19189 O O . TYR A 1 57 ? -6.797 -6.473 -3.830 1.00 24.21 57 TYR A O 16
ATOM 19207 N N . ALA A 1 58 ? -6.523 -8.649 -4.302 1.00 52.21 58 ALA A N 16
ATOM 19208 C CA . ALA A 1 58 ? -7.356 -8.629 -5.505 1.00 2.14 58 ALA A CA 16
ATOM 19209 C C . ALA A 1 58 ? -8.856 -8.602 -5.171 1.00 23.14 58 ALA A C 16
ATOM 19210 O O . ALA A 1 58 ? -9.678 -8.330 -6.047 1.00 52.30 58 ALA A O 16
ATOM 19217 N N . GLU A 1 59 ? -9.205 -8.909 -3.913 1.00 41.21 59 GLU A N 16
ATOM 19218 C CA . GLU A 1 59 ? -10.577 -8.757 -3.425 1.00 14.10 59 GLU A CA 16
ATOM 19219 C C . GLU A 1 59 ? -10.981 -7.286 -3.354 1.00 22.11 59 GLU A C 16
ATOM 19220 O O . GLU A 1 59 ? -12.091 -6.929 -3.746 1.00 74.41 59 GLU A O 16
ATOM 19232 N N . LEU A 1 60 ? -10.077 -6.436 -2.859 1.00 15.22 60 LEU A N 16
ATOM 19233 C CA . LEU A 1 60 ? -10.353 -5.004 -2.788 1.00 23.11 60 LEU A CA 16
ATOM 19234 C C . LEU A 1 60 ? -9.987 -4.301 -4.095 1.00 73.21 60 LEU A C 16
ATOM 19235 O O . LEU A 1 60 ? -10.762 -3.481 -4.582 1.00 44.31 60 LEU A O 16
ATOM 19251 N N . ALA A 1 61 ? -8.799 -4.644 -4.631 1.00 63.34 61 ALA A N 16
ATOM 19252 C CA . ALA A 1 61 ? -8.354 -4.316 -6.002 1.00 65.10 61 ALA A CA 16
ATOM 19253 C C . ALA A 1 61 ? -8.396 -2.822 -6.342 1.00 34.01 61 ALA A C 16
ATOM 19254 O O . ALA A 1 61 ? -8.619 -2.459 -7.500 1.00 54.53 61 ALA A O 16
ATOM 19261 N N . ILE A 1 62 ? -8.115 -1.977 -5.341 1.00 55.11 62 ILE A N 16
ATOM 19262 C CA . ILE A 1 62 ? -8.238 -0.513 -5.436 1.00 73.12 62 ILE A CA 16
ATOM 19263 C C . ILE A 1 62 ? -9.719 -0.120 -5.584 1.00 33.13 62 ILE A C 16
ATOM 19264 O O . ILE A 1 62 ? -10.293 -0.098 -6.678 1.00 72.24 62 ILE A O 16
ATOM 19280 N N . PHE A 1 63 ? -10.321 0.152 -4.441 1.00 4.35 63 PHE A N 16
ATOM 19281 C CA . PHE A 1 63 ? -11.759 0.364 -4.321 1.00 1.33 63 PHE A CA 16
ATOM 19282 C C . PHE A 1 63 ? -12.082 1.784 -3.838 1.00 42.10 63 PHE A C 16
ATOM 19283 O O . PHE A 1 63 ? -13.253 2.152 -3.723 1.00 20.44 63 PHE A O 16
ATOM 19300 N N . ALA A 1 64 ? -11.041 2.573 -3.555 1.00 62.31 64 ALA A N 16
ATOM 19301 C CA . ALA A 1 64 ? -11.217 3.888 -2.951 1.00 35.22 64 ALA A CA 16
ATOM 19302 C C . ALA A 1 64 ? -10.057 4.827 -3.300 1.00 71.31 64 ALA A C 16
ATOM 19303 O O . ALA A 1 64 ? -9.169 5.068 -2.486 1.00 44.05 64 ALA A O 16
ATOM 19310 N N . ALA A 1 65 ? -10.049 5.323 -4.532 1.00 64.03 65 ALA A N 16
ATOM 19311 C CA . ALA A 1 65 ? -9.029 6.274 -4.975 1.00 51.21 65 ALA A CA 16
ATOM 19312 C C . ALA A 1 65 ? -9.628 7.329 -5.903 1.00 25.33 65 ALA A C 16
ATOM 19313 O O . ALA A 1 65 ? -8.932 8.239 -6.357 1.00 61.42 65 ALA A O 16
ATOM 19320 N N . ASP A 1 66 ? -10.933 7.212 -6.150 1.00 15.05 66 ASP A N 16
ATOM 19321 C CA . ASP A 1 66 ? -11.627 8.017 -7.163 1.00 34.41 66 ASP A CA 16
ATOM 19322 C C . ASP A 1 66 ? -11.971 9.407 -6.644 1.00 4.14 66 ASP A C 16
ATOM 19323 O O . ASP A 1 66 ? -11.978 10.371 -7.400 1.00 44.30 66 ASP A O 16
ATOM 19332 N N . GLU A 1 67 ? -12.213 9.499 -5.338 1.00 41.35 67 GLU A N 16
ATOM 19333 C CA . GLU A 1 67 ? -12.827 10.686 -4.737 1.00 62.35 67 GLU A CA 16
ATOM 19334 C C . GLU A 1 67 ? -11.818 11.808 -4.464 1.00 61.11 67 GLU A C 16
ATOM 19335 O O . GLU A 1 67 ? -12.206 12.955 -4.232 1.00 44.51 67 GLU A O 16
ATOM 19347 N N . VAL A 1 68 ? -10.529 11.479 -4.504 1.00 52.44 68 VAL A N 16
ATOM 19348 C CA . VAL A 1 68 ? -9.468 12.478 -4.339 1.00 14.42 68 VAL A CA 16
ATOM 19349 C C . VAL A 1 68 ? -8.955 12.988 -5.687 1.00 73.44 68 VAL A C 16
ATOM 19350 O O . VAL A 1 68 ? -8.108 13.878 -5.734 1.00 44.42 68 VAL A O 16
ATOM 19363 N N . LEU A 1 69 ? -9.474 12.426 -6.779 1.00 72.23 69 LEU A N 16
ATOM 19364 C CA . LEU A 1 69 ? -9.054 12.825 -8.113 1.00 42.43 69 LEU A CA 16
ATOM 19365 C C . LEU A 1 69 ? -10.222 13.469 -8.833 1.00 1.02 69 LEU A C 16
ATOM 19366 O O . LEU A 1 69 ? -10.211 14.670 -9.091 1.00 72.43 69 LEU A O 16
ATOM 19382 N N . GLU A 1 70 ? -11.241 12.655 -9.108 1.00 13.33 70 GLU A N 16
ATOM 19383 C CA . GLU A 1 70 ? -12.458 13.097 -9.774 1.00 41.45 70 GLU A CA 16
ATOM 19384 C C . GLU A 1 70 ? -13.412 13.655 -8.728 1.00 74.34 70 GLU A C 16
ATOM 19385 O O . GLU A 1 70 ? -14.057 12.898 -8.001 1.00 2.11 70 GLU A O 16
ATOM 19397 N N . HIS A 1 71 ? -13.470 14.972 -8.624 1.00 60.41 71 HIS A N 16
ATOM 19398 C CA . HIS A 1 71 ? -14.242 15.605 -7.562 1.00 42.21 71 HIS A CA 16
ATOM 19399 C C . HIS A 1 71 ? -15.399 16.437 -8.126 1.00 24.22 71 HIS A C 16
ATOM 19400 O O . HIS A 1 71 ? -16.168 17.044 -7.377 1.00 12.12 71 HIS A O 16
ATOM 19415 N N . HIS A 1 72 ? -15.518 16.465 -9.448 1.00 64.23 72 HIS A N 16
ATOM 19416 C CA . HIS A 1 72 ? -16.610 17.171 -10.116 1.00 41.21 72 HIS A CA 16
ATOM 19417 C C . HIS A 1 72 ? -17.226 16.280 -11.186 1.00 61.34 72 HIS A C 16
ATOM 19418 O O . HIS A 1 72 ? -18.421 15.990 -11.152 1.00 42.51 72 HIS A O 16
ATOM 19433 N N . HIS A 1 73 ? -16.406 15.862 -12.148 1.00 62.15 73 HIS A N 16
ATOM 19434 C CA . HIS A 1 73 ? -16.813 14.891 -13.160 1.00 1.53 73 HIS A CA 16
ATOM 19435 C C . HIS A 1 73 ? -15.724 13.828 -13.292 1.00 60.21 73 HIS A C 16
ATOM 19436 O O . HIS A 1 73 ? -15.854 12.731 -12.760 1.00 34.31 73 HIS A O 16
ATOM 19451 N N . HIS A 1 74 ? -14.637 14.176 -13.991 1.00 41.14 74 HIS A N 16
ATOM 19452 C CA . HIS A 1 74 ? -13.495 13.270 -14.192 1.00 21.14 74 HIS A CA 16
ATOM 19453 C C . HIS A 1 74 ? -12.193 14.061 -14.078 1.00 33.43 74 HIS A C 16
ATOM 19454 O O . HIS A 1 74 ? -12.152 15.222 -14.494 1.00 53.12 74 HIS A O 16
ATOM 19469 N N . HIS A 1 75 ? -11.152 13.423 -13.494 1.00 4.14 75 HIS A N 16
ATOM 19470 C CA . HIS A 1 75 ? -9.782 13.991 -13.325 1.00 44.12 75 HIS A CA 16
ATOM 19471 C C . HIS A 1 75 ? -9.724 15.210 -12.388 1.00 65.21 75 HIS A C 16
ATOM 19472 O O . HIS A 1 75 ? -10.731 15.664 -11.857 1.00 55.22 75 HIS A O 16
ATOM 19487 N N . HIS A 1 76 ? -8.512 15.710 -12.175 1.00 65.04 76 HIS A N 16
ATOM 19488 C CA . HIS A 1 76 ? -8.297 16.952 -11.441 1.00 3.03 76 HIS A CA 16
ATOM 19489 C C . HIS A 1 76 ? -7.614 17.970 -12.357 1.00 32.30 76 HIS A C 16
ATOM 19490 O O . HIS A 1 76 ? -6.609 17.675 -13.008 1.00 31.21 76 HIS A O 16
ATOM 19505 N N . MET A 1 1 ? -13.635 -6.824 8.904 1.00 34.12 1 MET A N 17
ATOM 19506 C CA . MET A 1 1 ? -12.987 -6.150 7.762 1.00 41.13 1 MET A CA 17
ATOM 19507 C C . MET A 1 1 ? -12.431 -4.802 8.199 1.00 35.14 1 MET A C 17
ATOM 19508 O O . MET A 1 1 ? -13.129 -4.016 8.847 1.00 75.11 1 MET A O 17
ATOM 19524 N N . ILE A 1 2 ? -11.171 -4.540 7.857 1.00 54.11 2 ILE A N 17
ATOM 19525 C CA . ILE A 1 2 ? -10.609 -3.212 8.014 1.00 74.22 2 ILE A CA 17
ATOM 19526 C C . ILE A 1 2 ? -11.008 -2.368 6.797 1.00 55.24 2 ILE A C 17
ATOM 19527 O O . ILE A 1 2 ? -10.748 -2.731 5.640 1.00 71.20 2 ILE A O 17
ATOM 19543 N N . ARG A 1 3 ? -11.713 -1.278 7.057 1.00 55.21 3 ARG A N 17
ATOM 19544 C CA . ARG A 1 3 ? -12.175 -0.423 5.989 1.00 65.43 3 ARG A CA 17
ATOM 19545 C C . ARG A 1 3 ? -11.115 0.622 5.725 1.00 13.21 3 ARG A C 17
ATOM 19546 O O . ARG A 1 3 ? -10.854 1.494 6.562 1.00 14.33 3 ARG A O 17
ATOM 19567 N N . LEU A 1 4 ? -10.496 0.505 4.565 1.00 62.14 4 LEU A N 17
ATOM 19568 C CA . LEU A 1 4 ? -9.335 1.298 4.221 1.00 54.44 4 LEU A CA 17
ATOM 19569 C C . LEU A 1 4 ? -9.749 2.663 3.739 1.00 30.44 4 LEU A C 17
ATOM 19570 O O . LEU A 1 4 ? -10.768 2.806 3.051 1.00 11.22 4 LEU A O 17
ATOM 19586 N N . THR A 1 5 ? -8.963 3.660 4.112 1.00 73.21 5 THR A N 17
ATOM 19587 C CA . THR A 1 5 ? -9.310 5.033 3.820 1.00 24.21 5 THR A CA 17
ATOM 19588 C C . THR A 1 5 ? -8.900 5.368 2.383 1.00 74.44 5 THR A C 17
ATOM 19589 O O . THR A 1 5 ? -8.159 4.601 1.746 1.00 14.33 5 THR A O 17
ATOM 19600 N N . ILE A 1 6 ? -9.405 6.495 1.880 1.00 11.11 6 ILE A N 17
ATOM 19601 C CA . ILE A 1 6 ? -9.164 6.930 0.507 1.00 30.41 6 ILE A CA 17
ATOM 19602 C C . ILE A 1 6 ? -7.661 7.122 0.247 1.00 43.23 6 ILE A C 17
ATOM 19603 O O . ILE A 1 6 ? -7.191 6.809 -0.830 1.00 74.31 6 ILE A O 17
ATOM 19619 N N . GLU A 1 7 ? -6.922 7.548 1.279 1.00 71.02 7 GLU A N 17
ATOM 19620 C CA . GLU A 1 7 ? -5.480 7.790 1.182 1.00 73.31 7 GLU A CA 17
ATOM 19621 C C . GLU A 1 7 ? -4.653 6.503 1.043 1.00 12.12 7 GLU A C 17
ATOM 19622 O O . GLU A 1 7 ? -3.688 6.484 0.280 1.00 14.31 7 GLU A O 17
ATOM 19634 N N . GLU A 1 8 ? -5.036 5.430 1.762 1.00 72.51 8 GLU A N 17
ATOM 19635 C CA . GLU A 1 8 ? -4.312 4.147 1.700 1.00 50.01 8 GLU A CA 17
ATOM 19636 C C . GLU A 1 8 ? -4.481 3.494 0.336 1.00 51.42 8 GLU A C 17
ATOM 19637 O O . GLU A 1 8 ? -3.536 2.945 -0.226 1.00 21.22 8 GLU A O 17
ATOM 19649 N N . THR A 1 9 ? -5.705 3.572 -0.180 1.00 34.21 9 THR A N 17
ATOM 19650 C CA . THR A 1 9 ? -6.056 3.016 -1.473 1.00 14.11 9 THR A CA 17
ATOM 19651 C C . THR A 1 9 ? -5.502 3.878 -2.628 1.00 33.24 9 THR A C 17
ATOM 19652 O O . THR A 1 9 ? -5.217 3.369 -3.713 1.00 31.21 9 THR A O 17
ATOM 19663 N N . ASN A 1 10 ? -5.359 5.185 -2.380 1.00 0.31 10 ASN A N 17
ATOM 19664 C CA . ASN A 1 10 ? -4.726 6.124 -3.321 1.00 63.14 10 ASN A CA 17
ATOM 19665 C C . ASN A 1 10 ? -3.247 5.793 -3.500 1.00 13.41 10 ASN A C 17
ATOM 19666 O O . ASN A 1 10 ? -2.727 5.854 -4.607 1.00 24.44 10 ASN A O 17
ATOM 19677 N N . LEU A 1 11 ? -2.600 5.411 -2.402 1.00 3.34 11 LEU A N 17
ATOM 19678 C CA . LEU A 1 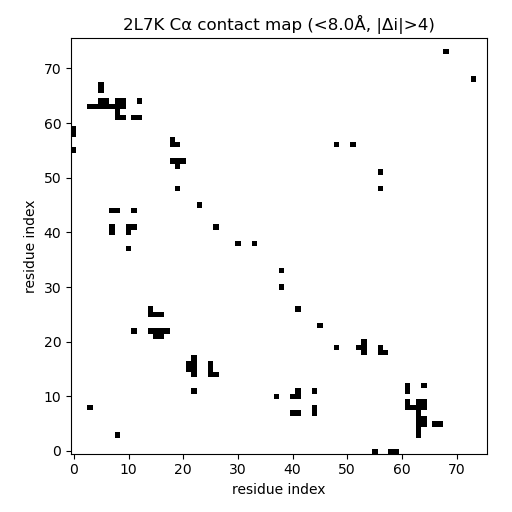11 ? -1.209 4.981 -2.413 1.00 52.30 11 LEU A CA 17
ATOM 19679 C C . LEU A 1 11 ? -1.043 3.678 -3.212 1.00 4.32 11 LEU A C 17
ATOM 19680 O O . LEU A 1 11 ? -0.026 3.481 -3.884 1.00 11.42 11 LEU A O 17
ATOM 19696 N N . LEU A 1 12 ? -2.070 2.819 -3.151 1.00 61.40 12 LEU A N 17
ATOM 19697 C CA . LEU A 1 12 ? -2.132 1.601 -3.956 1.00 1.41 12 LEU A CA 17
ATOM 19698 C C . LEU A 1 12 ? -2.250 1.938 -5.442 1.00 13.15 12 LEU A C 17
ATOM 19699 O O . LEU A 1 12 ? -1.638 1.295 -6.258 1.00 2.43 12 LEU A O 17
ATOM 19715 N N . SER A 1 13 ? -2.990 2.997 -5.776 1.00 20.21 13 SER A N 17
ATOM 19716 C CA . SER A 1 13 ? -3.163 3.442 -7.168 1.00 3.31 13 SER A CA 17
ATOM 19717 C C . SER A 1 13 ? -1.840 3.931 -7.795 1.00 22.52 13 SER A C 17
ATOM 19718 O O . SER A 1 13 ? -1.685 3.913 -9.016 1.00 43.31 13 SER A O 17
ATOM 19726 N N . ILE A 1 14 ? -0.890 4.351 -6.952 1.00 22.10 14 ILE A N 17
ATOM 19727 C CA . ILE A 1 14 ? 0.398 4.852 -7.416 1.00 24.21 14 ILE A CA 17
ATOM 19728 C C . ILE A 1 14 ? 1.407 3.701 -7.656 1.00 54.13 14 ILE A C 17
ATOM 19729 O O . ILE A 1 14 ? 2.149 3.724 -8.642 1.00 42.31 14 ILE A O 17
ATOM 19745 N N . TYR A 1 15 ? 1.419 2.688 -6.775 1.00 25.31 15 TYR A N 17
ATOM 19746 C CA . TYR A 1 15 ? 2.528 1.710 -6.756 1.00 42.34 15 TYR A CA 17
ATOM 19747 C C . TYR A 1 15 ? 2.106 0.250 -7.003 1.00 22.14 15 TYR A C 17
ATOM 19748 O O . TYR A 1 15 ? 2.957 -0.642 -6.989 1.00 2.21 15 TYR A O 17
ATOM 19766 N N . ASN A 1 16 ? 0.821 -0.009 -7.224 1.00 15.02 16 ASN A N 17
ATOM 19767 C CA . ASN A 1 16 ? 0.351 -1.377 -7.495 1.00 72.12 16 ASN A CA 17
ATOM 19768 C C . ASN A 1 16 ? 0.460 -1.684 -8.982 1.00 4.44 16 ASN A C 17
ATOM 19769 O O . ASN A 1 16 ? -0.102 -0.960 -9.808 1.00 62.01 16 ASN A O 17
ATOM 19780 N N . GLU A 1 17 ? 1.206 -2.722 -9.326 1.00 12.41 17 GLU A N 17
ATOM 19781 C CA . GLU A 1 17 ? 1.252 -3.186 -10.713 1.00 24.23 17 GLU A CA 17
ATOM 19782 C C . GLU A 1 17 ? 1.243 -4.718 -10.804 1.00 61.00 17 GLU A C 17
ATOM 19783 O O . GLU A 1 17 ? 0.983 -5.271 -11.878 1.00 11.35 17 GLU A O 17
ATOM 19795 N N . GLY A 1 18 ? 1.501 -5.399 -9.686 1.00 61.34 18 GLY A N 17
ATOM 19796 C CA . GLY A 1 18 ? 1.651 -6.839 -9.721 1.00 53.32 18 GLY A CA 17
ATOM 19797 C C . GLY A 1 18 ? 1.404 -7.505 -8.387 1.00 50.12 18 GLY A C 17
ATOM 19798 O O . GLY A 1 18 ? 2.308 -8.140 -7.835 1.00 41.53 18 GLY A O 17
ATOM 19802 N N . GLY A 1 19 ? 0.183 -7.364 -7.873 1.00 63.25 19 GLY A N 17
ATOM 19803 C CA . GLY A 1 19 ? -0.209 -8.047 -6.649 1.00 41.22 19 GLY A CA 17
ATOM 19804 C C . GLY A 1 19 ? 0.349 -7.406 -5.400 1.00 62.21 19 GLY A C 17
ATOM 19805 O O . GLY A 1 19 ? 0.758 -6.252 -5.429 1.00 34.23 19 GLY A O 17
ATOM 19809 N N . LYS A 1 20 ? 0.359 -8.167 -4.304 1.00 41.31 20 LYS A N 17
ATOM 19810 C CA . LYS A 1 20 ? 0.869 -7.686 -3.023 1.00 41.52 20 LYS A CA 17
ATOM 19811 C C . LYS A 1 20 ? 2.398 -7.634 -3.014 1.00 1.31 20 LYS A C 17
ATOM 19812 O O . LYS A 1 20 ? 2.972 -6.722 -2.421 1.00 43.10 20 LYS A O 17
ATOM 19831 N N . ARG A 1 21 ? 3.054 -8.608 -3.655 1.00 12.44 21 ARG A N 17
ATOM 19832 C CA . ARG A 1 21 ? 4.511 -8.615 -3.743 1.00 71.34 21 ARG A CA 17
ATOM 19833 C C . ARG A 1 21 ? 5.008 -7.444 -4.551 1.00 35.04 21 ARG A C 17
ATOM 19834 O O . ARG A 1 21 ? 5.868 -6.728 -4.081 1.00 13.13 21 ARG A O 17
ATOM 19855 N N . GLY A 1 22 ? 4.426 -7.223 -5.727 1.00 1.31 22 GLY A N 17
ATOM 19856 C CA . GLY A 1 22 ? 4.775 -6.069 -6.545 1.00 42.15 22 GLY A CA 17
ATOM 19857 C C . GLY A 1 22 ? 4.484 -4.745 -5.854 1.00 53.33 22 GLY A C 17
ATOM 19858 O O . GLY A 1 22 ? 5.251 -3.805 -6.000 1.00 11.33 22 GLY A O 17
ATOM 19862 N N . LEU A 1 23 ? 3.397 -4.703 -5.084 1.00 23.10 23 LEU A N 17
ATOM 19863 C CA . LEU A 1 23 ? 3.017 -3.535 -4.288 1.00 65.14 23 LEU A CA 17
ATOM 19864 C C . LEU A 1 23 ? 4.098 -3.220 -3.239 1.00 53.11 23 LEU A C 17
ATOM 19865 O O . LEU A 1 23 ? 4.555 -2.085 -3.145 1.00 51.22 23 LEU A O 17
ATOM 19881 N N . MET A 1 24 ? 4.500 -4.238 -2.472 1.00 21.21 24 MET A N 17
ATOM 19882 C CA . MET A 1 24 ? 5.447 -4.067 -1.368 1.00 70.10 24 MET A CA 17
ATOM 19883 C C . MET A 1 24 ? 6.862 -3.795 -1.849 1.00 65.55 24 MET A C 17
ATOM 19884 O O . MET A 1 24 ? 7.537 -2.955 -1.274 1.00 34.20 24 MET A O 17
ATOM 19898 N N . GLU A 1 25 ? 7.297 -4.488 -2.905 1.00 43.02 25 GLU A N 17
ATOM 19899 C CA . GLU A 1 25 ? 8.646 -4.323 -3.455 1.00 61.24 25 GLU A CA 17
ATOM 19900 C C . GLU A 1 25 ? 8.819 -2.945 -4.095 1.00 20.41 25 GLU A C 17
ATOM 19901 O O . GLU A 1 25 ? 9.893 -2.352 -4.002 1.00 35.53 25 GLU A O 17
ATOM 19913 N N . ASN A 1 26 ? 7.747 -2.436 -4.721 1.00 22.02 26 ASN A N 17
ATOM 19914 C CA . ASN A 1 26 ? 7.737 -1.090 -5.299 1.00 32.44 26 ASN A CA 17
ATOM 19915 C C . ASN A 1 26 ? 7.835 -0.048 -4.192 1.00 60.40 26 ASN A C 17
ATOM 19916 O O . ASN A 1 26 ? 8.665 0.845 -4.271 1.00 5.12 26 ASN A O 17
ATOM 19927 N N . ILE A 1 27 ? 7.001 -0.198 -3.156 1.00 14.30 27 ILE A N 17
ATOM 19928 C CA . ILE A 1 27 ? 6.965 0.734 -2.025 1.00 64.13 27 ILE A CA 17
ATOM 19929 C C . ILE A 1 27 ? 8.302 0.779 -1.264 1.00 54.32 27 ILE A C 17
ATOM 19930 O O . ILE A 1 27 ? 8.784 1.864 -0.970 1.00 23.33 27 ILE A O 17
ATOM 19946 N N . ASN A 1 28 ? 8.912 -0.388 -1.011 1.00 61.14 28 ASN A N 17
ATOM 19947 C CA . ASN A 1 28 ? 10.195 -0.473 -0.296 1.00 60.24 28 ASN A CA 17
ATOM 19948 C C . ASN A 1 28 ? 11.338 0.180 -1.069 1.00 52.31 28 ASN A C 17
ATOM 19949 O O . ASN A 1 28 ? 12.206 0.820 -0.475 1.00 10.00 28 ASN A O 17
ATOM 19960 N N . ALA A 1 29 ? 11.313 0.047 -2.393 1.00 32.01 29 ALA A N 17
ATOM 19961 C CA . ALA A 1 29 ? 12.330 0.657 -3.247 1.00 55.44 29 ALA A CA 17
ATOM 19962 C C . ALA A 1 29 ? 12.095 2.160 -3.422 1.00 51.11 29 ALA A C 17
ATOM 19963 O O . ALA A 1 29 ? 13.044 2.916 -3.619 1.00 43.23 29 ALA A O 17
ATOM 19970 N N . ALA A 1 30 ? 10.841 2.591 -3.317 1.00 53.21 30 ALA A N 17
ATOM 19971 C CA . ALA A 1 30 ? 10.471 3.980 -3.563 1.00 60.04 30 ALA A CA 17
ATOM 19972 C C . ALA A 1 30 ? 10.233 4.769 -2.274 1.00 74.12 30 ALA A C 17
ATOM 19973 O O . ALA A 1 30 ? 9.690 5.855 -2.339 1.00 51.40 30 ALA A O 17
ATOM 19980 N N . LEU A 1 31 ? 10.673 4.237 -1.121 1.00 50.31 31 LEU A N 17
ATOM 19981 C CA . LEU A 1 31 ? 10.524 4.922 0.182 1.00 52.41 31 LEU A CA 17
ATOM 19982 C C . LEU A 1 31 ? 11.190 6.327 0.229 1.00 74.11 31 LEU A C 17
ATOM 19983 O O . LEU A 1 31 ? 10.538 7.276 0.672 1.00 74.40 31 LEU A O 17
ATOM 19999 N N . PRO A 1 32 ? 12.474 6.528 -0.230 1.00 54.13 32 PRO A N 17
ATOM 20000 C CA . PRO A 1 32 ? 13.068 7.874 -0.314 1.00 23.20 32 PRO A CA 17
ATOM 20001 C C . PRO A 1 32 ? 12.686 8.639 -1.599 1.00 73.52 32 PRO A C 17
ATOM 20002 O O . PRO A 1 32 ? 13.254 9.691 -1.898 1.00 42.22 32 PRO A O 17
ATOM 20013 N N . PHE A 1 33 ? 11.723 8.104 -2.352 1.00 4.51 33 PHE A N 17
ATOM 20014 C CA . PHE A 1 33 ? 11.217 8.739 -3.573 1.00 13.42 33 PHE A CA 17
ATOM 20015 C C . PHE A 1 33 ? 9.795 9.252 -3.351 1.00 74.42 33 PHE A C 17
ATOM 20016 O O . PHE A 1 33 ? 9.194 9.872 -4.233 1.00 43.14 33 PHE A O 17
ATOM 20033 N N . MET A 1 34 ? 9.266 8.974 -2.168 1.00 20.13 34 MET A N 17
ATOM 20034 C CA . MET A 1 34 ? 7.936 9.425 -1.776 1.00 3.21 34 MET A CA 17
ATOM 20035 C C . MET A 1 34 ? 8.007 10.766 -1.062 1.00 63.21 34 MET A C 17
ATOM 20036 O O . MET A 1 34 ? 9.092 11.279 -0.776 1.00 31.32 34 MET A O 17
ATOM 20050 N N . ASP A 1 35 ? 6.838 11.324 -0.764 1.00 3.54 35 ASP A N 17
ATOM 20051 C CA . ASP A 1 35 ? 6.727 12.401 0.217 1.00 71.21 35 ASP A CA 17
ATOM 20052 C C . ASP A 1 35 ? 6.850 11.813 1.613 1.00 1.41 35 ASP A C 17
ATOM 20053 O O . ASP A 1 35 ? 6.754 10.607 1.773 1.00 42.31 35 ASP A O 17
ATOM 20062 N N . GLU A 1 36 ? 7.047 12.639 2.631 1.00 22.51 36 GLU A N 17
ATOM 20063 C CA . GLU A 1 36 ? 7.210 12.128 3.986 1.00 2.02 36 GLU A CA 17
ATOM 20064 C C . GLU A 1 36 ? 5.866 11.645 4.556 1.00 2.13 36 GLU A C 17
ATOM 20065 O O . GLU A 1 36 ? 5.823 10.688 5.334 1.00 51.44 36 GLU A O 17
ATOM 20077 N N . ASP A 1 37 ? 4.771 12.282 4.113 1.00 32.12 37 ASP A N 17
ATOM 20078 C CA . ASP A 1 37 ? 3.413 11.854 4.472 1.00 11.34 37 ASP A CA 17
ATOM 20079 C C . ASP A 1 37 ? 3.048 10.563 3.754 1.00 71.52 37 ASP A C 17
ATOM 20080 O O . ASP A 1 37 ? 2.349 9.723 4.299 1.00 64.10 37 ASP A O 17
ATOM 20089 N N . MET A 1 38 ? 3.558 10.417 2.531 1.00 71.55 38 MET A N 17
ATOM 20090 C CA . MET A 1 38 ? 3.348 9.222 1.718 1.00 52.20 38 MET A CA 17
ATOM 20091 C C . MET A 1 38 ? 4.208 8.050 2.230 1.00 64.15 38 MET A C 17
ATOM 20092 O O . MET A 1 38 ? 3.836 6.899 2.082 1.00 15.14 38 MET A O 17
ATOM 20106 N N . ARG A 1 39 ? 5.337 8.374 2.858 1.00 33.12 39 ARG A N 17
ATOM 20107 C CA . ARG A 1 39 ? 6.297 7.387 3.356 1.00 24.03 39 ARG A CA 17
ATOM 20108 C C . ARG A 1 39 ? 5.806 6.708 4.638 1.00 50.31 39 ARG A C 17
ATOM 20109 O O . ARG A 1 39 ? 5.938 5.493 4.793 1.00 40.21 39 ARG A O 17
ATOM 20130 N N . GLU A 1 40 ? 5.248 7.500 5.561 1.00 21.14 40 GLU A N 17
ATOM 20131 C CA . GLU A 1 40 ? 4.630 6.950 6.772 1.00 3.13 40 GLU A CA 17
ATOM 20132 C C . GLU A 1 40 ? 3.305 6.252 6.444 1.00 73.14 40 GLU A C 17
ATOM 20133 O O . GLU A 1 40 ? 2.906 5.314 7.133 1.00 53.45 40 GLU A O 17
ATOM 20145 N N . LEU A 1 41 ? 2.633 6.726 5.380 1.00 5.24 41 LEU A N 17
ATOM 20146 C CA . LEU A 1 41 ? 1.415 6.104 4.872 1.00 75.13 41 LEU A CA 17
ATOM 20147 C C . LEU A 1 41 ? 1.736 4.764 4.230 1.00 43.14 41 LEU A C 17
ATOM 20148 O O . LEU A 1 41 ? 0.921 3.866 4.271 1.00 21.34 41 LEU A O 17
ATOM 20164 N N . ALA A 1 42 ? 2.935 4.642 3.655 1.00 75.22 42 ALA A N 17
ATOM 20165 C CA . ALA A 1 42 ? 3.404 3.400 3.052 1.00 35.54 42 ALA A CA 17
ATOM 20166 C C . ALA A 1 42 ? 3.521 2.286 4.077 1.00 21.05 42 ALA A C 17
ATOM 20167 O O . ALA A 1 42 ? 3.076 1.184 3.825 1.00 34.01 42 ALA A O 17
ATOM 20174 N N . LYS A 1 43 ? 4.067 2.606 5.252 1.00 60.40 43 LYS A N 17
ATOM 20175 C CA . LYS A 1 43 ? 4.214 1.639 6.350 1.00 3.42 43 LYS A CA 17
ATOM 20176 C C . LYS A 1 43 ? 2.858 1.259 6.951 1.00 63.35 43 LYS A C 17
ATOM 20177 O O . LYS A 1 43 ? 2.652 0.121 7.367 1.00 70.11 43 LYS A O 17
ATOM 20196 N N . ARG A 1 44 ? 1.947 2.233 6.966 1.00 22.35 44 ARG A N 17
ATOM 20197 C CA . ARG A 1 44 ? 0.564 2.050 7.422 1.00 13.24 44 ARG A CA 17
ATOM 20198 C C . ARG A 1 44 ? -0.192 1.088 6.493 1.00 31.43 44 ARG A C 17
ATOM 20199 O O . ARG A 1 44 ? -0.898 0.185 6.944 1.00 42.43 44 ARG A O 17
ATOM 20220 N N . THR A 1 45 ? 0.020 1.280 5.191 1.00 71.25 45 THR A N 17
ATOM 20221 C CA . THR A 1 45 ? -0.624 0.505 4.146 1.00 73.32 45 THR A CA 17
ATOM 20222 C C . THR A 1 45 ? -0.029 -0.915 4.041 1.00 71.21 45 THR A C 17
ATOM 20223 O O . THR A 1 45 ? -0.761 -1.872 3.824 1.00 32.21 45 THR A O 17
ATOM 20234 N N . LEU A 1 46 ? 1.283 -1.064 4.247 1.00 50.03 46 LEU A N 17
ATOM 20235 C CA . LEU A 1 46 ? 1.925 -2.386 4.179 1.00 45.21 46 LEU A CA 17
ATOM 20236 C C . LEU A 1 46 ? 1.518 -3.290 5.339 1.00 13.05 46 LEU A C 17
ATOM 20237 O O . LEU A 1 46 ? 1.445 -4.502 5.171 1.00 4.22 46 LEU A O 17
ATOM 20253 N N . ALA A 1 47 ? 1.238 -2.686 6.496 1.00 1.44 47 ALA A N 17
ATOM 20254 C CA . ALA A 1 47 ? 0.890 -3.425 7.713 1.00 52.13 47 ALA A CA 17
ATOM 20255 C C . ALA A 1 47 ? -0.421 -4.209 7.574 1.00 21.22 47 ALA A C 17
ATOM 20256 O O . ALA A 1 47 ? -0.522 -5.341 8.045 1.00 65.43 47 ALA A O 17
ATOM 20263 N N . LYS A 1 48 ? -1.408 -3.619 6.897 1.00 53.22 48 LYS A N 17
ATOM 20264 C CA . LYS A 1 48 ? -2.716 -4.256 6.749 1.00 44.20 48 LYS A CA 17
ATOM 20265 C C . LYS A 1 48 ? -2.810 -5.172 5.508 1.00 1.23 48 LYS A C 17
ATOM 20266 O O . LYS A 1 48 ? -3.803 -5.879 5.340 1.00 20.31 48 LYS A O 17
ATOM 20285 N N . ILE A 1 49 ? -1.787 -5.161 4.645 1.00 21.13 49 ILE A N 17
ATOM 20286 C CA . ILE A 1 49 ? -1.738 -6.081 3.495 1.00 61.24 49 ILE A CA 17
ATOM 20287 C C . ILE A 1 49 ? -0.862 -7.307 3.839 1.00 45.41 49 ILE A C 17
ATOM 20288 O O . ILE A 1 49 ? -0.992 -8.371 3.229 1.00 23.22 49 ILE A O 17
ATOM 20304 N N . ALA A 1 50 ? 0.006 -7.138 4.847 1.00 52.40 50 ALA A N 17
ATOM 20305 C CA . ALA A 1 50 ? 0.892 -8.199 5.367 1.00 70.33 50 ALA A CA 17
ATOM 20306 C C . ALA A 1 50 ? 0.196 -9.551 5.710 1.00 2.23 50 ALA A C 17
ATOM 20307 O O . ALA A 1 50 ? 0.749 -10.589 5.348 1.00 53.14 50 ALA A O 17
ATOM 20314 N N . PRO A 1 51 ? -1.011 -9.611 6.386 1.00 25.21 51 PRO A N 17
ATOM 20315 C CA . PRO A 1 51 ? -1.677 -10.896 6.683 1.00 74.11 51 PRO A CA 17
ATOM 20316 C C . PRO A 1 51 ? -2.464 -11.497 5.499 1.00 51.24 51 PRO A C 17
ATOM 20317 O O . PRO A 1 51 ? -3.179 -12.485 5.673 1.00 13.23 51 PRO A O 17
ATOM 20328 N N . LEU A 1 52 ? -2.328 -10.918 4.307 1.00 25.11 52 LEU A N 17
ATOM 20329 C CA . LEU A 1 52 ? -3.034 -11.413 3.129 1.00 1.53 52 LEU A CA 17
ATOM 20330 C C . LEU A 1 52 ? -2.095 -12.258 2.268 1.00 43.42 52 LEU A C 17
ATOM 20331 O O . LEU A 1 52 ? -0.907 -11.966 2.175 1.00 1.31 52 LEU A O 17
ATOM 20347 N N . THR A 1 53 ? -2.642 -13.292 1.630 1.00 3.31 53 THR A N 17
ATOM 20348 C CA . THR A 1 53 ? -1.867 -14.181 0.754 1.00 0.15 53 THR A CA 17
ATOM 20349 C C . THR A 1 53 ? -2.040 -13.777 -0.737 1.00 73.44 53 THR A C 17
ATOM 20350 O O . THR A 1 53 ? -1.959 -14.615 -1.650 1.00 5.35 53 THR A O 17
ATOM 20361 N N . GLU A 1 54 ? -2.287 -12.458 -0.942 1.00 23.02 54 GLU A N 17
ATOM 20362 C CA . GLU A 1 54 ? -2.352 -11.757 -2.257 1.00 13.03 54 GLU A CA 17
ATOM 20363 C C . GLU A 1 54 ? -3.717 -11.887 -2.932 1.00 43.53 54 GLU A C 17
ATOM 20364 O O . GLU A 1 54 ? -4.113 -10.994 -3.678 1.00 22.42 54 GLU A O 17
ATOM 20376 N N . ASN A 1 55 ? -4.427 -12.980 -2.660 1.00 43.31 55 ASN A N 17
ATOM 20377 C CA . ASN A 1 55 ? -5.752 -13.232 -3.244 1.00 14.41 55 ASN A CA 17
ATOM 20378 C C . ASN A 1 55 ? -6.803 -12.313 -2.628 1.00 50.31 55 ASN A C 17
ATOM 20379 O O . ASN A 1 55 ? -7.735 -11.878 -3.299 1.00 42.24 55 ASN A O 17
ATOM 20390 N N . GLU A 1 56 ? -6.616 -12.008 -1.348 1.00 75.45 56 GLU A N 17
ATOM 20391 C CA . GLU A 1 56 ? -7.477 -11.087 -0.619 1.00 64.32 56 GLU A CA 17
ATOM 20392 C C . GLU A 1 56 ? -7.150 -9.643 -0.990 1.00 41.41 56 GLU A C 17
ATOM 20393 O O . GLU A 1 56 ? -8.016 -8.778 -0.938 1.00 33.40 56 GLU A O 17
ATOM 20405 N N . TYR A 1 57 ? -5.887 -9.394 -1.356 1.00 34.14 57 TYR A N 17
ATOM 20406 C CA . TYR A 1 57 ? -5.471 -8.090 -1.857 1.00 5.24 57 TYR A CA 17
ATOM 20407 C C . TYR A 1 57 ? -6.022 -7.846 -3.269 1.00 1.44 57 TYR A C 17
ATOM 20408 O O . TYR A 1 57 ? -6.284 -6.716 -3.632 1.00 31.40 57 TYR A O 17
ATOM 20426 N N . ALA A 1 58 ? -6.218 -8.910 -4.050 1.00 71.34 58 ALA A N 17
ATOM 20427 C CA . ALA A 1 58 ? -6.879 -8.800 -5.358 1.00 31.43 58 ALA A CA 17
ATOM 20428 C C . ALA A 1 58 ? -8.337 -8.391 -5.199 1.00 73.31 58 ALA A C 17
ATOM 20429 O O . ALA A 1 58 ? -8.876 -7.643 -6.011 1.00 71.01 58 ALA A O 17
ATOM 20436 N N . GLU A 1 59 ? -8.946 -8.892 -4.128 1.00 4.10 59 GLU A N 17
ATOM 20437 C CA . GLU A 1 59 ? -10.330 -8.617 -3.797 1.00 14.33 59 GLU A CA 17
ATOM 20438 C C . GLU A 1 59 ? -10.503 -7.168 -3.284 1.00 54.24 59 GLU A C 17
ATOM 20439 O O . GLU A 1 59 ? -11.533 -6.536 -3.521 1.00 45.23 59 GLU A O 17
ATOM 20451 N N . LEU A 1 60 ? -9.476 -6.647 -2.608 1.00 54.13 60 LEU A N 17
ATOM 20452 C CA . LEU A 1 60 ? -9.479 -5.260 -2.143 1.00 72.22 60 LEU A CA 17
ATOM 20453 C C . LEU A 1 60 ? -8.960 -4.339 -3.241 1.00 43.34 60 LEU A C 17
ATOM 20454 O O . LEU A 1 60 ? -9.759 -3.755 -3.981 1.00 5.34 60 LEU A O 17
ATOM 20470 N N . ALA A 1 61 ? -7.616 -4.255 -3.342 1.00 34.33 61 ALA A N 17
ATOM 20471 C CA . ALA A 1 61 ? -6.890 -3.454 -4.335 1.00 5.21 61 ALA A CA 17
ATOM 20472 C C . ALA A 1 61 ? -7.353 -1.994 -4.327 1.00 44.43 61 ALA A C 17
ATOM 20473 O O . ALA A 1 61 ? -7.452 -1.380 -3.262 1.00 43.32 61 ALA A O 17
ATOM 20480 N N . ILE A 1 62 ? -7.651 -1.447 -5.499 1.00 61.02 62 ILE A N 17
ATOM 20481 C CA . ILE A 1 62 ? -8.138 -0.092 -5.615 1.00 14.05 62 ILE A CA 17
ATOM 20482 C C . ILE A 1 62 ? -9.673 -0.123 -5.598 1.00 2.13 62 ILE A C 17
ATOM 20483 O O . ILE A 1 62 ? -10.323 -0.283 -6.635 1.00 44.04 62 ILE A O 17
ATOM 20499 N N . PHE A 1 63 ? -10.232 -0.066 -4.394 1.00 51.33 63 PHE A N 17
ATOM 20500 C CA . PHE A 1 63 ? -11.675 -0.122 -4.213 1.00 33.54 63 PHE A CA 17
ATOM 20501 C C . PHE A 1 63 ? -12.233 1.230 -3.752 1.00 10.54 63 PHE A C 17
ATOM 20502 O O . PHE A 1 63 ? -13.352 1.592 -4.109 1.00 12.10 63 PHE A O 17
ATOM 20519 N N . ALA A 1 64 ? -11.442 1.978 -2.974 1.00 4.40 64 ALA A N 17
ATOM 20520 C CA . ALA A 1 64 ? -11.862 3.282 -2.474 1.00 22.01 64 ALA A CA 17
ATOM 20521 C C . ALA A 1 64 ? -10.757 4.328 -2.655 1.00 63.32 64 ALA A C 17
ATOM 20522 O O . ALA A 1 64 ? -10.177 4.829 -1.690 1.00 24.15 64 ALA A O 17
ATOM 20529 N N . ALA A 1 65 ? -10.441 4.615 -3.910 1.00 53.12 65 ALA A N 17
ATOM 20530 C CA . ALA A 1 65 ? -9.457 5.640 -4.262 1.00 35.22 65 ALA A CA 17
ATOM 20531 C C . ALA A 1 65 ? -10.010 6.550 -5.342 1.00 53.21 65 ALA A C 17
ATOM 20532 O O . ALA A 1 65 ? -9.279 7.258 -6.027 1.00 73.41 65 ALA A O 17
ATOM 20539 N N . ASP A 1 66 ? -11.326 6.555 -5.465 1.00 72.24 66 ASP A N 17
ATOM 20540 C CA . ASP A 1 66 ? -12.009 7.320 -6.497 1.00 51.02 66 ASP A CA 17
ATOM 20541 C C . ASP A 1 66 ? -12.472 8.678 -5.967 1.00 31.24 66 ASP A C 17
ATOM 20542 O O . ASP A 1 66 ? -13.240 9.379 -6.620 1.00 74.05 66 ASP A O 17
ATOM 20551 N N . GLU A 1 67 ? -11.964 9.050 -4.794 1.00 45.34 67 GLU A N 17
ATOM 20552 C CA . GLU A 1 67 ? -12.249 10.348 -4.190 1.00 32.21 67 GLU A CA 17
ATOM 20553 C C . GLU A 1 67 ? -11.012 11.250 -4.169 1.00 61.21 67 GLU A C 17
ATOM 20554 O O . GLU A 1 67 ? -11.026 12.309 -3.549 1.00 45.34 67 GLU A O 17
ATOM 20566 N N . VAL A 1 68 ? -9.948 10.832 -4.858 1.00 32.32 68 VAL A N 17
ATOM 20567 C CA . VAL A 1 68 ? -8.726 11.645 -4.962 1.00 3.34 68 VAL A CA 17
ATOM 20568 C C . VAL A 1 68 ? -8.560 12.213 -6.367 1.00 40.21 68 VAL A C 17
ATOM 20569 O O . VAL A 1 68 ? -7.500 12.753 -6.706 1.00 41.02 68 VAL A O 17
ATOM 20582 N N . LEU A 1 69 ? -9.615 12.108 -7.172 1.00 50.20 69 LEU A N 17
ATOM 20583 C CA . LEU A 1 69 ? -9.571 12.520 -8.568 1.00 10.24 69 LEU A CA 17
ATOM 20584 C C . LEU A 1 69 ? -9.810 14.015 -8.689 1.00 40.15 69 LEU A C 17
ATOM 20585 O O . LEU A 1 69 ? -10.947 14.457 -8.879 1.00 31.44 69 LEU A O 17
ATOM 20601 N N . GLU A 1 70 ? -8.705 14.767 -8.531 1.00 25.12 70 GLU A N 17
ATOM 20602 C CA . GLU A 1 70 ? -8.685 16.234 -8.509 1.00 41.33 70 GLU A CA 17
ATOM 20603 C C . GLU A 1 70 ? -9.657 16.783 -7.458 1.00 73.12 70 GLU A C 17
ATOM 20604 O O . GLU A 1 70 ? -10.479 17.652 -7.735 1.00 40.42 70 GLU A O 17
ATOM 20616 N N . HIS A 1 71 ? -9.525 16.248 -6.242 1.00 44.21 71 HIS A N 17
ATOM 20617 C CA . HIS A 1 71 ? -10.371 16.611 -5.109 1.00 64.12 71 HIS A CA 17
ATOM 20618 C C . HIS A 1 71 ? -9.956 17.986 -4.585 1.00 71.52 71 HIS A C 17
ATOM 20619 O O . HIS A 1 71 ? -10.799 18.815 -4.246 1.00 1.11 71 HIS A O 17
ATOM 20634 N N . HIS A 1 72 ? -8.647 18.204 -4.523 1.00 31.41 72 HIS A N 17
ATOM 20635 C CA . HIS A 1 72 ? -8.088 19.520 -4.267 1.00 22.14 72 HIS A CA 17
ATOM 20636 C C . HIS A 1 72 ? -6.818 19.663 -5.097 1.00 25.51 72 HIS A C 17
ATOM 20637 O O . HIS A 1 72 ? -5.837 18.945 -4.884 1.00 31.54 72 HIS A O 17
ATOM 20652 N N . HIS A 1 73 ? -6.852 20.579 -6.048 1.00 14.11 73 HIS A N 17
ATOM 20653 C CA . HIS A 1 73 ? -5.729 20.791 -6.956 1.00 45.14 73 HIS A CA 17
ATOM 20654 C C . HIS A 1 73 ? -5.642 22.261 -7.367 1.00 74.35 73 HIS A C 17
ATOM 20655 O O . HIS A 1 73 ? -6.657 22.947 -7.477 1.00 62.54 73 HIS A O 17
ATOM 20670 N N . HIS A 1 74 ? -4.430 22.733 -7.575 1.00 13.42 74 HIS A N 17
ATOM 20671 C CA . HIS A 1 74 ? -4.215 24.078 -8.072 1.00 71.13 74 HIS A CA 17
ATOM 20672 C C . HIS A 1 74 ? -3.064 24.073 -9.076 1.00 53.43 74 HIS A C 17
ATOM 20673 O O . HIS A 1 74 ? -3.273 24.399 -10.245 1.00 22.25 74 HIS A O 17
ATOM 20688 N N . HIS A 1 75 ? -1.876 23.663 -8.588 1.00 41.32 75 HIS A N 17
ATOM 20689 C CA . HIS A 1 75 ? -0.607 23.702 -9.332 1.00 22.52 75 HIS A CA 17
ATOM 20690 C C . HIS A 1 75 ? -0.250 25.141 -9.735 1.00 44.44 75 HIS A C 17
ATOM 20691 O O . HIS A 1 75 ? -0.655 25.638 -10.789 1.00 72.42 75 HIS A O 17
ATOM 20706 N N . HIS A 1 76 ? 0.513 25.799 -8.873 1.00 73.30 76 HIS A N 17
ATOM 20707 C CA . HIS A 1 76 ? 0.936 27.185 -9.111 1.00 53.21 76 HIS A CA 17
ATOM 20708 C C . HIS A 1 76 ? 2.137 27.246 -10.061 1.00 45.45 76 HIS A C 17
ATOM 20709 O O . HIS A 1 76 ? 2.869 26.265 -10.211 1.00 22.23 76 HIS A O 17
ATOM 20724 N N . MET A 1 1 ? -12.761 -8.726 4.437 1.00 62.21 1 MET A N 18
ATOM 20725 C CA . MET A 1 1 ? -12.640 -7.390 3.817 1.00 12.43 1 MET A CA 18
ATOM 20726 C C . MET A 1 1 ? -11.799 -6.475 4.702 1.00 60.43 1 MET A C 18
ATOM 20727 O O . MET A 1 1 ? -12.007 -6.401 5.917 1.00 61.34 1 MET A O 18
ATOM 20743 N N . ILE A 1 2 ? -10.840 -5.800 4.078 1.00 21.21 2 ILE A N 18
ATOM 20744 C CA . ILE A 1 2 ? -9.959 -4.866 4.764 1.00 11.41 2 ILE A CA 18
ATOM 20745 C C . ILE A 1 2 ? -10.613 -3.473 4.824 1.00 13.32 2 ILE A C 18
ATOM 20746 O O . ILE A 1 2 ? -11.440 -3.125 3.971 1.00 40.14 2 ILE A O 18
ATOM 20762 N N . ARG A 1 3 ? -10.286 -2.707 5.854 1.00 63.35 3 ARG A N 18
ATOM 20763 C CA . ARG A 1 3 ? -10.706 -1.316 5.929 1.00 42.50 3 ARG A CA 18
ATOM 20764 C C . ARG A 1 3 ? -9.497 -0.398 5.749 1.00 21.42 3 ARG A C 18
ATOM 20765 O O . ARG A 1 3 ? -8.686 -0.189 6.651 1.00 2.11 3 ARG A O 18
ATOM 20786 N N . LEU A 1 4 ? -9.345 0.075 4.531 1.00 51.43 4 LEU A N 18
ATOM 20787 C CA . LEU A 1 4 ? -8.326 1.054 4.206 1.00 32.01 4 LEU A CA 18
ATOM 20788 C C . LEU A 1 4 ? -8.971 2.402 3.996 1.00 54.50 4 LEU A C 18
ATOM 20789 O O . LEU A 1 4 ? -10.147 2.479 3.617 1.00 35.05 4 LEU A O 18
ATOM 20805 N N . THR A 1 5 ? -8.222 3.464 4.243 1.00 13.41 5 THR A N 18
ATOM 20806 C CA . THR A 1 5 ? -8.709 4.791 3.931 1.00 5.11 5 THR A CA 18
ATOM 20807 C C . THR A 1 5 ? -8.498 5.083 2.448 1.00 71.23 5 THR A C 18
ATOM 20808 O O . THR A 1 5 ? -7.728 4.391 1.774 1.00 53.23 5 THR A O 18
ATOM 20819 N N . ILE A 1 6 ? -9.187 6.103 1.952 1.00 70.23 6 ILE A N 18
ATOM 20820 C CA . ILE A 1 6 ? -9.178 6.443 0.524 1.00 24.24 6 ILE A CA 18
ATOM 20821 C C . ILE A 1 6 ? -7.792 6.954 0.083 1.00 14.12 6 ILE A C 18
ATOM 20822 O O . ILE A 1 6 ? -7.378 6.743 -1.058 1.00 64.25 6 ILE A O 18
ATOM 20838 N N . GLU A 1 7 ? -7.070 7.569 1.022 1.00 50.01 7 GLU A N 18
ATOM 20839 C CA . GLU A 1 7 ? -5.706 8.048 0.793 1.00 73.45 7 GLU A CA 18
ATOM 20840 C C . GLU A 1 7 ? -4.721 6.870 0.672 1.00 71.24 7 GLU A C 18
ATOM 20841 O O . GLU A 1 7 ? -3.808 6.907 -0.149 1.00 22.13 7 GLU A O 18
ATOM 20853 N N . GLU A 1 8 ? -4.945 5.819 1.479 1.00 34.01 8 GLU A N 18
ATOM 20854 C CA . GLU A 1 8 ? -4.086 4.624 1.482 1.00 45.12 8 GLU A CA 18
ATOM 20855 C C . GLU A 1 8 ? -4.302 3.744 0.256 1.00 71.15 8 GLU A C 18
ATOM 20856 O O . GLU A 1 8 ? -3.356 3.161 -0.259 1.00 53.21 8 GLU A O 18
ATOM 20868 N N . THR A 1 9 ? -5.550 3.637 -0.200 1.00 64.34 9 THR A N 18
ATOM 20869 C CA . THR A 1 9 ? -5.869 2.850 -1.388 1.00 74.12 9 THR A CA 18
ATOM 20870 C C . THR A 1 9 ? -5.430 3.591 -2.664 1.00 20.34 9 THR A C 18
ATOM 20871 O O . THR A 1 9 ? -5.090 2.968 -3.666 1.00 23.52 9 THR A O 18
ATOM 20882 N N . ASN A 1 10 ? -5.428 4.933 -2.611 1.00 74.55 10 ASN A N 18
ATOM 20883 C CA . ASN A 1 10 ? -4.863 5.746 -3.693 1.00 14.21 10 ASN A CA 18
ATOM 20884 C C . ASN A 1 10 ? -3.342 5.556 -3.756 1.00 11.43 10 ASN A C 18
ATOM 20885 O O . ASN A 1 10 ? -2.778 5.474 -4.834 1.00 1.24 10 ASN A O 18
ATOM 20896 N N . LEU A 1 11 ? -2.715 5.464 -2.580 1.00 4.40 11 LEU A N 18
ATOM 20897 C CA . LEU A 1 11 ? -1.279 5.185 -2.434 1.00 33.01 11 LEU A CA 18
ATOM 20898 C C . LEU A 1 11 ? -0.901 3.822 -3.041 1.00 5.34 11 LEU A C 18
ATOM 20899 O O . LEU A 1 11 ? 0.147 3.685 -3.676 1.00 23.10 11 LEU A O 18
ATOM 20915 N N . LEU A 1 12 ? -1.784 2.840 -2.859 1.00 42.45 12 LEU A N 18
ATOM 20916 C CA . LEU A 1 12 ? -1.627 1.521 -3.461 1.00 5.40 12 LEU A CA 18
ATOM 20917 C C . LEU A 1 12 ? -1.751 1.584 -4.989 1.00 44.50 12 LEU A C 18
ATOM 20918 O O . LEU A 1 12 ? -1.096 0.830 -5.686 1.00 12.43 12 LEU A O 18
ATOM 20934 N N . SER A 1 13 ? -2.584 2.504 -5.481 1.00 64.25 13 SER A N 18
ATOM 20935 C CA . SER A 1 13 ? -2.774 2.730 -6.916 1.00 12.12 13 SER A CA 18
ATOM 20936 C C . SER A 1 13 ? -1.552 3.416 -7.562 1.00 25.52 13 SER A C 18
ATOM 20937 O O . SER A 1 13 ? -1.288 3.213 -8.751 1.00 51.43 13 SER A O 18
ATOM 20945 N N . ILE A 1 14 ? -0.820 4.223 -6.771 1.00 24.42 14 ILE A N 18
ATOM 20946 C CA . ILE A 1 14 ? 0.395 4.917 -7.233 1.00 53.22 14 ILE A CA 18
ATOM 20947 C C . ILE A 1 14 ? 1.497 3.897 -7.544 1.00 52.04 14 ILE A C 18
ATOM 20948 O O . ILE A 1 14 ? 2.170 3.980 -8.574 1.00 53.53 14 ILE A O 18
ATOM 20964 N N . TYR A 1 15 ? 1.634 2.909 -6.668 1.00 35.13 15 TYR A N 18
ATOM 20965 C CA . TYR A 1 15 ? 2.699 1.923 -6.774 1.00 22.03 15 TYR A CA 18
ATOM 20966 C C . TYR A 1 15 ? 2.135 0.546 -7.139 1.00 25.43 15 TYR A C 18
ATOM 20967 O O . TYR A 1 15 ? 2.673 -0.487 -6.733 1.00 14.35 15 TYR A O 18
ATOM 20985 N N . ASN A 1 16 ? 1.086 0.545 -7.964 1.00 4.05 16 ASN A N 18
ATOM 20986 C CA . ASN A 1 16 ? 0.341 -0.676 -8.266 1.00 43.41 16 ASN A CA 18
ATOM 20987 C C . ASN A 1 16 ? 1.007 -1.487 -9.370 1.00 1.25 16 ASN A C 18
ATOM 20988 O O . ASN A 1 16 ? 0.943 -1.140 -10.553 1.00 54.23 16 ASN A O 18
ATOM 20999 N N . GLU A 1 17 ? 1.666 -2.555 -8.953 1.00 61.21 17 GLU A N 18
ATOM 21000 C CA . GLU A 1 17 ? 2.203 -3.546 -9.868 1.00 45.31 17 GLU A CA 18
ATOM 21001 C C . GLU A 1 17 ? 2.048 -4.943 -9.278 1.00 23.52 17 GLU A C 18
ATOM 21002 O O . GLU A 1 17 ? 2.501 -5.216 -8.164 1.00 2.04 17 GLU A O 18
ATOM 21014 N N . GLY A 1 18 ? 1.358 -5.803 -10.013 1.00 73.23 18 GLY A N 18
ATOM 21015 C CA . GLY A 1 18 ? 1.186 -7.182 -9.603 1.00 0.14 18 GLY A CA 18
ATOM 21016 C C . GLY A 1 18 ? 0.035 -7.340 -8.641 1.00 53.25 18 GLY A C 18
ATOM 21017 O O . GLY A 1 18 ? -1.121 -7.428 -9.054 1.00 54.15 18 GLY A O 18
ATOM 21021 N N . GLY A 1 19 ? 0.364 -7.356 -7.366 1.00 34.33 19 GLY A N 18
ATOM 21022 C CA . GLY A 1 19 ? -0.628 -7.478 -6.324 1.00 1.12 19 GLY A CA 18
ATOM 21023 C C . GLY A 1 19 ? -0.062 -7.044 -4.998 1.00 55.01 19 GLY A C 18
ATOM 21024 O O . GLY A 1 19 ? 0.556 -5.999 -4.922 1.00 24.43 19 GLY A O 18
ATOM 21028 N N . LYS A 1 20 ? -0.256 -7.868 -3.966 1.00 21.40 20 LYS A N 18
ATOM 21029 C CA . LYS A 1 20 ? 0.176 -7.569 -2.593 1.00 3.41 20 LYS A CA 18
ATOM 21030 C C . LYS A 1 20 ? 1.706 -7.479 -2.504 1.00 54.40 20 LYS A C 18
ATOM 21031 O O . LYS A 1 20 ? 2.241 -6.542 -1.900 1.00 14.54 20 LYS A O 18
ATOM 21050 N N . ARG A 1 21 ? 2.394 -8.452 -3.109 1.00 12.25 21 ARG A N 18
ATOM 21051 C CA . ARG A 1 21 ? 3.844 -8.553 -3.017 1.00 22.31 21 ARG A CA 18
ATOM 21052 C C . ARG A 1 21 ? 4.519 -7.448 -3.810 1.00 23.35 21 ARG A C 18
ATOM 21053 O O . ARG A 1 21 ? 5.421 -6.799 -3.307 1.00 22.22 21 ARG A O 18
ATOM 21074 N N . GLY A 1 22 ? 4.069 -7.258 -5.053 1.00 64.54 22 GLY A N 18
ATOM 21075 C CA . GLY A 1 22 ? 4.604 -6.224 -5.926 1.00 23.34 22 GLY A CA 18
ATOM 21076 C C . GLY A 1 22 ? 4.324 -4.810 -5.436 1.00 31.02 22 GLY A C 18
ATOM 21077 O O . GLY A 1 22 ? 5.094 -3.898 -5.724 1.00 4.32 22 GLY A O 18
ATOM 21081 N N . LEU A 1 23 ? 3.208 -4.633 -4.721 1.00 73.52 23 LEU A N 18
ATOM 21082 C CA . LEU A 1 23 ? 2.907 -3.376 -4.031 1.00 63.41 23 LEU A CA 18
ATOM 21083 C C . LEU A 1 23 ? 3.965 -3.058 -2.987 1.00 52.14 23 LEU A C 18
ATOM 21084 O O . LEU A 1 23 ? 4.427 -1.931 -2.903 1.00 63.05 23 LEU A O 18
ATOM 21100 N N . MET A 1 24 ? 4.363 -4.071 -2.220 1.00 45.24 24 MET A N 18
ATOM 21101 C CA . MET A 1 24 ? 5.402 -3.918 -1.208 1.00 34.24 24 MET A CA 18
ATOM 21102 C C . MET A 1 24 ? 6.764 -3.680 -1.854 1.00 12.52 24 MET A C 18
ATOM 21103 O O . MET A 1 24 ? 7.524 -2.860 -1.372 1.00 33.34 24 MET A O 18
ATOM 21117 N N . GLU A 1 25 ? 7.039 -4.367 -2.969 1.00 30.54 25 GLU A N 18
ATOM 21118 C CA . GLU A 1 25 ? 8.302 -4.216 -3.702 1.00 3.14 25 GLU A CA 18
ATOM 21119 C C . GLU A 1 25 ? 8.483 -2.801 -4.255 1.00 61.30 25 GLU A C 18
ATOM 21120 O O . GLU A 1 25 ? 9.555 -2.224 -4.120 1.00 1.32 25 GLU A O 18
ATOM 21132 N N . ASN A 1 26 ? 7.419 -2.255 -4.855 1.00 1.22 26 ASN A N 18
ATOM 21133 C CA . ASN A 1 26 ? 7.442 -0.908 -5.441 1.00 60.12 26 ASN A CA 18
ATOM 21134 C C . ASN A 1 26 ? 7.534 0.154 -4.344 1.00 10.32 26 ASN A C 18
ATOM 21135 O O . ASN A 1 26 ? 8.312 1.091 -4.460 1.00 44.33 26 ASN A O 18
ATOM 21146 N N . ILE A 1 27 ? 6.752 -0.023 -3.269 1.00 1.24 27 ILE A N 18
ATOM 21147 C CA . ILE A 1 27 ? 6.736 0.920 -2.146 1.00 71.24 27 ILE A CA 18
ATOM 21148 C C . ILE A 1 27 ? 8.093 0.982 -1.428 1.00 62.20 27 ILE A C 18
ATOM 21149 O O . ILE A 1 27 ? 8.615 2.071 -1.235 1.00 5.31 27 ILE A O 18
ATOM 21165 N N . ASN A 1 28 ? 8.681 -0.177 -1.097 1.00 42.40 28 ASN A N 18
ATOM 21166 C CA . ASN A 1 28 ? 9.949 -0.219 -0.349 1.00 22.35 28 ASN A CA 18
ATOM 21167 C C . ASN A 1 28 ? 11.142 0.246 -1.184 1.00 61.43 28 ASN A C 18
ATOM 21168 O O . ASN A 1 28 ? 12.091 0.820 -0.638 1.00 73.21 28 ASN A O 18
ATOM 21179 N N . ALA A 1 29 ? 11.084 0.026 -2.499 1.00 44.21 29 ALA A N 18
ATOM 21180 C CA . ALA A 1 29 ? 12.125 0.510 -3.407 1.00 23.53 29 ALA A CA 18
ATOM 21181 C C . ALA A 1 29 ? 12.034 2.022 -3.587 1.00 61.24 29 ALA A C 18
ATOM 21182 O O . ALA A 1 29 ? 13.055 2.694 -3.705 1.00 31.31 29 ALA A O 18
ATOM 21189 N N . ALA A 1 30 ? 10.815 2.551 -3.557 1.00 32.23 30 ALA A N 18
ATOM 21190 C CA . ALA A 1 30 ? 10.583 3.968 -3.787 1.00 31.00 30 ALA A CA 18
ATOM 21191 C C . ALA A 1 30 ? 10.488 4.773 -2.486 1.00 45.10 30 ALA A C 18
ATOM 21192 O O . ALA A 1 30 ? 10.176 5.951 -2.538 1.00 51.24 30 ALA A O 18
ATOM 21199 N N . LEU A 1 31 ? 10.778 4.139 -1.333 1.00 2.31 31 LEU A N 18
ATOM 21200 C CA . LEU A 1 31 ? 10.763 4.819 -0.017 1.00 22.35 31 LEU A CA 18
ATOM 21201 C C . LEU A 1 31 ? 11.770 5.991 0.097 1.00 64.02 31 LEU A C 18
ATOM 21202 O O . LEU A 1 31 ? 11.379 7.043 0.612 1.00 14.35 31 LEU A O 18
ATOM 21218 N N . PRO A 1 32 ? 13.073 5.869 -0.362 1.00 71.40 32 PRO A N 18
ATOM 21219 C CA . PRO A 1 32 ? 14.013 7.017 -0.376 1.00 21.54 32 PRO A CA 18
ATOM 21220 C C . PRO A 1 32 ? 13.612 8.152 -1.333 1.00 55.11 32 PRO A C 18
ATOM 21221 O O . PRO A 1 32 ? 14.063 9.284 -1.176 1.00 43.30 32 PRO A O 18
ATOM 21232 N N . PHE A 1 33 ? 12.751 7.853 -2.308 1.00 42.13 33 PHE A N 18
ATOM 21233 C CA . PHE A 1 33 ? 12.320 8.848 -3.294 1.00 23.23 33 PHE A CA 18
ATOM 21234 C C . PHE A 1 33 ? 10.982 9.457 -2.885 1.00 65.41 33 PHE A C 18
ATOM 21235 O O . PHE A 1 33 ? 10.536 10.444 -3.469 1.00 40.13 33 PHE A O 18
ATOM 21252 N N . MET A 1 34 ? 10.354 8.857 -1.880 1.00 53.13 34 MET A N 18
ATOM 21253 C CA . MET A 1 34 ? 8.993 9.190 -1.490 1.00 53.02 34 MET A CA 18
ATOM 21254 C C . MET A 1 34 ? 8.983 10.358 -0.514 1.00 12.24 34 MET A C 18
ATOM 21255 O O . MET A 1 34 ? 9.877 10.469 0.327 1.00 4.54 34 MET A O 18
ATOM 21269 N N . ASP A 1 35 ? 7.976 11.222 -0.646 1.00 2.01 35 ASP A N 18
ATOM 21270 C CA . ASP A 1 35 ? 7.732 12.316 0.306 1.00 45.44 35 ASP A CA 18
ATOM 21271 C C . ASP A 1 35 ? 7.451 11.733 1.687 1.00 45.33 35 ASP A C 18
ATOM 21272 O O . ASP A 1 35 ? 6.831 10.687 1.770 1.00 30.44 35 ASP A O 18
ATOM 21281 N N . GLU A 1 36 ? 7.883 12.421 2.748 1.00 44.15 36 GLU A N 18
ATOM 21282 C CA . GLU A 1 36 ? 7.806 11.900 4.124 1.00 23.03 36 GLU A CA 18
ATOM 21283 C C . GLU A 1 36 ? 6.373 11.587 4.593 1.00 60.03 36 GLU A C 18
ATOM 21284 O O . GLU A 1 36 ? 6.176 10.668 5.379 1.00 11.42 36 GLU A O 18
ATOM 21296 N N . ASP A 1 37 ? 5.391 12.333 4.080 1.00 42.32 37 ASP A N 18
ATOM 21297 C CA . ASP A 1 37 ? 3.983 12.127 4.418 1.00 14.24 37 ASP A CA 18
ATOM 21298 C C . ASP A 1 37 ? 3.468 10.822 3.814 1.00 63.34 37 ASP A C 18
ATOM 21299 O O . ASP A 1 37 ? 2.814 10.024 4.489 1.00 64.31 37 ASP A O 18
ATOM 21308 N N . MET A 1 38 ? 3.822 10.606 2.549 1.00 51.24 38 MET A N 18
ATOM 21309 C CA . MET A 1 38 ? 3.435 9.409 1.812 1.00 14.35 38 MET A CA 18
ATOM 21310 C C . MET A 1 38 ? 4.250 8.182 2.269 1.00 72.20 38 MET A C 18
ATOM 21311 O O . MET A 1 38 ? 3.752 7.071 2.240 1.00 3.13 38 MET A O 18
ATOM 21325 N N . ARG A 1 39 ? 5.491 8.415 2.723 1.00 10.41 39 ARG A N 18
ATOM 21326 C CA . ARG A 1 39 ? 6.409 7.355 3.177 1.00 50.15 39 ARG A CA 18
ATOM 21327 C C . ARG A 1 39 ? 5.936 6.718 4.489 1.00 52.53 39 ARG A C 18
ATOM 21328 O O . ARG A 1 39 ? 5.961 5.491 4.642 1.00 73.45 39 ARG A O 18
ATOM 21349 N N . GLU A 1 40 ? 5.524 7.559 5.440 1.00 2.32 40 GLU A N 18
ATOM 21350 C CA . GLU A 1 40 ? 5.024 7.091 6.730 1.00 11.34 40 GLU A CA 18
ATOM 21351 C C . GLU A 1 40 ? 3.666 6.422 6.583 1.00 30.24 40 GLU A C 18
ATOM 21352 O O . GLU A 1 40 ? 3.365 5.459 7.289 1.00 72.25 40 GLU A O 18
ATOM 21364 N N . LEU A 1 41 ? 2.871 6.920 5.632 1.00 61.24 41 LEU A N 18
ATOM 21365 C CA . LEU A 1 41 ? 1.576 6.339 5.305 1.00 72.44 41 LEU A CA 18
ATOM 21366 C C . LEU A 1 41 ? 1.755 4.962 4.666 1.00 15.35 41 LEU A C 18
ATOM 21367 O O . LEU A 1 41 ? 1.035 4.037 5.005 1.00 71.20 41 LEU A O 18
ATOM 21383 N N . ALA A 1 42 ? 2.767 4.844 3.796 1.00 14.31 42 ALA A N 18
ATOM 21384 C CA . ALA A 1 42 ? 3.050 3.626 3.031 1.00 60.12 42 ALA A CA 18
ATOM 21385 C C . ALA A 1 42 ? 3.361 2.429 3.910 1.00 12.34 42 ALA A C 18
ATOM 21386 O O . ALA A 1 42 ? 2.821 1.359 3.680 1.00 14.50 42 ALA A O 18
ATOM 21393 N N . LYS A 1 43 ? 4.200 2.626 4.929 1.00 63.11 43 LYS A N 18
ATOM 21394 C CA . LYS A 1 43 ? 4.569 1.554 5.861 1.00 32.21 43 LYS A CA 18
ATOM 21395 C C . LYS A 1 43 ? 3.378 1.091 6.708 1.00 1.53 43 LYS A C 18
ATOM 21396 O O . LYS A 1 43 ? 3.302 -0.080 7.082 1.00 70.50 43 LYS A O 18
ATOM 21415 N N . ARG A 1 44 ? 2.443 2.007 6.980 1.00 45.32 44 ARG A N 18
ATOM 21416 C CA . ARG A 1 44 ? 1.235 1.683 7.736 1.00 73.13 44 ARG A CA 18
ATOM 21417 C C . ARG A 1 44 ? 0.220 0.930 6.876 1.00 71.21 44 ARG A C 18
ATOM 21418 O O . ARG A 1 44 ? -0.479 0.050 7.375 1.00 40.42 44 ARG A O 18
ATOM 21439 N N . THR A 1 45 ? 0.177 1.250 5.582 1.00 21.44 45 THR A N 18
ATOM 21440 C CA . THR A 1 45 ? -0.668 0.537 4.621 1.00 22.10 45 THR A CA 18
ATOM 21441 C C . THR A 1 45 ? -0.111 -0.871 4.355 1.00 20.22 45 THR A C 18
ATOM 21442 O O . THR A 1 45 ? -0.870 -1.812 4.110 1.00 4.13 45 THR A O 18
ATOM 21453 N N . LEU A 1 46 ? 1.221 -1.010 4.435 1.00 14.43 46 LEU A N 18
ATOM 21454 C CA . LEU A 1 46 ? 1.887 -2.308 4.325 1.00 4.04 46 LEU A CA 18
ATOM 21455 C C . LEU A 1 46 ? 1.586 -3.189 5.527 1.00 41.11 46 LEU A C 18
ATOM 21456 O O . LEU A 1 46 ? 1.540 -4.398 5.396 1.00 52.33 46 LEU A O 18
ATOM 21472 N N . ALA A 1 47 ? 1.364 -2.570 6.690 1.00 32.22 47 ALA A N 18
ATOM 21473 C CA . ALA A 1 47 ? 0.969 -3.293 7.901 1.00 45.42 47 ALA A CA 18
ATOM 21474 C C . ALA A 1 47 ? -0.488 -3.778 7.822 1.00 11.10 47 ALA A C 18
ATOM 21475 O O . ALA A 1 47 ? -0.888 -4.682 8.552 1.00 54.44 47 ALA A O 18
ATOM 21482 N N . LYS A 1 48 ? -1.268 -3.170 6.924 1.00 4.55 48 LYS A N 18
ATOM 21483 C CA . LYS A 1 48 ? -2.640 -3.584 6.665 1.00 12.34 48 LYS A CA 18
ATOM 21484 C C . LYS A 1 48 ? -2.706 -4.736 5.658 1.00 62.11 48 LYS A C 18
ATOM 21485 O O . LYS A 1 48 ? -3.538 -5.629 5.800 1.00 21.23 48 LYS A O 18
ATOM 21504 N N . ILE A 1 49 ? -1.835 -4.732 4.644 1.00 41.34 49 ILE A N 18
ATOM 21505 C CA . ILE A 1 49 ? -1.839 -5.815 3.648 1.00 53.22 49 ILE A CA 18
ATOM 21506 C C . ILE A 1 49 ? -0.927 -6.977 4.037 1.00 41.44 49 ILE A C 18
ATOM 21507 O O . ILE A 1 49 ? -0.950 -8.012 3.375 1.00 40.22 49 ILE A O 18
ATOM 21523 N N . ALA A 1 50 ? -0.118 -6.788 5.092 1.00 54.45 50 ALA A N 18
ATOM 21524 C CA . ALA A 1 50 ? 0.711 -7.858 5.672 1.00 3.44 50 ALA A CA 18
ATOM 21525 C C . ALA A 1 50 ? -0.103 -9.089 6.132 1.00 21.44 50 ALA A C 18
ATOM 21526 O O . ALA A 1 50 ? 0.270 -10.198 5.757 1.00 31.35 50 ALA A O 18
ATOM 21533 N N . PRO A 1 51 ? -1.233 -8.959 6.922 1.00 2.52 51 PRO A N 18
ATOM 21534 C CA . PRO A 1 51 ? -2.054 -10.121 7.289 1.00 51.31 51 PRO A CA 18
ATOM 21535 C C . PRO A 1 51 ? -2.964 -10.624 6.159 1.00 12.14 51 PRO A C 18
ATOM 21536 O O . PRO A 1 51 ? -3.634 -11.650 6.312 1.00 73.24 51 PRO A O 18
ATOM 21547 N N . LEU A 1 52 ? -2.984 -9.910 5.033 1.00 42.35 52 LEU A N 18
ATOM 21548 C CA . LEU A 1 52 ? -3.772 -10.324 3.881 1.00 5.24 52 LEU A CA 18
ATOM 21549 C C . LEU A 1 52 ? -2.944 -11.227 2.997 1.00 50.52 52 LEU A C 18
ATOM 21550 O O . LEU A 1 52 ? -1.729 -11.053 2.886 1.00 13.35 52 LEU A O 18
ATOM 21566 N N . THR A 1 53 ? -3.604 -12.185 2.380 1.00 13.25 53 THR A N 18
ATOM 21567 C CA . THR A 1 53 ? -2.971 -13.024 1.384 1.00 72.22 53 THR A CA 18
ATOM 21568 C C . THR A 1 53 ? -2.992 -12.316 0.015 1.00 41.33 53 THR A C 18
ATOM 21569 O O . THR A 1 53 ? -3.733 -11.340 -0.187 1.00 61.20 53 THR A O 18
ATOM 21580 N N . GLU A 1 54 ? -2.152 -12.809 -0.892 1.00 42.34 54 GLU A N 18
ATOM 21581 C CA . GLU A 1 54 ? -2.006 -12.277 -2.247 1.00 73.21 54 GLU A CA 18
ATOM 21582 C C . GLU A 1 54 ? -3.321 -12.384 -3.039 1.00 53.40 54 GLU A C 18
ATOM 21583 O O . GLU A 1 54 ? -3.707 -11.451 -3.749 1.00 4.32 54 GLU A O 18
ATOM 21595 N N . ASN A 1 55 ? -4.022 -13.507 -2.855 1.00 35.44 55 ASN A N 18
ATOM 21596 C CA . ASN A 1 55 ? -5.257 -13.804 -3.585 1.00 55.24 55 ASN A CA 18
ATOM 21597 C C . ASN A 1 55 ? -6.408 -12.886 -3.176 1.00 11.12 55 ASN A C 18
ATOM 21598 O O . ASN A 1 55 ? -7.211 -12.495 -4.020 1.00 61.25 55 ASN A O 18
ATOM 21609 N N . GLU A 1 56 ? -6.460 -12.521 -1.888 1.00 72.12 56 GLU A N 18
ATOM 21610 C CA . GLU A 1 56 ? -7.533 -11.674 -1.371 1.00 24.14 56 GLU A CA 18
ATOM 21611 C C . GLU A 1 56 ? -7.328 -10.214 -1.784 1.00 1.15 56 GLU A C 18
ATOM 21612 O O . GLU A 1 56 ? -8.297 -9.506 -2.053 1.00 72.43 56 GLU A O 18
ATOM 21624 N N . TYR A 1 57 ? -6.067 -9.787 -1.877 1.00 41.53 57 TYR A N 18
ATOM 21625 C CA . TYR A 1 57 ? -5.748 -8.429 -2.311 1.00 41.41 57 TYR A CA 18
ATOM 21626 C C . TYR A 1 57 ? -6.061 -8.239 -3.805 1.00 22.41 57 TYR A C 18
ATOM 21627 O O . TYR A 1 57 ? -6.435 -7.146 -4.226 1.00 64.55 57 TYR A O 18
ATOM 21645 N N . ALA A 1 58 ? -5.940 -9.315 -4.588 1.00 74.50 58 ALA A N 18
ATOM 21646 C CA . ALA A 1 58 ? -6.259 -9.284 -6.019 1.00 72.21 58 ALA A CA 18
ATOM 21647 C C . ALA A 1 58 ? -7.764 -9.129 -6.270 1.00 44.21 58 ALA A C 18
ATOM 21648 O O . ALA A 1 58 ? -8.173 -8.638 -7.323 1.00 21.22 58 ALA A O 18
ATOM 21655 N N . GLU A 1 59 ? -8.572 -9.538 -5.288 1.00 30.42 59 GLU A N 18
ATOM 21656 C CA . GLU A 1 59 ? -10.024 -9.368 -5.337 1.00 44.15 59 GLU A CA 18
ATOM 21657 C C . GLU A 1 59 ? -10.424 -7.919 -5.049 1.00 35.53 59 GLU A C 18
ATOM 21658 O O . GLU A 1 59 ? -11.477 -7.456 -5.493 1.00 34.41 59 GLU A O 18
ATOM 21670 N N . LEU A 1 60 ? -9.582 -7.223 -4.287 1.00 64.45 60 LEU A N 18
ATOM 21671 C CA . LEU A 1 60 ? -9.815 -5.832 -3.912 1.00 12.24 60 LEU A CA 18
ATOM 21672 C C . LEU A 1 60 ? -9.392 -4.895 -5.030 1.00 61.20 60 LEU A C 18
ATOM 21673 O O . LEU A 1 60 ? -10.200 -4.088 -5.511 1.00 63.40 60 LEU A O 18
ATOM 21689 N N . ALA A 1 61 ? -8.116 -5.049 -5.435 1.00 3.12 61 ALA A N 18
ATOM 21690 C CA . ALA A 1 61 ? -7.405 -4.120 -6.311 1.00 21.13 61 ALA A CA 18
ATOM 21691 C C . ALA A 1 61 ? -7.451 -2.703 -5.728 1.00 62.24 61 ALA A C 18
ATOM 21692 O O . ALA A 1 61 ? -6.847 -2.456 -4.679 1.00 62.30 61 ALA A O 18
ATOM 21699 N N . ILE A 1 62 ? -8.193 -1.788 -6.363 1.00 41.14 62 ILE A N 18
ATOM 21700 C CA . ILE A 1 62 ? -8.386 -0.441 -5.834 1.00 63.41 62 ILE A CA 18
ATOM 21701 C C . ILE A 1 62 ? -9.882 -0.191 -5.634 1.00 2.40 62 ILE A C 18
ATOM 21702 O O . ILE A 1 62 ? -10.631 -0.012 -6.596 1.00 0.22 62 ILE A O 18
ATOM 21718 N N . PHE A 1 63 ? -10.314 -0.214 -4.378 1.00 52.32 63 PHE A N 18
ATOM 21719 C CA . PHE A 1 63 ? -11.714 0.044 -4.030 1.00 33.34 63 PHE A CA 18
ATOM 21720 C C . PHE A 1 63 ? -11.934 1.498 -3.592 1.00 22.04 63 PHE A C 18
ATOM 21721 O O . PHE A 1 63 ? -12.903 1.807 -2.895 1.00 61.03 63 PHE A O 18
ATOM 21738 N N . ALA A 1 64 ? -11.054 2.388 -4.040 1.00 3.43 64 ALA A N 18
ATOM 21739 C CA . ALA A 1 64 ? -11.111 3.791 -3.661 1.00 14.10 64 ALA A CA 18
ATOM 21740 C C . ALA A 1 64 ? -10.576 4.665 -4.797 1.00 34.31 64 ALA A C 18
ATOM 21741 O O . ALA A 1 64 ? -10.746 4.308 -5.966 1.00 1.44 64 ALA A O 18
ATOM 21748 N N . ALA A 1 65 ? -9.980 5.830 -4.428 1.00 32.33 65 ALA A N 18
ATOM 21749 C CA . ALA A 1 65 ? -9.369 6.813 -5.356 1.00 2.31 65 ALA A CA 18
ATOM 21750 C C . ALA A 1 65 ? -10.421 7.592 -6.161 1.00 55.24 65 ALA A C 18
ATOM 21751 O O . ALA A 1 65 ? -10.087 8.317 -7.099 1.00 13.33 65 ALA A O 18
ATOM 21758 N N . ASP A 1 66 ? -11.677 7.483 -5.742 1.00 65.22 66 ASP A N 18
ATOM 21759 C CA . ASP A 1 66 ? -12.791 8.145 -6.412 1.00 53.14 66 ASP A CA 18
ATOM 21760 C C . ASP A 1 66 ? -13.206 9.407 -5.644 1.00 14.50 66 ASP A C 18
ATOM 21761 O O . ASP A 1 66 ? -13.630 10.398 -6.233 1.00 52.35 66 ASP A O 18
ATOM 21770 N N . GLU A 1 67 ? -13.055 9.372 -4.324 1.00 41.00 67 GLU A N 18
ATOM 21771 C CA . GLU A 1 67 ? -13.349 10.528 -3.471 1.00 14.13 67 GLU A CA 18
ATOM 21772 C C . GLU A 1 67 ? -12.189 11.519 -3.441 1.00 14.30 67 GLU A C 18
ATOM 21773 O O . GLU A 1 67 ? -12.345 12.648 -2.980 1.00 20.33 67 GLU A O 18
ATOM 21785 N N . VAL A 1 68 ? -11.029 11.089 -3.935 1.00 55.13 68 VAL A N 18
ATOM 21786 C CA . VAL A 1 68 ? -9.822 11.911 -3.918 1.00 62.45 68 VAL A CA 18
ATOM 21787 C C . VAL A 1 68 ? -9.397 12.327 -5.333 1.00 44.30 68 VAL A C 18
ATOM 21788 O O . VAL A 1 68 ? -8.202 12.450 -5.622 1.00 61.34 68 VAL A O 18
ATOM 21801 N N . LEU A 1 69 ? -10.384 12.576 -6.199 1.00 1.54 69 LEU A N 18
ATOM 21802 C CA . LEU A 1 69 ? -10.128 13.028 -7.570 1.00 43.15 69 LEU A CA 18
ATOM 21803 C C . LEU A 1 69 ? -9.518 14.426 -7.586 1.00 4.22 69 LEU A C 18
ATOM 21804 O O . LEU A 1 69 ? -8.550 14.683 -8.301 1.00 70.30 69 LEU A O 18
ATOM 21820 N N . GLU A 1 70 ? -10.081 15.310 -6.774 1.00 14.32 70 GLU A N 18
ATOM 21821 C CA . GLU A 1 70 ? -9.670 16.700 -6.748 1.00 14.45 70 GLU A CA 18
ATOM 21822 C C . GLU A 1 70 ? -8.584 16.930 -5.692 1.00 63.43 70 GLU A C 18
ATOM 21823 O O . GLU A 1 70 ? -7.447 17.252 -6.045 1.00 51.10 70 GLU A O 18
ATOM 21835 N N . HIS A 1 71 ? -8.964 16.711 -4.402 1.00 1.41 71 HIS A N 18
ATOM 21836 C CA . HIS A 1 71 ? -8.188 17.124 -3.204 1.00 73.32 71 HIS A CA 18
ATOM 21837 C C . HIS A 1 71 ? -8.044 18.659 -3.207 1.00 54.21 71 HIS A C 18
ATOM 21838 O O . HIS A 1 71 ? -7.032 19.212 -2.769 1.00 3.00 71 HIS A O 18
ATOM 21853 N N . HIS A 1 72 ? -9.116 19.329 -3.687 1.00 35.35 72 HIS A N 18
ATOM 21854 C CA . HIS A 1 72 ? -9.153 20.784 -3.924 1.00 40.35 72 HIS A CA 18
ATOM 21855 C C . HIS A 1 72 ? -8.128 21.191 -4.995 1.00 45.22 72 HIS A C 18
ATOM 21856 O O . HIS A 1 72 ? -7.676 20.357 -5.777 1.00 52.50 72 HIS A O 18
ATOM 21871 N N . HIS A 1 73 ? -7.770 22.468 -5.043 1.00 32.42 73 HIS A N 18
ATOM 21872 C CA . HIS A 1 73 ? -6.927 22.985 -6.129 1.00 74.43 73 HIS A CA 18
ATOM 21873 C C . HIS A 1 73 ? -5.424 22.977 -5.786 1.00 12.22 73 HIS A C 18
ATOM 21874 O O . HIS A 1 73 ? -4.622 23.563 -6.515 1.00 41.33 73 HIS A O 18
ATOM 21889 N N . HIS A 1 74 ? -5.046 22.308 -4.693 1.00 55.54 74 HIS A N 18
ATOM 21890 C CA . HIS A 1 74 ? -3.636 22.172 -4.322 1.00 72.13 74 HIS A CA 18
ATOM 21891 C C . HIS A 1 74 ? -3.450 20.931 -3.456 1.00 62.44 74 HIS A C 18
ATOM 21892 O O . HIS A 1 74 ? -4.407 20.502 -2.809 1.00 21.43 74 HIS A O 18
ATOM 21907 N N . HIS A 1 75 ? -2.218 20.366 -3.482 1.00 22.54 75 HIS A N 18
ATOM 21908 C CA . HIS A 1 75 ? -1.806 19.167 -2.708 1.00 73.35 75 HIS A CA 18
ATOM 21909 C C . HIS A 1 75 ? -2.420 17.887 -3.255 1.00 1.43 75 HIS A C 18
ATOM 21910 O O . HIS A 1 75 ? -3.634 17.688 -3.184 1.00 75.05 75 HIS A O 18
ATOM 21925 N N . HIS A 1 76 ? -1.540 17.024 -3.788 1.00 33.25 76 HIS A N 18
ATOM 21926 C CA . HIS A 1 76 ? -1.896 15.706 -4.348 1.00 52.03 76 HIS A CA 18
ATOM 21927 C C . HIS A 1 76 ? -2.874 15.855 -5.519 1.00 0.44 76 HIS A C 18
ATOM 21928 O O . HIS A 1 76 ? -2.454 16.010 -6.666 1.00 50.03 76 HIS A O 18
ATOM 21943 N N . MET A 1 1 ? -13.710 -3.642 4.758 1.00 22.54 1 MET A N 19
ATOM 21944 C CA . MET A 1 1 ? -12.332 -4.082 4.457 1.00 23.11 1 MET A CA 19
ATOM 21945 C C . MET A 1 1 ? -11.346 -3.279 5.289 1.00 25.43 1 MET A C 19
ATOM 21946 O O . MET A 1 1 ? -10.983 -2.168 4.897 1.00 21.30 1 MET A O 19
ATOM 21962 N N . ILE A 1 2 ? -10.996 -3.828 6.478 1.00 20.31 2 ILE A N 19
ATOM 21963 C CA . ILE A 1 2 ? -9.930 -3.314 7.377 1.00 0.25 2 ILE A CA 19
ATOM 21964 C C . ILE A 1 2 ? -10.326 -2.044 8.169 1.00 52.43 2 ILE A C 19
ATOM 21965 O O . ILE A 1 2 ? -10.078 -1.985 9.380 1.00 65.13 2 ILE A O 19
ATOM 21981 N N . ARG A 1 3 ? -10.931 -1.079 7.456 1.00 11.14 3 ARG A N 19
ATOM 21982 C CA . ARG A 1 3 ? -11.262 0.282 7.897 1.00 44.23 3 ARG A CA 19
ATOM 21983 C C . ARG A 1 3 ? -10.037 1.173 7.690 1.00 64.00 3 ARG A C 19
ATOM 21984 O O . ARG A 1 3 ? -9.223 1.401 8.589 1.00 63.43 3 ARG A O 19
ATOM 22005 N N . LEU A 1 4 ? -9.886 1.582 6.438 1.00 55.25 4 LEU A N 19
ATOM 22006 C CA . LEU A 1 4 ? -8.857 2.523 6.006 1.00 55.22 4 LEU A CA 19
ATOM 22007 C C . LEU A 1 4 ? -9.544 3.728 5.365 1.00 12.41 4 LEU A C 19
ATOM 22008 O O . LEU A 1 4 ? -10.744 3.675 5.066 1.00 51.11 4 LEU A O 19
ATOM 22024 N N . THR A 1 5 ? -8.807 4.805 5.150 1.00 1.41 5 THR A N 19
ATOM 22025 C CA . THR A 1 5 ? -9.346 5.935 4.416 1.00 32.54 5 THR A CA 19
ATOM 22026 C C . THR A 1 5 ? -8.867 5.865 2.951 1.00 11.24 5 THR A C 19
ATOM 22027 O O . THR A 1 5 ? -8.055 4.999 2.601 1.00 23.54 5 THR A O 19
ATOM 22038 N N . ILE A 1 6 ? -9.397 6.773 2.118 1.00 32.22 6 ILE A N 19
ATOM 22039 C CA . ILE A 1 6 ? -9.157 6.827 0.661 1.00 34.21 6 ILE A CA 19
ATOM 22040 C C . ILE A 1 6 ? -7.664 7.025 0.323 1.00 4.01 6 ILE A C 19
ATOM 22041 O O . ILE A 1 6 ? -7.214 6.626 -0.742 1.00 25.35 6 ILE A O 19
ATOM 22057 N N . GLU A 1 7 ? -6.912 7.614 1.254 1.00 12.13 7 GLU A N 19
ATOM 22058 C CA . GLU A 1 7 ? -5.494 7.914 1.080 1.00 25.13 7 GLU A CA 19
ATOM 22059 C C . GLU A 1 7 ? -4.619 6.657 1.112 1.00 51.33 7 GLU A C 19
ATOM 22060 O O . GLU A 1 7 ? -3.666 6.569 0.341 1.00 72.22 7 GLU A O 19
ATOM 22072 N N . GLU A 1 8 ? -4.956 5.681 1.980 1.00 1.22 8 GLU A N 19
ATOM 22073 C CA . GLU A 1 8 ? -4.201 4.413 2.069 1.00 55.44 8 GLU A CA 19
ATOM 22074 C C . GLU A 1 8 ? -4.301 3.629 0.771 1.00 64.23 8 GLU A C 19
ATOM 22075 O O . GLU A 1 8 ? -3.309 3.099 0.268 1.00 1.43 8 GLU A O 19
ATOM 22087 N N . THR A 1 9 ? -5.514 3.582 0.247 1.00 2.31 9 THR A N 19
ATOM 22088 C CA . THR A 1 9 ? -5.825 2.914 -1.001 1.00 42.54 9 THR A CA 19
ATOM 22089 C C . THR A 1 9 ? -5.348 3.705 -2.232 1.00 2.04 9 THR A C 19
ATOM 22090 O O . THR A 1 9 ? -5.140 3.124 -3.297 1.00 3.15 9 THR A O 19
ATOM 22101 N N . ASN A 1 10 ? -5.219 5.034 -2.087 1.00 21.02 10 ASN A N 19
ATOM 22102 C CA . ASN A 1 10 ? -4.672 5.903 -3.139 1.00 34.43 10 ASN A CA 19
ATOM 22103 C C . ASN A 1 10 ? -3.191 5.607 -3.385 1.00 13.23 10 ASN A C 19
ATOM 22104 O O . ASN A 1 10 ? -2.719 5.700 -4.511 1.00 32.25 10 ASN A O 19
ATOM 22115 N N . LEU A 1 11 ? -2.476 5.234 -2.324 1.00 13.53 11 LEU A N 19
ATOM 22116 C CA . LEU A 1 11 ? -1.075 4.808 -2.419 1.00 24.14 11 LEU A CA 19
ATOM 22117 C C . LEU A 1 11 ? -0.946 3.538 -3.269 1.00 12.45 11 LEU A C 19
ATOM 22118 O O . LEU A 1 11 ? 0.027 3.367 -4.011 1.00 71.13 11 LEU A O 19
ATOM 22134 N N . LEU A 1 12 ? -1.963 2.680 -3.178 1.00 51.20 12 LEU A N 19
ATOM 22135 C CA . LEU A 1 12 ? -2.000 1.431 -3.926 1.00 64.55 12 LEU A CA 19
ATOM 22136 C C . LEU A 1 12 ? -2.235 1.705 -5.410 1.00 1.14 12 LEU A C 19
ATOM 22137 O O . LEU A 1 12 ? -1.657 1.038 -6.252 1.00 61.53 12 LEU A O 19
ATOM 22153 N N . SER A 1 13 ? -3.096 2.691 -5.717 1.00 42.12 13 SER A N 19
ATOM 22154 C CA . SER A 1 13 ? -3.405 3.067 -7.104 1.00 33.14 13 SER A CA 19
ATOM 22155 C C . SER A 1 13 ? -2.247 3.798 -7.793 1.00 71.22 13 SER A C 19
ATOM 22156 O O . SER A 1 13 ? -2.204 3.839 -9.020 1.00 21.22 13 SER A O 19
ATOM 22164 N N . ILE A 1 14 ? -1.337 4.405 -7.006 1.00 35.10 14 ILE A N 19
ATOM 22165 C CA . ILE A 1 14 ? -0.122 5.031 -7.551 1.00 22.33 14 ILE A CA 19
ATOM 22166 C C . ILE A 1 14 ? 0.739 3.982 -8.269 1.00 33.21 14 ILE A C 19
ATOM 22167 O O . ILE A 1 14 ? 1.172 4.191 -9.406 1.00 22.53 14 ILE A O 19
ATOM 22183 N N . TYR A 1 15 ? 0.948 2.845 -7.613 1.00 3.32 15 TYR A N 19
ATOM 22184 C CA . TYR A 1 15 ? 1.734 1.771 -8.192 1.00 42.23 15 TYR A CA 19
ATOM 22185 C C . TYR A 1 15 ? 0.843 0.790 -8.950 1.00 33.32 15 TYR A C 19
ATOM 22186 O O . TYR A 1 15 ? 0.742 0.885 -10.175 1.00 4.22 15 TYR A O 19
ATOM 22204 N N . ASN A 1 16 ? 0.160 -0.086 -8.190 1.00 71.34 16 ASN A N 19
ATOM 22205 C CA . ASN A 1 16 ? -0.635 -1.209 -8.717 1.00 2.22 16 ASN A CA 19
ATOM 22206 C C . ASN A 1 16 ? 0.218 -2.059 -9.664 1.00 64.53 16 ASN A C 19
ATOM 22207 O O . ASN A 1 16 ? 0.080 -2.012 -10.894 1.00 10.23 16 ASN A O 19
ATOM 22218 N N . GLU A 1 17 ? 1.152 -2.774 -9.066 1.00 35.21 17 GLU A N 19
ATOM 22219 C CA . GLU A 1 17 ? 2.107 -3.567 -9.809 1.00 73.22 17 GLU A CA 19
ATOM 22220 C C . GLU A 1 17 ? 2.342 -4.883 -9.101 1.00 1.23 17 GLU A C 19
ATOM 22221 O O . GLU A 1 17 ? 2.658 -4.883 -7.927 1.00 43.42 17 GLU A O 19
ATOM 22233 N N . GLY A 1 18 ? 2.113 -5.994 -9.802 1.00 75.11 18 GLY A N 19
ATOM 22234 C CA . GLY A 1 18 ? 2.541 -7.308 -9.322 1.00 40.22 18 GLY A CA 19
ATOM 22235 C C . GLY A 1 18 ? 1.741 -7.865 -8.152 1.00 15.43 18 GLY A C 19
ATOM 22236 O O . GLY A 1 18 ? 2.239 -8.735 -7.426 1.00 65.24 18 GLY A O 19
ATOM 22240 N N . GLY A 1 19 ? 0.518 -7.365 -7.964 1.00 4.44 19 GLY A N 19
ATOM 22241 C CA . GLY A 1 19 ? -0.340 -7.852 -6.900 1.00 13.12 19 GLY A CA 19
ATOM 22242 C C . GLY A 1 19 ? 0.114 -7.396 -5.534 1.00 42.13 19 GLY A C 19
ATOM 22243 O O . GLY A 1 19 ? 0.553 -6.263 -5.374 1.00 53.42 19 GLY A O 19
ATOM 22247 N N . LYS A 1 20 ? 0.015 -8.296 -4.557 1.00 31.21 20 LYS A N 19
ATOM 22248 C CA . LYS A 1 20 ? 0.416 -8.006 -3.181 1.00 34.11 20 LYS A CA 19
ATOM 22249 C C . LYS A 1 20 ? 1.943 -8.040 -3.026 1.00 30.31 20 LYS A C 19
ATOM 22250 O O . LYS A 1 20 ? 2.489 -7.273 -2.234 1.00 31.42 20 LYS A O 19
ATOM 22269 N N . ARG A 1 21 ? 2.623 -8.921 -3.785 1.00 53.43 21 ARG A N 19
ATOM 22270 C CA . ARG A 1 21 ? 4.087 -8.995 -3.750 1.00 71.41 21 ARG A CA 19
ATOM 22271 C C . ARG A 1 21 ? 4.705 -7.724 -4.282 1.00 3.23 21 ARG A C 19
ATOM 22272 O O . ARG A 1 21 ? 5.350 -7.010 -3.530 1.00 0.35 21 ARG A O 19
ATOM 22293 N N . GLY A 1 22 ? 4.422 -7.426 -5.551 1.00 14.21 22 GLY A N 19
ATOM 22294 C CA . GLY A 1 22 ? 5.049 -6.316 -6.250 1.00 13.15 22 GLY A CA 19
ATOM 22295 C C . GLY A 1 22 ? 4.735 -4.963 -5.657 1.00 40.40 22 GLY A C 19
ATOM 22296 O O . GLY A 1 22 ? 5.560 -4.075 -5.729 1.00 2.23 22 GLY A O 19
ATOM 22300 N N . LEU A 1 23 ? 3.548 -4.814 -5.066 1.00 42.30 23 LEU A N 19
ATOM 22301 C CA . LEU A 1 23 ? 3.158 -3.574 -4.408 1.00 63.13 23 LEU A CA 19
ATOM 22302 C C . LEU A 1 23 ? 4.043 -3.308 -3.195 1.00 21.44 23 LEU A C 19
ATOM 22303 O O . LEU A 1 23 ? 4.599 -2.229 -3.076 1.00 21.20 23 LEU A O 19
ATOM 22319 N N . MET A 1 24 ? 4.213 -4.320 -2.343 1.00 11.53 24 MET A N 19
ATOM 22320 C CA . MET A 1 24 ? 5.011 -4.185 -1.120 1.00 62.45 24 MET A CA 19
ATOM 22321 C C . MET A 1 24 ? 6.501 -4.049 -1.437 1.00 72.14 24 MET A C 19
ATOM 22322 O O . MET A 1 24 ? 7.198 -3.276 -0.784 1.00 12.11 24 MET A O 19
ATOM 22336 N N . GLU A 1 25 ? 6.968 -4.769 -2.467 1.00 12.23 25 GLU A N 19
ATOM 22337 C CA . GLU A 1 25 ? 8.375 -4.722 -2.891 1.00 34.31 25 GLU A CA 19
ATOM 22338 C C . GLU A 1 25 ? 8.740 -3.361 -3.508 1.00 13.53 25 GLU A C 19
ATOM 22339 O O . GLU A 1 25 ? 9.826 -2.834 -3.254 1.00 12.54 25 GLU A O 19
ATOM 22351 N N . ASN A 1 26 ? 7.818 -2.796 -4.307 1.00 34.11 26 ASN A N 19
ATOM 22352 C CA . ASN A 1 26 ? 8.013 -1.480 -4.932 1.00 35.22 26 ASN A CA 19
ATOM 22353 C C . ASN A 1 26 ? 7.974 -0.369 -3.904 1.00 31.10 26 ASN A C 19
ATOM 22354 O O . ASN A 1 26 ? 8.803 0.516 -3.952 1.00 13.42 26 ASN A O 19
ATOM 22365 N N . ILE A 1 27 ? 7.024 -0.448 -2.966 1.00 34.03 27 ILE A N 19
ATOM 22366 C CA . ILE A 1 27 ? 6.844 0.574 -1.933 1.00 75.24 27 ILE A CA 19
ATOM 22367 C C . ILE A 1 27 ? 8.077 0.689 -1.010 1.00 54.41 27 ILE A C 19
ATOM 22368 O O . ILE A 1 27 ? 8.535 1.800 -0.750 1.00 71.01 27 ILE A O 19
ATOM 22384 N N . ASN A 1 28 ? 8.638 -0.455 -0.585 1.00 61.40 28 ASN A N 19
ATOM 22385 C CA . ASN A 1 28 ? 9.802 -0.482 0.320 1.00 62.02 28 ASN A CA 19
ATOM 22386 C C . ASN A 1 28 ? 11.054 0.151 -0.294 1.00 73.21 28 ASN A C 19
ATOM 22387 O O . ASN A 1 28 ? 11.788 0.863 0.389 1.00 44.54 28 ASN A O 19
ATOM 22398 N N . ALA A 1 29 ? 11.281 -0.100 -1.583 1.00 40.23 29 ALA A N 19
ATOM 22399 C CA . ALA A 1 29 ? 12.472 0.398 -2.271 1.00 21.32 29 ALA A CA 19
ATOM 22400 C C . ALA A 1 29 ? 12.303 1.834 -2.792 1.00 61.33 29 ALA A C 19
ATOM 22401 O O . ALA A 1 29 ? 13.289 2.545 -2.987 1.00 12.24 29 ALA A O 19
ATOM 22408 N N . ALA A 1 30 ? 11.061 2.262 -2.991 1.00 42.23 30 ALA A N 19
ATOM 22409 C CA . ALA A 1 30 ? 10.784 3.535 -3.649 1.00 11.35 30 ALA A CA 19
ATOM 22410 C C . ALA A 1 30 ? 10.122 4.554 -2.728 1.00 63.34 30 ALA A C 19
ATOM 22411 O O . ALA A 1 30 ? 9.538 5.516 -3.220 1.00 24.35 30 ALA A O 19
ATOM 22418 N N . LEU A 1 31 ? 10.235 4.353 -1.403 1.00 1.54 31 LEU A N 19
ATOM 22419 C CA . LEU A 1 31 ? 9.738 5.318 -0.401 1.00 61.21 31 LEU A CA 19
ATOM 22420 C C . LEU A 1 31 ? 10.218 6.776 -0.632 1.00 3.45 31 LEU A C 19
ATOM 22421 O O . LEU A 1 31 ? 9.371 7.670 -0.699 1.00 44.15 31 LEU A O 19
ATOM 22437 N N . PRO A 1 32 ? 11.558 7.077 -0.788 1.00 72.23 32 PRO A N 19
ATOM 22438 C CA . PRO A 1 32 ? 12.019 8.452 -1.059 1.00 14.44 32 PRO A CA 19
ATOM 22439 C C . PRO A 1 32 ? 11.627 8.984 -2.450 1.00 72.11 32 PRO A C 19
ATOM 22440 O O . PRO A 1 32 ? 11.669 10.187 -2.684 1.00 4.34 32 PRO A O 19
ATOM 22451 N N . PHE A 1 33 ? 11.213 8.092 -3.350 1.00 40.54 33 PHE A N 19
ATOM 22452 C CA . PHE A 1 33 ? 10.911 8.460 -4.732 1.00 24.42 33 PHE A CA 19
ATOM 22453 C C . PHE A 1 33 ? 9.412 8.704 -4.932 1.00 2.33 33 PHE A C 19
ATOM 22454 O O . PHE A 1 33 ? 8.980 9.040 -6.033 1.00 62.43 33 PHE A O 19
ATOM 22471 N N . MET A 1 34 ? 8.630 8.525 -3.863 1.00 34.24 34 MET A N 19
ATOM 22472 C CA . MET A 1 34 ? 7.188 8.761 -3.896 1.00 13.03 34 MET A CA 19
ATOM 22473 C C . MET A 1 34 ? 6.862 10.248 -3.815 1.00 63.15 34 MET A C 19
ATOM 22474 O O . MET A 1 34 ? 6.562 10.884 -4.821 1.00 44.01 34 MET A O 19
ATOM 22488 N N . ASP A 1 35 ? 6.951 10.782 -2.594 1.00 62.22 35 ASP A N 19
ATOM 22489 C CA . ASP A 1 35 ? 6.439 12.097 -2.270 1.00 20.33 35 ASP A CA 19
ATOM 22490 C C . ASP A 1 35 ? 7.067 12.571 -0.949 1.00 5.32 35 ASP A C 19
ATOM 22491 O O . ASP A 1 35 ? 8.175 13.114 -0.955 1.00 45.10 35 ASP A O 19
ATOM 22500 N N . GLU A 1 36 ? 6.393 12.253 0.169 1.00 60.30 36 GLU A N 19
ATOM 22501 C CA . GLU A 1 36 ? 6.746 12.712 1.519 1.00 60.34 36 GLU A CA 19
ATOM 22502 C C . GLU A 1 36 ? 5.679 12.208 2.489 1.00 65.43 36 GLU A C 19
ATOM 22503 O O . GLU A 1 36 ? 5.981 11.553 3.486 1.00 23.41 36 GLU A O 19
ATOM 22515 N N . ASP A 1 37 ? 4.421 12.489 2.147 1.00 34.44 37 ASP A N 19
ATOM 22516 C CA . ASP A 1 37 ? 3.266 12.050 2.929 1.00 1.13 37 ASP A CA 19
ATOM 22517 C C . ASP A 1 37 ? 3.055 10.554 2.723 1.00 13.33 37 ASP A C 19
ATOM 22518 O O . ASP A 1 37 ? 2.758 9.825 3.667 1.00 14.22 37 ASP A O 19
ATOM 22527 N N . MET A 1 38 ? 3.284 10.124 1.473 1.00 2.35 38 MET A N 19
ATOM 22528 C CA . MET A 1 38 ? 3.185 8.719 1.045 1.00 12.00 38 MET A CA 19
ATOM 22529 C C . MET A 1 38 ? 4.185 7.799 1.754 1.00 64.44 38 MET A C 19
ATOM 22530 O O . MET A 1 38 ? 3.942 6.603 1.859 1.00 24.30 38 MET A O 19
ATOM 22544 N N . ARG A 1 39 ? 5.308 8.366 2.215 1.00 14.21 39 ARG A N 19
ATOM 22545 C CA . ARG A 1 39 ? 6.323 7.630 2.987 1.00 4.01 39 ARG A CA 19
ATOM 22546 C C . ARG A 1 39 ? 5.744 7.110 4.313 1.00 31.41 39 ARG A C 19
ATOM 22547 O O . ARG A 1 39 ? 5.835 5.918 4.614 1.00 75.04 39 ARG A O 19
ATOM 22568 N N . GLU A 1 40 ? 5.135 8.021 5.086 1.00 70.33 40 GLU A N 19
ATOM 22569 C CA . GLU A 1 40 ? 4.492 7.696 6.370 1.00 14.03 40 GLU A CA 19
ATOM 22570 C C . GLU A 1 40 ? 3.234 6.851 6.170 1.00 73.22 40 GLU A C 19
ATOM 22571 O O . GLU A 1 40 ? 2.930 5.969 6.975 1.00 24.32 40 GLU A O 19
ATOM 22583 N N . LEU A 1 41 ? 2.522 7.156 5.084 1.00 54.00 41 LEU A N 19
ATOM 22584 C CA . LEU A 1 41 ? 1.294 6.471 4.676 1.00 11.31 41 LEU A CA 19
ATOM 22585 C C . LEU A 1 41 ? 1.530 4.976 4.432 1.00 11.40 41 LEU A C 19
ATOM 22586 O O . LEU A 1 41 ? 0.709 4.145 4.815 1.00 51.12 41 LEU A O 19
ATOM 22602 N N . ALA A 1 42 ? 2.693 4.668 3.852 1.00 12.22 42 ALA A N 19
ATOM 22603 C CA . ALA A 1 42 ? 3.071 3.314 3.466 1.00 23.23 42 ALA A CA 19
ATOM 22604 C C . ALA A 1 42 ? 3.180 2.362 4.645 1.00 70.10 42 ALA A C 19
ATOM 22605 O O . ALA A 1 42 ? 2.804 1.210 4.521 1.00 12.52 42 ALA A O 19
ATOM 22612 N N . LYS A 1 43 ? 3.663 2.866 5.785 1.00 5.43 43 LYS A N 19
ATOM 22613 C CA . LYS A 1 43 ? 3.858 2.054 6.998 1.00 54.32 43 LYS A CA 19
ATOM 22614 C C . LYS A 1 43 ? 2.543 1.445 7.494 1.00 1.11 43 LYS A C 19
ATOM 22615 O O . LYS A 1 43 ? 2.502 0.274 7.876 1.00 63.41 43 LYS A O 19
ATOM 22634 N N . ARG A 1 44 ? 1.473 2.238 7.441 1.00 71.32 44 ARG A N 19
ATOM 22635 C CA . ARG A 1 44 ? 0.158 1.806 7.907 1.00 75.13 44 ARG A CA 19
ATOM 22636 C C . ARG A 1 44 ? -0.533 0.858 6.924 1.00 0.21 44 ARG A C 19
ATOM 22637 O O . ARG A 1 44 ? -1.227 -0.068 7.347 1.00 74.00 44 ARG A O 19
ATOM 22658 N N . THR A 1 45 ? -0.331 1.077 5.625 1.00 42.54 45 THR A N 19
ATOM 22659 C CA . THR A 1 45 ? -0.999 0.276 4.603 1.00 10.22 45 THR A CA 19
ATOM 22660 C C . THR A 1 45 ? -0.312 -1.086 4.413 1.00 74.21 45 THR A C 19
ATOM 22661 O O . THR A 1 45 ? -0.992 -2.098 4.242 1.00 32.00 45 THR A O 19
ATOM 22672 N N . LEU A 1 46 ? 1.030 -1.109 4.473 1.00 12.12 46 LEU A N 19
ATOM 22673 C CA . LEU A 1 46 ? 1.813 -2.345 4.312 1.00 11.33 46 LEU A CA 19
ATOM 22674 C C . LEU A 1 46 ? 1.587 -3.322 5.452 1.00 30.12 46 LEU A C 19
ATOM 22675 O O . LEU A 1 46 ? 1.649 -4.521 5.240 1.00 64.34 46 LEU A O 19
ATOM 22691 N N . ALA A 1 47 ? 1.314 -2.794 6.652 1.00 11.30 47 ALA A N 19
ATOM 22692 C CA . ALA A 1 47 ? 1.024 -3.620 7.826 1.00 72.34 47 ALA A CA 19
ATOM 22693 C C . ALA A 1 47 ? -0.320 -4.340 7.689 1.00 24.30 47 ALA A C 19
ATOM 22694 O O . ALA A 1 47 ? -0.542 -5.375 8.310 1.00 45.43 47 ALA A O 19
ATOM 22701 N N . LYS A 1 48 ? -1.202 -3.786 6.865 1.00 24.30 48 LYS A N 19
ATOM 22702 C CA . LYS A 1 48 ? -2.522 -4.349 6.648 1.00 63.34 48 LYS A CA 19
ATOM 22703 C C . LYS A 1 48 ? -2.528 -5.380 5.514 1.00 5.34 48 LYS A C 19
ATOM 22704 O O . LYS A 1 48 ? -3.334 -6.306 5.530 1.00 4.44 48 LYS A O 19
ATOM 22723 N N . ILE A 1 49 ? -1.618 -5.230 4.545 1.00 3.41 49 ILE A N 19
ATOM 22724 C CA . ILE A 1 49 ? -1.564 -6.140 3.388 1.00 14.41 49 ILE A CA 19
ATOM 22725 C C . ILE A 1 49 ? -0.579 -7.297 3.650 1.00 14.23 49 ILE A C 19
ATOM 22726 O O . ILE A 1 49 ? -0.690 -8.357 3.035 1.00 71.33 49 ILE A O 19
ATOM 22742 N N . ALA A 1 50 ? 0.356 -7.095 4.596 1.00 51.52 50 ALA A N 19
ATOM 22743 C CA . ALA A 1 50 ? 1.339 -8.123 5.006 1.00 24.24 50 ALA A CA 19
ATOM 22744 C C . ALA A 1 50 ? 0.719 -9.483 5.422 1.00 72.51 50 ALA A C 19
ATOM 22745 O O . ALA A 1 50 ? 1.205 -10.506 4.945 1.00 41.31 50 ALA A O 19
ATOM 22752 N N . PRO A 1 51 ? -0.351 -9.562 6.294 1.00 70.52 51 PRO A N 19
ATOM 22753 C CA . PRO A 1 51 ? -0.977 -10.854 6.624 1.00 52.31 51 PRO A CA 19
ATOM 22754 C C . PRO A 1 51 ? -1.987 -11.360 5.572 1.00 22.40 51 PRO A C 19
ATOM 22755 O O . PRO A 1 51 ? -2.656 -12.371 5.783 1.00 35.32 51 PRO A O 19
ATOM 22766 N N . LEU A 1 52 ? -2.094 -10.652 4.452 1.00 13.34 52 LEU A N 19
ATOM 22767 C CA . LEU A 1 52 ? -2.966 -11.054 3.355 1.00 33.44 52 LEU A CA 19
ATOM 22768 C C . LEU A 1 52 ? -2.146 -11.762 2.288 1.00 70.35 52 LEU A C 19
ATOM 22769 O O . LEU A 1 52 ? -0.919 -11.740 2.329 1.00 65.11 52 LEU A O 19
ATOM 22785 N N . THR A 1 53 ? -2.821 -12.398 1.345 1.00 60.41 53 THR A N 19
ATOM 22786 C CA . THR A 1 53 ? -2.141 -12.979 0.199 1.00 31.14 53 THR A CA 19
ATOM 22787 C C . THR A 1 53 ? -2.336 -12.086 -1.024 1.00 12.13 53 THR A C 19
ATOM 22788 O O . THR A 1 53 ? -2.998 -11.042 -0.951 1.00 70.42 53 THR A O 19
ATOM 22799 N N . GLU A 1 54 ? -1.764 -12.508 -2.147 1.00 23.01 54 GLU A N 19
ATOM 22800 C CA . GLU A 1 54 ? -1.957 -11.832 -3.431 1.00 44.43 54 GLU A CA 19
ATOM 22801 C C . GLU A 1 54 ? -3.343 -12.137 -4.000 1.00 53.01 54 GLU A C 19
ATOM 22802 O O . GLU A 1 54 ? -3.877 -11.368 -4.794 1.00 62.55 54 GLU A O 19
ATOM 22814 N N . ASN A 1 55 ? -3.913 -13.252 -3.550 1.00 64.13 55 ASN A N 19
ATOM 22815 C CA . ASN A 1 55 ? -5.260 -13.661 -3.910 1.00 75.15 55 ASN A CA 19
ATOM 22816 C C . ASN A 1 55 ? -6.299 -12.799 -3.174 1.00 24.52 55 ASN A C 19
ATOM 22817 O O . ASN A 1 55 ? -7.343 -12.461 -3.739 1.00 51.31 55 ASN A O 19
ATOM 22828 N N . GLU A 1 56 ? -5.982 -12.426 -1.919 1.00 25.42 56 GLU A N 19
ATOM 22829 C CA . GLU A 1 56 ? -6.832 -11.532 -1.119 1.00 54.43 56 GLU A CA 19
ATOM 22830 C C . GLU A 1 56 ? -6.784 -10.103 -1.663 1.00 30.32 56 GLU A C 19
ATOM 22831 O O . GLU A 1 56 ? -7.803 -9.415 -1.699 1.00 34.21 56 GLU A O 19
ATOM 22843 N N . TYR A 1 57 ? -5.583 -9.670 -2.089 1.00 51.12 57 TYR A N 19
ATOM 22844 C CA . TYR A 1 57 ? -5.377 -8.327 -2.641 1.00 5.15 57 TYR A CA 19
ATOM 22845 C C . TYR A 1 57 ? -6.045 -8.188 -4.020 1.00 10.43 57 TYR A C 19
ATOM 22846 O O . TYR A 1 57 ? -6.457 -7.093 -4.391 1.00 73.13 57 TYR A O 19
ATOM 22864 N N . ALA A 1 58 ? -6.170 -9.300 -4.756 1.00 51.31 58 ALA A N 19
ATOM 22865 C CA . ALA A 1 58 ? -6.827 -9.303 -6.069 1.00 60.42 58 ALA A CA 19
ATOM 22866 C C . ALA A 1 58 ? -8.328 -9.015 -5.956 1.00 43.30 58 ALA A C 19
ATOM 22867 O O . ALA A 1 58 ? -8.922 -8.455 -6.874 1.00 21.30 58 ALA A O 19
ATOM 22874 N N . GLU A 1 59 ? -8.927 -9.379 -4.818 1.00 31.33 59 GLU A N 19
ATOM 22875 C CA . GLU A 1 59 ? -10.330 -9.061 -4.530 1.00 32.20 59 GLU A CA 19
ATOM 22876 C C . GLU A 1 59 ? -10.524 -7.576 -4.224 1.00 63.31 59 GLU A C 19
ATOM 22877 O O . GLU A 1 59 ? -11.577 -7.016 -4.513 1.00 13.43 59 GLU A O 19
ATOM 22889 N N . LEU A 1 60 ? -9.494 -6.947 -3.657 1.00 32.11 60 LEU A N 19
ATOM 22890 C CA . LEU A 1 60 ? -9.548 -5.531 -3.284 1.00 1.32 60 LEU A CA 19
ATOM 22891 C C . LEU A 1 60 ? -9.339 -4.666 -4.518 1.00 4.53 60 LEU A C 19
ATOM 22892 O O . LEU A 1 60 ? -10.169 -3.802 -4.809 1.00 40.11 60 LEU A O 19
ATOM 22908 N N . ALA A 1 61 ? -8.211 -4.935 -5.221 1.00 64.30 61 ALA A N 19
ATOM 22909 C CA . ALA A 1 61 ? -7.841 -4.327 -6.513 1.00 1.53 61 ALA A CA 19
ATOM 22910 C C . ALA A 1 61 ? -7.889 -2.797 -6.489 1.00 4.33 61 ALA A C 19
ATOM 22911 O O . ALA A 1 61 ? -8.317 -2.176 -7.462 1.00 74.14 61 ALA A O 19
ATOM 22918 N N . ILE A 1 62 ? -7.369 -2.204 -5.390 1.00 24.51 62 ILE A N 19
ATOM 22919 C CA . ILE A 1 62 ? -7.538 -0.772 -5.066 1.00 64.05 62 ILE A CA 19
ATOM 22920 C C . ILE A 1 62 ? -8.998 -0.504 -4.699 1.00 21.05 62 ILE A C 19
ATOM 22921 O O . ILE A 1 62 ? -9.904 -0.596 -5.530 1.00 2.51 62 ILE A O 19
ATOM 22937 N N . PHE A 1 63 ? -9.212 -0.179 -3.443 1.00 61.41 63 PHE A N 19
ATOM 22938 C CA . PHE A 1 63 ? -10.556 -0.065 -2.908 1.00 53.34 63 PHE A CA 19
ATOM 22939 C C . PHE A 1 63 ? -11.120 1.344 -3.116 1.00 45.31 63 PHE A C 19
ATOM 22940 O O . PHE A 1 63 ? -12.323 1.503 -3.308 1.00 3.31 63 PHE A O 19
ATOM 22957 N N . ALA A 1 64 ? -10.244 2.349 -3.105 1.00 61.14 64 ALA A N 19
ATOM 22958 C CA . ALA A 1 64 ? -10.661 3.739 -3.266 1.00 33.15 64 ALA A CA 19
ATOM 22959 C C . ALA A 1 64 ? -9.534 4.598 -3.835 1.00 33.23 64 ALA A C 19
ATOM 22960 O O . ALA A 1 64 ? -8.416 4.598 -3.322 1.00 54.55 64 ALA A O 19
ATOM 22967 N N . ALA A 1 65 ? -9.843 5.326 -4.898 1.00 42.32 65 ALA A N 19
ATOM 22968 C CA . ALA A 1 65 ? -8.884 6.199 -5.562 1.00 32.34 65 ALA A CA 19
ATOM 22969 C C . ALA A 1 65 ? -9.608 7.303 -6.306 1.00 14.43 65 ALA A C 19
ATOM 22970 O O . ALA A 1 65 ? -10.840 7.266 -6.393 1.00 73.41 65 ALA A O 19
ATOM 22977 N N . ASP A 1 66 ? -8.829 8.304 -6.796 1.00 45.51 66 ASP A N 19
ATOM 22978 C CA . ASP A 1 66 ? -9.322 9.462 -7.603 1.00 44.14 66 ASP A CA 19
ATOM 22979 C C . ASP A 1 66 ? -10.042 10.526 -6.765 1.00 51.22 66 ASP A C 19
ATOM 22980 O O . ASP A 1 66 ? -10.042 11.700 -7.127 1.00 63.21 66 ASP A O 19
ATOM 22989 N N . GLU A 1 67 ? -10.616 10.110 -5.634 1.00 13.04 67 GLU A N 19
ATOM 22990 C CA . GLU A 1 67 ? -11.375 10.983 -4.733 1.00 13.14 67 GLU A CA 19
ATOM 22991 C C . GLU A 1 67 ? -10.444 11.874 -3.903 1.00 43.31 67 GLU A C 19
ATOM 22992 O O . GLU A 1 67 ? -10.883 12.838 -3.279 1.00 21.55 67 GLU A O 19
ATOM 23004 N N . VAL A 1 68 ? -9.154 11.534 -3.896 1.00 12.04 68 VAL A N 19
ATOM 23005 C CA . VAL A 1 68 ? -8.148 12.289 -3.150 1.00 0.15 68 VAL A CA 19
ATOM 23006 C C . VAL A 1 68 ? -7.010 12.785 -4.059 1.00 10.43 68 VAL A C 19
ATOM 23007 O O . VAL A 1 68 ? -5.969 13.231 -3.568 1.00 54.14 68 VAL A O 19
ATOM 23020 N N . LEU A 1 69 ? -7.228 12.752 -5.380 1.00 52.10 69 LEU A N 19
ATOM 23021 C CA . LEU A 1 69 ? -6.215 13.201 -6.344 1.00 43.42 69 LEU A CA 19
ATOM 23022 C C . LEU A 1 69 ? -6.158 14.717 -6.433 1.00 61.02 69 LEU A C 19
ATOM 23023 O O . LEU A 1 69 ? -7.178 15.380 -6.260 1.00 52.34 69 LEU A O 19
ATOM 23039 N N . GLU A 1 70 ? -4.945 15.245 -6.676 1.00 1.24 70 GLU A N 19
ATOM 23040 C CA . GLU A 1 70 ? -4.687 16.692 -6.879 1.00 41.31 70 GLU A CA 19
ATOM 23041 C C . GLU A 1 70 ? -5.164 17.546 -5.693 1.00 63.13 70 GLU A C 19
ATOM 23042 O O . GLU A 1 70 ? -5.611 18.683 -5.865 1.00 53.33 70 GLU A O 19
ATOM 23054 N N . HIS A 1 71 ? -5.049 16.986 -4.487 1.00 12.02 71 HIS A N 19
ATOM 23055 C CA . HIS A 1 71 ? -5.419 17.691 -3.263 1.00 4.41 71 HIS A CA 19
ATOM 23056 C C . HIS A 1 71 ? -4.237 18.497 -2.734 1.00 43.23 71 HIS A C 19
ATOM 23057 O O . HIS A 1 71 ? -3.218 18.606 -3.415 1.00 72.33 71 HIS A O 19
ATOM 23072 N N . HIS A 1 72 ? -4.357 19.054 -1.524 1.00 1.24 72 HIS A N 19
ATOM 23073 C CA . HIS A 1 72 ? -3.369 20.014 -1.028 1.00 74.33 72 HIS A CA 19
ATOM 23074 C C . HIS A 1 72 ? -2.127 19.342 -0.434 1.00 13.22 72 HIS A C 19
ATOM 23075 O O . HIS A 1 72 ? -2.039 19.077 0.772 1.00 11.45 72 HIS A O 19
ATOM 23090 N N . HIS A 1 73 ? -1.209 19.035 -1.350 1.00 43.22 73 HIS A N 19
ATOM 23091 C CA . HIS A 1 73 ? 0.145 18.581 -1.078 1.00 33.25 73 HIS A CA 19
ATOM 23092 C C . HIS A 1 73 ? 0.889 18.631 -2.413 1.00 74.31 73 HIS A C 19
ATOM 23093 O O . HIS A 1 73 ? 1.885 19.327 -2.550 1.00 12.24 73 HIS A O 19
ATOM 23108 N N . HIS A 1 74 ? 0.377 17.894 -3.397 1.00 54.41 74 HIS A N 19
ATOM 23109 C CA . HIS A 1 74 ? 0.956 17.888 -4.738 1.00 72.32 74 HIS A CA 19
ATOM 23110 C C . HIS A 1 74 ? -0.140 17.983 -5.795 1.00 12.23 74 HIS A C 19
ATOM 23111 O O . HIS A 1 74 ? -1.284 17.594 -5.557 1.00 3.51 74 HIS A O 19
ATOM 23126 N N . HIS A 1 75 ? 0.221 18.498 -6.962 1.00 34.30 75 HIS A N 19
ATOM 23127 C CA . HIS A 1 75 ? -0.684 18.511 -8.099 1.00 1.34 75 HIS A CA 19
ATOM 23128 C C . HIS A 1 75 ? -0.481 17.212 -8.877 1.00 51.45 75 HIS A C 19
ATOM 23129 O O . HIS A 1 75 ? 0.645 16.692 -8.912 1.00 33.24 75 HIS A O 19
ATOM 23144 N N . HIS A 1 76 ? -1.577 16.702 -9.472 1.00 13.20 76 HIS A N 19
ATOM 23145 C CA . HIS A 1 76 ? -1.623 15.396 -10.169 1.00 14.34 76 HIS A CA 19
ATOM 23146 C C . HIS A 1 76 ? -1.339 14.238 -9.217 1.00 40.21 76 HIS A C 19
ATOM 23147 O O . HIS A 1 76 ? -1.895 14.189 -8.114 1.00 52.31 76 HIS A O 19
ATOM 23162 N N . MET A 1 1 ? -13.032 -6.711 5.300 1.00 73.41 1 MET A N 20
ATOM 23163 C CA . MET A 1 1 ? -11.797 -6.003 4.910 1.00 3.03 1 MET A CA 20
ATOM 23164 C C . MET A 1 1 ? -11.282 -5.145 6.062 1.00 60.45 1 MET A C 20
ATOM 23165 O O . MET A 1 1 ? -11.989 -4.923 7.049 1.00 43.24 1 MET A O 20
ATOM 23181 N N . ILE A 1 2 ? -10.035 -4.708 5.940 1.00 43.23 2 ILE A N 20
ATOM 23182 C CA . ILE A 1 2 ? -9.443 -3.741 6.858 1.00 74.35 2 ILE A CA 20
ATOM 23183 C C . ILE A 1 2 ? -10.045 -2.347 6.597 1.00 41.14 2 ILE A C 20
ATOM 23184 O O . ILE A 1 2 ? -10.355 -2.002 5.449 1.00 63.40 2 ILE A O 20
ATOM 23200 N N . ARG A 1 3 ? -10.261 -1.590 7.668 1.00 52.02 3 ARG A N 20
ATOM 23201 C CA . ARG A 1 3 ? -10.753 -0.225 7.566 1.00 32.04 3 ARG A CA 20
ATOM 23202 C C . ARG A 1 3 ? -9.612 0.671 7.092 1.00 62.33 3 ARG A C 20
ATOM 23203 O O . ARG A 1 3 ? -8.637 0.894 7.814 1.00 44.22 3 ARG A O 20
ATOM 23224 N N . LEU A 1 4 ? -9.735 1.148 5.869 1.00 55.53 4 LEU A N 20
ATOM 23225 C CA . LEU A 1 4 ? -8.754 2.046 5.294 1.00 21.20 4 LEU A CA 20
ATOM 23226 C C . LEU A 1 4 ? -9.366 3.398 4.999 1.00 62.41 4 LEU A C 20
ATOM 23227 O O . LEU A 1 4 ? -10.583 3.521 4.850 1.00 45.51 4 LEU A O 20
ATOM 23243 N N . THR A 1 5 ? -8.512 4.405 4.925 1.00 52.24 5 THR A N 20
ATOM 23244 C CA . THR A 1 5 ? -8.901 5.694 4.394 1.00 51.23 5 THR A CA 20
ATOM 23245 C C . THR A 1 5 ? -8.635 5.709 2.873 1.00 51.52 5 THR A C 20
ATOM 23246 O O . THR A 1 5 ? -8.020 4.783 2.331 1.00 61.05 5 THR A O 20
ATOM 23257 N N . ILE A 1 6 ? -9.132 6.738 2.199 1.00 74.41 6 ILE A N 20
ATOM 23258 C CA . ILE A 1 6 ? -9.033 6.873 0.737 1.00 21.02 6 ILE A CA 20
ATOM 23259 C C . ILE A 1 6 ? -7.573 6.992 0.261 1.00 1.34 6 ILE A C 20
ATOM 23260 O O . ILE A 1 6 ? -7.223 6.488 -0.804 1.00 11.13 6 ILE A O 20
ATOM 23276 N N . GLU A 1 7 ? -6.726 7.600 1.094 1.00 45.34 7 GLU A N 20
ATOM 23277 C CA . GLU A 1 7 ? -5.323 7.848 0.761 1.00 64.32 7 GLU A CA 20
ATOM 23278 C C . GLU A 1 7 ? -4.485 6.566 0.754 1.00 0.45 7 GLU A C 20
ATOM 23279 O O . GLU A 1 7 ? -3.462 6.522 0.077 1.00 40.45 7 GLU A O 20
ATOM 23291 N N . GLU A 1 8 ? -4.929 5.537 1.493 1.00 51.20 8 GLU A N 20
ATOM 23292 C CA . GLU A 1 8 ? -4.252 4.227 1.515 1.00 52.15 8 GLU A CA 20
ATOM 23293 C C . GLU A 1 8 ? -4.304 3.580 0.132 1.00 52.23 8 GLU A C 20
ATOM 23294 O O . GLU A 1 8 ? -3.288 3.206 -0.437 1.00 11.11 8 GLU A O 20
ATOM 23306 N N . THR A 1 9 ? -5.518 3.502 -0.397 1.00 33.52 9 THR A N 20
ATOM 23307 C CA . THR A 1 9 ? -5.795 2.913 -1.697 1.00 75.41 9 THR A CA 20
ATOM 23308 C C . THR A 1 9 ? -5.329 3.811 -2.854 1.00 55.31 9 THR A C 20
ATOM 23309 O O . THR A 1 9 ? -5.048 3.322 -3.940 1.00 70.12 9 THR A O 20
ATOM 23320 N N . ASN A 1 10 ? -5.268 5.124 -2.611 1.00 44.12 10 ASN A N 20
ATOM 23321 C CA . ASN A 1 10 ? -4.696 6.083 -3.566 1.00 1.32 10 ASN A CA 20
ATOM 23322 C C . ASN A 1 10 ? -3.182 5.867 -3.730 1.00 62.34 10 ASN A C 20
ATOM 23323 O O . ASN A 1 10 ? -2.661 5.929 -4.842 1.00 62.24 10 ASN A O 20
ATOM 23334 N N . LEU A 1 11 ? -2.505 5.578 -2.618 1.00 41.43 11 LEU A N 20
ATOM 23335 C CA . LEU A 1 11 ? -1.074 5.258 -2.607 1.00 11.20 11 LEU A CA 20
ATOM 23336 C C . LEU A 1 11 ? -0.806 3.898 -3.263 1.00 21.21 11 LEU A C 20
ATOM 23337 O O . LEU A 1 11 ? 0.191 3.729 -3.969 1.00 44.55 11 LEU A O 20
ATOM 23353 N N . LEU A 1 12 ? -1.719 2.950 -3.036 1.00 33.23 12 LEU A N 20
ATOM 23354 C CA . LEU A 1 12 ? -1.651 1.629 -3.659 1.00 74.33 12 LEU A CA 20
ATOM 23355 C C . LEU A 1 12 ? -1.842 1.706 -5.162 1.00 0.44 12 LEU A C 20
ATOM 23356 O O . LEU A 1 12 ? -1.270 0.912 -5.875 1.00 75.33 12 LEU A O 20
ATOM 23372 N N . SER A 1 13 ? -2.644 2.672 -5.619 1.00 54.52 13 SER A N 20
ATOM 23373 C CA . SER A 1 13 ? -2.886 2.900 -7.044 1.00 63.34 13 SER A CA 20
ATOM 23374 C C . SER A 1 13 ? -1.606 3.362 -7.761 1.00 11.22 13 SER A C 20
ATOM 23375 O O . SER A 1 13 ? -1.387 3.021 -8.925 1.00 15.42 13 SER A O 20
ATOM 23383 N N . ILE A 1 14 ? -0.755 4.107 -7.038 1.00 21.31 14 ILE A N 20
ATOM 23384 C CA . ILE A 1 14 ? 0.535 4.591 -7.555 1.00 0.15 14 ILE A CA 20
ATOM 23385 C C . ILE A 1 14 ? 1.506 3.415 -7.798 1.00 53.24 14 ILE A C 20
ATOM 23386 O O . ILE A 1 14 ? 2.243 3.396 -8.786 1.00 13.34 14 ILE A O 20
ATOM 23402 N N . TYR A 1 15 ? 1.449 2.414 -6.918 1.00 44.03 15 TYR A N 20
ATOM 23403 C CA . TYR A 1 15 ? 2.405 1.303 -6.932 1.00 12.00 15 TYR A CA 20
ATOM 23404 C C . TYR A 1 15 ? 1.730 -0.041 -7.221 1.00 51.22 15 TYR A C 20
ATOM 23405 O O . TYR A 1 15 ? 2.244 -1.093 -6.835 1.00 52.31 15 TYR A O 20
ATOM 23423 N N . ASN A 1 16 ? 0.620 -0.001 -7.963 1.00 35.13 16 ASN A N 20
ATOM 23424 C CA . ASN A 1 16 ? -0.201 -1.190 -8.205 1.00 2.32 16 ASN A CA 20
ATOM 23425 C C . ASN A 1 16 ? 0.357 -2.011 -9.359 1.00 74.30 16 ASN A C 20
ATOM 23426 O O . ASN A 1 16 ? 0.077 -1.722 -10.525 1.00 61.14 16 ASN A O 20
ATOM 23437 N N . GLU A 1 17 ? 1.152 -3.023 -9.022 1.00 1.41 17 GLU A N 20
ATOM 23438 C CA . GLU A 1 17 ? 1.774 -3.891 -10.013 1.00 22.15 17 GLU A CA 20
ATOM 23439 C C . GLU A 1 17 ? 2.339 -5.137 -9.335 1.00 33.33 17 GLU A C 20
ATOM 23440 O O . GLU A 1 17 ? 2.933 -5.030 -8.274 1.00 33.32 17 GLU A O 20
ATOM 23452 N N . GLY A 1 18 ? 2.115 -6.307 -9.940 1.00 14.32 18 GLY A N 20
ATOM 23453 C CA . GLY A 1 18 ? 2.786 -7.541 -9.518 1.00 53.45 18 GLY A CA 20
ATOM 23454 C C . GLY A 1 18 ? 2.181 -8.228 -8.297 1.00 50.10 18 GLY A C 20
ATOM 23455 O O . GLY A 1 18 ? 2.878 -8.982 -7.608 1.00 51.14 18 GLY A O 20
ATOM 23459 N N . GLY A 1 19 ? 0.900 -7.976 -8.028 1.00 41.42 19 GLY A N 20
ATOM 23460 C CA . GLY A 1 19 ? 0.234 -8.574 -6.875 1.00 62.21 19 GLY A CA 20
ATOM 23461 C C . GLY A 1 19 ? 0.632 -7.908 -5.569 1.00 41.02 19 GLY A C 20
ATOM 23462 O O . GLY A 1 19 ? 0.865 -6.709 -5.535 1.00 63.22 19 GLY A O 20
ATOM 23466 N N . LYS A 1 20 ? 0.727 -8.700 -4.505 1.00 13.33 20 LYS A N 20
ATOM 23467 C CA . LYS A 1 20 ? 1.176 -8.213 -3.198 1.00 23.33 20 LYS A CA 20
ATOM 23468 C C . LYS A 1 20 ? 2.698 -8.091 -3.161 1.00 35.42 20 LYS A C 20
ATOM 23469 O O . LYS A 1 20 ? 3.234 -7.154 -2.566 1.00 52.21 20 LYS A O 20
ATOM 23488 N N . ARG A 1 21 ? 3.384 -9.033 -3.815 1.00 42.25 21 ARG A N 20
ATOM 23489 C CA . ARG A 1 21 ? 4.847 -9.048 -3.847 1.00 70.05 21 ARG A CA 20
ATOM 23490 C C . ARG A 1 21 ? 5.384 -7.834 -4.576 1.00 20.44 21 ARG A C 20
ATOM 23491 O O . ARG A 1 21 ? 6.262 -7.151 -4.061 1.00 61.24 21 ARG A O 20
ATOM 23512 N N . GLY A 1 22 ? 4.824 -7.555 -5.750 1.00 54.42 22 GLY A N 20
ATOM 23513 C CA . GLY A 1 22 ? 5.205 -6.380 -6.506 1.00 44.24 22 GLY A CA 20
ATOM 23514 C C . GLY A 1 22 ? 4.808 -5.083 -5.818 1.00 52.31 22 GLY A C 20
ATOM 23515 O O . GLY A 1 22 ? 5.541 -4.113 -5.904 1.00 15.20 22 GLY A O 20
ATOM 23519 N N . LEU A 1 23 ? 3.649 -5.087 -5.135 1.00 32.32 23 LEU A N 20
ATOM 23520 C CA . LEU A 1 23 ? 3.170 -3.927 -4.363 1.00 53.14 23 LEU A CA 20
ATOM 23521 C C . LEU A 1 23 ? 4.187 -3.515 -3.296 1.00 62.42 23 LEU A C 20
ATOM 23522 O O . LEU A 1 23 ? 4.534 -2.342 -3.185 1.00 50.34 23 LEU A O 20
ATOM 23538 N N . MET A 1 24 ? 4.681 -4.504 -2.554 1.00 0.34 24 MET A N 20
ATOM 23539 C CA . MET A 1 24 ? 5.649 -4.283 -1.485 1.00 64.52 24 MET A CA 20
ATOM 23540 C C . MET A 1 24 ? 7.007 -3.853 -2.021 1.00 20.13 24 MET A C 20
ATOM 23541 O O . MET A 1 24 ? 7.662 -3.024 -1.412 1.00 13.44 24 MET A O 20
ATOM 23555 N N . GLU A 1 25 ? 7.403 -4.389 -3.175 1.00 71.44 25 GLU A N 20
ATOM 23556 C CA . GLU A 1 25 ? 8.693 -4.055 -3.786 1.00 11.41 25 GLU A CA 20
ATOM 23557 C C . GLU A 1 25 ? 8.700 -2.643 -4.375 1.00 1.12 25 GLU A C 20
ATOM 23558 O O . GLU A 1 25 ? 9.720 -1.968 -4.335 1.00 40.31 25 GLU A O 20
ATOM 23570 N N . ASN A 1 26 ? 7.551 -2.201 -4.891 1.00 71.41 26 ASN A N 20
ATOM 23571 C CA . ASN A 1 26 ? 7.394 -0.844 -5.428 1.00 50.13 26 ASN A CA 20
ATOM 23572 C C . ASN A 1 26 ? 7.398 0.202 -4.311 1.00 11.13 26 ASN A C 20
ATOM 23573 O O . ASN A 1 26 ? 7.957 1.287 -4.468 1.00 35.32 26 ASN A O 20
ATOM 23584 N N . ILE A 1 27 ? 6.784 -0.143 -3.179 1.00 0.22 27 ILE A N 20
ATOM 23585 C CA . ILE A 1 27 ? 6.732 0.742 -2.015 1.00 1.33 27 ILE A CA 20
ATOM 23586 C C . ILE A 1 27 ? 8.101 0.819 -1.306 1.00 41.44 27 ILE A C 20
ATOM 23587 O O . ILE A 1 27 ? 8.538 1.906 -0.954 1.00 25.13 27 ILE A O 20
ATOM 23603 N N . ASN A 1 28 ? 8.788 -0.326 -1.159 1.00 13.34 28 ASN A N 20
ATOM 23604 C CA . ASN A 1 28 ? 10.104 -0.382 -0.484 1.00 13.25 28 ASN A CA 20
ATOM 23605 C C . ASN A 1 28 ? 11.218 0.278 -1.296 1.00 10.33 28 ASN A C 20
ATOM 23606 O O . ASN A 1 28 ? 12.173 0.811 -0.720 1.00 14.15 28 ASN A O 20
ATOM 23617 N N . ALA A 1 29 ? 11.083 0.267 -2.624 1.00 2.51 29 ALA A N 20
ATOM 23618 C CA . ALA A 1 29 ? 12.040 0.934 -3.505 1.00 2.41 29 ALA A CA 20
ATOM 23619 C C . ALA A 1 29 ? 11.883 2.452 -3.447 1.00 72.42 29 ALA A C 20
ATOM 23620 O O . ALA A 1 29 ? 12.848 3.188 -3.636 1.00 53.23 29 ALA A O 20
ATOM 23627 N N . ALA A 1 30 ? 10.667 2.908 -3.157 1.00 62.52 30 ALA A N 20
ATOM 23628 C CA . ALA A 1 30 ? 10.369 4.327 -3.086 1.00 42.55 30 ALA A CA 20
ATOM 23629 C C . ALA A 1 30 ? 10.164 4.802 -1.640 1.00 20.01 30 ALA A C 20
ATOM 23630 O O . ALA A 1 30 ? 9.605 5.873 -1.412 1.00 64.42 30 ALA A O 20
ATOM 23637 N N . LEU A 1 31 ? 10.632 4.004 -0.671 1.00 24.40 31 LEU A N 20
ATOM 23638 C CA . LEU A 1 31 ? 10.651 4.418 0.739 1.00 21.13 31 LEU A CA 20
ATOM 23639 C C . LEU A 1 31 ? 11.655 5.557 1.019 1.00 5.13 31 LEU A C 20
ATOM 23640 O O . LEU A 1 31 ? 11.312 6.447 1.781 1.00 3.40 31 LEU A O 20
ATOM 23656 N N . PRO A 1 32 ? 12.908 5.582 0.437 1.00 63.33 32 PRO A N 20
ATOM 23657 C CA . PRO A 1 32 ? 13.764 6.787 0.503 1.00 34.14 32 PRO 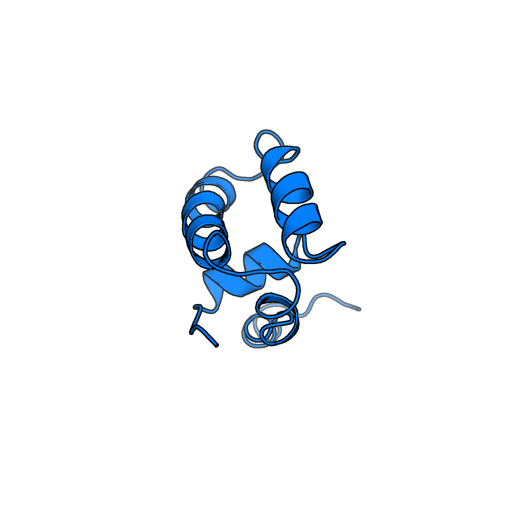A CA 20
ATOM 23658 C C . PRO A 1 32 ? 13.277 7.950 -0.390 1.00 41.24 32 PRO A C 20
ATOM 23659 O O . PRO A 1 32 ? 13.869 9.032 -0.389 1.00 5.21 32 PRO A O 20
ATOM 23670 N N . PHE A 1 33 ? 12.202 7.713 -1.146 1.00 42.11 33 PHE A N 20
ATOM 23671 C CA . PHE A 1 33 ? 11.622 8.707 -2.046 1.00 44.40 33 PHE A CA 20
ATOM 23672 C C . PHE A 1 33 ? 10.276 9.192 -1.495 1.00 44.21 33 PHE A C 20
ATOM 23673 O O . PHE A 1 33 ? 9.998 8.993 -0.300 1.00 34.00 33 PHE A O 20
ATOM 23690 N N . MET A 1 34 ? 9.475 9.850 -2.371 1.00 15.53 34 MET A N 20
ATOM 23691 C CA . MET A 1 34 ? 8.128 10.392 -2.054 1.00 22.34 34 MET A CA 20
ATOM 23692 C C . MET A 1 34 ? 8.200 11.534 -1.030 1.00 23.33 34 MET A C 20
ATOM 23693 O O . MET A 1 34 ? 9.276 12.071 -0.743 1.00 30.44 34 MET A O 20
ATOM 23707 N N . ASP A 1 35 ? 7.032 11.939 -0.530 1.00 73.32 35 ASP A N 20
ATOM 23708 C CA . ASP A 1 35 ? 6.942 12.818 0.637 1.00 44.30 35 ASP A CA 20
ATOM 23709 C C . ASP A 1 35 ? 7.227 12.022 1.901 1.00 14.23 35 ASP A C 20
ATOM 23710 O O . ASP A 1 35 ? 7.157 10.796 1.885 1.00 72.42 35 ASP A O 20
ATOM 23719 N N . GLU A 1 36 ? 7.522 12.708 3.000 1.00 55.14 36 GLU A N 20
ATOM 23720 C CA . GLU A 1 36 ? 7.611 12.052 4.301 1.00 44.23 36 GLU A CA 20
ATOM 23721 C C . GLU A 1 36 ? 6.200 11.705 4.805 1.00 35.42 36 GLU A C 20
ATOM 23722 O O . GLU A 1 36 ? 6.018 10.759 5.564 1.00 73.02 36 GLU A O 20
ATOM 23734 N N . ASP A 1 37 ? 5.205 12.458 4.315 1.00 34.40 37 ASP A N 20
ATOM 23735 C CA . ASP A 1 37 ? 3.785 12.177 4.563 1.00 22.13 37 ASP A CA 20
ATOM 23736 C C . ASP A 1 37 ? 3.375 10.864 3.900 1.00 13.30 37 ASP A C 20
ATOM 23737 O O . ASP A 1 37 ? 2.710 10.035 4.507 1.00 45.51 37 ASP A O 20
ATOM 23746 N N . MET A 1 38 ? 3.820 10.688 2.651 1.00 22.43 38 MET A N 20
ATOM 23747 C CA . MET A 1 38 ? 3.512 9.503 1.844 1.00 13.55 38 MET A CA 20
ATOM 23748 C C . MET A 1 38 ? 4.345 8.292 2.294 1.00 23.22 38 MET A C 20
ATOM 23749 O O . MET A 1 38 ? 3.957 7.155 2.080 1.00 63.35 38 MET A O 20
ATOM 23763 N N . ARG A 1 39 ? 5.505 8.572 2.886 1.00 54.32 39 ARG A N 20
ATOM 23764 C CA . ARG A 1 39 ? 6.420 7.564 3.446 1.00 13.42 39 ARG A CA 20
ATOM 23765 C C . ARG A 1 39 ? 5.844 6.931 4.719 1.00 72.31 39 ARG A C 20
ATOM 23766 O O . ARG A 1 39 ? 5.895 5.712 4.897 1.00 0.20 39 ARG A O 20
ATOM 23787 N N . GLU A 1 40 ? 5.301 7.773 5.600 1.00 73.13 40 GLU A N 20
ATOM 23788 C CA . GLU A 1 40 ? 4.598 7.313 6.799 1.00 32.34 40 GLU A CA 20
ATOM 23789 C C . GLU A 1 40 ? 3.284 6.621 6.448 1.00 32.25 40 GLU A C 20
ATOM 23790 O O . GLU A 1 40 ? 2.884 5.666 7.112 1.00 32.42 40 GLU A O 20
ATOM 23802 N N . LEU A 1 41 ? 2.648 7.100 5.376 1.00 64.24 41 LEU A N 20
ATOM 23803 C CA . LEU A 1 41 ? 1.425 6.504 4.841 1.00 62.02 41 LEU A CA 20
ATOM 23804 C C . LEU A 1 41 ? 1.704 5.107 4.287 1.00 63.10 41 LEU A C 20
ATOM 23805 O O . LEU A 1 41 ? 0.910 4.206 4.481 1.00 62.33 41 LEU A O 20
ATOM 23821 N N . ALA A 1 42 ? 2.875 4.945 3.655 1.00 25.43 42 ALA A N 20
ATOM 23822 C CA . ALA A 1 42 ? 3.276 3.702 2.986 1.00 3.44 42 ALA A CA 20
ATOM 23823 C C . ALA A 1 42 ? 3.353 2.506 3.921 1.00 44.14 42 ALA A C 20
ATOM 23824 O O . ALA A 1 42 ? 2.989 1.405 3.541 1.00 23.40 42 ALA A O 20
ATOM 23831 N N . LYS A 1 43 ? 3.819 2.734 5.141 1.00 60.51 43 LYS A N 20
ATOM 23832 C CA . LYS A 1 43 ? 3.959 1.670 6.129 1.00 42.43 43 LYS A CA 20
ATOM 23833 C C . LYS A 1 43 ? 2.615 1.320 6.778 1.00 24.12 43 LYS A C 20
ATOM 23834 O O . LYS A 1 43 ? 2.404 0.182 7.194 1.00 40.03 43 LYS A O 20
ATOM 23853 N N . ARG A 1 44 ? 1.702 2.299 6.828 1.00 64.10 44 ARG A N 20
ATOM 23854 C CA . ARG A 1 44 ? 0.321 2.072 7.281 1.00 33.43 44 ARG A CA 20
ATOM 23855 C C . ARG A 1 44 ? -0.463 1.236 6.266 1.00 21.12 44 ARG A C 20
ATOM 23856 O O . ARG A 1 44 ? -1.288 0.408 6.645 1.00 4.02 44 ARG A O 20
ATOM 23877 N N . THR A 1 45 ? -0.194 1.453 4.982 1.00 71.13 45 THR A N 20
ATOM 23878 C CA . THR A 1 45 ? -0.848 0.706 3.920 1.00 12.12 45 THR A CA 20
ATOM 23879 C C . THR A 1 45 ? -0.189 -0.669 3.706 1.00 32.43 45 THR A C 20
ATOM 23880 O O . THR A 1 45 ? -0.820 -1.602 3.210 1.00 25.52 45 THR A O 20
ATOM 23891 N N . LEU A 1 46 ? 1.090 -0.794 4.069 1.00 73.32 46 LEU A N 20
ATOM 23892 C CA . LEU A 1 46 ? 1.748 -2.102 4.148 1.00 72.44 46 LEU A CA 20
ATOM 23893 C C . LEU A 1 46 ? 1.156 -2.964 5.265 1.00 52.32 46 LEU A C 20
ATOM 23894 O O . LEU A 1 46 ? 1.185 -4.185 5.177 1.00 3.42 46 LEU A O 20
ATOM 23910 N N . ALA A 1 47 ? 0.612 -2.316 6.308 1.00 60.54 47 ALA A N 20
ATOM 23911 C CA . ALA A 1 47 ? -0.126 -3.007 7.375 1.00 72.21 47 ALA A CA 20
ATOM 23912 C C . ALA A 1 47 ? -1.467 -3.583 6.881 1.00 4.14 47 ALA A C 20
ATOM 23913 O O . ALA A 1 47 ? -2.048 -4.446 7.540 1.00 75.04 47 ALA A O 20
ATOM 23920 N N . LYS A 1 48 ? -1.959 -3.090 5.734 1.00 62.31 48 LYS A N 20
ATOM 23921 C CA . LYS A 1 48 ? -3.105 -3.699 5.068 1.00 75.22 48 LYS A CA 20
ATOM 23922 C C . LYS A 1 48 ? -2.711 -5.051 4.479 1.00 3.14 48 LYS A C 20
ATOM 23923 O O . LYS A 1 48 ? -3.290 -6.072 4.826 1.00 54.22 48 LYS A O 20
ATOM 23942 N N . ILE A 1 49 ? -1.685 -5.040 3.627 1.00 64.33 49 ILE A N 20
ATOM 23943 C CA . ILE A 1 49 ? -1.425 -6.155 2.723 1.00 73.11 49 ILE A CA 20
ATOM 23944 C C . ILE A 1 49 ? -0.590 -7.268 3.374 1.00 4.23 49 ILE A C 20
ATOM 23945 O O . ILE A 1 49 ? -0.614 -8.397 2.899 1.00 23.22 49 ILE A O 20
ATOM 23961 N N . ALA A 1 50 ? 0.135 -6.956 4.460 1.00 2.22 50 ALA A N 20
ATOM 23962 C CA . ALA A 1 50 ? 0.966 -7.953 5.166 1.00 72.43 50 ALA A CA 20
ATOM 23963 C C . ALA A 1 50 ? 0.172 -9.179 5.705 1.00 11.32 50 ALA A C 20
ATOM 23964 O O . ALA A 1 50 ? 0.603 -10.305 5.451 1.00 10.23 50 ALA A O 20
ATOM 23971 N N . PRO A 1 51 ? -0.987 -9.024 6.433 1.00 11.11 51 PRO A N 20
ATOM 23972 C CA . PRO A 1 51 ? -1.820 -10.185 6.800 1.00 52.51 51 PRO A CA 20
ATOM 23973 C C . PRO A 1 51 ? -2.713 -10.710 5.654 1.00 55.14 51 PRO A C 20
ATOM 23974 O O . PRO A 1 51 ? -3.391 -11.730 5.817 1.00 64.05 51 PRO A O 20
ATOM 23985 N N . LEU A 1 52 ? -2.709 -10.024 4.504 1.00 30.20 52 LEU A N 20
ATOM 23986 C CA . LEU A 1 52 ? -3.465 -10.474 3.336 1.00 43.43 52 LEU A CA 20
ATOM 23987 C C . LEU A 1 52 ? -2.634 -11.469 2.550 1.00 74.44 52 LEU A C 20
ATOM 23988 O O . LEU A 1 52 ? -1.462 -11.224 2.279 1.00 41.33 52 LEU A O 20
ATOM 24004 N N . THR A 1 53 ? -3.250 -12.572 2.167 1.00 63.20 53 THR A N 20
ATOM 24005 C CA . THR A 1 53 ? -2.537 -13.687 1.540 1.00 51.52 53 THR A CA 20
ATOM 24006 C C . THR A 1 53 ? -2.458 -13.556 -0.017 1.00 3.22 53 THR A C 20
ATOM 24007 O O . THR A 1 53 ? -2.298 -14.555 -0.729 1.00 63.50 53 THR A O 20
ATOM 24018 N N . GLU A 1 54 ? -2.557 -12.292 -0.516 1.00 2.32 54 GLU A N 20
ATOM 24019 C CA . GLU A 1 54 ? -2.381 -11.890 -1.947 1.00 54.23 54 GLU A CA 20
ATOM 24020 C C . GLU A 1 54 ? -3.601 -12.235 -2.815 1.00 55.01 54 GLU A C 20
ATOM 24021 O O . GLU A 1 54 ? -4.087 -11.386 -3.554 1.00 13.40 54 GLU A O 20
ATOM 24033 N N . ASN A 1 55 ? -4.088 -13.473 -2.706 1.00 23.23 55 ASN A N 20
ATOM 24034 C CA . ASN A 1 55 ? -5.357 -13.895 -3.309 1.00 13.22 55 ASN A CA 20
ATOM 24035 C C . ASN A 1 55 ? -6.517 -13.126 -2.662 1.00 20.33 55 ASN A C 20
ATOM 24036 O O . ASN A 1 55 ? -7.472 -12.725 -3.321 1.00 21.34 55 ASN A O 20
ATOM 24047 N N . GLU A 1 56 ? -6.370 -12.905 -1.357 1.00 50.23 56 GLU A N 20
ATOM 24048 C CA . GLU A 1 56 ? -7.281 -12.108 -0.545 1.00 65.50 56 GLU A CA 20
ATOM 24049 C C . GLU A 1 56 ? -7.206 -10.613 -0.921 1.00 31.13 56 GLU A C 20
ATOM 24050 O O . GLU A 1 56 ? -8.222 -9.915 -0.929 1.00 12.21 56 GLU A O 20
ATOM 24062 N N . TYR A 1 57 ? -6.001 -10.153 -1.279 1.00 52.53 57 TYR A N 20
ATOM 24063 C CA . TYR A 1 57 ? -5.774 -8.776 -1.719 1.00 63.21 57 TYR A CA 20
ATOM 24064 C C . TYR A 1 57 ? -6.350 -8.536 -3.130 1.00 53.32 57 TYR A C 20
ATOM 24065 O O . TYR A 1 57 ? -6.702 -7.414 -3.464 1.00 64.41 57 TYR A O 20
ATOM 24083 N N . ALA A 1 58 ? -6.478 -9.600 -3.928 1.00 13.05 58 ALA A N 20
ATOM 24084 C CA . ALA A 1 58 ? -6.955 -9.494 -5.312 1.00 63.34 58 ALA A CA 20
ATOM 24085 C C . ALA A 1 58 ? -8.454 -9.173 -5.404 1.00 13.12 58 ALA A C 20
ATOM 24086 O O . ALA A 1 58 ? -8.914 -8.650 -6.418 1.00 15.43 58 ALA A O 20
ATOM 24093 N N . GLU A 1 59 ? -9.212 -9.480 -4.347 1.00 31.40 59 GLU A N 20
ATOM 24094 C CA . GLU A 1 59 ? -10.630 -9.112 -4.286 1.00 51.40 59 GLU A CA 20
ATOM 24095 C C . GLU A 1 59 ? -10.798 -7.634 -3.933 1.00 74.34 59 GLU A C 20
ATOM 24096 O O . GLU A 1 59 ? -11.762 -6.991 -4.350 1.00 54.41 59 GLU A O 20
ATOM 24108 N N . LEU A 1 60 ? -9.836 -7.109 -3.181 1.00 74.34 60 LEU A N 20
ATOM 24109 C CA . LEU A 1 60 ? -9.904 -5.750 -2.662 1.00 30.41 60 LEU A CA 20
ATOM 24110 C C . LEU A 1 60 ? -9.301 -4.762 -3.651 1.00 74.43 60 LEU A C 20
ATOM 24111 O O . LEU A 1 60 ? -10.027 -3.953 -4.234 1.00 31.40 60 LEU A O 20
ATOM 24127 N N . ALA A 1 61 ? -7.974 -4.892 -3.833 1.00 32.45 61 ALA A N 20
ATOM 24128 C CA . ALA A 1 61 ? -7.133 -4.006 -4.644 1.00 23.44 61 ALA A CA 20
ATOM 24129 C C . ALA A 1 61 ? -7.374 -2.522 -4.327 1.00 72.44 61 ALA A C 20
ATOM 24130 O O . ALA A 1 61 ? -6.965 -2.052 -3.260 1.00 35.34 61 ALA A O 20
ATOM 24137 N N . ILE A 1 62 ? -8.063 -1.801 -5.218 1.00 61.12 62 ILE A N 20
ATOM 24138 C CA . ILE A 1 62 ? -8.399 -0.405 -4.981 1.00 51.52 62 ILE A CA 20
ATOM 24139 C C . ILE A 1 62 ? -9.913 -0.280 -4.883 1.00 72.21 62 ILE A C 20
ATOM 24140 O O . ILE A 1 62 ? -10.620 -0.357 -5.890 1.00 1.11 62 ILE A O 20
ATOM 24156 N N . PHE A 1 63 ? -10.404 -0.122 -3.667 1.00 13.14 63 PHE A N 20
ATOM 24157 C CA . PHE A 1 63 ? -11.836 -0.042 -3.435 1.00 10.30 63 PHE A CA 20
ATOM 24158 C C . PHE A 1 63 ? -12.272 1.365 -3.009 1.00 34.12 63 PHE A C 20
ATOM 24159 O O . PHE A 1 63 ? -13.466 1.624 -2.855 1.00 11.31 63 PHE A O 20
ATOM 24176 N N . ALA A 1 64 ? -11.304 2.275 -2.847 1.00 12.54 64 ALA A N 20
ATOM 24177 C CA . ALA A 1 64 ? -11.592 3.632 -2.390 1.00 41.12 64 ALA A CA 20
ATOM 24178 C C . ALA A 1 64 ? -10.587 4.641 -2.950 1.00 14.54 64 ALA A C 20
ATOM 24179 O O . ALA A 1 64 ? -9.628 5.019 -2.285 1.00 52.32 64 ALA A O 20
ATOM 24186 N N . ALA A 1 65 ? -10.785 5.040 -4.197 1.00 60.02 65 ALA A N 20
ATOM 24187 C CA . ALA A 1 65 ? -9.981 6.104 -4.804 1.00 62.21 65 ALA A CA 20
ATOM 24188 C C . ALA A 1 65 ? -10.883 7.126 -5.491 1.00 31.35 65 ALA A C 20
ATOM 24189 O O . ALA A 1 65 ? -10.419 7.993 -6.223 1.00 61.20 65 ALA A O 20
ATOM 24196 N N . ASP A 1 66 ? -12.176 7.031 -5.196 1.00 55.20 66 ASP A N 20
ATOM 24197 C CA . ASP A 1 66 ? -13.206 7.875 -5.810 1.00 52.04 66 ASP A CA 20
ATOM 24198 C C . ASP A 1 66 ? -13.191 9.278 -5.210 1.00 22.20 66 ASP A C 20
ATOM 24199 O O . ASP A 1 66 ? -13.410 10.270 -5.903 1.00 20.24 66 ASP A O 20
ATOM 24208 N N . GLU A 1 67 ? -12.886 9.338 -3.917 1.00 42.20 67 GLU A N 20
ATOM 24209 C CA . GLU A 1 67 ? -12.918 10.579 -3.148 1.00 63.20 67 GLU A CA 20
ATOM 24210 C C . GLU A 1 67 ? -11.706 11.471 -3.456 1.00 73.21 67 GLU A C 20
ATOM 24211 O O . GLU A 1 67 ? -11.816 12.697 -3.436 1.00 40.21 67 GLU A O 20
ATOM 24223 N N . VAL A 1 68 ? -10.560 10.853 -3.781 1.00 21.44 68 VAL A N 20
ATOM 24224 C CA . VAL A 1 68 ? -9.332 11.605 -4.088 1.00 35.44 68 VAL A CA 20
ATOM 24225 C C . VAL A 1 68 ? -9.257 12.054 -5.552 1.00 51.14 68 VAL A C 20
ATOM 24226 O O . VAL A 1 68 ? -8.307 12.735 -5.940 1.00 12.11 68 VAL A O 20
ATOM 24239 N N . LEU A 1 69 ? -10.259 11.681 -6.353 1.00 72.51 69 LEU A N 20
ATOM 24240 C CA . LEU A 1 69 ? -10.360 12.146 -7.735 1.00 21.34 69 LEU A CA 20
ATOM 24241 C C . LEU A 1 69 ? -10.757 13.616 -7.779 1.00 0.42 69 LEU A C 20
ATOM 24242 O O . LEU A 1 69 ? -10.141 14.418 -8.482 1.00 14.31 69 LEU A O 20
ATOM 24258 N N . GLU A 1 70 ? -11.778 13.964 -6.998 1.00 1.12 70 GLU A N 20
ATOM 24259 C CA . GLU A 1 70 ? -12.343 15.300 -7.032 1.00 3.12 70 GLU A CA 20
ATOM 24260 C C . GLU A 1 70 ? -11.847 16.141 -5.855 1.00 24.01 70 GLU A C 20
ATOM 24261 O O . GLU A 1 70 ? -12.538 16.316 -4.847 1.00 51.15 70 GLU A O 20
ATOM 24273 N N . HIS A 1 71 ? -10.599 16.588 -5.982 1.00 52.43 71 HIS A N 20
ATOM 24274 C CA . HIS A 1 71 ? -10.009 17.580 -5.086 1.00 62.03 71 HIS A CA 20
ATOM 24275 C C . HIS A 1 71 ? -9.434 18.701 -5.936 1.00 73.22 71 HIS A C 20
ATOM 24276 O O . HIS A 1 71 ? -8.263 18.653 -6.325 1.00 51.30 71 HIS A O 20
ATOM 24291 N N . HIS A 1 72 ? -10.311 19.677 -6.257 1.00 53.22 72 HIS A N 20
ATOM 24292 C CA . HIS A 1 72 ? -10.068 20.751 -7.254 1.00 2.24 72 HIS A CA 20
ATOM 24293 C C . HIS A 1 72 ? -10.044 20.187 -8.684 1.00 14.24 72 HIS A C 20
ATOM 24294 O O . HIS A 1 72 ? -10.026 18.971 -8.895 1.00 44.35 72 HIS A O 20
ATOM 24309 N N . HIS A 1 73 ? -10.070 21.073 -9.666 1.00 1.34 73 HIS A N 20
ATOM 24310 C CA . HIS A 1 73 ? -10.076 20.643 -11.058 1.00 3.35 73 HIS A CA 20
ATOM 24311 C C . HIS A 1 73 ? -8.959 21.348 -11.840 1.00 53.54 73 HIS A C 20
ATOM 24312 O O . HIS A 1 73 ? -9.023 21.489 -13.063 1.00 60.14 73 HIS A O 20
ATOM 24327 N N . HIS A 1 74 ? -7.913 21.763 -11.129 1.00 70.13 74 HIS A N 20
ATOM 24328 C CA . HIS A 1 74 ? -6.742 22.349 -11.770 1.00 71.11 74 HIS A CA 20
ATOM 24329 C C . HIS A 1 74 ? -5.800 21.229 -12.216 1.00 31.13 74 HIS A C 20
ATOM 24330 O O . HIS A 1 74 ? -5.005 20.734 -11.414 1.00 2.11 74 HIS A O 20
ATOM 24345 N N . HIS A 1 75 ? -5.947 20.835 -13.502 1.00 71.42 75 HIS A N 20
ATOM 24346 C CA . HIS A 1 75 ? -5.177 19.753 -14.155 1.00 20.12 75 HIS A CA 20
ATOM 24347 C C . HIS A 1 75 ? -5.410 18.391 -13.474 1.00 62.00 75 HIS A C 20
ATOM 24348 O O . HIS A 1 75 ? -4.874 18.141 -12.391 1.00 5.21 75 HIS A O 20
ATOM 24363 N N . HIS A 1 76 ? -6.198 17.527 -14.149 1.00 22.14 76 HIS A N 20
ATOM 24364 C CA . HIS A 1 76 ? -6.549 16.172 -13.659 1.00 3.52 76 HIS A CA 20
ATOM 24365 C C . HIS A 1 76 ? -7.447 16.264 -12.416 1.00 61.00 76 HIS A C 20
ATOM 24366 O O . HIS A 1 76 ? -8.346 17.109 -12.346 1.00 54.52 76 HIS A O 20
#

Sequence (76 aa):
MIRLTIEETNLLSIYNEGGKRGLMENINAALPFMDEDMRELAKRTLAKIAPLTENEYAELAIFAADEVLEHHHHHHMIRLTIEETNLLSIYNEGGKRGLMENINAALPFMDEDMRELAKRTLAKIAPLTENEYAELAIFAADEVLEHHHHHHMIRLTIEETNLLSIYNEGGKRGLMENINAALPFMDEDMRELAKRTLAKIAPLTENEYAELAIFAADEVLEHHHHHHMIRLTIEETNLLSIYNEGGKRGLMENINAALPFMDEDMRELAKRTLAKIAPLTENEYAELAIFAADEVLEHHHHHHMIRLTIEETNLLSIYNEGGKRGLMENINAALPFMDEDMRELAKRTLAKIAPLTENEYAELAIFAADEVLEHHHHHHMIRLTIEETNLLSIYNEGGKRGLMENINAALPFMDEDMRELAKRTLAKIAPLTENEYAELAIFAADEVLEHHHHHHMIRLTIEETNLLSIYNEGGKRGLMENINAALPFMDEDMRELAKRTLAKIAPLTENEYAELAIFAADEVLEHHHHHHMIRLTIEETNLLSIYNEGGKRGLMENINAALPFMDEDMRELAKRTLAKIAPLTENEYAELAIFAADEVLEHHHHHHMIRLTIEETNLLSIYNEGGKRGLMENINAALPFMDEDMRELAKRTLAKIAPLTENEYAELAIFAADEVLEHHHHHHMIRLTIEETNLLSIYNEGGKRGLMENINAALPFMDEDMRELAKRTLAKIAPLTENEYAELAIFAADEVLEHHHHHHMIRLTIEETNLLSIYNEGGKRGLMENINAALPFMDEDMRELAKRTLAKIAPLTENEYAELAIFAADEVLEHHHHHHMIRLTIEETNLLSIYNEGGKRGLMENINAALPFMDEDMRELAKRTLAKIAPLTENEYAELAIFAADEVLEHHHHHHMIRLTIEETNLLSIYNEGGKRGLMENINAALPFMDEDMRELAKRTLAKIAPLTENEYAELAIFAADEVLEHHHHHHMIRLTIEETNLLSIYNEGGKRGLMENINAALPFMDEDMRELAKRTLAKIAPLTENEYAELAIFAADEVLEHHHHHHMIRLTIEETNLLSIYNEGGKRGLMENINAALPFMDEDMRELAKRTLAKIAPLTENEYAELAIFAADEVLEHHHHHHMIRLTIEETNLLSIYNEGGKRGLMENINAALPFMDEDMRELAKRTLAKIAPLTENEYAELAIFAADEVLEHHHHHHMIRLTIEETNLLSIYNEGGKRGLMENINAALPFMDEDMRELAKRTLAKIAPLTENEYAELAIFAADEVLEHHHHHHMIRLTIEETNLLSIYNEGGKRGLMENINAALPFMDEDMRELAKRTLAKIAPLTENEYAELAIFAADEVLEHHHHHHMIRLTIEETNLLSIYNEGGKRGLMENINAALPFMDEDMRELAKRTLAKIAPLTENEYAELAIFAADEVLEHHHHHHMIRLTIEETNLLSIYNEGGKRGLMENINAALPFMDEDMRELAKRTLAKIAPLTENEYAELAIFAADEVLEHHHHHH

Solvent-accessible surface area: 5375 Å² total; per-residue (Å²): 155,57,179,0,52,47,108,8,0,48,3,0,51,87,38,66,126,59,26,23,166,18,0,37,124,56,0,84,71,20,45,108,170,20,85,122,108,75,75,74,27,0,114,143,0,18,63,77,0,67,108,24,72,66,98,50,6,71,98,7,61,38,66,2,15,100,83,66,88,139,169,163,116,158,182,228

CATH classification: 1.10.10.1850

Secondary structure (DSSP, 8-state):
-----HHHHHHHHHH--SHHHHHHHHHHHSTTTS-HHHHHHHHHHHHHHTT--HHHHHHHSS-TTSTTTTTT----

B-factor: mean 37.67, std 23.27, range [0.03, 75.54]

Nearest PDB structures (foldseek):
  2l7k-assembly1_A  TM=8.348E-01  e=2.806E-08  Clostridioides difficile 630
  5lu1-assembly1_B  TM=7.001E-01  e=6.940E+00  Homo sapiens
  6yr6-assembly1_A  TM=6.892E-01  e=7.363E+00  Homo sapiens
  2l7k-assembly1_A  TM=9.219E-01  e=3.500E-09  Clostridioides difficile 630
  8ada-assembly1_B  TM=5.010E-01  e=3.500E+00  Mycobacterium tuberculosis H37Rv

Organism: Clostridioides difficile (strain 630) (NCBI:txid272563)

Foldseek 3Di:
DDDDDLVLLVLLVVQVDDFLVSSVVSLVVCLVHDDVVSNVSSVVSNVVCVPPPRVNCVVPRRPHNPVVVPDDDPPD